Protein AF-A0A6G3SRE1-F1 (afdb_monomer)

Mean predicted aligned error: 17.55 Å

Sequence (755 aa):
TPPPEAVRATGRALFAADAHSGVDLDALLAAVHPDPGNPRPLVTVSVDLDRAALAGIDLPGLRAEAVAAGTESAPLELALMATQVQDGSLRLRLRYDADLFDAATAEGYLAEVDGQLDALSDAVADAVADAVAEGTAGAGGACGTATAEPATRTAPDTAALLREIWESVLGLRGFPDERNFFDLGGNSIAAIRLVNRVRDTLGVDYPLADFFADATLRAMTGQLAGGPETDGSETGGPETDGPETDGPETDGSETGGPETEAEAVVDRAPVSDQQARMIAGHHVVPDPAVWNVPTRIAFTGALDPAALRSAVSELVARHDGLRTRFAQEEAPDGPWWQEILAAEPVALPVEDLTGLPAGERRPRADALCRADAAAPFDLRRPLLPRTRLLRVEEDRWELMFVLHHICADGWSLSVVLAEIAALYTAAAAGVPHGLPDPAMQAPGYARWQREQRDPGVEAERAAFCARYLDGVPSAVPVPTDRPRPQKLSGHGDTVRGVATGAVRAAVEKLAADRHTTSFAVAAAALGVFLTRLSGEEDTLLSVPYANREGTASESLVAMTSTAVMIRVRLDSANLDETCAELAVRTGAGALGAMAHVLPTARIMRAMRESGAVSVPDRVPHVLAFQNSVDTDIEIPGLRVEVADLAPPLSRSELCFGLAPRRDPAKGYRTFLEFSTDLWDHTTAHDLLSSYTDVLAEFSARPDRPVRELLGERPSQGPPGHGSGGSAGDAIAGPDRPGGPSPSQSLPNTGKADAV

Foldseek 3Di:
DQLVVVVVVVVVVVVVVVVVVPDDPVNVVCVVPVDPPDPDPDFDEAEAEAAPAPALPDDVPDHDDDDDPDDPDDPGQKYWYWYQHPVRDIDIDIDHDCVNDDPVRRVVVVVVVVVVVVVSVVSVVVVVVVVVVVVVVPPDDDDDDDDDDDDDDDDDQLLVQLQVLLCVLLVHPDDDQQAASLNSVDFPVSLQSSQQSCCVVVVDRDASLQCLVRVGSVSVSVVVVPDDDDPDDDDDDDDDDDDDDDDDDDDDDDDDDDDPPPQDFPDKFFAAPLLVVLVVVCVPAPANLLQKFKKKKKKFFDADPVLLQQLLLVLCQQAQLQFWAWDAPPDDVGGIMITGGHRDRDDAAEAELQPDDLVVLVVVVLVVLQVQSRDHDDRRHTQHWDWYWYRSHPRMIMIITMGGLQQADPLLLLLSLQSSQQSSQCSVVVHDGPDDRQLDHSRRVRVVSVVPDDPVLLVVLLLLLLVLCFPADLDQPFAFPADDDPDFNQFWDKDKDFQFLLLQVLLSVLCSVLSFHSVLLLVLLVLLLSCLRRVDQKAKEWEWDQQAHHPSSSSYRGNRIATFIFMQGHDPVQLQPFLSRSSVVSRSSRSSRVSSDDHPVSNQVSNVVVVGPDGHPDRAEYEYEDPDADSQYDHPRIHMDMDRPDRSGDPHAWYWYWDAYPDSRRPTIIMIMHRPNTHDPVVRNVSNVSSSVSSSVSSVGRGGRSNVSSPDRDPPDDDDPPDPDDDDDDDDDDDDDDDDDDDDDDDDDDDDDDD

Secondary structure (DSSP, 8-state):
--HHHHHHHHHHHHHHHHTTTTS-HHHHHHHH---TTS------EEEEEE-S------BTTB---------S--SSSEEEEEEE-TTS-EEEEEEE-TTT--HHHHHHHHHHHHHHHHHHHHHHHHHHHHHHHHHHHT--S------------PPP-HHHHHHHHHHHHHT--S--TTSBTGGGT--HHHHHHHHHHHHHHH-----HHHHHHS-BHHHHHHHHHSS-------------------------------------EEEEEEPPHHHHHHHHHHHHSS-GGGGEEEEEEEEES---HHHHHHHHHHHHHH-GGGGEEEEE-SSTTPPEEEEEEPP-PPP--EEE-TTS-HHHHHHHHHHHHHHHHHSPP-TTS--PPEEEEEE-SSSEEEEEEEEETTT--HHHHHHHHHHHHHHHHHHHHTS---PPPPS--HHHHHHHHHHT--HHHHHHHHHHHHHHTTT--S------SSPPPSS---BEEEEEEEE-HHHHHHHHHHHHHTT--HHHHHHHHHHHHHHHHH--SEEEEEEEE----SGGGGG--S---EEEEEEEE--TTTTTSBHHHHHHHHHHHHHHHHHT---HHHHHHHHHHTT-S---S---EEEEE--SS-S---BTTBEEEEEE---SB-SSSEEEEEEE-SSGGG-EEEEEEEETTT--HHHHHHHHHHHHHHHHHHHH-TTSBGGGTS-SPP--PPP------------------------------------

Structure (mmCIF, N/CA/C/O backbone):
data_AF-A0A6G3SRE1-F1
#
_entry.id   AF-A0A6G3SRE1-F1
#
loop_
_atom_site.group_PDB
_atom_site.id
_atom_site.type_symbol
_atom_site.label_atom_id
_atom_site.label_alt_id
_atom_site.label_comp_id
_atom_site.label_asym_id
_atom_site.label_entity_id
_atom_site.label_seq_id
_atom_site.pdbx_PDB_ins_code
_atom_site.Cartn_x
_atom_site.Cartn_y
_atom_site.Cartn_z
_atom_site.occupancy
_atom_site.B_iso_or_equiv
_atom_site.auth_seq_id
_atom_site.auth_comp_id
_atom_site.auth_asym_id
_atom_site.auth_atom_id
_atom_site.pdbx_PDB_model_num
ATOM 1 N N . THR A 1 1 ? -41.658 4.445 -30.587 1.00 58.31 1 THR A N 1
ATOM 2 C CA . THR A 1 1 ? -41.192 5.701 -29.967 1.00 58.31 1 THR A CA 1
ATOM 3 C C . THR A 1 1 ? -40.138 6.302 -30.867 1.00 58.31 1 THR A C 1
ATOM 5 O O . THR A 1 1 ? -39.318 5.523 -31.341 1.00 58.31 1 THR A O 1
ATOM 8 N N . PRO A 1 2 ? -40.161 7.613 -31.163 1.00 69.69 2 PRO A N 1
ATOM 9 C CA . PRO A 1 2 ? -39.083 8.256 -31.909 1.00 69.69 2 PRO A CA 1
ATOM 10 C C . PRO A 1 2 ? -37.722 7.947 -31.260 1.00 69.69 2 PRO A C 1
ATOM 12 O O . PRO A 1 2 ? -37.652 7.962 -30.025 1.00 69.69 2 PRO A O 1
ATOM 15 N N . PRO A 1 3 ? -36.652 7.695 -32.035 1.00 66.19 3 PRO A N 1
ATOM 16 C CA . PRO A 1 3 ? -35.328 7.361 -31.503 1.00 66.19 3 PRO A CA 1
ATOM 17 C C . PRO A 1 3 ? -34.847 8.251 -30.342 1.00 66.19 3 PRO A C 1
ATOM 19 O O . PRO A 1 3 ? -34.480 7.708 -29.298 1.00 66.19 3 PRO A O 1
ATOM 22 N N . PRO A 1 4 ? -34.959 9.595 -30.402 1.00 60.44 4 PRO A N 1
ATOM 23 C CA . PRO A 1 4 ? -34.479 10.459 -29.318 1.00 60.44 4 PRO A CA 1
ATOM 24 C C . PRO A 1 4 ? -35.312 10.365 -28.030 1.00 60.44 4 PRO A C 1
ATOM 26 O O . PRO A 1 4 ? -34.839 10.686 -26.937 1.00 60.44 4 PRO A O 1
ATOM 29 N N . GLU A 1 5 ? -36.582 9.979 -28.140 1.00 67.62 5 GLU A N 1
ATOM 30 C CA . GLU A 1 5 ? -37.476 9.794 -26.997 1.00 67.62 5 GLU A CA 1
ATOM 31 C C . GLU A 1 5 ? -37.301 8.397 -26.386 1.00 67.62 5 GLU A C 1
ATOM 33 O O . GLU A 1 5 ? -37.329 8.260 -25.162 1.00 67.62 5 GLU A O 1
ATOM 38 N N . ALA A 1 6 ? -37.016 7.387 -27.217 1.00 67.50 6 ALA A N 1
ATOM 39 C CA . ALA A 1 6 ? -36.646 6.046 -26.775 1.00 67.50 6 ALA A CA 1
ATOM 40 C C . ALA A 1 6 ? -35.327 6.072 -25.987 1.00 67.50 6 ALA A C 1
ATOM 42 O O . ALA A 1 6 ? -35.296 5.593 -24.859 1.00 67.50 6 ALA A O 1
ATOM 43 N N . VAL A 1 7 ? -34.286 6.736 -26.507 1.00 64.19 7 VAL A N 1
ATOM 44 C CA . VAL A 1 7 ? -32.995 6.910 -25.811 1.00 64.19 7 VAL A CA 1
ATOM 45 C C . VAL A 1 7 ? -33.176 7.605 -24.459 1.00 64.19 7 VAL A C 1
ATOM 47 O O . VAL A 1 7 ? -32.635 7.158 -23.450 1.00 64.19 7 VAL A O 1
ATOM 50 N N . ARG A 1 8 ? -33.995 8.665 -24.392 1.00 65.38 8 ARG A N 1
ATOM 51 C CA . ARG A 1 8 ? -34.291 9.357 -23.125 1.00 65.38 8 ARG A CA 1
ATOM 52 C C . ARG A 1 8 ? -35.079 8.493 -22.140 1.00 65.38 8 ARG A C 1
ATOM 54 O O . ARG A 1 8 ? -34.847 8.589 -20.937 1.00 65.38 8 ARG A O 1
ATOM 61 N N . ALA A 1 9 ? -36.016 7.678 -22.621 1.00 69.00 9 ALA A N 1
ATOM 62 C CA . ALA A 1 9 ? -36.751 6.736 -21.782 1.00 69.00 9 ALA A CA 1
ATOM 63 C C . ALA A 1 9 ? -35.832 5.639 -21.227 1.00 69.00 9 ALA A C 1
ATOM 65 O O . ALA A 1 9 ? -35.877 5.382 -20.025 1.00 69.00 9 ALA A O 1
ATOM 66 N N . THR A 1 10 ? -34.950 5.078 -22.060 1.00 68.75 10 THR A N 1
ATOM 67 C CA . THR A 1 10 ? -33.932 4.103 -21.646 1.00 68.75 10 THR A CA 1
ATOM 68 C C . THR A 1 10 ? -32.958 4.711 -20.642 1.00 68.75 10 THR A C 1
ATOM 70 O O . THR A 1 10 ? -32.705 4.102 -19.612 1.00 68.75 10 THR A O 1
ATOM 73 N N . GLY A 1 11 ? -32.491 5.945 -20.857 1.00 62.97 11 GLY A N 1
ATOM 74 C CA . GLY A 1 11 ? -31.640 6.650 -19.892 1.00 62.97 11 GLY A CA 1
ATOM 75 C C . GLY A 1 11 ? -32.307 6.802 -18.521 1.00 62.97 11 GLY A C 1
ATOM 76 O O . GLY A 1 11 ? -31.708 6.472 -17.504 1.00 62.97 11 GLY A O 1
ATOM 77 N N . ARG A 1 12 ? -33.583 7.214 -18.475 1.00 70.19 12 ARG A N 1
ATOM 78 C CA . ARG A 1 12 ? -34.344 7.272 -17.212 1.00 70.19 12 ARG A CA 1
ATOM 79 C C . ARG A 1 12 ? -34.490 5.901 -16.548 1.00 70.19 12 ARG A C 1
ATOM 81 O O . ARG A 1 12 ? -34.407 5.822 -15.328 1.00 70.19 12 ARG A O 1
ATOM 88 N N . ALA A 1 13 ? -34.708 4.846 -17.332 1.00 67.88 13 ALA A N 1
ATOM 89 C CA . ALA A 1 13 ? -34.808 3.483 -16.818 1.00 67.88 13 ALA A CA 1
ATOM 90 C C . ALA A 1 13 ? -33.469 2.977 -16.256 1.00 67.88 13 ALA A C 1
ATOM 92 O O . ALA A 1 13 ? -33.466 2.365 -15.195 1.00 67.88 13 ALA A O 1
ATOM 93 N N . LEU A 1 14 ? -32.343 3.291 -16.907 1.00 61.88 14 LEU A N 1
ATOM 94 C CA . LEU A 1 14 ? -31.000 2.958 -16.423 1.00 61.88 14 LEU A CA 1
ATOM 95 C C . LEU A 1 14 ? -30.676 3.677 -15.108 1.00 61.88 14 LEU A C 1
ATOM 97 O O . LEU A 1 14 ? -30.223 3.033 -14.171 1.00 61.88 14 LEU A O 1
ATOM 101 N N . PHE A 1 15 ? -30.988 4.972 -14.987 1.00 63.19 15 PHE A N 1
ATOM 102 C CA . PHE A 1 15 ? -30.809 5.699 -13.720 1.00 63.19 15 PHE A CA 1
ATOM 103 C C . PHE A 1 15 ? -31.707 5.166 -12.596 1.00 63.19 15 PHE A C 1
ATOM 105 O O . PHE A 1 15 ? -31.301 5.138 -11.437 1.00 63.19 15 PHE A O 1
ATOM 112 N N . ALA A 1 16 ? -32.924 4.723 -12.922 1.00 65.69 16 ALA A N 1
ATOM 113 C CA . ALA A 1 16 ? -33.800 4.074 -11.951 1.00 65.69 16 ALA A CA 1
ATOM 114 C C . ALA A 1 16 ? -33.285 2.680 -11.547 1.00 65.69 16 ALA A C 1
ATOM 116 O O . ALA A 1 16 ? -33.406 2.307 -10.385 1.00 65.69 16 ALA A O 1
ATOM 117 N N . ALA A 1 17 ? -32.699 1.922 -12.478 1.00 61.56 17 ALA A N 1
ATOM 118 C CA . ALA A 1 17 ? -32.096 0.619 -12.202 1.00 61.56 17 ALA A CA 1
ATOM 119 C C . ALA A 1 17 ? -30.820 0.740 -11.352 1.00 61.56 17 ALA A C 1
ATOM 121 O O . ALA A 1 17 ? -30.636 -0.044 -10.426 1.00 61.56 17 ALA A O 1
ATOM 122 N N . ASP A 1 18 ? -29.989 1.754 -11.603 1.00 58.50 18 ASP A N 1
ATOM 123 C CA . ASP A 1 18 ? -28.784 2.053 -10.818 1.00 58.50 18 ASP A CA 1
ATOM 124 C C . ASP A 1 18 ? -29.103 2.318 -9.336 1.00 58.50 18 ASP A C 1
ATOM 126 O O . ASP A 1 18 ? -28.436 1.795 -8.443 1.00 58.50 18 ASP A O 1
ATOM 130 N N . ALA A 1 19 ? -30.214 3.011 -9.056 1.00 62.94 19 ALA A N 1
ATOM 131 C CA . ALA A 1 19 ? -30.720 3.217 -7.695 1.00 62.94 19 ALA A CA 1
ATOM 132 C C . ALA A 1 19 ? -31.105 1.909 -6.963 1.00 62.94 19 ALA A C 1
ATOM 134 O O . ALA A 1 19 ? -31.311 1.912 -5.747 1.00 62.94 19 ALA A O 1
ATOM 135 N N . HIS A 1 20 ? -31.195 0.791 -7.689 1.00 64.00 20 HIS A N 1
ATOM 136 C CA . HIS A 1 20 ? -31.495 -0.549 -7.185 1.00 64.00 20 HIS A CA 1
ATOM 137 C C . HIS A 1 20 ? -30.387 -1.571 -7.511 1.00 64.00 20 HIS A C 1
ATOM 139 O O . HIS A 1 20 ? -30.614 -2.774 -7.397 1.00 64.00 20 HIS A O 1
ATOM 145 N N . SER A 1 21 ? -29.178 -1.112 -7.856 1.00 58.66 21 SER A N 1
ATOM 146 C CA . SER A 1 21 ? -28.022 -1.944 -8.245 1.00 58.66 21 SER A CA 1
ATOM 147 C C . SER A 1 21 ? -27.533 -2.924 -7.167 1.00 58.66 21 SER A C 1
ATOM 149 O O . SER A 1 21 ? -26.812 -3.868 -7.474 1.00 58.66 21 SER A O 1
ATOM 151 N N . GLY A 1 22 ? -27.949 -2.740 -5.909 1.00 55.94 22 GLY A N 1
ATOM 152 C CA . GLY A 1 22 ? -27.661 -3.658 -4.801 1.00 55.94 22 GLY A CA 1
ATOM 153 C C . GLY A 1 22 ? -28.573 -4.891 -4.717 1.00 55.94 22 GLY A C 1
ATOM 154 O O . GLY A 1 22 ? -28.433 -5.670 -3.775 1.00 55.94 22 GLY A O 1
ATOM 155 N N . VAL A 1 23 ? -29.534 -5.061 -5.632 1.00 65.12 23 VAL A N 1
ATOM 156 C CA . VAL A 1 23 ? -30.407 -6.245 -5.675 1.00 65.12 23 VAL A CA 1
ATOM 157 C C . VAL A 1 23 ? -29.686 -7.389 -6.385 1.00 65.12 23 VAL A C 1
ATOM 159 O O . VAL A 1 23 ? -29.261 -7.252 -7.528 1.00 65.12 23 VAL A O 1
ATOM 162 N N . ASP A 1 24 ? -29.573 -8.526 -5.701 1.00 67.81 24 ASP A N 1
ATOM 163 C CA . ASP A 1 24 ? -28.962 -9.742 -6.235 1.00 67.81 24 ASP A CA 1
ATOM 164 C C . ASP A 1 24 ? -29.672 -10.237 -7.512 1.00 67.81 24 ASP A C 1
ATOM 166 O O . ASP A 1 24 ? -30.906 -10.258 -7.587 1.00 67.81 24 ASP A O 1
ATOM 170 N N . LEU A 1 25 ? -28.888 -10.637 -8.519 1.00 65.06 25 LEU A N 1
ATOM 171 C CA . LEU A 1 25 ? -29.408 -11.041 -9.827 1.00 65.06 25 LEU A CA 1
ATOM 172 C C . LEU A 1 25 ? -30.298 -12.285 -9.714 1.00 65.06 25 LEU A C 1
ATOM 174 O O . LEU A 1 25 ? -31.345 -12.327 -10.359 1.00 65.06 25 LEU A O 1
ATOM 178 N N . ASP A 1 26 ? -29.950 -13.255 -8.863 1.00 64.62 26 ASP A N 1
ATOM 179 C CA . ASP A 1 26 ? -30.766 -14.457 -8.666 1.00 64.62 26 ASP A CA 1
ATOM 180 C C . ASP A 1 26 ? -32.093 -14.116 -7.975 1.00 64.62 26 ASP A C 1
ATOM 182 O O . ASP A 1 26 ? -33.145 -14.640 -8.351 1.00 64.62 26 ASP A O 1
ATOM 186 N N . ALA A 1 27 ? -32.082 -13.180 -7.021 1.00 69.69 27 ALA A N 1
ATOM 187 C CA . ALA A 1 27 ? -33.303 -12.659 -6.407 1.00 69.69 27 ALA A CA 1
ATOM 188 C C . ALA A 1 27 ? -34.202 -11.920 -7.417 1.00 69.69 27 ALA A C 1
ATOM 190 O O . ALA A 1 27 ? -35.428 -12.064 -7.379 1.00 69.69 27 ALA A O 1
ATOM 191 N N . LEU A 1 28 ? -33.610 -11.163 -8.346 1.00 69.50 28 LEU A N 1
ATOM 192 C CA . LEU A 1 28 ? -34.335 -10.475 -9.414 1.00 69.50 28 LEU A CA 1
ATOM 193 C C . LEU A 1 28 ? -34.924 -11.474 -10.423 1.00 69.50 28 LEU A C 1
ATOM 195 O O . LEU A 1 28 ? -36.101 -11.375 -10.771 1.00 69.50 28 LEU A O 1
ATOM 199 N N . LEU A 1 29 ? -34.151 -12.485 -10.825 1.00 65.38 29 LEU A N 1
ATOM 200 C CA . LEU A 1 29 ? -34.609 -13.572 -11.692 1.00 65.38 29 LEU A CA 1
ATOM 201 C C . LEU A 1 29 ? -35.745 -14.375 -11.039 1.00 65.38 29 LEU A C 1
ATOM 203 O O . LEU A 1 29 ? -36.741 -14.670 -11.700 1.00 65.38 29 LEU A O 1
ATOM 207 N N . ALA A 1 30 ? -35.654 -14.657 -9.737 1.00 67.75 30 ALA A N 1
ATOM 208 C CA . ALA A 1 30 ? -36.706 -15.334 -8.980 1.00 67.75 30 ALA A CA 1
ATOM 209 C C . ALA A 1 30 ? -37.991 -14.493 -8.862 1.00 67.75 30 ALA A C 1
ATOM 211 O O . ALA A 1 30 ? -39.095 -15.036 -8.918 1.00 67.75 30 ALA A O 1
ATOM 212 N N . ALA A 1 31 ? -37.867 -13.168 -8.727 1.00 70.94 31 ALA A N 1
ATOM 213 C CA . ALA A 1 31 ? -39.008 -12.254 -8.667 1.00 70.94 31 ALA A CA 1
ATOM 214 C C . ALA A 1 31 ? -39.714 -12.095 -10.025 1.00 70.94 31 ALA A C 1
ATOM 216 O O . ALA A 1 31 ? -40.938 -11.965 -10.076 1.00 70.94 31 ALA A O 1
ATOM 217 N N . VAL A 1 32 ? -38.952 -12.118 -11.121 1.00 67.88 32 VAL A N 1
ATOM 218 C CA . VAL A 1 32 ? -39.481 -12.010 -12.489 1.00 67.88 32 VAL A CA 1
ATOM 219 C C . VAL A 1 32 ? -40.016 -13.359 -12.994 1.00 67.88 32 VAL A C 1
ATOM 221 O O . VAL A 1 32 ? -40.914 -13.380 -13.836 1.00 67.88 32 VAL A O 1
ATOM 224 N N . HIS A 1 33 ? -39.536 -14.484 -12.450 1.00 64.88 33 HIS A N 1
ATOM 225 C CA . HIS A 1 33 ? -39.929 -15.830 -12.868 1.00 64.88 33 HIS A CA 1
ATOM 226 C C . HIS A 1 33 ? -40.182 -16.789 -11.678 1.00 64.88 33 HIS A C 1
ATOM 228 O O . HIS A 1 33 ? -39.364 -17.663 -11.388 1.00 64.88 33 HIS A O 1
ATOM 234 N N . PRO A 1 34 ? -41.340 -16.698 -10.999 1.00 58.38 34 PRO A N 1
ATOM 235 C CA . PRO A 1 34 ? -41.602 -17.436 -9.758 1.00 58.38 34 PRO A CA 1
ATOM 236 C C . PRO A 1 34 ? -41.872 -18.948 -9.919 1.00 58.38 34 PRO A C 1
ATOM 238 O O . PRO A 1 34 ? -42.020 -19.633 -8.908 1.00 58.38 34 PRO A O 1
ATOM 241 N N . ASP A 1 35 ? -41.959 -19.484 -11.146 1.00 58.06 35 ASP A N 1
ATOM 242 C CA . ASP A 1 35 ? -42.275 -20.901 -11.401 1.00 58.06 35 ASP A CA 1
ATOM 243 C C . ASP A 1 35 ? -41.068 -21.668 -11.999 1.00 58.06 35 ASP A C 1
ATOM 245 O O . ASP A 1 35 ? -40.700 -21.429 -13.152 1.00 58.06 35 ASP A O 1
ATOM 249 N N . PRO A 1 36 ? -40.420 -22.585 -11.254 1.00 51.66 36 PRO A N 1
ATOM 250 C CA . PRO A 1 36 ? -39.178 -23.254 -11.663 1.00 51.66 36 PRO A CA 1
ATOM 251 C C . PRO A 1 36 ? -39.343 -24.344 -12.745 1.00 51.66 36 PRO A C 1
ATOM 253 O O . PRO A 1 36 ? -38.356 -24.969 -13.131 1.00 51.66 36 PRO A O 1
ATOM 256 N N . GLY A 1 37 ? -40.563 -24.608 -13.231 1.00 53.81 37 GLY A N 1
ATOM 257 C CA . GLY A 1 37 ? -40.856 -25.685 -14.190 1.00 53.81 37 GLY A CA 1
ATOM 258 C C . GLY A 1 37 ? -40.879 -25.303 -15.679 1.00 53.81 37 GLY A C 1
ATOM 259 O O . GLY A 1 37 ? -41.074 -26.185 -16.514 1.00 53.81 37 GLY A O 1
ATOM 260 N N . ASN A 1 38 ? -40.712 -24.025 -16.034 1.00 51.16 38 ASN A N 1
ATOM 261 C CA . ASN A 1 38 ? -40.791 -23.546 -17.421 1.00 51.16 38 ASN A CA 1
ATOM 262 C C . ASN A 1 38 ? -39.379 -23.244 -17.969 1.00 51.16 38 ASN A C 1
ATOM 264 O O . ASN A 1 38 ? -38.661 -22.466 -17.336 1.00 51.16 38 ASN A O 1
ATOM 268 N N . PRO A 1 39 ? -38.939 -23.832 -19.101 1.00 47.88 39 PRO A N 1
ATOM 269 C CA . PRO A 1 39 ? -37.638 -23.513 -19.684 1.00 47.88 39 PRO A CA 1
ATOM 270 C C . PRO A 1 39 ? -37.563 -22.021 -20.044 1.00 47.88 39 PRO A C 1
ATOM 272 O O . PRO A 1 39 ? -38.449 -21.471 -20.696 1.00 47.88 39 PRO A O 1
ATOM 275 N N . ARG A 1 40 ? -36.499 -21.388 -19.542 1.00 53.44 40 ARG A N 1
ATOM 276 C CA . ARG A 1 40 ? -36.211 -19.947 -19.511 1.00 53.44 40 ARG A CA 1
ATOM 277 C C . ARG A 1 40 ? -36.550 -19.230 -20.832 1.00 53.44 40 ARG A C 1
ATOM 279 O O . ARG A 1 40 ? -35.889 -19.491 -21.831 1.00 53.44 40 ARG A O 1
ATOM 286 N N . PRO A 1 41 ? -37.499 -18.275 -20.853 1.00 48.06 41 PRO A N 1
ATOM 287 C CA . PRO A 1 41 ? -37.673 -17.371 -21.992 1.00 48.06 41 PRO A CA 1
ATOM 288 C C . PRO A 1 41 ? -36.803 -16.103 -21.890 1.00 48.06 41 PRO A C 1
ATOM 290 O O . PRO A 1 41 ? -36.921 -15.218 -22.734 1.00 48.06 41 PRO A O 1
ATOM 293 N N . LEU A 1 42 ? -35.976 -15.972 -20.846 1.00 55.34 42 LEU A N 1
ATOM 294 C CA . LEU A 1 42 ? -35.148 -14.793 -20.595 1.00 55.34 42 LEU A CA 1
ATOM 295 C C . LEU A 1 42 ? -33.709 -15.075 -21.008 1.00 55.34 42 LEU A C 1
ATOM 297 O O . LEU A 1 42 ? -33.034 -15.854 -20.343 1.00 55.34 42 LEU A O 1
ATOM 301 N N . VAL A 1 43 ? -33.269 -14.407 -22.075 1.00 57.75 43 VAL A N 1
ATOM 302 C CA . VAL A 1 43 ? -31.851 -14.315 -22.418 1.00 57.75 43 VAL A CA 1
ATOM 303 C C . VAL A 1 43 ? -31.241 -13.198 -21.590 1.00 57.75 43 VAL A C 1
ATOM 305 O O . VAL A 1 43 ? -31.674 -12.045 -21.685 1.00 57.75 43 VAL A O 1
ATOM 308 N N . THR A 1 44 ? -30.253 -13.527 -20.765 1.00 60.91 44 THR A N 1
ATOM 309 C CA . THR A 1 44 ? -29.535 -12.511 -19.992 1.00 60.91 44 THR A CA 1
ATOM 310 C C . THR A 1 44 ? -28.469 -11.885 -20.879 1.00 60.91 44 THR A C 1
ATOM 312 O O . THR A 1 44 ? -27.533 -12.563 -21.302 1.00 60.91 44 THR A O 1
ATOM 315 N N . VAL A 1 45 ? -28.632 -10.591 -21.158 1.00 62.22 45 VAL A N 1
ATOM 316 C CA . VAL A 1 45 ? -27.730 -9.806 -22.005 1.00 62.22 45 VAL A CA 1
ATOM 317 C C . VAL A 1 45 ? -27.049 -8.740 -21.155 1.00 62.22 45 VAL A C 1
ATOM 319 O O . VAL A 1 45 ? -27.742 -7.926 -20.544 1.00 62.22 45 VAL A O 1
ATOM 322 N N . SER A 1 46 ? -25.715 -8.703 -21.133 1.00 67.88 46 SER A N 1
ATOM 323 C CA . SER A 1 46 ? -24.987 -7.506 -20.687 1.00 67.88 46 SER A CA 1
ATOM 324 C C . SER A 1 46 ? -24.642 -6.613 -21.876 1.00 67.88 46 SER A C 1
ATOM 326 O O . SER A 1 46 ? -24.358 -7.104 -22.971 1.00 67.88 46 SER A O 1
ATOM 328 N N . VAL A 1 47 ? -24.680 -5.297 -21.657 1.00 63.88 47 VAL A N 1
ATOM 329 C CA . VAL A 1 47 ? -24.220 -4.297 -22.624 1.00 63.88 47 VAL A CA 1
ATOM 330 C C . VAL A 1 47 ? -23.238 -3.373 -21.922 1.00 63.88 47 VAL A C 1
ATOM 332 O O . VAL A 1 47 ? -23.641 -2.576 -21.077 1.00 63.88 47 VAL A O 1
ATOM 335 N N . ASP A 1 48 ? -21.968 -3.472 -22.294 1.00 59.84 48 ASP A N 1
ATOM 336 C CA . ASP A 1 48 ? -20.891 -2.667 -21.721 1.00 59.84 48 ASP A CA 1
ATOM 337 C C . ASP A 1 48 ? -20.388 -1.664 -22.760 1.00 59.84 48 ASP A C 1
ATOM 339 O O . ASP A 1 48 ? -19.992 -2.051 -23.860 1.00 59.84 48 ASP A O 1
ATOM 343 N N . LEU A 1 49 ? -20.385 -0.373 -22.415 1.00 64.50 49 LEU A N 1
ATOM 344 C CA . LEU A 1 49 ? -19.756 0.671 -23.224 1.00 64.50 49 LEU A CA 1
ATOM 345 C C . LEU A 1 49 ? -18.464 1.122 -22.548 1.00 64.50 49 LEU A C 1
ATOM 347 O O . LEU A 1 49 ? -18.501 1.847 -21.554 1.00 64.50 49 LEU A O 1
ATOM 351 N N . ASP A 1 50 ? -17.332 0.742 -23.130 1.00 55.88 50 ASP A N 1
ATOM 352 C CA . ASP A 1 50 ? -16.024 1.193 -22.678 1.00 55.88 50 ASP A CA 1
ATOM 353 C C . ASP A 1 50 ? -15.571 2.423 -23.477 1.00 55.88 50 ASP A C 1
ATOM 355 O O . ASP A 1 50 ? -15.466 2.401 -24.710 1.00 55.88 50 ASP A O 1
ATOM 359 N N . ARG A 1 51 ? -15.323 3.522 -22.758 1.00 47.28 51 ARG A N 1
ATOM 360 C CA . ARG A 1 51 ? -14.781 4.772 -23.314 1.00 47.28 51 ARG A CA 1
ATOM 361 C C . ARG A 1 51 ? -13.264 4.865 -23.190 1.00 47.28 51 ARG A C 1
ATOM 363 O O . ARG A 1 51 ? -12.682 5.819 -23.705 1.00 47.28 51 ARG A O 1
ATOM 370 N N . ALA A 1 52 ? -12.617 3.905 -22.533 1.00 41.75 52 ALA A N 1
ATOM 371 C CA . ALA A 1 52 ? -11.180 3.757 -22.618 1.00 41.75 52 ALA A CA 1
ATOM 372 C C . ALA A 1 52 ? -10.859 3.239 -24.021 1.00 41.75 52 ALA A C 1
ATOM 374 O O . ALA A 1 52 ? -10.969 2.049 -24.318 1.00 41.75 52 ALA A O 1
ATOM 375 N N . ALA A 1 53 ? -10.490 4.149 -24.921 1.00 39.16 53 ALA A N 1
ATOM 376 C CA . ALA A 1 53 ? -9.916 3.743 -26.186 1.00 39.16 53 ALA A CA 1
ATOM 377 C C . ALA A 1 53 ? -8.671 2.901 -25.873 1.00 39.16 53 ALA A C 1
ATOM 379 O O . ALA A 1 53 ? -7.654 3.429 -25.423 1.00 39.16 53 ALA A O 1
ATOM 380 N N . LEU A 1 54 ? -8.736 1.591 -26.134 1.00 41.00 54 LEU A N 1
ATOM 381 C CA . LEU A 1 54 ? -7.548 0.836 -26.516 1.00 41.00 54 LEU A CA 1
ATOM 382 C C . LEU A 1 54 ? -6.914 1.652 -27.638 1.00 41.00 54 LEU A C 1
ATOM 384 O O . LEU A 1 54 ? -7.478 1.729 -28.732 1.00 41.00 54 LEU A O 1
ATOM 388 N N . ALA A 1 55 ? -5.810 2.331 -27.332 1.00 39.84 55 ALA A N 1
ATOM 389 C CA . ALA A 1 55 ? -5.077 3.109 -28.306 1.00 39.84 55 ALA A CA 1
ATOM 390 C C . ALA A 1 55 ? -4.781 2.192 -29.497 1.00 39.84 55 ALA A C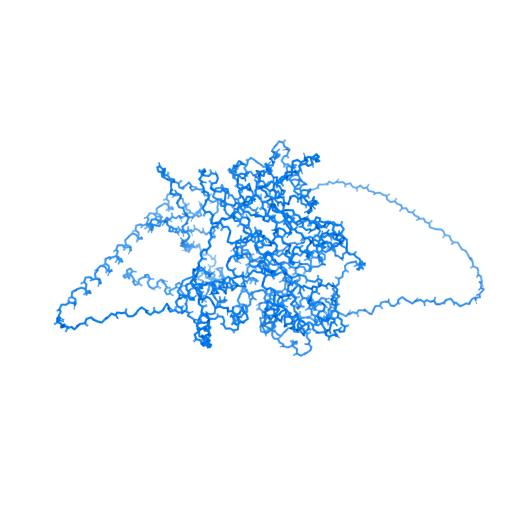 1
ATOM 392 O O . ALA A 1 55 ? -4.025 1.225 -29.387 1.00 39.84 55 ALA A O 1
ATOM 393 N N . GLY A 1 56 ? -5.435 2.463 -30.627 1.00 43.53 56 GLY A N 1
ATOM 394 C CA . GLY A 1 56 ? -4.949 1.982 -31.903 1.00 43.53 56 GLY A CA 1
ATOM 395 C C . GLY A 1 56 ? -3.562 2.581 -32.056 1.00 43.53 56 GLY A C 1
ATOM 396 O O . GLY A 1 56 ? -3.404 3.797 -32.024 1.00 43.53 56 GLY A O 1
ATOM 397 N N . ILE A 1 57 ? -2.550 1.730 -32.098 1.00 42.19 57 ILE A N 1
ATOM 398 C CA . ILE A 1 57 ? -1.181 2.151 -32.350 1.00 42.19 57 ILE A CA 1
ATOM 399 C C . ILE A 1 57 ? -1.154 2.721 -33.778 1.00 42.19 57 ILE A C 1
ATOM 401 O O . ILE A 1 57 ? -1.289 1.967 -34.741 1.00 42.19 57 ILE A O 1
ATOM 405 N N . ASP A 1 58 ? -1.040 4.044 -33.910 1.00 39.56 58 ASP A N 1
ATOM 406 C CA . ASP A 1 58 ? -0.880 4.710 -35.204 1.00 39.56 58 ASP A CA 1
ATOM 407 C C . ASP A 1 58 ? 0.616 4.731 -35.559 1.00 39.56 58 ASP A C 1
ATOM 409 O O . ASP A 1 58 ? 1.414 5.454 -34.957 1.00 39.56 58 ASP A O 1
ATOM 413 N N . LEU A 1 59 ? 1.019 3.855 -36.484 1.00 45.19 59 LEU A N 1
ATOM 414 C CA . LEU A 1 59 ? 2.396 3.742 -36.973 1.00 45.19 59 LEU A CA 1
ATOM 415 C C . LEU A 1 59 ? 2.467 4.328 -38.384 1.00 45.19 59 LEU A C 1
ATOM 417 O O . LEU A 1 59 ? 1.779 3.827 -39.279 1.00 45.19 59 LEU A O 1
ATOM 421 N N . PRO A 1 60 ? 3.329 5.327 -38.647 1.00 35.56 60 PRO A N 1
ATOM 422 C CA . PRO A 1 60 ? 3.464 5.897 -39.981 1.00 35.56 60 PRO A CA 1
ATOM 423 C C . PRO A 1 60 ? 3.803 4.819 -41.023 1.00 35.56 60 PRO A C 1
ATOM 425 O O . PRO A 1 60 ? 4.897 4.258 -41.027 1.00 35.56 60 PRO A O 1
ATOM 428 N N . GLY A 1 61 ? 2.861 4.534 -41.928 1.00 41.41 61 GLY A N 1
ATOM 429 C CA . GLY A 1 61 ? 3.043 3.587 -43.034 1.00 41.41 61 GLY A CA 1
ATOM 430 C C . GLY A 1 61 ? 2.700 2.121 -42.737 1.00 41.41 61 GLY A C 1
ATOM 431 O O . GLY A 1 61 ? 2.882 1.287 -43.625 1.00 41.41 61 GLY A O 1
ATOM 432 N N . LEU A 1 62 ? 2.180 1.790 -41.550 1.00 35.97 62 LEU A N 1
ATOM 433 C CA . LEU A 1 62 ? 1.739 0.436 -41.198 1.00 35.97 62 LEU A CA 1
ATOM 434 C C . LEU A 1 62 ? 0.312 0.459 -40.645 1.00 35.97 62 LEU A C 1
ATOM 436 O O . LEU A 1 62 ? -0.011 1.233 -39.752 1.00 35.97 62 LEU A O 1
ATOM 440 N N . ARG A 1 63 ? -0.547 -0.425 -41.160 1.00 40.78 63 ARG A N 1
ATOM 441 C CA . ARG A 1 63 ? -1.902 -0.632 -40.639 1.00 40.78 63 ARG A CA 1
ATOM 442 C C . ARG A 1 63 ? -1.856 -1.783 -39.634 1.00 40.78 63 ARG A C 1
ATOM 444 O O . ARG A 1 63 ? -1.613 -2.919 -40.031 1.00 40.78 63 ARG A O 1
ATOM 451 N N . ALA A 1 64 ? -2.051 -1.488 -38.351 1.00 43.81 64 ALA A N 1
ATOM 452 C CA . ALA A 1 64 ? -2.186 -2.505 -37.313 1.00 43.81 64 ALA A CA 1
ATOM 453 C C . ALA A 1 64 ? -3.649 -2.967 -37.224 1.00 43.81 64 ALA A C 1
ATOM 455 O O . ALA A 1 64 ? -4.554 -2.151 -37.055 1.00 43.81 64 ALA A O 1
ATOM 456 N N . GLU A 1 65 ? -3.887 -4.274 -37.323 1.00 37.84 65 GLU A N 1
ATOM 457 C CA . GLU A 1 65 ? -5.194 -4.882 -37.056 1.00 37.84 65 GLU A CA 1
ATOM 458 C C . GLU A 1 65 ? -5.142 -5.645 -35.732 1.00 37.84 65 GLU A C 1
ATOM 460 O O . GLU A 1 65 ? -4.224 -6.425 -35.477 1.00 37.84 65 GLU A O 1
ATOM 465 N N . ALA A 1 66 ? -6.127 -5.405 -34.865 1.00 41.12 66 ALA A N 1
ATOM 466 C CA . ALA A 1 66 ? -6.251 -6.126 -33.608 1.00 41.12 66 ALA A CA 1
ATOM 467 C C . ALA A 1 66 ? -6.663 -7.578 -33.889 1.00 41.12 66 ALA A C 1
ATOM 469 O O . ALA A 1 66 ? -7.774 -7.831 -34.353 1.00 41.12 66 ALA A O 1
ATOM 470 N N . VAL A 1 67 ? -5.790 -8.536 -33.576 1.00 39.53 67 VAL A N 1
ATOM 471 C CA . VAL A 1 67 ? -6.141 -9.960 -33.609 1.00 39.53 67 VAL A CA 1
ATOM 472 C C . VAL A 1 67 ? -6.904 -10.285 -32.327 1.00 39.53 67 VAL A C 1
ATOM 474 O O . VAL A 1 67 ? -6.376 -10.147 -31.223 1.00 39.53 67 VAL A O 1
ATOM 477 N N . ALA A 1 68 ? -8.172 -10.674 -32.455 1.00 41.91 68 ALA A N 1
ATOM 478 C CA . ALA A 1 68 ? -8.997 -11.050 -31.315 1.00 41.91 68 ALA A CA 1
ATOM 479 C C . ALA A 1 68 ? -8.509 -12.385 -30.727 1.00 41.91 68 ALA A C 1
ATOM 481 O O . ALA A 1 68 ? -8.789 -13.450 -31.271 1.00 41.91 68 ALA A O 1
ATOM 482 N N . ALA A 1 69 ? -7.797 -12.340 -29.601 1.00 39.62 69 ALA A N 1
ATOM 483 C CA . ALA A 1 69 ? -7.638 -13.513 -28.750 1.00 39.62 69 ALA A CA 1
ATOM 484 C C . ALA A 1 69 ? -8.975 -13.748 -28.028 1.00 39.62 69 ALA A C 1
ATOM 486 O O . ALA A 1 69 ? -9.366 -12.970 -27.155 1.00 39.62 69 ALA A O 1
ATOM 487 N N . GLY A 1 70 ? -9.721 -14.769 -28.454 1.00 42.41 70 GLY A N 1
ATOM 488 C CA . GLY A 1 70 ? -10.949 -15.186 -27.784 1.00 42.41 70 GLY A CA 1
ATOM 489 C C . GLY A 1 70 ? -10.665 -15.573 -26.331 1.00 42.41 70 GLY A C 1
ATOM 490 O O . GLY A 1 70 ? -9.643 -16.181 -26.027 1.00 42.41 70 GLY A O 1
ATOM 491 N N . THR A 1 71 ? -11.564 -15.205 -25.424 1.00 47.03 71 THR A N 1
ATOM 492 C CA . THR A 1 71 ? -11.591 -15.757 -24.063 1.00 47.03 71 THR A CA 1
ATOM 493 C C . THR A 1 71 ? -12.556 -16.940 -24.068 1.00 47.03 71 THR A C 1
ATOM 495 O O . THR A 1 71 ? -13.673 -16.799 -24.554 1.00 47.03 71 THR A O 1
ATOM 498 N N . GLU A 1 72 ? -12.145 -18.100 -23.548 1.00 46.34 72 GLU A N 1
ATOM 499 C CA . GLU A 1 72 ? -12.922 -19.358 -23.593 1.00 46.34 72 GLU A CA 1
ATOM 500 C C . GLU A 1 72 ? -14.111 -19.420 -22.609 1.00 46.34 72 GLU A C 1
ATOM 502 O O . GLU A 1 72 ? -14.624 -20.497 -22.321 1.00 46.34 72 GLU A O 1
ATOM 507 N N . SER A 1 73 ? -14.570 -18.295 -22.055 1.00 49.91 73 SER A N 1
ATOM 508 C CA . SER A 1 73 ? -15.731 -18.283 -21.155 1.00 49.91 73 SER A CA 1
ATOM 509 C C . SER A 1 73 ? -16.723 -17.185 -21.518 1.00 49.91 73 SER A C 1
ATOM 511 O O . SER A 1 73 ? -16.324 -16.073 -21.853 1.00 49.91 73 SER A O 1
ATOM 513 N N . ALA A 1 74 ? -18.021 -17.465 -21.445 1.00 54.19 74 ALA A N 1
ATOM 514 C CA . ALA A 1 74 ? -19.077 -16.461 -21.518 1.00 54.19 74 ALA A CA 1
ATOM 515 C C . ALA A 1 74 ? -19.722 -16.359 -20.123 1.00 54.19 74 ALA A C 1
ATOM 517 O O . ALA A 1 74 ? -20.204 -17.367 -19.614 1.00 54.19 74 ALA A O 1
ATOM 518 N N . PRO A 1 75 ? -19.672 -15.195 -19.445 1.00 54.44 75 PRO A N 1
ATOM 519 C CA . PRO A 1 75 ? -20.234 -15.057 -18.097 1.00 54.44 75 PRO A CA 1
ATOM 520 C C . PRO A 1 75 ? -21.773 -15.025 -18.087 1.00 54.44 75 PRO A C 1
ATOM 522 O O . PRO A 1 75 ? -22.373 -15.218 -17.035 1.00 54.44 75 PRO A O 1
ATOM 525 N N . LEU A 1 76 ? -22.395 -14.773 -19.244 1.00 68.88 76 LEU A N 1
ATOM 526 C CA . LEU A 1 76 ? -23.837 -14.734 -19.494 1.00 68.88 76 LEU A CA 1
ATOM 527 C C . LEU A 1 76 ? -24.133 -15.372 -20.860 1.00 68.88 76 LEU A C 1
ATOM 529 O O . LEU A 1 76 ? -23.214 -15.578 -21.653 1.00 68.88 76 LEU A O 1
ATOM 533 N N . GLU A 1 77 ? -25.413 -15.633 -21.146 1.00 78.75 77 GLU A N 1
ATOM 534 C CA . GLU A 1 77 ? -25.864 -16.241 -22.409 1.00 78.75 77 GLU A CA 1
ATOM 535 C C . GLU A 1 77 ? -25.468 -15.388 -23.631 1.00 78.75 77 GLU A C 1
ATOM 537 O O . GLU A 1 77 ? -24.994 -15.930 -24.630 1.00 78.75 77 GLU A O 1
ATOM 542 N N . LEU A 1 78 ? -25.578 -14.055 -23.523 1.00 77.44 78 LEU A N 1
ATOM 543 C CA . LEU A 1 78 ? -25.017 -13.080 -24.464 1.00 77.44 78 LEU A CA 1
ATOM 544 C C . LEU A 1 78 ? -24.391 -11.900 -23.700 1.00 77.44 78 LEU A C 1
ATOM 546 O O . LEU A 1 78 ? -24.929 -11.424 -22.704 1.00 77.44 78 LEU A O 1
ATOM 550 N N . ALA A 1 79 ? -23.274 -11.376 -24.189 1.00 74.81 79 ALA A N 1
ATOM 551 C CA . ALA A 1 79 ? -22.643 -10.169 -23.663 1.00 74.81 79 ALA A CA 1
ATOM 552 C C . ALA A 1 79 ? -22.108 -9.317 -24.817 1.00 74.81 79 ALA A C 1
ATOM 554 O O . ALA A 1 79 ? -21.154 -9.703 -25.499 1.00 74.81 79 ALA A O 1
ATOM 555 N N . LEU A 1 80 ? -22.738 -8.166 -25.048 1.00 79.00 80 LEU A N 1
ATOM 556 C CA . LEU A 1 80 ? -22.339 -7.199 -26.061 1.00 79.00 80 LEU A CA 1
ATOM 557 C C . LEU A 1 80 ? -21.426 -6.148 -25.428 1.00 79.00 80 LEU A C 1
ATOM 559 O O . LEU A 1 80 ? -21.805 -5.441 -24.502 1.00 79.00 80 LEU A O 1
ATOM 563 N N . MET A 1 81 ? -20.226 -6.008 -25.967 1.00 73.25 81 MET A N 1
ATOM 564 C CA . MET A 1 81 ? -19.277 -4.975 -25.580 1.00 73.25 81 MET A CA 1
ATOM 565 C C . MET A 1 81 ? -19.103 -4.010 -26.747 1.00 73.25 81 MET A C 1
ATOM 567 O O . MET A 1 81 ? -18.809 -4.432 -27.865 1.00 73.25 81 MET A O 1
ATOM 571 N N . ALA A 1 82 ? -19.254 -2.721 -26.484 1.00 75.12 82 ALA A N 1
ATOM 572 C CA . ALA A 1 82 ? -18.936 -1.651 -27.411 1.00 75.12 82 ALA A CA 1
ATOM 573 C C . ALA A 1 82 ? -17.738 -0.871 -26.866 1.00 75.12 82 ALA A C 1
ATOM 575 O O . ALA A 1 82 ? -17.749 -0.416 -25.725 1.00 75.12 82 ALA A O 1
ATOM 576 N N . THR A 1 83 ? -16.702 -0.695 -27.678 1.00 67.31 83 THR A N 1
ATOM 577 C CA . THR A 1 83 ? -15.536 0.120 -27.319 1.00 67.31 83 THR A CA 1
ATOM 578 C C . THR A 1 83 ? -15.403 1.259 -28.310 1.00 67.31 83 THR A C 1
ATOM 580 O O . THR A 1 83 ? -15.369 1.018 -29.517 1.00 67.31 83 THR A O 1
ATOM 583 N N . GLN A 1 84 ? -15.296 2.492 -27.821 1.00 66.75 84 GLN A N 1
ATOM 584 C CA . GLN A 1 84 ? -15.017 3.627 -28.697 1.00 66.75 84 GLN A CA 1
ATOM 585 C C . GLN A 1 84 ? -13.548 3.604 -29.138 1.00 66.75 84 GLN A C 1
ATOM 587 O O . GLN A 1 84 ? -12.639 3.573 -28.309 1.00 66.75 84 GLN A O 1
ATOM 592 N N . VAL A 1 85 ? -13.311 3.606 -30.449 1.00 64.62 85 VAL A N 1
ATOM 593 C CA . VAL A 1 85 ? -11.969 3.738 -31.038 1.00 64.62 85 VAL A CA 1
ATOM 594 C C . VAL A 1 85 ? -11.646 5.208 -31.326 1.00 64.62 85 VAL A C 1
ATOM 596 O O . VAL A 1 85 ? -12.519 6.073 -31.296 1.00 64.62 85 VAL A O 1
ATOM 599 N N . GLN A 1 86 ? -10.363 5.511 -31.547 1.00 52.56 86 GLN A N 1
ATOM 600 C CA . GLN A 1 86 ? -9.844 6.887 -31.613 1.00 52.56 86 GLN A CA 1
ATOM 601 C C . GLN A 1 86 ? -10.479 7.764 -32.706 1.00 52.56 86 GLN A C 1
ATOM 603 O O . GLN A 1 86 ? -10.553 8.977 -32.530 1.00 52.56 86 GLN A O 1
ATOM 608 N N . ASP A 1 87 ? -10.954 7.175 -33.805 1.00 62.66 87 ASP A N 1
ATOM 609 C CA . ASP A 1 87 ? -11.654 7.890 -34.884 1.00 62.66 87 ASP A CA 1
ATOM 610 C C . ASP A 1 87 ? -13.124 8.212 -34.552 1.00 62.66 87 ASP A C 1
ATOM 612 O O . ASP A 1 87 ? -13.838 8.799 -35.363 1.00 62.66 87 ASP A O 1
ATOM 616 N N . GLY A 1 88 ? -13.572 7.850 -33.347 1.00 61.94 88 GLY A N 1
ATOM 617 C CA . GLY A 1 88 ? -14.925 8.063 -32.859 1.00 61.94 88 GLY A CA 1
ATOM 618 C C . GLY A 1 88 ? -15.900 6.941 -33.209 1.00 61.94 88 GLY A C 1
ATOM 619 O O . GLY A 1 88 ? -17.010 6.961 -32.674 1.00 61.94 88 GLY A O 1
ATOM 620 N N . SER A 1 89 ? -15.508 5.962 -34.035 1.00 71.19 89 SER A N 1
ATOM 621 C CA . SER A 1 89 ? -16.341 4.795 -34.337 1.00 71.19 89 SER A CA 1
ATOM 622 C C . SER A 1 89 ? -16.432 3.834 -33.143 1.00 71.19 89 SER A C 1
ATOM 624 O O . SER A 1 89 ? -15.670 3.918 -32.172 1.00 71.19 89 SER A O 1
ATOM 626 N N . LEU A 1 90 ? -17.412 2.932 -33.178 1.00 70.44 90 LEU A N 1
ATOM 627 C CA . LEU A 1 90 ? -17.599 1.910 -32.153 1.00 70.44 90 LEU A CA 1
ATOM 628 C C . LEU A 1 90 ? -17.132 0.561 -32.689 1.00 70.44 90 LEU A C 1
ATOM 630 O O . LEU A 1 90 ? -17.570 0.105 -33.740 1.00 70.44 90 LEU A O 1
ATOM 634 N N . ARG A 1 91 ? -16.273 -0.117 -31.930 1.00 76.00 91 ARG A N 1
ATOM 635 C CA . ARG A 1 91 ? -15.983 -1.533 -32.139 1.00 76.00 91 ARG A CA 1
ATOM 636 C C . ARG A 1 91 ? -16.946 -2.355 -31.297 1.00 76.00 91 ARG A C 1
ATOM 638 O O . ARG A 1 91 ? -16.863 -2.318 -30.071 1.00 76.00 91 ARG A O 1
ATOM 645 N N . LEU A 1 92 ? -17.806 -3.127 -31.953 1.00 76.56 92 LEU A N 1
ATOM 646 C CA . LEU A 1 92 ? -18.708 -4.066 -31.294 1.00 76.56 92 LEU A CA 1
ATOM 647 C C . LEU A 1 92 ? -18.055 -5.446 -31.170 1.00 76.56 92 LEU A C 1
ATOM 649 O O . LEU A 1 92 ? -17.390 -5.931 -32.086 1.00 76.56 92 LEU A O 1
ATOM 653 N N . ARG A 1 93 ? -18.248 -6.093 -30.025 1.00 78.38 93 ARG A N 1
ATOM 654 C CA . ARG A 1 93 ? -17.835 -7.470 -29.754 1.00 78.38 93 ARG A CA 1
ATOM 655 C C . ARG A 1 93 ? -18.964 -8.177 -29.024 1.00 78.38 93 ARG A C 1
ATOM 657 O O . ARG A 1 93 ? -19.378 -7.722 -27.967 1.00 78.38 93 ARG A O 1
ATOM 664 N N . LEU A 1 94 ? -19.406 -9.317 -29.540 1.00 78.94 94 LEU A N 1
ATOM 665 C CA . LEU A 1 94 ? -20.385 -10.172 -28.872 1.00 78.94 94 LEU A CA 1
ATOM 666 C C . LEU A 1 94 ? -19.686 -11.420 -28.337 1.00 78.94 94 LEU A C 1
ATOM 668 O O . LEU A 1 94 ? -19.042 -12.152 -29.089 1.00 78.94 94 LEU A O 1
ATOM 672 N N . ARG A 1 95 ? -19.803 -11.654 -27.033 1.00 78.81 95 ARG A N 1
ATOM 673 C CA . ARG A 1 95 ? -19.511 -12.945 -26.403 1.00 78.81 95 ARG A CA 1
ATOM 674 C C . ARG A 1 95 ? -20.832 -13.680 -26.232 1.00 78.81 95 ARG A C 1
ATOM 676 O O . ARG A 1 95 ? -21.839 -13.057 -25.910 1.00 78.81 95 ARG A O 1
ATOM 683 N N . TYR A 1 96 ? -20.822 -14.982 -26.452 1.00 77.25 96 TYR A N 1
ATOM 684 C CA . TYR A 1 96 ? -22.017 -15.809 -26.387 1.00 77.25 96 TYR A CA 1
ATOM 685 C C . TYR A 1 96 ? -21.673 -17.174 -25.802 1.00 77.25 96 TYR A C 1
ATOM 687 O O . TYR A 1 96 ? -20.536 -17.636 -25.919 1.00 77.25 96 TYR A O 1
ATOM 695 N N . ASP A 1 97 ? -22.657 -17.797 -25.165 1.00 77.69 97 ASP A N 1
ATOM 696 C CA . ASP A 1 97 ? -22.563 -19.190 -24.745 1.00 77.69 97 ASP A CA 1
ATOM 697 C C . ASP A 1 97 ? -22.616 -20.101 -25.983 1.00 77.69 97 ASP A C 1
ATOM 699 O O . ASP A 1 97 ? -23.611 -20.123 -26.714 1.00 77.69 97 ASP A O 1
ATOM 703 N N . ALA A 1 98 ? -21.529 -20.832 -26.233 1.00 78.94 98 ALA A N 1
ATOM 704 C CA . ALA A 1 98 ? -21.389 -21.703 -27.396 1.00 78.94 98 ALA A CA 1
ATOM 705 C C . ALA A 1 98 ? -22.282 -22.957 -27.333 1.00 78.94 98 ALA A C 1
ATOM 707 O O . ALA A 1 98 ? -22.502 -23.589 -28.367 1.00 78.94 98 ALA A O 1
ATOM 708 N N . ASP A 1 99 ? -22.822 -23.305 -26.159 1.00 76.94 99 ASP A N 1
ATOM 709 C CA . ASP A 1 99 ? -23.821 -24.370 -26.024 1.00 76.94 99 ASP A CA 1
ATOM 710 C C . ASP A 1 99 ? -25.221 -23.898 -26.470 1.00 76.94 99 ASP A C 1
ATOM 712 O O . ASP A 1 99 ? -26.091 -24.726 -26.761 1.00 76.94 99 ASP A O 1
ATOM 716 N N . LEU A 1 100 ? -25.447 -22.577 -26.549 1.00 76.25 100 LEU A N 1
ATOM 717 C CA . LEU A 1 100 ? -26.736 -21.961 -26.895 1.00 76.25 100 LEU A CA 1
ATOM 718 C C . LEU A 1 100 ? -26.753 -21.292 -28.276 1.00 76.25 100 LEU A C 1
ATOM 720 O O . LEU A 1 100 ? -27.789 -21.308 -28.944 1.00 76.25 100 LEU A O 1
ATOM 724 N N . PHE A 1 101 ? -25.633 -20.711 -28.711 1.00 82.44 101 PHE A N 1
ATOM 725 C CA . PHE A 1 101 ? -25.531 -19.973 -29.970 1.00 82.44 101 PHE A CA 1
ATOM 726 C C . PHE A 1 101 ? -24.321 -20.432 -30.780 1.00 82.44 101 PHE A C 1
ATOM 728 O O . PHE A 1 101 ? -23.233 -20.627 -30.244 1.00 82.44 101 PHE A O 1
ATOM 735 N N . ASP A 1 102 ? -24.496 -20.561 -32.095 1.00 83.94 102 ASP A N 1
ATOM 736 C CA . ASP A 1 102 ? -23.375 -20.743 -33.013 1.00 83.94 102 ASP A CA 1
ATOM 737 C C . ASP A 1 102 ? -22.812 -19.394 -33.494 1.00 83.94 102 ASP A C 1
ATOM 739 O O . ASP A 1 102 ? -23.446 -18.339 -33.383 1.00 83.94 102 ASP A O 1
ATOM 743 N N . ALA A 1 103 ? -21.598 -19.434 -34.049 1.00 78.25 103 ALA A N 1
ATOM 744 C CA . ALA A 1 103 ? -20.904 -18.241 -34.525 1.00 78.25 103 ALA A CA 1
ATOM 745 C C . ALA A 1 103 ? -21.696 -17.475 -35.592 1.00 78.25 103 ALA A C 1
ATOM 747 O O . ALA A 1 103 ? -21.733 -16.250 -35.552 1.00 78.25 103 ALA A O 1
ATOM 748 N N . ALA A 1 104 ? -22.373 -18.180 -36.503 1.00 85.38 104 ALA A N 1
ATOM 749 C CA . ALA A 1 104 ? -23.152 -17.552 -37.567 1.00 85.38 104 ALA A CA 1
ATOM 750 C C . ALA A 1 104 ? -24.361 -16.779 -37.012 1.00 85.38 104 ALA A C 1
ATOM 752 O O . ALA A 1 104 ? -24.689 -15.693 -37.488 1.00 85.38 104 ALA A O 1
ATOM 753 N N . THR A 1 105 ? -25.005 -17.318 -35.978 1.00 85.06 105 THR A N 1
ATOM 754 C CA . THR A 1 105 ? -26.124 -16.678 -35.283 1.00 85.06 105 THR A CA 1
ATOM 755 C C . THR A 1 105 ? -25.651 -15.445 -34.514 1.00 85.06 105 THR A C 1
ATOM 757 O O . THR A 1 105 ? -26.260 -14.382 -34.620 1.00 85.06 105 THR A O 1
ATOM 760 N N . ALA A 1 106 ? -24.534 -15.556 -33.790 1.00 82.94 106 ALA A N 1
ATOM 761 C CA . ALA A 1 106 ? -23.936 -14.437 -33.065 1.00 82.94 106 ALA A CA 1
ATOM 762 C C . ALA A 1 106 ? -23.474 -13.304 -34.005 1.00 82.94 106 ALA A C 1
ATOM 764 O O . ALA A 1 106 ? -23.707 -12.128 -33.722 1.00 82.94 106 ALA A O 1
ATOM 765 N N . GLU A 1 107 ? -22.871 -13.645 -35.146 1.00 82.31 107 GLU A N 1
ATOM 766 C CA . GLU A 1 107 ? -22.518 -12.688 -36.203 1.00 82.31 107 GLU A CA 1
ATOM 767 C C . GLU A 1 107 ? -23.760 -11.999 -36.785 1.00 82.31 107 GLU A C 1
ATOM 769 O O . GLU A 1 107 ? -23.744 -10.787 -37.001 1.00 82.31 107 GLU A O 1
ATOM 774 N N . GLY A 1 108 ? -24.857 -12.740 -36.973 1.00 87.44 108 GLY A N 1
ATOM 775 C CA . GLY A 1 108 ? -26.143 -12.183 -37.389 1.00 87.44 108 GLY A CA 1
ATOM 776 C C . GLY A 1 108 ? -26.686 -11.139 -36.409 1.00 87.44 108 GLY A C 1
ATOM 777 O O . GLY A 1 108 ? -27.090 -10.058 -36.835 1.00 87.44 108 GLY A O 1
ATOM 778 N N . TYR A 1 109 ? -26.634 -11.414 -35.100 1.00 87.38 109 TYR A N 1
ATOM 779 C CA . TYR A 1 109 ? -27.043 -10.448 -34.073 1.00 87.38 109 TYR A CA 1
ATOM 780 C C . TYR A 1 109 ? -26.161 -9.200 -34.055 1.00 87.38 109 TYR A C 1
ATOM 782 O O . TYR A 1 109 ? -26.678 -8.091 -33.939 1.00 87.38 109 TYR A O 1
ATOM 790 N N . LEU A 1 110 ? -24.843 -9.360 -34.201 1.00 83.06 110 LEU A N 1
ATOM 791 C CA . LEU A 1 110 ? -23.920 -8.229 -34.311 1.00 83.06 110 LEU A CA 1
ATOM 792 C C . LEU A 1 110 ? -24.254 -7.338 -35.510 1.00 83.06 110 LEU A C 1
ATOM 794 O O . LEU A 1 110 ? -24.322 -6.124 -35.349 1.00 83.06 110 LEU A O 1
ATOM 798 N N . ALA A 1 111 ? -24.502 -7.930 -36.680 1.00 84.44 111 ALA A N 1
ATOM 799 C CA . ALA A 1 111 ? -24.852 -7.186 -37.888 1.00 84.44 111 ALA A CA 1
ATOM 800 C C . ALA A 1 111 ? -26.197 -6.449 -37.760 1.00 84.44 111 ALA A C 1
ATOM 802 O O . ALA A 1 111 ? -26.352 -5.339 -38.268 1.00 84.44 111 ALA A O 1
ATOM 803 N N . GLU A 1 112 ? -27.173 -7.044 -37.071 1.00 86.00 112 GLU A N 1
ATOM 804 C CA . GLU A 1 112 ? -28.458 -6.391 -36.816 1.00 86.00 112 GLU A CA 1
ATOM 805 C C . GLU A 1 112 ? -28.319 -5.212 -35.842 1.00 86.00 112 GLU A C 1
ATOM 807 O O . GLU A 1 112 ? -28.888 -4.148 -36.089 1.00 86.00 112 GLU A O 1
ATOM 812 N N . VAL A 1 113 ? -27.532 -5.366 -34.771 1.00 83.88 113 VAL A N 1
ATOM 813 C CA . VAL A 1 113 ? -27.239 -4.279 -33.823 1.00 83.88 113 VAL A CA 1
ATOM 814 C C . VAL A 1 113 ? -26.497 -3.133 -34.509 1.00 83.88 113 VAL A C 1
ATOM 816 O O . VAL A 1 113 ? -26.862 -1.979 -34.305 1.00 83.88 113 VAL A O 1
ATOM 819 N N . ASP A 1 114 ? -25.501 -3.440 -35.340 1.00 81.44 114 ASP A N 1
ATOM 820 C CA . ASP A 1 114 ? -24.747 -2.456 -36.124 1.00 81.44 114 ASP A CA 1
ATOM 821 C C . ASP A 1 114 ? -25.683 -1.631 -37.027 1.00 81.44 114 ASP A C 1
ATOM 823 O O . ASP A 1 114 ? -25.763 -0.409 -36.903 1.00 81.44 114 ASP A O 1
ATOM 827 N N . GLY A 1 115 ? -26.529 -2.302 -37.820 1.00 83.38 115 GLY A N 1
ATOM 828 C CA . GLY A 1 115 ? -27.503 -1.625 -38.682 1.00 83.38 115 GLY A CA 1
ATOM 829 C C . GLY A 1 115 ? -28.560 -0.812 -37.919 1.00 83.38 115 GLY A C 1
ATOM 830 O O . GLY A 1 115 ? -29.024 0.221 -38.406 1.00 83.38 115 GLY A O 1
ATOM 831 N N . GLN A 1 116 ? -28.947 -1.241 -36.713 1.00 81.25 116 GLN A N 1
ATOM 832 C CA . GLN A 1 116 ? -29.844 -0.464 -35.851 1.00 81.25 116 GLN A CA 1
ATOM 833 C C . GLN A 1 116 ? -29.155 0.776 -35.269 1.00 81.25 116 GLN A C 1
ATOM 835 O O . GLN A 1 116 ? -29.791 1.827 -35.182 1.00 81.25 116 GLN A O 1
ATOM 840 N N . LEU A 1 117 ? -27.882 0.678 -34.878 1.00 78.88 117 LEU A N 1
ATOM 841 C CA . LEU A 1 117 ? -27.102 1.812 -34.377 1.00 78.88 117 LEU A CA 1
ATOM 842 C C . LEU A 1 117 ? -26.885 2.867 -35.465 1.00 78.88 117 LEU A C 1
ATOM 844 O O . LEU A 1 117 ? -27.080 4.050 -35.184 1.00 78.88 117 LEU A O 1
ATOM 848 N N . ASP A 1 118 ? -26.594 2.448 -36.696 1.00 78.94 118 ASP A N 1
ATOM 849 C CA . ASP A 1 118 ? -26.498 3.349 -37.848 1.00 78.94 118 ASP A CA 1
ATOM 850 C C . ASP A 1 118 ? -27.826 4.073 -38.102 1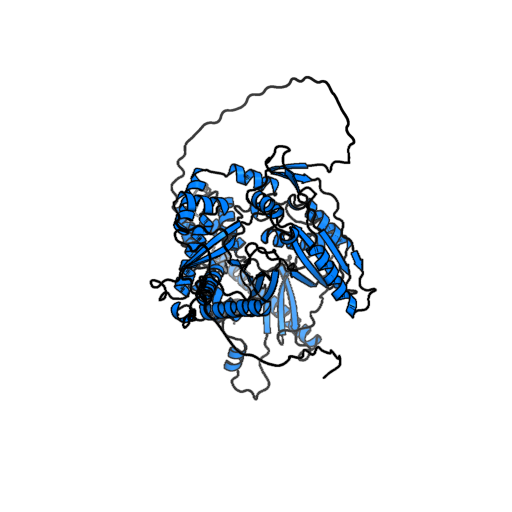.00 78.94 118 ASP A C 1
ATOM 852 O O . ASP A 1 118 ? -27.876 5.303 -38.131 1.00 78.94 118 ASP A O 1
ATOM 856 N N . ALA A 1 119 ? -28.939 3.334 -38.167 1.00 76.88 119 ALA A N 1
ATOM 857 C CA . ALA A 1 119 ? -30.259 3.927 -38.380 1.00 76.88 119 ALA A CA 1
ATOM 858 C C . ALA A 1 119 ? -30.678 4.894 -37.252 1.00 76.88 119 ALA A C 1
ATOM 860 O O . ALA A 1 119 ? -31.353 5.896 -37.501 1.00 76.88 119 ALA A O 1
ATOM 861 N N . LEU A 1 120 ? -30.299 4.605 -36.000 1.00 74.38 120 LEU A N 1
ATOM 862 C CA . LEU A 1 120 ? -30.527 5.492 -34.854 1.00 74.38 120 LEU A CA 1
ATOM 863 C C . LEU A 1 120 ? -29.652 6.749 -34.931 1.00 74.38 120 LEU A C 1
ATOM 865 O O . LEU A 1 120 ? -30.139 7.835 -34.612 1.00 74.38 120 LEU A O 1
ATOM 869 N N . SER A 1 121 ? -28.391 6.606 -35.343 1.00 73.06 121 SER A N 1
ATOM 870 C CA . SER A 1 121 ? -27.453 7.714 -35.535 1.00 73.06 121 SER A CA 1
ATOM 871 C C . SER A 1 121 ? -27.953 8.673 -36.615 1.00 73.06 121 SER A C 1
ATOM 873 O O . SER A 1 121 ? -28.075 9.870 -36.353 1.00 73.06 121 SER A O 1
ATOM 875 N N . ASP A 1 122 ? -28.361 8.142 -37.769 1.00 73.88 122 ASP A N 1
ATOM 876 C CA . ASP A 1 122 ? -28.921 8.921 -38.878 1.00 73.88 122 ASP A CA 1
ATOM 877 C C . ASP A 1 122 ? -30.203 9.649 -38.458 1.00 73.88 122 ASP A C 1
ATOM 879 O O . ASP A 1 122 ? -30.335 10.853 -38.659 1.00 73.88 122 ASP A O 1
ATOM 883 N N . ALA A 1 123 ? -31.120 8.967 -37.765 1.00 69.31 123 ALA A N 1
ATOM 884 C CA . ALA A 1 123 ? -32.361 9.585 -37.297 1.00 69.31 123 ALA A CA 1
ATOM 885 C C . ALA A 1 123 ? -32.139 10.688 -36.242 1.00 69.31 123 ALA A C 1
ATOM 887 O O . ALA A 1 123 ? -32.927 11.633 -36.151 1.00 69.31 123 ALA A O 1
ATOM 888 N N . VAL A 1 124 ? -31.096 10.574 -35.412 1.00 63.81 124 VAL A N 1
ATOM 889 C CA . VAL A 1 124 ? -30.707 11.623 -34.456 1.00 63.81 124 VAL A CA 1
ATOM 890 C C . VAL A 1 124 ? -30.016 12.779 -35.178 1.00 63.81 124 VAL A C 1
ATOM 892 O O . VAL A 1 124 ? -30.294 13.932 -34.848 1.00 63.81 124 VAL A O 1
ATOM 895 N N . ALA A 1 125 ? -29.170 12.501 -36.171 1.00 66.75 125 ALA A N 1
ATOM 896 C CA . ALA A 1 125 ? -28.533 13.518 -37.001 1.00 66.75 125 ALA A CA 1
ATOM 897 C C . ALA A 1 125 ? -29.569 14.326 -37.800 1.00 66.75 125 ALA A C 1
ATOM 899 O O . ALA A 1 125 ? -29.518 15.555 -37.772 1.00 66.75 125 ALA A O 1
ATOM 900 N N . ASP A 1 126 ? -30.554 13.660 -38.405 1.00 64.12 126 ASP A N 1
ATOM 901 C CA . ASP A 1 126 ? -31.671 14.289 -39.116 1.00 64.12 126 ASP A CA 1
ATOM 902 C C . ASP A 1 126 ? -32.525 15.144 -38.172 1.00 64.12 126 ASP A C 1
ATOM 904 O O . ASP A 1 126 ? -32.825 16.293 -38.481 1.00 64.12 126 ASP A O 1
ATOM 908 N N . ALA A 1 127 ? -32.841 14.655 -36.967 1.00 62.38 127 ALA A N 1
ATOM 909 C CA . ALA A 1 127 ? -33.590 15.434 -35.978 1.00 62.38 127 ALA A CA 1
ATOM 910 C C . ALA A 1 127 ? -32.819 16.670 -35.471 1.00 62.38 127 ALA A C 1
ATOM 912 O O . ALA A 1 127 ? -33.422 17.704 -35.177 1.00 62.38 127 ALA A O 1
ATOM 913 N N . VAL A 1 128 ? -31.489 16.581 -35.354 1.00 54.12 128 VAL A N 1
ATOM 914 C CA . VAL A 1 128 ? -30.625 17.721 -35.010 1.00 54.12 128 VAL A CA 1
ATOM 915 C C . VAL A 1 128 ? -30.528 18.697 -36.186 1.00 54.12 128 VAL A C 1
ATOM 917 O O . VAL A 1 128 ? -30.595 19.906 -35.968 1.00 54.12 128 VAL A O 1
ATOM 920 N N . ALA A 1 129 ? -30.429 18.204 -37.421 1.00 58.44 129 ALA A N 1
ATOM 921 C CA . ALA A 1 129 ? -30.417 19.027 -38.627 1.00 58.44 129 ALA A CA 1
ATOM 922 C C . ALA A 1 129 ? -31.752 19.763 -38.834 1.00 58.44 129 ALA A C 1
ATOM 924 O O . ALA A 1 129 ? -31.739 20.967 -39.095 1.00 58.44 129 ALA A O 1
ATOM 925 N N . ASP A 1 130 ? -32.885 19.090 -38.623 1.00 54.50 130 ASP A N 1
ATOM 926 C CA . ASP A 1 130 ? -34.226 19.682 -38.667 1.00 54.50 130 ASP A CA 1
ATOM 927 C C . ASP A 1 130 ? -34.409 20.736 -37.566 1.00 54.50 130 ASP A C 1
ATOM 929 O O . ASP A 1 130 ? -34.893 21.834 -37.839 1.00 54.50 130 ASP A O 1
ATOM 933 N N . ALA A 1 131 ? -33.932 20.482 -36.341 1.00 52.91 131 ALA A N 1
ATOM 934 C CA . ALA A 1 131 ? -33.971 21.468 -35.256 1.00 52.91 131 ALA A CA 1
ATOM 935 C C . ALA A 1 131 ? -33.097 22.708 -35.541 1.00 52.91 131 ALA A C 1
ATOM 937 O O . ALA A 1 131 ? -33.452 23.830 -35.169 1.00 52.91 131 ALA A O 1
ATOM 938 N N . VAL A 1 132 ? -31.961 22.534 -36.227 1.00 49.16 132 VAL A N 1
ATOM 939 C CA . VAL A 1 132 ? -31.088 23.637 -36.667 1.00 49.16 132 VAL A CA 1
ATOM 940 C C . VAL A 1 132 ? -31.699 24.393 -37.860 1.00 49.16 132 VAL A C 1
ATOM 942 O O . VAL A 1 132 ? -31.586 25.621 -37.934 1.00 49.16 132 VAL A O 1
ATOM 945 N N . ALA A 1 133 ? -32.401 23.706 -38.763 1.00 48.28 133 ALA A N 1
ATOM 946 C CA . ALA A 1 133 ? -33.135 24.315 -39.874 1.00 48.28 133 ALA A CA 1
ATOM 947 C C . ALA A 1 133 ? -34.361 25.118 -39.391 1.00 48.28 133 ALA A C 1
ATOM 949 O O . ALA A 1 133 ? -34.585 26.246 -39.837 1.00 48.28 133 ALA A O 1
ATOM 950 N N . GLU A 1 134 ? -35.109 24.604 -38.412 1.00 48.59 134 GLU A N 1
ATOM 951 C CA . GLU A 1 134 ? -36.213 25.324 -37.762 1.00 48.59 134 GLU A CA 1
ATOM 952 C C . GLU A 1 134 ? -35.709 26.519 -36.933 1.00 48.59 134 GLU A C 1
ATOM 954 O O . GLU A 1 134 ? -36.322 27.591 -36.946 1.00 48.59 134 GLU A O 1
ATOM 959 N N . GLY A 1 135 ? -34.544 26.391 -36.285 1.00 39.28 135 GLY A N 1
ATOM 960 C CA . GLY A 1 135 ? -33.889 27.479 -35.550 1.00 39.28 135 GLY A CA 1
ATOM 961 C C . GLY A 1 135 ? -33.352 28.611 -36.438 1.00 39.28 135 GLY A C 1
ATOM 962 O O . GLY A 1 135 ? -33.326 29.767 -36.014 1.00 39.28 135 GLY A O 1
ATOM 963 N N . THR A 1 136 ? -32.971 28.319 -37.685 1.00 40.53 136 THR A N 1
ATOM 964 C CA . THR A 1 136 ? -32.457 29.320 -38.643 1.00 40.53 136 THR A CA 1
ATOM 965 C C . THR A 1 136 ? -33.556 30.005 -39.462 1.00 40.53 136 THR A C 1
ATOM 967 O O . THR A 1 136 ? -33.365 31.139 -39.902 1.00 40.53 136 THR A O 1
ATOM 970 N N . ALA A 1 137 ? -34.745 29.404 -39.584 1.00 38.09 137 ALA A N 1
ATOM 971 C CA . ALA A 1 137 ? -35.915 30.036 -40.204 1.00 38.09 137 ALA A CA 1
ATOM 972 C C . ALA A 1 137 ? -36.610 31.088 -39.304 1.00 38.09 137 ALA A C 1
ATOM 974 O O . ALA A 1 137 ? -37.372 31.919 -39.801 1.00 38.09 137 ALA A O 1
ATOM 975 N N . GLY A 1 138 ? -36.333 31.093 -37.992 1.00 36.19 138 GLY A N 1
ATOM 976 C CA . GLY A 1 138 ? -36.907 32.036 -37.019 1.00 36.19 138 GLY A CA 1
ATOM 977 C C . GLY A 1 138 ? -36.165 33.373 -36.862 1.00 36.19 138 GLY A C 1
ATOM 978 O O . GLY A 1 138 ? -36.686 34.290 -36.230 1.00 36.19 138 GLY A O 1
ATOM 979 N N . ALA A 1 139 ? -34.970 33.523 -37.444 1.00 32.62 139 ALA A N 1
ATOM 980 C CA . ALA A 1 139 ? -34.109 34.698 -37.270 1.00 32.62 139 ALA A CA 1
ATOM 981 C C . ALA A 1 139 ? -34.141 35.634 -38.493 1.00 32.62 139 ALA A C 1
ATOM 983 O O . ALA A 1 139 ? -33.121 35.938 -39.107 1.00 32.62 139 ALA A O 1
ATOM 984 N N . GLY A 1 140 ? -35.334 36.099 -38.866 1.00 34.50 140 GLY A N 1
ATOM 985 C CA . GLY A 1 140 ? -35.539 37.067 -39.944 1.00 34.50 140 GLY A CA 1
ATOM 986 C C . GLY A 1 140 ? -36.391 38.247 -39.490 1.00 34.50 140 GLY A C 1
ATOM 987 O O . GLY A 1 140 ? -37.558 38.335 -39.856 1.00 34.50 140 GLY A O 1
ATOM 988 N N . GLY A 1 141 ? -35.834 39.168 -38.697 1.00 27.61 141 GLY A N 1
ATOM 989 C CA . GLY A 1 141 ? -36.560 40.381 -38.318 1.00 27.61 141 GLY A CA 1
ATOM 990 C C . GLY A 1 141 ? -35.794 41.356 -37.424 1.00 27.61 141 GLY A C 1
ATOM 991 O O . GLY A 1 141 ? -35.603 41.093 -36.247 1.00 27.61 141 GLY A O 1
ATOM 992 N N . ALA A 1 142 ? -35.483 42.521 -38.002 1.00 28.17 142 ALA A N 1
ATOM 993 C CA . ALA A 1 142 ? -35.065 43.787 -37.383 1.00 28.17 142 ALA A CA 1
ATOM 994 C C . ALA A 1 142 ? -33.597 43.931 -36.922 1.00 28.17 142 ALA A C 1
ATOM 996 O O . ALA A 1 142 ? -33.217 43.681 -35.783 1.00 28.17 142 ALA A O 1
ATOM 997 N N . CYS A 1 143 ? -32.798 44.484 -37.839 1.00 25.02 143 CYS A N 1
ATOM 998 C CA . CYS A 1 143 ? -31.539 45.171 -37.572 1.00 25.02 143 CYS A CA 1
ATOM 999 C C . CYS A 1 143 ? -31.798 46.486 -36.809 1.00 25.02 143 CYS A C 1
ATOM 1001 O O . CYS A 1 143 ? -32.575 47.326 -37.265 1.00 25.02 143 CYS A O 1
ATOM 1003 N N . GLY A 1 144 ? -31.116 46.670 -35.677 1.00 25.81 144 GLY A N 1
ATOM 1004 C CA . GLY A 1 144 ? -31.022 47.927 -34.941 1.00 25.81 144 GLY A CA 1
ATOM 1005 C C . GLY A 1 144 ? -29.623 48.052 -34.343 1.00 25.81 144 GLY A C 1
ATOM 1006 O O . GLY A 1 144 ? 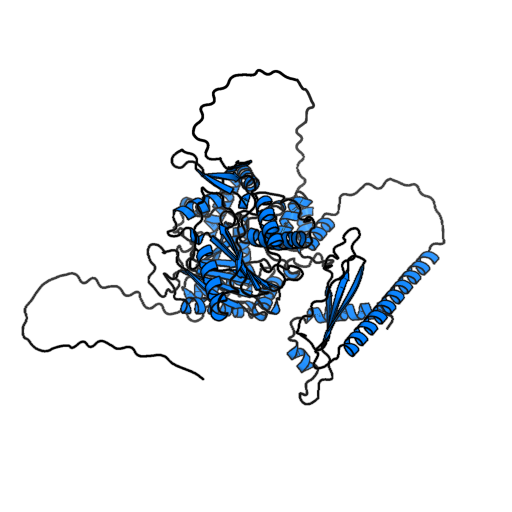-29.245 47.297 -33.458 1.00 25.81 144 GLY A O 1
ATOM 1007 N N . THR A 1 145 ? -28.838 48.969 -34.894 1.00 34.41 145 THR A N 1
ATOM 1008 C CA . THR A 1 145 ? -27.434 49.247 -34.573 1.00 34.41 145 THR A CA 1
ATOM 1009 C C . THR A 1 145 ? -27.239 49.774 -33.149 1.00 34.41 145 THR A C 1
ATOM 1011 O O . THR A 1 145 ? -27.822 50.805 -32.814 1.00 34.41 145 THR A O 1
ATOM 1014 N N . ALA A 1 146 ? -26.336 49.172 -32.368 1.00 25.06 146 ALA A N 1
ATOM 1015 C CA . ALA A 1 146 ? -25.656 49.856 -31.267 1.00 25.06 146 ALA A CA 1
ATOM 1016 C C . ALA A 1 146 ? -24.254 49.261 -31.026 1.00 25.06 146 ALA A C 1
ATOM 1018 O O . ALA A 1 146 ? -24.074 48.061 -30.860 1.00 25.06 146 ALA A O 1
ATOM 1019 N N . THR A 1 147 ? -23.290 50.172 -31.096 1.00 25.88 147 THR A N 1
ATOM 1020 C CA . THR A 1 147 ? -21.851 50.152 -30.796 1.00 25.88 147 THR A CA 1
ATOM 1021 C C . THR A 1 147 ? -21.318 49.095 -29.822 1.00 25.88 147 THR A C 1
ATOM 1023 O O . THR A 1 147 ? -21.830 48.931 -28.720 1.00 25.88 147 THR A O 1
ATOM 1026 N N . ALA A 1 148 ? -20.207 48.473 -30.228 1.00 29.59 148 ALA A N 1
ATOM 1027 C CA . ALA A 1 148 ? -19.376 47.578 -29.434 1.00 29.59 148 ALA A CA 1
ATOM 1028 C C . ALA A 1 148 ? -18.620 48.318 -28.315 1.00 29.59 148 ALA A C 1
ATOM 1030 O O . ALA A 1 148 ? -17.905 49.285 -28.584 1.00 29.59 148 ALA A O 1
ATOM 1031 N N . GLU A 1 149 ? -18.721 47.796 -27.093 1.00 24.52 149 GLU A N 1
ATOM 1032 C CA . GLU A 1 149 ? -17.744 47.987 -26.017 1.00 24.52 149 GLU A CA 1
ATOM 1033 C C . GLU A 1 149 ? -16.932 46.688 -25.839 1.00 24.52 149 GLU A C 1
ATOM 1035 O O . GLU A 1 149 ? -17.467 45.595 -26.054 1.00 24.52 149 GLU A O 1
ATOM 1040 N N . PRO A 1 150 ? -15.633 46.773 -25.505 1.00 27.75 150 PRO A N 1
ATOM 1041 C CA . PRO A 1 150 ? -14.755 45.613 -25.436 1.00 27.75 150 PRO A CA 1
ATOM 1042 C C . PRO A 1 150 ? -15.062 44.766 -24.195 1.00 27.75 150 PRO A C 1
ATOM 1044 O O . PRO A 1 150 ? -15.088 45.271 -23.075 1.00 27.75 150 PRO A O 1
ATOM 1047 N N . ALA A 1 151 ? -15.251 43.462 -24.402 1.00 27.73 151 ALA A N 1
ATOM 1048 C CA . ALA A 1 151 ? -15.393 42.488 -23.330 1.00 27.73 151 ALA A CA 1
ATOM 1049 C C . ALA A 1 151 ? -14.117 42.447 -22.475 1.00 27.73 151 ALA A C 1
ATOM 1051 O O . ALA A 1 151 ? -13.036 42.075 -22.937 1.00 27.73 151 ALA A O 1
ATOM 1052 N N . THR A 1 152 ? -14.259 42.827 -21.212 1.00 26.56 152 THR A N 1
ATOM 1053 C CA . THR A 1 152 ? -13.306 42.544 -20.145 1.00 26.56 152 THR A CA 1
ATOM 1054 C C . THR A 1 152 ? -13.225 41.032 -19.939 1.00 26.56 152 THR A C 1
ATOM 1056 O O . THR A 1 152 ? -14.226 40.350 -19.737 1.00 26.56 152 THR A O 1
ATOM 1059 N N . ARG A 1 153 ? -12.009 40.492 -20.012 1.00 28.48 153 ARG A N 1
ATOM 1060 C CA . ARG A 1 153 ? -11.710 39.082 -19.758 1.00 28.48 153 ARG A CA 1
ATOM 1061 C C . ARG A 1 153 ? -11.820 38.824 -18.248 1.00 28.48 153 ARG A C 1
ATOM 1063 O O . ARG A 1 153 ? -10.895 39.151 -17.510 1.00 28.48 153 ARG A O 1
ATOM 1070 N N . THR A 1 154 ? -12.957 38.307 -17.786 1.00 32.03 154 THR A N 1
ATOM 1071 C CA . THR A 1 154 ? -13.146 37.827 -16.405 1.00 32.03 154 THR A CA 1
ATOM 1072 C C . THR A 1 154 ? -12.221 36.641 -16.115 1.00 32.03 154 THR A C 1
ATOM 1074 O O . THR A 1 154 ? -11.968 35.818 -16.995 1.00 32.03 154 THR A O 1
ATOM 1077 N N . ALA A 1 155 ? -11.688 36.583 -14.891 1.00 38.75 155 ALA A N 1
ATOM 1078 C CA . ALA A 1 155 ? -10.900 35.464 -14.371 1.00 38.75 155 ALA A CA 1
ATOM 1079 C C . ALA A 1 155 ? -11.673 34.129 -14.494 1.00 38.75 155 ALA A C 1
ATOM 1081 O O . ALA A 1 155 ? -12.907 34.161 -14.493 1.00 38.75 155 ALA A O 1
ATOM 1082 N N . PRO A 1 156 ? -10.991 32.974 -14.634 1.00 50.78 156 PRO A N 1
ATOM 1083 C CA . PRO A 1 156 ? -11.667 31.680 -14.685 1.00 50.78 156 PRO A CA 1
ATOM 1084 C C . PRO A 1 156 ? -12.506 31.456 -13.419 1.00 50.78 156 PRO A C 1
ATOM 1086 O O . PRO A 1 156 ? -12.074 31.791 -12.318 1.00 50.78 156 PRO A O 1
ATOM 1089 N N . ASP A 1 157 ? -13.711 30.912 -13.591 1.00 76.69 157 ASP A N 1
ATOM 1090 C CA . ASP A 1 157 ? -14.610 30.556 -12.493 1.00 76.69 157 ASP A CA 1
ATOM 1091 C C . ASP A 1 157 ? -13.961 29.446 -11.652 1.00 76.69 157 ASP A C 1
ATOM 1093 O O . ASP A 1 157 ? -13.771 28.325 -12.134 1.00 76.69 157 ASP A O 1
ATOM 1097 N N . THR A 1 158 ? -13.593 29.759 -10.406 1.00 74.88 158 THR A N 1
ATOM 1098 C CA . THR A 1 158 ? -13.000 28.816 -9.445 1.00 74.88 158 THR A CA 1
ATOM 1099 C C . THR A 1 158 ? -13.812 27.522 -9.352 1.00 74.88 158 THR A C 1
ATOM 1101 O O . THR A 1 158 ? -13.226 26.446 -9.260 1.00 74.88 158 THR A O 1
ATOM 1104 N N . ALA A 1 159 ? -15.144 27.594 -9.460 1.00 78.94 159 ALA A N 1
ATOM 1105 C CA . ALA A 1 159 ? -16.010 26.417 -9.447 1.00 78.94 159 ALA A CA 1
ATOM 1106 C C . ALA A 1 159 ? -15.765 25.498 -10.657 1.00 78.94 159 ALA A C 1
ATOM 1108 O O . ALA A 1 159 ? -15.733 24.275 -10.520 1.00 78.94 159 ALA A O 1
ATOM 1109 N N . ALA A 1 160 ? -15.554 26.076 -11.843 1.00 80.56 160 ALA A N 1
ATOM 1110 C CA . ALA A 1 160 ? -15.295 25.327 -13.070 1.00 80.56 160 ALA A CA 1
ATOM 1111 C C . ALA A 1 160 ? -13.924 24.635 -13.037 1.00 80.56 160 ALA A C 1
ATOM 1113 O O . ALA A 1 160 ? -13.821 23.471 -13.421 1.00 80.56 160 ALA A O 1
ATOM 1114 N N . LEU A 1 161 ? -12.895 25.315 -12.519 1.00 80.31 161 LEU A N 1
ATOM 1115 C CA . LEU A 1 161 ? -11.562 24.727 -12.339 1.00 80.31 161 LEU A CA 1
ATOM 1116 C C . LEU A 1 161 ? -11.576 23.596 -11.305 1.00 80.31 161 LEU A C 1
ATOM 1118 O O . LEU A 1 161 ? -11.043 22.519 -11.559 1.00 80.31 161 LEU A O 1
ATOM 1122 N N . LEU A 1 162 ? -12.223 23.805 -10.154 1.00 83.62 162 LEU A N 1
ATOM 1123 C CA . LEU A 1 162 ? -12.370 22.758 -9.141 1.00 83.62 162 LEU A CA 1
ATOM 1124 C C . LEU A 1 162 ? -13.134 21.552 -9.691 1.00 83.62 162 LEU A C 1
ATOM 1126 O O . LEU A 1 162 ? -12.728 20.417 -9.449 1.00 83.62 162 LEU A O 1
ATOM 1130 N N . ARG A 1 163 ? -14.189 21.778 -10.481 1.00 87.88 163 ARG A N 1
ATOM 1131 C CA . ARG A 1 163 ? -14.917 20.698 -11.149 1.00 87.88 163 ARG A CA 1
ATOM 1132 C C . ARG A 1 163 ? -14.009 19.881 -12.058 1.00 87.88 163 ARG A C 1
ATOM 1134 O O . ARG A 1 163 ? -14.013 18.662 -11.944 1.00 87.88 163 ARG A O 1
ATOM 1141 N N . GLU A 1 164 ? -13.231 20.524 -12.922 1.00 83.38 164 GLU A N 1
ATOM 1142 C CA . GLU A 1 164 ? -12.312 19.831 -13.835 1.00 83.38 164 GLU A CA 1
ATOM 1143 C C . GLU A 1 164 ? -11.303 18.963 -13.068 1.00 83.38 164 GLU A C 1
ATOM 1145 O O . GLU A 1 164 ? -11.043 17.815 -13.435 1.00 83.38 164 GLU A O 1
ATOM 1150 N N . ILE A 1 165 ? -10.790 19.476 -11.948 1.00 80.56 165 ILE A N 1
ATOM 1151 C CA . ILE A 1 165 ? -9.878 18.737 -11.074 1.00 80.56 165 ILE A CA 1
ATOM 1152 C C . ILE A 1 165 ? -10.573 17.515 -10.455 1.00 80.56 165 ILE A C 1
ATOM 1154 O O . ILE A 1 165 ? -10.018 16.415 -10.488 1.00 80.56 165 ILE A O 1
ATOM 1158 N N . TRP A 1 166 ? -11.792 17.673 -9.932 1.00 84.94 166 TRP A N 1
ATOM 1159 C CA . TRP A 1 166 ? -12.582 16.562 -9.393 1.00 84.94 166 TRP A CA 1
ATOM 1160 C C . TRP A 1 166 ? -12.892 15.503 -10.454 1.00 84.94 166 TRP A C 1
ATOM 1162 O O . TRP A 1 166 ? -12.709 14.313 -10.203 1.00 84.94 166 TRP A O 1
ATOM 1172 N N . GLU A 1 167 ? -13.322 15.923 -11.643 1.00 82.19 167 GLU A N 1
ATOM 1173 C CA . GLU A 1 167 ? -13.612 15.034 -12.771 1.00 82.19 167 GLU A CA 1
ATOM 1174 C C . GLU A 1 167 ? -12.365 14.245 -13.194 1.00 82.19 167 GLU A C 1
ATOM 1176 O O . GLU A 1 167 ? -12.433 13.029 -13.384 1.00 82.19 167 GLU A O 1
ATOM 1181 N N . SER A 1 168 ? -11.205 14.906 -13.257 1.00 72.56 168 SER A N 1
ATOM 1182 C CA . SER A 1 168 ? -9.926 14.266 -13.574 1.00 72.56 168 SER A CA 1
ATOM 1183 C C . SER A 1 168 ? -9.485 13.255 -12.517 1.00 72.56 168 SER A C 1
ATOM 1185 O O . SER A 1 168 ? -8.898 12.233 -12.867 1.00 72.56 168 SER A O 1
ATOM 1187 N N . VAL A 1 169 ? -9.709 13.541 -11.234 1.00 73.88 169 VAL A N 1
ATOM 1188 C CA . VAL A 1 169 ? -9.264 12.679 -10.129 1.00 73.88 169 VAL A CA 1
ATOM 1189 C C . VAL A 1 169 ? -10.179 11.472 -9.945 1.00 73.88 169 VAL A C 1
ATOM 1191 O O . VAL A 1 169 ? -9.694 10.378 -9.657 1.00 73.88 169 VAL A O 1
ATOM 1194 N N . LEU A 1 170 ? -11.489 11.663 -10.108 1.00 68.69 170 LEU A N 1
ATOM 1195 C CA . LEU A 1 170 ? -12.495 10.614 -9.939 1.00 68.69 170 LEU A CA 1
ATOM 1196 C C . LEU A 1 170 ? -12.735 9.804 -11.220 1.00 68.69 170 LEU A C 1
ATOM 1198 O O . LEU A 1 170 ? -13.318 8.727 -11.156 1.00 68.69 170 LEU A O 1
ATOM 1202 N N . GLY A 1 171 ? -12.315 10.310 -12.384 1.00 62.12 171 GLY A N 1
ATOM 1203 C CA . GLY A 1 171 ? -12.620 9.692 -13.677 1.00 62.12 171 GLY A CA 1
ATOM 1204 C C . GLY A 1 171 ? -14.109 9.763 -14.044 1.00 62.12 171 GLY A C 1
ATOM 1205 O O . GLY A 1 171 ? -14.595 8.935 -14.812 1.00 62.12 171 GLY A O 1
ATOM 1206 N N . LEU A 1 172 ? -14.845 10.736 -13.497 1.00 73.50 172 LEU A N 1
ATOM 1207 C CA . LEU A 1 172 ? -16.287 10.936 -13.694 1.00 73.50 172 LEU A CA 1
ATOM 1208 C C . LEU A 1 172 ? -16.556 12.291 -14.359 1.00 73.50 172 LEU A C 1
ATOM 1210 O O . LEU A 1 172 ? -15.727 13.187 -14.279 1.00 73.50 172 LEU A O 1
ATOM 1214 N N . ARG A 1 173 ? -17.720 12.466 -15.001 1.00 74.31 173 ARG A N 1
ATOM 1215 C CA . ARG A 1 173 ? -18.157 13.759 -15.566 1.00 74.31 173 ARG A CA 1
ATOM 1216 C C . ARG A 1 173 ? -19.577 14.108 -15.140 1.00 74.31 173 ARG A C 1
ATOM 1218 O O . ARG A 1 173 ? -20.431 13.226 -15.093 1.00 74.31 173 ARG A O 1
ATOM 1225 N N . GLY A 1 174 ? -19.843 15.393 -14.908 1.00 71.69 174 GLY A N 1
ATOM 1226 C CA . GLY A 1 174 ? -21.203 15.925 -14.766 1.00 71.69 174 GLY A CA 1
ATOM 1227 C C . GLY A 1 174 ? -21.945 15.501 -13.493 1.00 71.69 174 GLY A C 1
ATOM 1228 O O . GLY A 1 174 ? -23.136 15.195 -13.556 1.00 71.69 174 GLY A O 1
ATOM 1229 N N . PHE A 1 175 ? -21.267 15.474 -12.342 1.00 80.12 175 PHE A N 1
ATOM 1230 C CA . PHE A 1 175 ? -21.899 15.219 -11.040 1.00 80.12 175 PHE A CA 1
ATOM 1231 C C . PHE A 1 175 ? -22.439 16.515 -10.384 1.00 80.12 175 PHE A C 1
ATOM 1233 O O . PHE A 1 175 ? -21.900 17.595 -10.641 1.00 80.12 175 PHE A O 1
ATOM 1240 N N . PRO A 1 176 ? -23.487 16.449 -9.537 1.00 79.56 176 PRO A N 1
ATOM 1241 C CA . PRO A 1 176 ? -24.004 17.620 -8.813 1.00 79.56 176 PRO A CA 1
ATOM 1242 C C . PRO A 1 176 ? -22.976 18.216 -7.839 1.00 79.56 176 PRO A C 1
ATOM 1244 O O . PRO A 1 176 ? -22.269 17.458 -7.178 1.00 79.56 176 PRO A O 1
ATOM 1247 N N . ASP A 1 177 ? -22.937 19.544 -7.686 1.00 83.38 177 ASP A N 1
ATOM 1248 C CA . ASP A 1 177 ? -21.971 20.242 -6.806 1.00 83.38 177 ASP A CA 1
ATOM 1249 C C . ASP A 1 177 ? -22.135 19.906 -5.325 1.00 83.38 177 ASP A C 1
ATOM 1251 O O . ASP A 1 177 ? -21.200 20.016 -4.531 1.00 83.38 177 ASP A O 1
ATOM 1255 N N . GLU A 1 178 ? -23.342 19.496 -4.960 1.00 81.56 178 GLU A N 1
ATOM 1256 C CA . GLU A 1 178 ? -23.727 19.057 -3.628 1.00 81.56 178 GLU A CA 1
ATOM 1257 C C . GLU A 1 178 ? -23.357 17.620 -3.319 1.00 81.56 178 GLU A C 1
ATOM 1259 O O . GLU A 1 178 ? -23.486 17.197 -2.170 1.00 81.56 178 GLU A O 1
ATOM 1264 N N . ARG A 1 179 ? -22.981 16.844 -4.337 1.00 77.75 179 ARG A N 1
ATOM 1265 C CA . ARG A 1 179 ? -22.720 15.430 -4.140 1.00 77.75 179 ARG A CA 1
ATOM 1266 C C . ARG A 1 179 ? -21.381 15.263 -3.440 1.00 77.75 179 ARG A C 1
ATOM 1268 O O . ARG A 1 179 ? -20.383 15.863 -3.838 1.00 77.75 179 ARG A O 1
ATOM 1275 N N . ASN A 1 180 ? -21.384 14.463 -2.380 1.00 81.31 180 ASN A N 1
ATOM 1276 C CA . ASN A 1 180 ? -20.187 14.242 -1.594 1.00 81.31 180 ASN A CA 1
ATOM 1277 C C . ASN A 1 180 ? -19.156 13.448 -2.412 1.00 81.31 180 ASN A C 1
ATOM 1279 O O . ASN A 1 180 ? -19.505 12.524 -3.145 1.00 81.31 180 ASN A O 1
ATOM 1283 N N . PHE A 1 181 ? -17.881 13.797 -2.273 1.00 76.06 181 PHE A N 1
ATOM 1284 C CA . PHE A 1 181 ? -16.754 13.163 -2.950 1.00 76.06 181 PHE A CA 1
ATOM 1285 C C . PHE A 1 181 ? -16.712 11.642 -2.749 1.00 76.06 181 PHE A C 1
ATOM 1287 O O . PHE A 1 181 ? -16.407 10.901 -3.685 1.00 76.06 181 PHE A O 1
ATOM 1294 N N . PHE A 1 182 ? -17.045 11.160 -1.549 1.00 67.12 182 PHE A N 1
ATOM 1295 C CA . PHE A 1 182 ? -17.040 9.728 -1.237 1.00 67.12 182 PHE A CA 1
ATOM 1296 C C . PHE A 1 182 ? -18.217 8.995 -1.896 1.00 67.12 182 PHE A C 1
ATOM 1298 O O . PHE A 1 182 ? -18.058 7.857 -2.330 1.00 67.12 182 PHE A O 1
ATOM 1305 N N . ASP A 1 183 ? -19.351 9.675 -2.102 1.00 64.38 183 ASP A N 1
ATOM 1306 C CA . ASP A 1 183 ? -20.499 9.132 -2.850 1.00 64.38 183 ASP A CA 1
ATOM 1307 C C . ASP A 1 183 ? -20.207 8.993 -4.352 1.00 64.38 183 ASP A C 1
ATOM 1309 O O . ASP A 1 183 ? -20.940 8.315 -5.073 1.00 64.38 183 ASP A O 1
ATOM 1313 N N . LEU A 1 184 ? -19.163 9.672 -4.835 1.00 67.69 184 LEU A N 1
ATOM 1314 C CA . LEU A 1 184 ? -18.665 9.599 -6.208 1.00 67.69 184 LEU A CA 1
ATOM 1315 C C . LEU A 1 184 ? -17.538 8.561 -6.365 1.00 67.69 184 LEU A C 1
ATOM 1317 O O . LEU A 1 184 ? -16.880 8.527 -7.399 1.00 67.69 184 LEU A O 1
ATOM 1321 N N . GLY A 1 185 ? -17.291 7.723 -5.352 1.00 57.34 185 GLY A N 1
ATOM 1322 C CA . GLY A 1 185 ? -16.233 6.707 -5.380 1.00 57.34 185 GLY A CA 1
ATOM 1323 C C . GLY A 1 185 ? -14.844 7.230 -5.000 1.00 57.34 185 GLY A C 1
ATOM 1324 O O . GLY A 1 185 ? -13.846 6.526 -5.169 1.00 57.34 185 GLY A O 1
ATOM 1325 N N . GLY A 1 186 ? -14.757 8.454 -4.474 1.00 62.28 186 GLY A N 1
ATOM 1326 C CA . GLY A 1 186 ? -13.521 9.007 -3.936 1.00 62.28 186 GLY A CA 1
ATOM 1327 C C . GLY A 1 186 ? -12.994 8.223 -2.727 1.00 62.28 186 GLY A C 1
ATOM 1328 O O . GLY A 1 186 ? -13.748 7.678 -1.927 1.00 62.28 186 GLY A O 1
ATOM 1329 N N . ASN A 1 187 ? -11.671 8.183 -2.564 1.00 61.09 187 ASN A N 1
ATOM 1330 C CA . ASN A 1 187 ? -10.986 7.588 -1.410 1.00 61.09 187 ASN A CA 1
ATOM 1331 C C . ASN A 1 187 ? -9.856 8.508 -0.915 1.00 61.09 187 ASN A C 1
ATOM 1333 O O . ASN A 1 187 ? -9.627 9.570 -1.489 1.00 61.09 187 ASN A O 1
ATOM 1337 N N . SER A 1 188 ? -9.120 8.121 0.133 1.00 55.62 188 SER A N 1
ATOM 1338 C CA . SER A 1 188 ? -8.064 8.973 0.706 1.00 55.62 188 SER A CA 1
ATOM 1339 C C . SER A 1 188 ? -6.930 9.298 -0.274 1.00 55.62 188 SER A C 1
ATOM 1341 O O . SER A 1 188 ? -6.376 10.388 -0.203 1.00 55.62 188 SER A O 1
ATOM 1343 N N . ILE A 1 189 ? -6.593 8.397 -1.206 1.00 61.78 189 ILE A N 1
ATOM 1344 C CA . ILE A 1 189 ? -5.603 8.682 -2.258 1.00 61.78 189 ILE A CA 1
ATOM 1345 C C . ILE A 1 189 ? -6.163 9.707 -3.241 1.00 61.78 189 ILE A C 1
ATOM 1347 O O . ILE A 1 189 ? -5.484 10.679 -3.561 1.00 61.78 189 ILE A O 1
ATOM 1351 N N . ALA A 1 190 ? -7.399 9.506 -3.698 1.00 65.50 190 ALA A N 1
ATOM 1352 C CA . ALA A 1 190 ? -8.061 10.440 -4.598 1.00 65.50 190 ALA A CA 1
ATOM 1353 C C . ALA A 1 190 ? -8.194 11.826 -3.944 1.00 65.50 190 ALA A C 1
ATOM 1355 O O . ALA A 1 190 ? -7.891 12.824 -4.580 1.00 65.50 190 ALA A O 1
ATOM 1356 N N . ALA A 1 191 ? -8.536 11.898 -2.655 1.00 67.25 191 ALA A N 1
ATOM 1357 C CA . ALA A 1 191 ? -8.594 13.150 -1.903 1.00 67.25 191 ALA A CA 1
ATOM 1358 C C . ALA A 1 191 ? -7.226 13.855 -1.836 1.00 67.25 191 ALA A C 1
ATOM 1360 O O . ALA A 1 191 ? -7.148 15.061 -2.047 1.00 67.25 191 ALA A O 1
ATOM 1361 N N . ILE A 1 192 ? -6.134 13.113 -1.609 1.00 64.94 192 ILE A N 1
ATOM 1362 C CA . ILE A 1 192 ? -4.772 13.674 -1.641 1.00 64.94 192 ILE A CA 1
ATOM 1363 C C . ILE A 1 192 ? -4.437 14.209 -3.040 1.00 64.94 192 ILE A C 1
ATOM 1365 O O . ILE A 1 192 ? -3.989 15.347 -3.157 1.00 64.94 192 ILE A O 1
ATOM 1369 N N . ARG A 1 193 ? -4.695 13.431 -4.103 1.00 70.62 193 ARG A N 1
ATOM 1370 C CA . ARG A 1 193 ? -4.486 13.868 -5.499 1.00 70.62 193 ARG A CA 1
ATOM 1371 C C . ARG A 1 193 ? -5.281 15.129 -5.817 1.00 70.62 193 ARG A C 1
ATOM 1373 O O . ARG A 1 193 ? -4.757 16.056 -6.424 1.00 70.62 193 ARG A O 1
ATOM 1380 N N . LEU A 1 194 ? -6.531 15.175 -5.367 1.00 79.69 194 LEU A N 1
ATOM 1381 C CA . LEU A 1 194 ? -7.419 16.313 -5.537 1.00 79.69 194 LEU A CA 1
ATOM 1382 C C . LEU A 1 194 ? -6.840 17.570 -4.894 1.00 79.69 194 LEU A C 1
ATOM 1384 O O . LEU A 1 194 ? -6.648 18.568 -5.580 1.00 79.69 194 LEU A O 1
ATOM 1388 N N . VAL A 1 195 ? -6.522 17.511 -3.602 1.00 76.94 195 VAL A N 1
ATOM 1389 C CA . VAL A 1 195 ? -5.968 18.647 -2.858 1.00 76.94 195 VAL A CA 1
ATOM 1390 C C . VAL A 1 195 ? -4.633 19.102 -3.451 1.00 76.94 195 VAL A C 1
ATOM 1392 O O . VAL A 1 195 ? -4.415 20.299 -3.624 1.00 76.94 195 VAL A O 1
ATOM 1395 N N . ASN A 1 196 ? -3.771 18.162 -3.844 1.00 69.94 196 ASN A N 1
ATOM 1396 C CA . ASN A 1 196 ? -2.513 18.468 -4.522 1.00 69.94 196 ASN A CA 1
ATOM 1397 C C . ASN A 1 196 ? -2.749 19.196 -5.851 1.00 69.94 196 ASN A C 1
ATOM 1399 O O . ASN A 1 196 ? -2.107 20.204 -6.134 1.00 69.94 196 ASN A O 1
ATOM 1403 N N . ARG A 1 197 ? -3.702 18.725 -6.658 1.00 76.94 197 ARG A N 1
ATOM 1404 C CA . ARG A 1 197 ? -4.029 19.340 -7.946 1.00 76.94 197 ARG A CA 1
ATOM 1405 C C . ARG A 1 197 ? -4.669 20.718 -7.777 1.00 76.94 197 ARG A C 1
ATOM 1407 O O . ARG A 1 197 ? -4.415 21.599 -8.593 1.00 76.94 197 ARG A O 1
ATOM 1414 N N . VAL A 1 198 ? -5.449 20.919 -6.718 1.00 77.25 198 VAL A N 1
ATOM 1415 C CA . VAL A 1 198 ? -6.017 22.219 -6.329 1.00 77.25 198 VAL A CA 1
ATOM 1416 C C . VAL A 1 198 ? -4.917 23.199 -5.945 1.00 77.25 198 VAL A C 1
ATOM 1418 O O . VAL A 1 198 ? -4.893 24.299 -6.494 1.00 77.25 198 VAL A O 1
ATOM 1421 N N . ARG A 1 199 ? -3.973 22.785 -5.092 1.00 73.50 199 ARG A N 1
ATOM 1422 C CA . ARG A 1 199 ? -2.785 23.576 -4.746 1.00 73.50 199 ARG A CA 1
ATOM 1423 C C . ARG A 1 199 ? -2.024 24.004 -5.994 1.00 73.50 199 ARG A C 1
ATOM 1425 O O . ARG A 1 199 ? -1.748 25.186 -6.159 1.00 73.50 199 ARG A O 1
ATOM 1432 N N . ASP A 1 200 ? -1.745 23.069 -6.896 1.00 71.44 200 ASP A N 1
ATOM 1433 C CA . ASP A 1 200 ? -0.926 23.352 -8.078 1.00 71.44 200 ASP A CA 1
ATOM 1434 C C . ASP A 1 200 ? -1.662 24.201 -9.130 1.00 71.44 200 ASP A C 1
ATOM 1436 O O . ASP A 1 200 ? -1.041 25.004 -9.822 1.00 71.44 200 ASP A O 1
ATOM 1440 N N . THR A 1 201 ? -2.985 24.048 -9.253 1.00 71.50 201 THR A N 1
ATOM 1441 C CA . THR A 1 201 ? -3.786 24.763 -10.265 1.00 71.50 201 THR A CA 1
ATOM 1442 C C . THR A 1 201 ? -4.222 26.149 -9.791 1.00 71.50 201 THR A C 1
ATOM 1444 O O . THR A 1 201 ? -4.277 27.080 -10.592 1.00 71.50 201 THR A O 1
ATOM 1447 N N . LEU A 1 202 ? -4.550 26.296 -8.503 1.00 75.75 202 LEU A N 1
ATOM 1448 C CA . LEU A 1 202 ? -5.085 27.537 -7.932 1.00 75.75 202 LEU A CA 1
ATOM 1449 C C . LEU A 1 202 ? -4.060 28.310 -7.091 1.00 75.75 202 LEU A C 1
ATOM 1451 O O . LEU A 1 202 ? -4.319 29.459 -6.748 1.00 75.75 202 LEU A O 1
ATOM 1455 N N . GLY A 1 203 ? -2.915 27.711 -6.750 1.00 62.53 203 GLY A N 1
ATOM 1456 C CA . GLY A 1 203 ? -1.905 28.327 -5.883 1.00 62.53 203 GLY A CA 1
ATOM 1457 C C . GLY A 1 203 ? -2.347 28.476 -4.424 1.00 62.53 203 GLY A C 1
ATOM 1458 O O . GLY A 1 203 ? -1.741 29.247 -3.686 1.00 62.53 203 GLY A O 1
ATOM 1459 N N . VAL A 1 204 ? -3.411 27.778 -4.011 1.00 72.25 204 VAL A N 1
ATOM 1460 C CA . VAL A 1 204 ? -3.979 27.863 -2.660 1.00 72.25 204 VAL A CA 1
ATOM 1461 C C . VAL A 1 204 ? -3.752 26.555 -1.915 1.00 72.25 204 VAL A C 1
ATOM 1463 O O . VAL A 1 204 ? -4.137 25.485 -2.387 1.00 72.25 204 VAL A O 1
ATOM 1466 N N . ASP A 1 205 ? -3.173 26.647 -0.721 1.00 63.81 205 ASP A N 1
ATOM 1467 C CA . ASP A 1 205 ? -3.134 25.532 0.216 1.00 63.81 205 ASP A CA 1
ATOM 1468 C C . ASP A 1 205 ? -4.534 25.252 0.752 1.00 63.81 205 ASP A C 1
ATOM 1470 O O . ASP A 1 205 ? -5.114 26.067 1.467 1.00 63.81 205 ASP A O 1
ATOM 1474 N N . TYR A 1 206 ? -5.074 24.084 0.416 1.00 68.06 206 TYR A N 1
ATOM 1475 C CA . TYR A 1 206 ? -6.353 23.628 0.937 1.00 68.06 206 TYR A CA 1
ATOM 1476 C C . TYR A 1 206 ? -6.114 22.456 1.898 1.00 68.06 206 TYR A C 1
ATOM 1478 O O . TYR A 1 206 ? -5.725 21.375 1.450 1.00 68.06 206 TYR A O 1
ATOM 1486 N N . PRO A 1 207 ? -6.266 22.638 3.221 1.00 66.56 207 PRO A N 1
ATOM 1487 C CA . PRO A 1 207 ? -5.981 21.579 4.178 1.00 66.56 207 PRO A CA 1
ATOM 1488 C C . PRO A 1 207 ? -6.834 20.337 3.912 1.00 66.56 207 PRO A C 1
ATOM 1490 O O . PRO A 1 207 ? -8.052 20.419 3.768 1.00 66.56 207 PRO A O 1
ATOM 1493 N N . LEU A 1 208 ? -6.210 19.154 3.926 1.00 68.62 208 LEU A N 1
ATOM 1494 C CA . LEU A 1 208 ? -6.945 17.892 3.785 1.00 68.62 208 LEU A CA 1
ATOM 1495 C C . LEU A 1 208 ? -8.027 17.764 4.873 1.00 68.62 208 LEU A C 1
ATOM 1497 O O . LEU A 1 208 ? -9.093 17.220 4.622 1.00 68.62 208 LEU A O 1
ATOM 1501 N N . ALA A 1 209 ? -7.783 18.317 6.065 1.00 57.81 209 ALA A N 1
ATOM 1502 C CA . ALA A 1 209 ? -8.771 18.366 7.137 1.00 57.81 209 ALA A CA 1
ATOM 1503 C C . ALA A 1 209 ? -10.068 19.091 6.731 1.00 57.81 209 ALA A C 1
ATOM 1505 O O . ALA A 1 209 ? -11.158 18.581 6.990 1.00 57.81 209 ALA A O 1
ATOM 1506 N N . ASP A 1 210 ? -9.944 20.226 6.043 1.00 62.69 210 ASP A N 1
ATOM 1507 C CA . ASP A 1 210 ? -11.079 21.035 5.595 1.00 62.69 210 ASP A CA 1
ATOM 1508 C C . ASP A 1 210 ? -11.834 20.344 4.456 1.00 62.69 210 ASP A C 1
ATOM 1510 O O . ASP A 1 210 ? -13.065 20.381 4.431 1.00 62.69 210 ASP A O 1
ATOM 1514 N N . PHE A 1 211 ? -11.112 19.621 3.588 1.00 74.25 211 PHE A N 1
ATOM 1515 C CA . PHE A 1 211 ? -11.715 18.784 2.548 1.00 74.25 211 PHE A CA 1
ATOM 1516 C C . PHE A 1 211 ? -12.661 17.739 3.124 1.00 74.25 211 PHE A C 1
ATOM 1518 O O . PHE A 1 211 ? -13.785 17.582 2.667 1.00 74.25 211 PHE A O 1
ATOM 1525 N N . PHE A 1 212 ? -12.202 17.000 4.131 1.00 67.38 212 PHE A N 1
ATOM 1526 C CA . PHE A 1 212 ? -12.995 15.934 4.732 1.00 67.38 212 PHE A CA 1
ATOM 1527 C C . PHE A 1 212 ? -14.131 16.466 5.618 1.00 67.38 212 PHE A C 1
ATOM 1529 O O . PHE A 1 212 ? -15.085 15.730 5.859 1.00 67.38 212 PHE A O 1
ATOM 1536 N N . ALA A 1 213 ? -14.052 17.714 6.095 1.00 62.94 213 ALA A N 1
ATOM 1537 C CA . ALA A 1 213 ? -15.105 18.326 6.904 1.00 62.94 213 ALA A CA 1
ATOM 1538 C C . ALA A 1 213 ? -16.390 18.593 6.098 1.00 62.94 213 ALA A C 1
ATOM 1540 O O . ALA A 1 213 ? -17.487 18.394 6.619 1.00 62.94 213 ALA A O 1
ATOM 1541 N N . ASP A 1 214 ? -16.260 19.004 4.834 1.00 70.25 214 ASP A N 1
ATOM 1542 C CA . ASP A 1 214 ? -17.369 19.127 3.883 1.00 70.25 214 ASP A CA 1
ATOM 1543 C C . ASP A 1 214 ? -16.859 18.823 2.468 1.00 70.25 214 ASP A C 1
ATOM 1545 O O . ASP A 1 214 ? -16.491 19.710 1.696 1.00 70.25 214 ASP A O 1
ATOM 1549 N N . ALA A 1 215 ? -16.810 17.528 2.147 1.00 82.12 215 ALA A N 1
ATOM 1550 C CA . ALA A 1 215 ? -16.259 17.017 0.897 1.00 82.12 215 ALA A CA 1
ATOM 1551 C C . ALA A 1 215 ? -17.245 17.187 -0.267 1.00 82.12 215 ALA A C 1
ATOM 1553 O O . ALA A 1 215 ? -17.595 16.215 -0.932 1.00 82.12 215 ALA A O 1
ATOM 1554 N N . THR A 1 216 ? -17.729 18.406 -0.504 1.00 84.31 216 THR A N 1
ATOM 1555 C CA . THR A 1 216 ? -18.577 18.762 -1.649 1.00 84.31 216 THR A CA 1
ATOM 1556 C C . THR A 1 216 ? -17.900 19.833 -2.495 1.00 84.31 216 THR A C 1
ATOM 1558 O O . THR A 1 216 ? -17.234 20.735 -1.979 1.00 84.31 216 THR A O 1
ATOM 1561 N N . LEU A 1 217 ? -18.084 19.767 -3.815 1.00 84.44 217 LEU A N 1
ATOM 1562 C CA . LEU A 1 217 ? -17.530 20.760 -4.737 1.00 84.44 217 LEU A CA 1
ATOM 1563 C C . LEU A 1 217 ? -18.060 22.164 -4.405 1.00 84.44 217 LEU A C 1
ATOM 1565 O O . LEU A 1 217 ? -17.306 23.138 -4.437 1.00 84.44 217 LEU A O 1
ATOM 1569 N N . ARG A 1 218 ? -19.328 22.269 -3.988 1.00 83.00 218 ARG A N 1
ATOM 1570 C CA . ARG A 1 218 ? -19.926 23.524 -3.515 1.00 83.00 218 ARG A CA 1
ATOM 1571 C C . ARG A 1 218 ? -19.238 24.079 -2.268 1.00 83.00 218 ARG A C 1
ATOM 1573 O O . ARG A 1 218 ? -18.943 25.272 -2.240 1.00 83.00 218 ARG A O 1
ATOM 1580 N N . ALA A 1 219 ? -19.010 23.261 -1.241 1.00 80.62 219 ALA A N 1
ATOM 1581 C CA . ALA A 1 219 ? -18.377 23.726 -0.008 1.00 80.62 219 ALA A CA 1
ATOM 1582 C C . ALA A 1 219 ? -16.927 24.138 -0.244 1.00 80.62 219 ALA A C 1
ATOM 1584 O O . ALA A 1 219 ? -16.528 25.223 0.173 1.00 80.62 219 ALA A O 1
ATOM 1585 N N . MET A 1 220 ? -16.191 23.338 -1.015 1.00 83.75 220 MET A N 1
ATOM 1586 C CA . MET A 1 220 ? -14.824 23.643 -1.421 1.00 83.75 220 MET A CA 1
ATOM 1587 C C . MET A 1 220 ? -14.747 24.955 -2.214 1.00 83.75 220 MET A C 1
ATOM 1589 O O . MET A 1 220 ? -13.906 25.807 -1.931 1.00 83.75 220 MET A O 1
ATOM 1593 N N . THR A 1 221 ? -15.678 25.170 -3.149 1.00 82.56 221 THR A N 1
ATOM 1594 C CA . THR A 1 221 ? -15.806 26.439 -3.883 1.00 82.56 221 THR A CA 1
ATOM 1595 C C . THR A 1 221 ? -16.114 27.598 -2.935 1.00 82.56 221 THR A C 1
ATOM 1597 O O . THR A 1 221 ? -15.499 28.652 -3.045 1.00 82.56 221 THR A O 1
ATOM 1600 N N . GLY A 1 222 ? -17.033 27.416 -1.982 1.00 77.88 222 GLY A N 1
ATOM 1601 C CA . GLY A 1 222 ? -17.409 28.447 -1.011 1.00 77.88 222 GLY A CA 1
ATOM 1602 C C . GLY A 1 222 ? -16.279 28.824 -0.050 1.00 77.88 222 GLY A C 1
ATOM 1603 O O . GLY A 1 222 ? -16.087 30.004 0.231 1.00 77.88 222 GLY A O 1
ATOM 1604 N N . GLN A 1 223 ? -15.501 27.846 0.417 1.00 78.75 223 GLN A N 1
ATOM 1605 C CA . GLN A 1 223 ? -14.339 28.063 1.283 1.00 78.75 223 GLN A CA 1
ATOM 1606 C C . GLN A 1 223 ? -13.210 28.783 0.539 1.00 78.75 223 GLN A C 1
ATOM 1608 O O . GLN A 1 223 ? -12.603 29.699 1.088 1.00 78.75 223 GLN A O 1
ATOM 1613 N N . LEU A 1 224 ? -12.974 28.426 -0.727 1.00 78.75 224 LEU A N 1
ATOM 1614 C CA . LEU A 1 224 ? -11.960 29.068 -1.566 1.00 78.75 224 LEU A CA 1
ATOM 1615 C C . LEU A 1 224 ? -12.401 30.445 -2.091 1.00 78.75 224 LEU A C 1
ATOM 1617 O O . LEU A 1 224 ? -11.560 31.308 -2.315 1.00 78.75 224 LEU A O 1
ATOM 1621 N N . ALA A 1 225 ? -13.707 30.688 -2.232 1.00 69.38 225 ALA A N 1
ATOM 1622 C CA . ALA A 1 225 ? -14.264 32.003 -2.555 1.00 69.38 225 ALA A CA 1
ATOM 1623 C C . ALA A 1 225 ? -14.356 32.946 -1.336 1.00 69.38 225 ALA A C 1
ATOM 1625 O O . ALA A 1 225 ? -14.576 34.143 -1.512 1.00 69.38 225 ALA A O 1
ATOM 1626 N N . GLY A 1 226 ? -14.216 32.416 -0.112 1.00 46.69 226 GLY A N 1
ATOM 1627 C CA . GLY A 1 226 ? -14.374 33.138 1.156 1.00 46.69 226 GLY A CA 1
ATOM 1628 C C . GLY A 1 226 ? -13.080 33.441 1.926 1.00 46.69 226 GLY A C 1
ATOM 1629 O O . GLY A 1 226 ? -13.164 33.908 3.062 1.00 46.69 226 GLY A O 1
ATOM 1630 N N . GLY A 1 227 ? -11.901 33.168 1.357 1.00 38.03 227 GLY A N 1
ATOM 1631 C CA . GLY A 1 227 ? -10.610 33.470 1.989 1.00 38.03 227 GLY A CA 1
ATOM 1632 C C . GLY A 1 227 ? -10.320 34.981 2.069 1.00 38.03 227 GLY A C 1
ATOM 1633 O O . GLY A 1 227 ? -10.781 35.728 1.204 1.00 38.03 227 GLY A O 1
ATOM 1634 N N . PRO A 1 228 ? -9.575 35.464 3.086 1.00 33.34 228 PRO A N 1
ATOM 1635 C CA . PRO A 1 228 ? -9.218 36.874 3.181 1.00 33.34 228 PRO A CA 1
ATOM 1636 C C . PRO A 1 228 ? -8.372 37.297 1.978 1.00 33.34 228 PRO A C 1
ATOM 1638 O O . PRO A 1 228 ? -7.492 36.555 1.539 1.00 33.34 228 PRO A O 1
ATOM 1641 N N . GLU A 1 229 ? -8.641 38.504 1.477 1.00 32.50 229 GLU A N 1
ATOM 1642 C CA . GLU A 1 229 ? -7.806 39.202 0.503 1.00 32.50 229 GLU A CA 1
ATOM 1643 C C . GLU A 1 229 ? -6.335 39.099 0.929 1.00 32.50 229 GLU A C 1
ATOM 1645 O O . GLU A 1 229 ? -5.967 39.466 2.046 1.00 32.50 229 GLU A O 1
ATOM 1650 N N . THR A 1 230 ? -5.496 38.563 0.044 1.00 31.72 230 THR A N 1
ATOM 1651 C CA . THR A 1 230 ? -4.043 38.599 0.195 1.00 31.72 230 THR A CA 1
ATOM 1652 C C . THR A 1 230 ? -3.613 40.053 0.324 1.00 31.72 230 THR A C 1
ATOM 1654 O O . THR A 1 230 ? -3.711 40.816 -0.640 1.00 31.72 230 THR A O 1
ATOM 1657 N N . ASP A 1 231 ? -3.161 40.422 1.520 1.00 28.30 231 ASP A N 1
ATOM 1658 C CA . ASP A 1 231 ? -2.600 41.729 1.825 1.00 28.30 231 ASP A CA 1
ATOM 1659 C C . ASP A 1 231 ? -1.385 41.946 0.913 1.00 28.30 231 ASP A C 1
ATOM 1661 O O . ASP A 1 231 ? -0.359 41.265 1.007 1.00 28.30 231 ASP A O 1
ATOM 1665 N N . GLY A 1 232 ? -1.539 42.856 -0.046 1.00 33.69 232 GLY A N 1
ATOM 1666 C CA . GLY A 1 232 ? -0.460 43.285 -0.913 1.00 33.69 232 GLY A CA 1
ATOM 1667 C C . GLY A 1 232 ? 0.538 44.097 -0.101 1.00 33.69 232 GLY A C 1
ATOM 1668 O O . GLY A 1 232 ? 0.291 45.263 0.191 1.00 33.69 232 GLY A O 1
ATOM 1669 N N . SER A 1 233 ? 1.689 43.510 0.221 1.00 27.12 233 SER A N 1
ATOM 1670 C CA . SER A 1 233 ? 2.865 44.284 0.611 1.00 27.12 233 SER A CA 1
ATOM 1671 C C . SER A 1 233 ? 3.916 44.218 -0.490 1.00 27.12 233 SER A C 1
ATOM 1673 O O . SER A 1 233 ? 4.587 43.205 -0.690 1.00 27.12 233 SER A O 1
ATOM 1675 N N . GLU A 1 234 ? 4.028 45.338 -1.196 1.00 35.09 234 GLU A N 1
ATOM 1676 C CA . GLU A 1 234 ? 5.120 45.710 -2.085 1.00 35.09 234 GLU A CA 1
ATOM 1677 C C . GLU A 1 234 ? 6.491 45.413 -1.460 1.00 35.09 234 GLU A C 1
ATOM 1679 O O . GLU A 1 234 ? 6.747 45.781 -0.317 1.00 35.09 234 GLU A O 1
ATOM 1684 N N . THR A 1 235 ? 7.424 44.870 -2.242 1.00 28.17 235 THR A N 1
ATOM 1685 C CA . THR A 1 235 ? 8.829 45.299 -2.173 1.00 28.17 235 THR A CA 1
ATOM 1686 C C . THR A 1 235 ? 9.461 45.219 -3.561 1.00 28.17 235 THR A C 1
ATOM 1688 O O . THR A 1 235 ? 9.305 44.244 -4.290 1.00 28.17 235 THR A O 1
ATOM 1691 N N . GLY A 1 236 ? 10.083 46.340 -3.935 1.00 25.77 236 GLY A N 1
ATOM 1692 C CA . GLY A 1 236 ? 10.504 46.711 -5.281 1.00 25.77 236 GLY A CA 1
ATOM 1693 C C . GLY A 1 236 ? 11.559 45.820 -5.932 1.00 25.77 236 GLY A C 1
ATOM 1694 O O . GLY A 1 236 ? 12.419 45.237 -5.276 1.00 25.77 236 GLY A O 1
ATOM 1695 N N . GLY A 1 237 ? 11.529 45.821 -7.265 1.00 32.59 237 GLY A N 1
ATOM 1696 C CA . GLY A 1 237 ? 12.706 45.505 -8.069 1.00 32.59 237 GLY A CA 1
ATOM 1697 C C . GLY A 1 237 ? 13.810 46.552 -7.885 1.00 32.59 237 GLY A C 1
ATOM 1698 O O . GLY A 1 237 ? 13.561 47.666 -7.409 1.00 32.59 237 GLY A O 1
ATOM 1699 N N . PRO A 1 238 ? 15.035 46.211 -8.299 1.00 32.41 238 PRO A N 1
ATOM 1700 C CA . PRO A 1 238 ? 15.624 47.012 -9.366 1.00 32.41 238 PRO A CA 1
ATOM 1701 C C . PRO A 1 238 ? 16.364 46.201 -10.438 1.00 32.41 238 PRO A C 1
ATOM 1703 O O . PRO A 1 238 ? 16.700 45.029 -10.281 1.00 32.41 238 PRO A O 1
ATOM 1706 N N . GLU A 1 239 ? 16.568 46.906 -11.546 1.00 28.11 239 GLU A N 1
ATOM 1707 C CA . GLU A 1 239 ? 17.214 46.531 -12.798 1.00 28.11 239 GLU A CA 1
ATOM 1708 C C . GLU A 1 239 ? 18.748 46.361 -12.688 1.00 28.11 239 GLU A C 1
ATOM 1710 O O . GLU A 1 239 ? 19.399 46.934 -11.818 1.00 28.11 239 GLU A O 1
ATOM 1715 N N . THR A 1 240 ? 19.267 45.558 -13.626 1.00 36.59 240 THR A N 1
ATOM 1716 C CA . THR A 1 240 ? 20.582 45.532 -14.311 1.00 36.59 240 THR A CA 1
ATOM 1717 C C . THR A 1 240 ? 21.799 46.286 -13.748 1.00 36.59 240 THR A C 1
ATOM 1719 O O . THR A 1 240 ? 21.771 47.505 -13.641 1.00 36.59 240 THR A O 1
ATOM 1722 N N . ASP A 1 241 ? 22.935 45.578 -13.641 1.00 27.91 241 ASP A N 1
ATOM 1723 C CA . ASP A 1 241 ? 24.199 45.941 -14.320 1.00 27.91 241 ASP A CA 1
ATOM 1724 C C . ASP A 1 241 ? 25.222 44.778 -14.276 1.00 27.91 241 ASP A C 1
ATOM 1726 O O . ASP A 1 241 ? 25.325 44.062 -13.279 1.00 27.91 241 ASP A O 1
ATOM 1730 N N . GLY A 1 242 ? 25.959 44.566 -15.377 1.00 31.55 242 GLY A N 1
ATOM 1731 C CA . GLY A 1 242 ? 27.112 43.645 -15.457 1.00 31.55 242 GLY A CA 1
ATOM 1732 C C . GLY A 1 242 ? 28.342 44.169 -14.690 1.00 31.55 242 GLY A C 1
ATOM 1733 O O . GLY A 1 242 ? 28.316 45.307 -14.217 1.00 31.55 242 GLY A O 1
ATOM 1734 N N . PRO A 1 243 ? 29.445 43.393 -14.570 1.00 35.03 243 PRO A N 1
ATOM 1735 C CA . PRO A 1 243 ? 30.369 43.269 -15.707 1.00 35.03 243 PRO A CA 1
ATOM 1736 C C . PRO A 1 243 ? 31.128 41.922 -15.839 1.00 35.03 243 PRO A C 1
ATOM 1738 O O . PRO A 1 243 ? 30.972 40.986 -15.059 1.00 35.03 243 PRO A O 1
ATOM 1741 N N . GLU A 1 244 ? 31.936 41.879 -16.901 1.00 28.12 244 GLU A N 1
ATOM 1742 C CA . GLU A 1 244 ? 32.801 40.818 -17.427 1.00 28.12 244 GLU A CA 1
ATOM 1743 C C . GLU A 1 244 ? 34.038 40.457 -16.562 1.00 28.12 244 GLU A C 1
ATOM 1745 O O . GLU A 1 244 ? 34.544 41.276 -15.801 1.00 28.12 244 GLU A O 1
ATOM 1750 N N . THR A 1 245 ? 34.507 39.213 -16.772 1.00 33.44 245 THR A N 1
ATOM 1751 C CA . THR A 1 245 ? 35.888 38.653 -16.789 1.00 33.44 245 THR A CA 1
ATOM 1752 C C . THR A 1 245 ? 36.978 39.138 -15.819 1.00 33.44 245 THR A C 1
ATOM 1754 O O . THR A 1 245 ? 37.391 40.289 -15.871 1.00 33.44 245 THR A O 1
ATOM 1757 N N . ASP A 1 246 ? 37.612 38.188 -15.113 1.00 28.78 246 ASP A N 1
ATOM 1758 C CA . ASP A 1 246 ? 39.028 37.823 -15.344 1.00 28.78 246 ASP A CA 1
ATOM 1759 C C . ASP A 1 246 ? 39.418 36.527 -14.596 1.00 28.78 246 ASP A C 1
ATOM 1761 O O . ASP A 1 246 ? 39.001 36.291 -13.461 1.00 28.78 246 ASP A O 1
ATOM 1765 N N . GLY A 1 247 ? 40.207 35.670 -15.258 1.00 32.19 247 GLY A N 1
ATOM 1766 C CA . GLY A 1 247 ? 40.864 34.494 -14.662 1.00 32.19 247 GLY A CA 1
ATOM 1767 C C . GLY A 1 247 ? 42.040 34.873 -13.743 1.00 32.19 247 GLY A C 1
ATOM 1768 O O . GLY A 1 247 ? 42.377 36.053 -13.626 1.00 32.19 247 GLY A O 1
ATOM 1769 N N . PRO A 1 248 ? 42.710 33.889 -13.108 1.00 34.91 248 PRO A N 1
ATOM 1770 C CA . PRO A 1 248 ? 43.713 33.136 -13.868 1.00 34.91 248 PRO A CA 1
ATOM 1771 C C . PRO A 1 248 ? 43.837 31.631 -13.541 1.00 34.91 248 PRO A C 1
ATOM 1773 O O . PRO A 1 248 ? 43.439 31.141 -12.487 1.00 34.91 248 PRO A O 1
ATOM 1776 N N . GLU A 1 249 ? 44.457 30.931 -14.493 1.00 29.38 249 GLU A N 1
ATOM 1777 C CA . GLU A 1 249 ? 45.003 29.568 -14.442 1.00 29.38 249 GLU A CA 1
ATOM 1778 C C . GLU A 1 249 ? 46.163 29.447 -13.428 1.00 29.38 249 GLU A C 1
ATOM 1780 O O . GLU A 1 249 ? 46.979 30.359 -13.295 1.00 29.38 249 GLU A O 1
ATOM 1785 N N . THR A 1 250 ? 46.247 28.364 -12.650 1.00 30.52 250 THR A N 1
ATOM 1786 C CA . THR A 1 250 ? 47.237 27.242 -12.652 1.00 30.52 250 THR A CA 1
ATOM 1787 C C . THR A 1 250 ? 47.483 26.903 -11.162 1.00 30.52 250 THR A C 1
ATOM 1789 O O . THR A 1 250 ? 47.283 27.767 -10.315 1.00 30.52 250 THR A O 1
ATOM 1792 N N . ASP A 1 251 ? 47.815 25.705 -10.685 1.00 27.36 251 ASP A N 1
ATOM 1793 C CA . ASP A 1 251 ? 48.713 24.657 -11.166 1.00 27.36 251 ASP A CA 1
ATOM 1794 C C . ASP A 1 251 ? 48.360 23.334 -10.447 1.00 27.36 251 ASP A C 1
ATOM 1796 O O . ASP A 1 251 ? 47.765 23.334 -9.365 1.00 27.36 251 ASP A O 1
ATOM 1800 N N . GLY A 1 252 ? 48.703 22.211 -11.068 1.00 31.38 252 GLY A N 1
ATOM 1801 C CA . GLY A 1 252 ? 48.321 20.874 -10.643 1.00 31.38 252 GLY A CA 1
ATOM 1802 C C . GLY A 1 252 ? 49.116 20.312 -9.464 1.00 31.38 252 GLY A C 1
ATOM 1803 O O . GLY A 1 252 ? 50.257 20.675 -9.194 1.00 31.38 252 GLY A O 1
ATOM 1804 N N . SER A 1 253 ? 48.534 19.296 -8.832 1.00 29.75 253 SER A N 1
ATOM 1805 C CA . SER A 1 253 ? 49.303 18.130 -8.402 1.00 29.75 253 SER A CA 1
ATOM 1806 C C . SER A 1 253 ? 48.371 16.929 -8.316 1.00 29.75 253 SER A C 1
ATOM 1808 O O . SER A 1 253 ? 47.614 16.767 -7.357 1.00 29.75 253 SER A O 1
ATOM 1810 N N . GLU A 1 254 ? 48.437 16.096 -9.347 1.00 37.41 254 GLU A N 1
ATOM 1811 C CA . GLU A 1 254 ? 47.960 14.723 -9.318 1.00 37.41 254 GLU A CA 1
ATOM 1812 C C . GLU A 1 254 ? 48.826 13.933 -8.330 1.00 37.41 254 GLU A C 1
ATOM 1814 O O . GLU A 1 254 ? 50.056 13.938 -8.413 1.00 37.41 254 GLU A O 1
ATOM 1819 N N . THR A 1 255 ? 48.190 13.217 -7.406 1.00 32.91 255 THR A N 1
ATOM 1820 C CA . THR A 1 255 ? 48.813 12.060 -6.758 1.00 32.91 255 THR A CA 1
ATOM 1821 C C . THR A 1 255 ? 47.851 10.890 -6.874 1.00 32.91 255 THR A C 1
ATOM 1823 O O . THR A 1 255 ? 46.898 10.757 -6.113 1.00 32.91 255 THR A O 1
ATOM 1826 N N . GLY A 1 256 ? 48.093 10.070 -7.898 1.00 33.69 256 GLY A N 1
ATOM 1827 C CA . GLY A 1 256 ? 47.367 8.836 -8.158 1.00 33.69 256 GLY A CA 1
ATOM 1828 C C . GLY A 1 256 ? 47.574 7.810 -7.044 1.00 33.69 256 GLY A C 1
ATOM 1829 O O . GLY A 1 256 ? 48.693 7.364 -6.782 1.00 33.69 256 GLY A O 1
ATOM 1830 N N . GLY A 1 257 ? 46.468 7.421 -6.414 1.00 33.38 257 G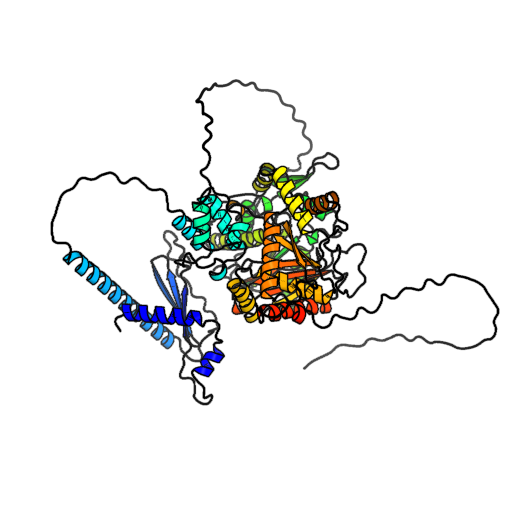LY A N 1
ATOM 1831 C CA . GLY A 1 257 ? 46.279 6.095 -5.825 1.00 33.38 257 GLY A CA 1
ATOM 1832 C C . GLY A 1 257 ? 45.545 5.202 -6.832 1.00 33.38 257 GLY A C 1
ATOM 1833 O O . GLY A 1 257 ? 44.993 5.727 -7.794 1.00 33.38 257 GLY A O 1
ATOM 1834 N N . PRO A 1 258 ? 45.552 3.868 -6.676 1.00 35.84 258 PRO A N 1
ATOM 1835 C CA . PRO A 1 258 ? 45.035 2.968 -7.699 1.00 35.84 258 PRO A CA 1
ATOM 1836 C C . PRO A 1 258 ? 43.527 3.179 -7.863 1.00 35.84 258 PRO A C 1
ATOM 1838 O O . PRO A 1 258 ? 42.740 2.807 -6.993 1.00 35.84 258 PRO A O 1
ATOM 1841 N N . GLU A 1 259 ? 43.146 3.786 -8.985 1.00 36.28 259 GLU A N 1
ATOM 1842 C CA . GLU A 1 259 ? 41.770 3.906 -9.447 1.00 36.28 259 GLU A CA 1
ATOM 1843 C C . GLU A 1 259 ? 41.228 2.497 -9.690 1.00 36.28 259 GLU A C 1
ATOM 1845 O O . GLU A 1 259 ? 41.519 1.826 -10.678 1.00 36.28 259 GLU A O 1
ATOM 1850 N N . THR A 1 260 ? 40.465 2.020 -8.716 1.00 39.16 260 THR A N 1
ATOM 1851 C CA . THR A 1 260 ? 39.388 1.076 -8.997 1.00 39.16 260 THR A CA 1
ATOM 1852 C C . THR A 1 260 ? 38.336 1.923 -9.694 1.00 39.16 260 THR A C 1
ATOM 1854 O O . THR A 1 260 ? 37.962 2.938 -9.116 1.00 39.16 260 THR A O 1
ATOM 1857 N N . GLU A 1 261 ? 37.951 1.582 -10.929 1.00 42.88 261 GLU A N 1
ATOM 1858 C CA . GLU A 1 261 ? 36.962 2.309 -11.743 1.00 42.88 261 GLU A CA 1
ATOM 1859 C C . GLU A 1 261 ? 35.781 2.755 -10.866 1.00 42.88 261 GLU A C 1
ATOM 1861 O O . GLU A 1 261 ? 34.923 1.956 -10.491 1.00 42.88 261 GLU A O 1
ATOM 1866 N N . ALA A 1 262 ? 35.804 4.015 -10.428 1.00 51.69 262 ALA A N 1
ATOM 1867 C CA . ALA A 1 262 ? 34.811 4.533 -9.510 1.00 51.69 262 ALA A CA 1
ATOM 1868 C C . ALA A 1 262 ? 33.551 4.791 -10.331 1.00 51.69 262 ALA A C 1
ATOM 1870 O O . ALA A 1 262 ? 33.554 5.664 -11.198 1.00 51.69 262 ALA A O 1
ATOM 1871 N N . GLU A 1 263 ? 32.500 4.010 -10.077 1.00 64.19 263 GLU A N 1
ATOM 1872 C CA . GLU A 1 263 ? 31.157 4.239 -10.619 1.00 64.19 263 GLU A CA 1
ATOM 1873 C C . GLU A 1 263 ? 30.834 5.742 -10.551 1.00 64.19 263 GLU A C 1
ATOM 1875 O O . GLU A 1 263 ? 30.878 6.345 -9.471 1.00 64.19 263 GLU A O 1
ATOM 1880 N N . ALA A 1 264 ? 30.577 6.366 -11.705 1.00 83.81 264 ALA A N 1
ATOM 1881 C CA . ALA A 1 264 ? 30.464 7.816 -11.809 1.00 83.81 264 ALA A CA 1
ATOM 1882 C C . ALA A 1 264 ? 29.227 8.320 -11.047 1.00 83.81 264 ALA A C 1
ATOM 1884 O O . ALA A 1 264 ? 28.089 8.117 -11.476 1.00 83.81 264 ALA A O 1
ATOM 1885 N N . VAL A 1 265 ? 29.450 8.982 -9.909 1.00 91.88 265 VAL A N 1
ATOM 1886 C CA . VAL A 1 265 ? 28.397 9.654 -9.135 1.00 91.88 265 VAL A CA 1
ATOM 1887 C C . VAL A 1 265 ? 27.942 10.898 -9.905 1.00 91.88 265 VAL A C 1
ATOM 1889 O O . VAL A 1 265 ? 28.746 11.794 -10.156 1.00 91.88 265 VAL A O 1
ATOM 1892 N N . VAL A 1 266 ? 26.662 10.957 -10.277 1.00 95.00 266 VAL A N 1
ATOM 1893 C CA . VAL A 1 266 ? 26.062 12.054 -11.062 1.00 95.00 266 VAL A CA 1
ATOM 1894 C C . VAL A 1 266 ? 25.333 13.085 -10.201 1.00 95.00 266 VAL A C 1
ATOM 1896 O O . VAL A 1 266 ? 25.227 14.241 -10.598 1.00 95.00 266 VAL A O 1
ATOM 1899 N N . ASP A 1 267 ? 24.855 12.689 -9.019 1.00 95.06 267 ASP A N 1
ATOM 1900 C CA . ASP A 1 267 ? 24.288 13.603 -8.026 1.00 95.06 267 ASP A CA 1
ATOM 1901 C C . ASP A 1 267 ? 24.574 13.099 -6.605 1.00 95.06 267 ASP A C 1
ATOM 1903 O O . ASP A 1 267 ? 24.691 11.897 -6.353 1.00 95.06 267 ASP A O 1
ATOM 1907 N N . ARG A 1 268 ? 24.665 14.030 -5.657 1.00 94.88 268 ARG A N 1
ATOM 1908 C CA . ARG A 1 268 ? 24.785 13.751 -4.228 1.00 94.88 268 ARG A CA 1
ATOM 1909 C C . ARG A 1 268 ? 23.804 14.628 -3.468 1.00 94.88 268 ARG A C 1
ATOM 1911 O O . ARG A 1 268 ? 23.811 15.858 -3.560 1.00 94.88 268 ARG A O 1
ATOM 1918 N N . ALA A 1 269 ? 22.964 13.987 -2.672 1.00 95.25 269 ALA A N 1
ATOM 1919 C CA . ALA A 1 269 ? 21.961 14.662 -1.868 1.00 95.25 269 ALA A CA 1
ATOM 1920 C C . ALA A 1 269 ? 21.940 14.096 -0.451 1.00 95.25 269 ALA A C 1
ATOM 1922 O O . ALA A 1 269 ? 22.364 12.963 -0.207 1.00 95.25 269 ALA A O 1
ATOM 1923 N N . PRO A 1 270 ? 21.468 14.881 0.520 1.00 94.88 270 PRO A N 1
ATOM 1924 C CA . PRO A 1 270 ? 21.213 14.326 1.830 1.00 94.88 270 PRO A CA 1
ATOM 1925 C C . PRO A 1 270 ? 20.167 13.213 1.785 1.00 94.88 270 PRO A C 1
ATOM 1927 O O . PRO A 1 270 ? 19.297 13.216 0.917 1.00 94.88 270 PRO A O 1
ATOM 1930 N N . VAL A 1 271 ? 20.191 12.317 2.770 1.00 95.25 271 VAL A N 1
ATOM 1931 C CA . VAL A 1 271 ? 19.062 11.405 2.990 1.00 95.25 271 VAL A CA 1
ATOM 1932 C C . VAL A 1 271 ? 17.836 12.161 3.516 1.00 95.25 271 VAL A C 1
ATOM 1934 O O . VAL A 1 271 ? 17.969 13.119 4.290 1.00 95.25 271 VAL A O 1
ATOM 1937 N N . SER A 1 272 ? 16.651 11.706 3.110 1.00 93.00 272 SER A N 1
ATOM 1938 C CA . SER A 1 272 ? 15.368 12.098 3.714 1.00 93.00 272 SER A CA 1
ATOM 1939 C C . SER A 1 272 ? 15.215 11.537 5.136 1.00 93.00 272 SER A C 1
ATOM 1941 O O . SER A 1 272 ? 15.898 10.581 5.516 1.00 93.00 272 SER A O 1
ATOM 1943 N N . ASP A 1 273 ? 14.281 12.085 5.918 1.00 89.38 273 ASP A N 1
ATOM 1944 C CA . ASP A 1 273 ? 13.933 11.594 7.260 1.00 89.38 273 ASP A CA 1
ATOM 1945 C C . ASP A 1 273 ? 13.540 10.099 7.229 1.00 89.38 273 ASP A C 1
ATOM 1947 O O . ASP A 1 273 ? 13.912 9.321 8.116 1.00 89.38 273 ASP A O 1
ATOM 1951 N N . GLN A 1 274 ? 12.828 9.673 6.181 1.00 90.00 274 GLN A N 1
ATOM 1952 C CA . GLN A 1 274 ? 12.424 8.286 5.953 1.00 90.00 274 GLN A CA 1
ATOM 1953 C C . GLN A 1 274 ? 13.631 7.380 5.688 1.00 90.00 274 GLN A C 1
ATOM 1955 O O . GLN A 1 274 ? 13.783 6.350 6.349 1.00 90.00 274 GLN A O 1
ATOM 1960 N N . GLN A 1 275 ? 14.519 7.772 4.769 1.00 93.62 275 GLN A N 1
ATOM 1961 C CA . GLN A 1 275 ? 15.741 7.019 4.477 1.00 93.62 275 GLN A CA 1
ATOM 1962 C C . GLN A 1 275 ? 16.651 6.941 5.711 1.00 93.62 275 GLN A C 1
ATOM 1964 O O . GLN A 1 275 ? 17.142 5.861 6.029 1.00 93.62 275 GLN A O 1
ATOM 1969 N N . ALA A 1 276 ? 16.812 8.032 6.469 1.00 91.06 276 ALA A N 1
ATOM 1970 C CA . ALA A 1 276 ? 17.591 8.044 7.709 1.00 91.06 276 ALA A CA 1
ATOM 1971 C C . ALA A 1 276 ? 17.059 7.029 8.737 1.00 91.06 276 ALA A C 1
ATOM 1973 O O . ALA A 1 276 ? 17.826 6.247 9.306 1.00 91.06 276 ALA A O 1
ATOM 1974 N N . ARG A 1 277 ? 15.732 6.983 8.937 1.00 87.56 277 ARG A N 1
ATOM 1975 C CA . ARG A 1 277 ? 15.080 5.975 9.790 1.00 87.56 277 ARG A CA 1
ATOM 1976 C C . ARG A 1 277 ? 15.359 4.555 9.295 1.00 87.56 277 ARG A C 1
ATOM 1978 O O . ARG A 1 277 ? 15.618 3.671 10.111 1.00 87.56 277 ARG A O 1
ATOM 1985 N N . MET A 1 278 ? 15.279 4.323 7.988 1.00 88.88 278 MET A N 1
ATOM 1986 C CA . MET A 1 278 ? 15.510 2.999 7.411 1.00 88.88 278 MET A CA 1
ATOM 1987 C C . MET A 1 278 ? 16.964 2.555 7.527 1.00 88.88 278 MET A C 1
ATOM 1989 O O . MET A 1 278 ? 17.196 1.407 7.882 1.00 88.88 278 MET A O 1
ATOM 1993 N N . ILE A 1 279 ? 17.930 3.450 7.315 1.00 92.06 279 ILE A N 1
ATOM 1994 C CA . ILE A 1 279 ? 19.358 3.171 7.524 1.00 92.06 279 ILE A CA 1
ATOM 1995 C C . ILE A 1 279 ? 19.603 2.756 8.975 1.00 92.06 279 ILE A C 1
ATOM 1997 O O . ILE A 1 279 ? 20.249 1.738 9.224 1.00 92.06 279 ILE A O 1
ATOM 2001 N N . ALA A 1 280 ? 19.050 3.496 9.941 1.00 87.12 280 ALA A N 1
ATOM 2002 C CA . ALA A 1 280 ? 19.157 3.134 11.352 1.00 87.12 280 ALA A CA 1
ATOM 2003 C C . ALA A 1 280 ? 18.522 1.759 11.638 1.00 87.12 280 ALA A C 1
ATOM 2005 O O . ALA A 1 280 ? 19.109 0.938 12.340 1.00 87.12 280 ALA A O 1
ATOM 2006 N N . GLY A 1 281 ? 17.350 1.478 11.059 1.00 84.31 281 GLY A N 1
ATOM 2007 C CA . GLY A 1 281 ? 16.671 0.187 11.192 1.00 84.31 281 GLY A CA 1
ATOM 2008 C C . GLY A 1 281 ? 17.445 -0.979 10.570 1.00 84.31 281 GLY A C 1
ATOM 2009 O O . GLY A 1 281 ? 17.560 -2.031 11.194 1.00 84.31 281 GLY A O 1
ATOM 2010 N N . HIS A 1 282 ? 18.009 -0.786 9.377 1.00 86.25 282 HIS A N 1
ATOM 2011 C CA . HIS A 1 282 ? 18.752 -1.791 8.613 1.00 86.25 282 HIS A CA 1
ATOM 2012 C C . HIS A 1 282 ? 19.969 -2.324 9.383 1.00 86.25 282 HIS A C 1
ATOM 2014 O O . HIS A 1 282 ? 20.240 -3.518 9.341 1.00 86.25 282 HIS A O 1
ATOM 2020 N N . HIS A 1 283 ? 20.657 -1.475 10.153 1.00 83.94 283 HIS A N 1
ATOM 2021 C CA . HIS A 1 283 ? 21.832 -1.881 10.934 1.00 83.94 283 HIS A CA 1
ATOM 2022 C C . HIS A 1 283 ? 21.503 -2.551 12.285 1.00 83.94 283 HIS A C 1
ATOM 2024 O O . HIS A 1 283 ? 22.395 -3.115 12.917 1.00 83.94 283 HIS A O 1
ATOM 2030 N N . VAL A 1 284 ? 20.251 -2.483 12.760 1.00 81.69 284 VAL A N 1
ATOM 2031 C CA . VAL A 1 284 ? 19.848 -2.967 14.102 1.00 81.69 284 VAL A CA 1
ATOM 2032 C C . VAL A 1 284 ? 19.058 -4.283 14.052 1.00 81.69 284 VAL A C 1
ATOM 2034 O O . VAL A 1 284 ? 19.017 -5.034 15.043 1.00 81.69 284 VAL A O 1
ATOM 2037 N N . VAL A 1 285 ? 18.404 -4.568 12.922 1.00 77.44 285 VAL A N 1
ATOM 2038 C CA . VAL A 1 285 ? 17.669 -5.823 12.714 1.00 77.44 285 VAL A CA 1
ATOM 2039 C C . VAL A 1 285 ? 18.634 -7.011 12.580 1.00 77.44 285 VAL A C 1
ATOM 2041 O O . VAL A 1 285 ? 19.712 -6.846 12.014 1.00 77.44 285 VAL A O 1
ATOM 2044 N N . PRO A 1 286 ? 18.286 -8.207 13.101 1.00 76.50 286 PRO A N 1
ATOM 2045 C CA . PRO A 1 286 ? 19.132 -9.395 12.953 1.00 76.50 286 PRO A CA 1
ATOM 2046 C C . PRO A 1 286 ? 19.333 -9.818 11.493 1.00 76.50 286 PRO A C 1
ATOM 2048 O O . PRO A 1 286 ? 20.439 -10.201 11.124 1.00 76.50 286 PRO A O 1
ATOM 2051 N N . ASP A 1 287 ? 18.274 -9.721 10.683 1.00 83.00 287 ASP A N 1
ATOM 2052 C CA . ASP A 1 287 ? 18.297 -10.000 9.248 1.00 83.00 287 ASP A CA 1
ATOM 2053 C C . ASP A 1 287 ? 17.839 -8.757 8.459 1.00 83.00 287 ASP A C 1
ATOM 2055 O O . ASP A 1 287 ? 16.656 -8.396 8.506 1.00 83.00 287 ASP A O 1
ATOM 2059 N N . PRO A 1 288 ? 18.750 -8.077 7.739 1.00 83.25 288 PRO A N 1
ATOM 2060 C CA . PRO A 1 288 ? 18.412 -6.914 6.926 1.00 83.25 288 PRO A CA 1
ATOM 2061 C C . PRO A 1 288 ? 17.493 -7.215 5.736 1.00 83.25 288 PRO A C 1
ATOM 2063 O O . PRO A 1 288 ? 16.864 -6.286 5.227 1.00 83.25 288 PRO A O 1
ATOM 2066 N N . ALA A 1 289 ? 17.356 -8.479 5.312 1.00 86.25 289 ALA A N 1
ATOM 2067 C CA . ALA A 1 289 ? 16.457 -8.870 4.224 1.00 86.25 289 ALA A CA 1
ATOM 2068 C C . ALA A 1 289 ? 14.975 -8.604 4.544 1.00 86.25 289 ALA A C 1
ATOM 2070 O O . ALA A 1 289 ? 14.144 -8.578 3.640 1.00 86.25 289 ALA A O 1
ATOM 2071 N N . VAL A 1 290 ? 14.637 -8.311 5.806 1.00 81.81 290 VAL A N 1
ATOM 2072 C CA . VAL A 1 290 ? 13.299 -7.855 6.218 1.00 81.81 290 VAL A CA 1
ATOM 2073 C C . VAL A 1 290 ? 12.882 -6.539 5.538 1.00 81.81 290 VAL A C 1
ATOM 2075 O O . VAL A 1 290 ? 11.702 -6.193 5.500 1.00 81.81 290 VAL A O 1
ATOM 2078 N N . TRP A 1 291 ? 13.847 -5.792 4.994 1.00 86.31 291 TRP A N 1
ATOM 2079 C CA . TRP A 1 291 ? 13.624 -4.569 4.223 1.00 86.31 291 TRP A CA 1
ATOM 2080 C C . TRP A 1 291 ? 13.558 -4.803 2.710 1.00 86.31 291 TRP A C 1
ATOM 2082 O O . TRP A 1 291 ? 13.450 -3.837 1.954 1.00 86.31 291 TRP A O 1
ATOM 2092 N N . ASN A 1 292 ? 13.610 -6.052 2.250 1.00 88.75 292 ASN A N 1
ATOM 2093 C CA . ASN A 1 292 ? 13.424 -6.378 0.843 1.00 88.75 292 ASN A CA 1
ATOM 2094 C C . ASN A 1 292 ? 11.938 -6.300 0.467 1.00 88.75 292 ASN A C 1
ATOM 2096 O O . ASN A 1 292 ? 11.062 -6.666 1.248 1.00 88.75 292 ASN A O 1
ATOM 2100 N N . VAL A 1 293 ? 11.666 -5.877 -0.766 1.00 85.88 293 VAL A N 1
ATOM 2101 C CA . VAL A 1 293 ? 10.334 -5.850 -1.384 1.00 85.88 293 VAL A CA 1
ATOM 2102 C C . VAL A 1 293 ? 10.352 -6.795 -2.593 1.00 85.88 293 VAL A C 1
ATOM 2104 O O . VAL A 1 293 ? 10.586 -6.359 -3.724 1.00 85.88 293 VAL A O 1
ATOM 2107 N N . PRO A 1 294 ? 10.222 -8.114 -2.366 1.00 86.50 294 PRO A N 1
ATOM 2108 C CA . PRO A 1 294 ? 10.199 -9.113 -3.429 1.00 86.50 294 PRO A CA 1
ATOM 2109 C C . PRO A 1 294 ? 8.850 -9.149 -4.157 1.00 86.50 294 PRO A C 1
ATOM 2111 O O . PRO A 1 294 ? 7.806 -9.398 -3.558 1.00 86.50 294 PRO A O 1
ATOM 2114 N N . THR A 1 295 ? 8.893 -8.992 -5.475 1.00 85.62 295 THR A N 1
ATOM 2115 C CA . THR A 1 295 ? 7.724 -9.083 -6.354 1.00 85.62 295 THR A CA 1
ATOM 2116 C C . THR A 1 295 ? 7.943 -10.199 -7.370 1.00 85.62 295 THR A C 1
ATOM 2118 O O . THR A 1 295 ? 8.974 -10.230 -8.047 1.00 85.62 295 THR A O 1
ATOM 2121 N N . ARG A 1 296 ? 6.987 -11.127 -7.483 1.00 85.88 296 ARG A N 1
ATOM 2122 C CA . ARG A 1 296 ? 6.984 -12.161 -8.527 1.00 85.88 296 ARG A CA 1
ATOM 2123 C C . ARG A 1 296 ? 5.867 -11.862 -9.511 1.00 85.88 296 ARG A C 1
ATOM 2125 O O . ARG A 1 296 ? 4.709 -11.776 -9.118 1.00 85.88 296 ARG A O 1
ATOM 2132 N N . ILE A 1 297 ? 6.212 -11.736 -10.784 1.00 86.56 297 ILE A N 1
ATOM 2133 C CA . ILE A 1 297 ? 5.259 -11.447 -11.856 1.00 86.56 297 ILE A CA 1
ATOM 2134 C C . ILE A 1 297 ? 5.223 -12.647 -12.790 1.00 86.56 297 ILE A C 1
ATOM 2136 O O . ILE A 1 297 ? 6.239 -12.980 -13.397 1.00 86.56 297 ILE A O 1
ATOM 2140 N N . ALA A 1 298 ? 4.078 -13.314 -12.885 1.00 87.81 298 ALA A N 1
ATOM 2141 C CA . ALA A 1 298 ? 3.859 -14.393 -13.834 1.00 87.81 298 ALA A CA 1
ATOM 2142 C C . ALA A 1 298 ? 3.260 -13.837 -15.128 1.00 87.81 298 ALA A C 1
ATOM 2144 O O . ALA A 1 298 ? 2.297 -13.076 -15.095 1.00 87.81 298 ALA A O 1
ATOM 2145 N N . PHE A 1 299 ? 3.810 -14.256 -16.262 1.00 88.69 299 PHE A N 1
ATOM 2146 C CA . PHE A 1 299 ? 3.333 -13.927 -17.598 1.00 88.69 299 PHE A CA 1
ATOM 2147 C C . PHE A 1 299 ? 2.936 -15.217 -18.309 1.00 88.69 299 PHE A C 1
ATOM 2149 O O . PHE A 1 299 ? 3.698 -16.185 -18.313 1.00 88.69 299 PHE A O 1
ATOM 2156 N N . THR A 1 300 ? 1.757 -15.228 -18.923 1.00 87.25 300 THR A N 1
ATOM 2157 C CA . THR A 1 300 ? 1.319 -16.300 -19.825 1.00 87.25 300 THR A CA 1
ATOM 2158 C C . THR A 1 300 ? 1.115 -15.718 -21.220 1.00 87.25 300 THR A C 1
ATOM 2160 O O . THR A 1 300 ? 0.343 -14.770 -21.381 1.00 87.25 300 THR A O 1
ATOM 2163 N N . GLY A 1 301 ? 1.824 -16.262 -22.207 1.00 88.69 301 GLY A N 1
ATOM 2164 C CA . GLY A 1 301 ? 1.829 -15.819 -23.599 1.00 88.69 301 GLY A CA 1
ATOM 2165 C C . GLY A 1 301 ? 3.237 -15.706 -24.196 1.00 88.69 301 GLY A C 1
ATOM 2166 O O . GLY A 1 301 ? 4.234 -16.158 -23.625 1.00 88.69 301 GLY A O 1
ATOM 2167 N N . ALA A 1 302 ? 3.320 -15.092 -25.378 1.00 88.44 302 ALA A N 1
ATOM 2168 C CA . ALA A 1 302 ? 4.558 -14.935 -26.141 1.00 88.44 302 ALA A CA 1
ATOM 2169 C C . ALA A 1 302 ? 5.411 -13.763 -25.619 1.00 88.44 302 ALA A C 1
ATOM 2171 O O . ALA A 1 302 ? 5.517 -12.718 -26.255 1.00 88.44 302 ALA A O 1
ATOM 2172 N N . LEU A 1 303 ? 6.008 -13.932 -24.438 1.00 92.50 303 LEU A N 1
ATOM 2173 C CA . LEU A 1 303 ? 6.877 -12.921 -23.840 1.00 92.50 303 LEU A CA 1
ATOM 2174 C C . LEU A 1 303 ? 8.217 -12.818 -24.588 1.00 92.50 303 LEU A C 1
ATOM 2176 O O . LEU A 1 303 ? 8.930 -13.810 -24.713 1.00 92.50 303 LEU A O 1
ATOM 2180 N N . ASP A 1 304 ? 8.585 -11.608 -25.020 1.00 93.81 304 ASP A N 1
ATOM 2181 C CA . ASP A 1 304 ? 9.938 -11.262 -25.484 1.00 93.81 304 ASP A CA 1
ATOM 2182 C C . ASP A 1 304 ? 10.892 -10.899 -24.312 1.00 93.81 304 ASP A C 1
ATOM 2184 O O . ASP A 1 304 ? 10.755 -9.831 -23.703 1.00 93.81 304 ASP A O 1
ATOM 2188 N N . PRO A 1 305 ? 11.911 -11.729 -23.995 1.00 94.31 305 PRO A N 1
ATOM 2189 C CA . PRO A 1 305 ? 12.877 -11.435 -22.935 1.00 94.31 305 PRO A CA 1
ATOM 2190 C C . PRO A 1 305 ? 13.782 -10.224 -23.214 1.00 94.31 305 PRO A C 1
ATOM 2192 O O . PRO A 1 305 ? 14.324 -9.635 -22.276 1.00 94.31 305 PRO A O 1
ATOM 2195 N N . ALA A 1 306 ? 14.013 -9.871 -24.483 1.00 94.94 306 ALA A N 1
ATOM 2196 C CA . ALA A 1 306 ? 14.835 -8.723 -24.856 1.00 94.94 306 ALA A CA 1
ATOM 2197 C C . ALA A 1 306 ? 14.090 -7.409 -24.614 1.00 94.94 306 ALA A C 1
ATOM 2199 O O . ALA A 1 306 ? 14.662 -6.508 -23.995 1.00 94.94 306 ALA A O 1
ATOM 2200 N N . ALA A 1 307 ? 12.812 -7.343 -24.993 1.00 95.12 307 ALA A N 1
ATOM 2201 C CA . ALA A 1 307 ? 11.941 -6.218 -24.666 1.00 95.12 307 ALA A CA 1
ATOM 2202 C C . ALA A 1 307 ? 11.838 -6.004 -23.147 1.00 95.12 307 ALA A C 1
ATOM 2204 O O . ALA A 1 307 ? 11.983 -4.879 -22.674 1.00 95.12 307 ALA A O 1
ATOM 2205 N N . LEU A 1 308 ? 11.696 -7.079 -22.359 1.00 95.25 308 LEU A N 1
ATOM 2206 C CA . LEU A 1 308 ? 11.634 -6.979 -20.894 1.00 95.25 308 LEU A CA 1
ATOM 2207 C C . LEU A 1 308 ? 12.938 -6.463 -20.276 1.00 95.25 308 LEU A C 1
ATOM 2209 O O . LEU A 1 308 ? 12.909 -5.614 -19.389 1.00 95.25 308 LEU A O 1
ATOM 2213 N N . ARG A 1 309 ? 14.093 -6.925 -20.762 1.00 95.81 309 ARG A N 1
ATOM 2214 C CA . ARG A 1 309 ? 15.397 -6.397 -20.330 1.00 95.81 309 ARG A CA 1
ATOM 2215 C C . ARG A 1 309 ? 15.561 -4.916 -20.672 1.00 95.81 309 ARG A C 1
ATOM 2217 O O . ARG A 1 309 ? 16.091 -4.170 -19.848 1.00 95.81 309 ARG A O 1
ATOM 2224 N N . SER A 1 310 ? 15.107 -4.498 -21.855 1.00 95.19 310 SER A N 1
ATOM 2225 C CA . SER A 1 310 ? 15.096 -3.086 -22.249 1.00 95.19 310 SER A CA 1
ATOM 2226 C C . SER A 1 310 ? 14.209 -2.269 -21.311 1.00 95.19 310 SER A C 1
ATOM 2228 O O . SER A 1 310 ? 14.646 -1.239 -20.812 1.00 95.19 310 SER A O 1
ATOM 2230 N N . ALA A 1 311 ? 13.006 -2.764 -21.007 1.00 94.75 311 ALA A N 1
ATOM 2231 C CA . ALA A 1 311 ? 12.060 -2.098 -20.119 1.00 94.75 311 ALA A CA 1
ATOM 2232 C C . ALA A 1 311 ? 12.613 -1.907 -18.700 1.00 94.75 311 ALA A C 1
ATOM 2234 O O . ALA A 1 311 ? 12.541 -0.815 -18.149 1.00 94.75 311 ALA A O 1
ATOM 2235 N N . VAL A 1 312 ? 13.222 -2.947 -18.121 1.00 95.06 312 VAL A N 1
ATOM 2236 C CA . VAL A 1 312 ? 13.843 -2.863 -16.789 1.00 95.06 312 VAL A CA 1
ATOM 2237 C C . VAL A 1 312 ? 15.040 -1.907 -16.781 1.00 95.06 312 VAL A C 1
ATOM 2239 O O . VAL A 1 312 ? 15.218 -1.164 -15.819 1.00 95.06 312 VAL A O 1
ATOM 2242 N N . SER A 1 313 ? 15.855 -1.904 -17.840 1.00 95.31 313 SER A N 1
ATOM 2243 C CA . SER A 1 313 ? 17.008 -0.995 -17.935 1.00 95.31 313 SER A CA 1
ATOM 2244 C C . SER A 1 313 ? 16.565 0.466 -18.035 1.00 95.31 313 SER A C 1
ATOM 2246 O O . SER A 1 313 ? 17.100 1.317 -17.331 1.00 95.31 313 SER A O 1
ATOM 2248 N N . GLU A 1 314 ? 15.545 0.742 -18.849 1.00 95.88 314 GLU A N 1
ATOM 2249 C CA . GLU A 1 314 ? 14.966 2.080 -19.001 1.00 95.88 314 GLU A CA 1
ATOM 2250 C C . GLU A 1 314 ? 14.304 2.570 -17.705 1.00 95.88 314 GLU A C 1
ATOM 2252 O O . GLU A 1 314 ? 14.491 3.718 -17.309 1.00 95.88 314 GLU A O 1
ATOM 2257 N N . LEU A 1 315 ? 13.603 1.686 -16.984 1.00 95.19 315 LEU A N 1
ATOM 2258 C CA . LEU A 1 315 ? 13.030 1.996 -15.671 1.00 95.19 315 LEU A CA 1
ATOM 2259 C C . LEU A 1 315 ? 14.114 2.452 -14.678 1.00 95.19 315 LEU A C 1
ATOM 2261 O O . LEU A 1 315 ? 13.953 3.462 -13.995 1.00 95.19 315 LEU A O 1
ATOM 2265 N N . VAL A 1 316 ? 15.225 1.714 -14.586 1.00 95.06 316 VAL A N 1
ATOM 2266 C CA . VAL A 1 316 ? 16.336 2.064 -13.683 1.00 95.06 316 VAL A CA 1
ATOM 2267 C C . VAL A 1 316 ? 17.034 3.354 -14.119 1.00 95.06 316 VAL A C 1
ATOM 2269 O O . VAL A 1 316 ? 17.458 4.137 -13.270 1.00 95.06 316 VAL A O 1
ATOM 2272 N N . ALA A 1 317 ? 17.120 3.618 -15.424 1.00 94.62 317 ALA A N 1
ATOM 2273 C CA . ALA A 1 317 ? 17.642 4.883 -15.928 1.00 94.62 317 ALA A CA 1
ATOM 2274 C C . ALA A 1 317 ? 16.751 6.074 -15.525 1.00 94.62 317 ALA A C 1
ATOM 2276 O O . ALA A 1 317 ? 17.277 7.079 -15.030 1.00 94.62 317 ALA A O 1
ATOM 2277 N N . ARG A 1 318 ? 15.421 5.929 -15.659 1.00 94.50 318 ARG A N 1
ATOM 2278 C CA . ARG A 1 318 ? 14.407 6.955 -15.339 1.00 94.50 318 ARG A CA 1
ATOM 2279 C C . ARG A 1 318 ? 14.332 7.345 -13.867 1.00 94.50 318 ARG A C 1
ATOM 2281 O O . ARG A 1 318 ? 13.985 8.489 -13.579 1.00 94.50 318 ARG A O 1
ATOM 2288 N N . HIS A 1 319 ? 14.615 6.427 -12.944 1.00 95.44 319 HIS A N 1
ATOM 2289 C CA . HIS A 1 319 ? 14.398 6.651 -11.510 1.00 95.44 319 HIS A CA 1
ATOM 2290 C C . HIS A 1 319 ? 15.704 6.623 -10.723 1.00 95.44 319 HIS A C 1
ATOM 2292 O O . HIS A 1 319 ? 16.247 5.553 -10.444 1.00 95.44 319 HIS A O 1
ATOM 2298 N N . ASP A 1 320 ? 16.167 7.797 -10.280 1.00 95.12 320 ASP A N 1
ATOM 2299 C CA . ASP A 1 320 ? 17.409 7.964 -9.505 1.00 95.12 320 ASP A CA 1
ATOM 2300 C C . ASP A 1 320 ? 17.448 7.045 -8.271 1.00 95.12 320 ASP A C 1
ATOM 2302 O O . ASP A 1 320 ? 18.481 6.450 -7.945 1.00 95.12 320 ASP A O 1
ATOM 2306 N N . GLY A 1 321 ? 16.294 6.874 -7.613 1.00 92.81 321 GLY A N 1
ATOM 2307 C CA . GLY A 1 321 ? 16.140 6.029 -6.428 1.00 92.81 321 GLY A CA 1
ATOM 2308 C C . GLY A 1 321 ? 16.534 4.565 -6.651 1.00 92.81 321 GLY A C 1
ATOM 2309 O O . GLY A 1 321 ? 16.984 3.912 -5.711 1.00 92.81 321 GLY A O 1
ATOM 2310 N N . LEU A 1 322 ? 16.430 4.051 -7.883 1.00 93.94 322 LEU A N 1
ATOM 2311 C CA . LEU A 1 322 ? 16.763 2.664 -8.237 1.00 93.94 322 LEU A CA 1
ATOM 2312 C C . LEU A 1 322 ? 18.249 2.450 -8.568 1.00 93.94 322 LEU A C 1
ATOM 2314 O O . LEU A 1 322 ? 18.667 1.316 -8.780 1.00 93.94 322 LEU A O 1
ATOM 2318 N N . ARG A 1 323 ? 19.053 3.518 -8.600 1.00 93.81 323 ARG A N 1
ATOM 2319 C CA . ARG A 1 323 ? 20.509 3.493 -8.843 1.00 93.81 323 ARG A CA 1
ATOM 2320 C C . ARG A 1 323 ? 21.280 4.325 -7.817 1.00 93.81 323 ARG A C 1
ATOM 2322 O O . ARG A 1 323 ? 22.309 4.932 -8.104 1.00 93.81 323 ARG A O 1
ATOM 2329 N N . THR A 1 324 ? 20.745 4.353 -6.601 1.00 95.25 324 THR A N 1
ATOM 2330 C CA . THR A 1 324 ? 21.306 5.064 -5.451 1.00 95.25 324 THR A CA 1
ATOM 2331 C C . THR A 1 324 ? 22.143 4.122 -4.586 1.00 95.25 324 THR A C 1
ATOM 2333 O O . THR A 1 324 ? 21.743 2.981 -4.346 1.00 95.25 324 THR A O 1
ATOM 2336 N N . ARG A 1 325 ? 23.260 4.615 -4.047 1.00 95.31 325 ARG A N 1
ATOM 2337 C CA . ARG A 1 325 ? 23.944 4.033 -2.880 1.00 95.31 325 ARG A CA 1
ATOM 2338 C C . ARG A 1 325 ? 23.945 5.020 -1.713 1.00 95.31 325 ARG A C 1
ATOM 2340 O O . ARG A 1 325 ? 23.784 6.222 -1.911 1.00 95.31 325 ARG A O 1
ATOM 2347 N N . PHE A 1 326 ? 24.156 4.526 -0.498 1.00 95.19 326 PHE A N 1
ATOM 2348 C CA . PHE A 1 326 ? 24.207 5.336 0.716 1.00 95.19 326 PHE A CA 1
ATOM 2349 C C . PHE A 1 326 ? 25.610 5.350 1.313 1.00 95.19 326 PHE A C 1
ATOM 2351 O O . PHE A 1 326 ? 26.159 4.310 1.682 1.00 95.19 326 PHE A O 1
ATOM 2358 N N . ALA A 1 327 ? 26.167 6.548 1.452 1.00 93.50 327 ALA A N 1
ATOM 2359 C CA . ALA A 1 327 ? 27.492 6.775 2.010 1.00 93.50 327 ALA A CA 1
ATOM 2360 C C . ALA A 1 327 ? 27.384 7.559 3.320 1.00 93.50 327 ALA A C 1
ATOM 2362 O O . ALA A 1 327 ? 26.635 8.531 3.417 1.00 93.50 327 ALA A O 1
ATOM 2363 N N . GLN A 1 328 ? 28.136 7.136 4.331 1.00 91.12 328 GLN A N 1
ATOM 2364 C CA . GLN A 1 328 ? 28.295 7.889 5.570 1.00 91.12 328 GLN A CA 1
ATOM 2365 C C . GLN A 1 328 ? 29.575 8.720 5.476 1.00 91.12 328 GLN A C 1
ATOM 2367 O O . GLN A 1 328 ? 30.588 8.220 4.990 1.00 91.12 328 GLN A O 1
ATOM 2372 N N . GLU A 1 329 ? 29.540 9.973 5.929 1.00 87.88 329 GLU A N 1
ATOM 2373 C CA . GLU A 1 329 ? 30.773 10.756 6.074 1.00 87.88 329 GLU A CA 1
ATOM 2374 C C . GLU A 1 329 ? 31.764 10.077 7.032 1.00 87.88 329 GLU A C 1
ATOM 2376 O O . GLU A 1 329 ? 31.361 9.404 7.978 1.00 87.88 329 GLU A O 1
ATOM 2381 N N . GLU A 1 330 ? 33.066 10.277 6.801 1.00 80.44 330 GLU A N 1
ATOM 2382 C CA . GLU A 1 330 ? 34.151 9.580 7.517 1.00 80.44 330 GLU A CA 1
ATOM 2383 C C . GLU A 1 330 ? 34.226 9.891 9.025 1.00 80.44 330 GLU A C 1
ATOM 2385 O O . GLU 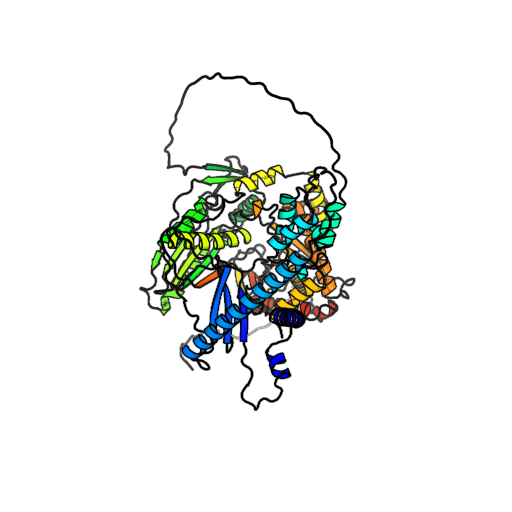A 1 330 ? 34.895 9.179 9.777 1.00 80.44 330 GLU A O 1
ATOM 2390 N N . ALA A 1 331 ? 33.543 10.938 9.496 1.00 79.94 331 ALA A N 1
ATOM 2391 C CA . ALA A 1 331 ? 33.459 11.243 10.919 1.00 79.94 331 ALA A CA 1
ATOM 2392 C C . ALA A 1 331 ? 32.660 10.156 11.675 1.00 79.94 331 ALA A C 1
ATOM 2394 O O . ALA A 1 331 ? 31.640 9.684 11.167 1.00 79.94 331 ALA A O 1
ATOM 2395 N N . PRO A 1 332 ? 33.052 9.785 12.912 1.00 69.38 332 PRO A N 1
ATOM 2396 C CA . PRO A 1 332 ? 32.211 8.960 13.776 1.00 69.38 332 PRO A CA 1
ATOM 2397 C C . PRO A 1 332 ? 30.823 9.601 13.914 1.00 69.38 332 PRO A C 1
ATOM 2399 O O . PRO A 1 332 ? 30.725 10.772 14.277 1.00 69.38 332 PRO A O 1
ATOM 2402 N N . ASP A 1 333 ? 29.773 8.850 13.575 1.00 73.38 333 ASP A N 1
ATOM 2403 C CA . ASP A 1 333 ? 28.377 9.316 13.517 1.00 73.38 333 ASP A CA 1
ATOM 2404 C C . ASP A 1 333 ? 28.099 10.440 12.496 1.00 73.38 333 ASP A C 1
ATOM 2406 O O . ASP A 1 333 ? 27.124 11.185 12.623 1.00 73.38 333 ASP A O 1
ATOM 2410 N N . GLY A 1 334 ? 28.923 10.543 11.448 1.00 81.88 334 GLY A N 1
ATOM 2411 C CA . GLY A 1 334 ? 28.712 11.462 10.333 1.00 81.88 334 GLY A CA 1
ATOM 2412 C C . GLY A 1 334 ? 27.353 11.254 9.643 1.00 81.88 334 GLY A C 1
ATOM 2413 O O . GLY A 1 334 ? 26.792 10.148 9.683 1.00 81.88 334 GLY A O 1
ATOM 2414 N N . PRO A 1 335 ? 26.790 12.303 9.014 1.00 88.62 335 PRO A N 1
ATOM 2415 C CA . PRO A 1 335 ? 25.522 12.203 8.310 1.00 88.62 335 PRO A CA 1
ATOM 2416 C C . PRO A 1 335 ? 25.613 11.226 7.136 1.00 88.62 335 PRO A C 1
ATOM 2418 O O . PRO A 1 335 ? 26.647 11.079 6.481 1.00 88.62 335 PRO A O 1
ATOM 2421 N N . TRP A 1 336 ? 24.484 10.582 6.857 1.00 93.88 336 TRP A N 1
ATOM 2422 C CA . TRP A 1 336 ? 24.317 9.760 5.669 1.00 93.88 336 TRP A CA 1
ATOM 2423 C C . TRP A 1 336 ? 23.909 10.614 4.470 1.00 93.88 336 TRP A C 1
ATOM 2425 O O . TRP A 1 336 ? 23.117 11.556 4.581 1.00 93.88 336 TRP A O 1
ATOM 2435 N N . TRP A 1 337 ? 24.419 10.224 3.313 1.00 95.06 337 TRP A N 1
ATOM 2436 C CA . TRP A 1 337 ? 24.156 10.817 2.013 1.00 95.06 337 TRP A CA 1
ATOM 2437 C C . TRP A 1 337 ? 23.669 9.744 1.051 1.00 95.06 337 TRP A C 1
ATOM 2439 O O . TRP A 1 337 ? 24.069 8.585 1.153 1.00 95.06 337 TRP A O 1
ATOM 2449 N N . GLN A 1 338 ? 22.812 10.145 0.120 1.00 96.06 338 GLN A N 1
ATOM 2450 C CA . GLN A 1 338 ? 22.495 9.362 -1.065 1.00 96.06 338 GLN A CA 1
ATOM 2451 C C . GLN A 1 338 ? 23.382 9.839 -2.216 1.00 96.06 338 GLN A C 1
ATOM 2453 O O . GLN A 1 338 ? 23.465 11.037 -2.501 1.00 96.06 338 GLN A O 1
ATOM 2458 N N . GLU A 1 339 ? 24.062 8.892 -2.847 1.00 96.62 339 GLU A N 1
ATOM 2459 C CA . GLU A 1 339 ? 24.895 9.094 -4.026 1.00 96.62 339 GLU A CA 1
ATOM 2460 C C . GLU A 1 339 ? 24.230 8.391 -5.200 1.00 96.62 339 GLU A C 1
ATOM 2462 O O . GLU A 1 339 ? 23.993 7.180 -5.168 1.00 96.62 339 GLU A O 1
ATOM 2467 N N . ILE A 1 340 ? 23.897 9.174 -6.217 1.00 96.00 340 ILE A N 1
ATOM 2468 C CA . ILE A 1 340 ? 23.202 8.715 -7.407 1.00 96.00 340 ILE A CA 1
ATOM 2469 C C . ILE A 1 340 ? 24.244 8.379 -8.454 1.00 96.00 340 ILE A C 1
ATOM 2471 O O . ILE A 1 340 ? 25.090 9.210 -8.778 1.00 96.00 340 ILE A O 1
ATOM 2475 N N . LEU A 1 341 ? 24.180 7.169 -8.986 1.00 95.06 341 LEU A N 1
ATOM 2476 C CA . LEU A 1 341 ? 25.153 6.681 -9.954 1.00 95.06 341 LEU A CA 1
ATOM 2477 C C . LEU A 1 341 ? 24.635 6.870 -11.372 1.00 95.06 341 LEU A C 1
ATOM 2479 O O . LEU A 1 341 ? 23.422 6.920 -11.590 1.00 95.06 341 LEU A O 1
ATOM 2483 N N . ALA A 1 342 ? 25.545 6.979 -12.337 1.00 92.81 342 ALA A N 1
ATOM 2484 C CA . ALA A 1 342 ? 25.191 6.944 -13.748 1.00 92.81 342 ALA A CA 1
ATOM 2485 C C . ALA A 1 342 ? 24.389 5.671 -14.073 1.00 92.81 342 ALA A C 1
ATOM 2487 O O . ALA A 1 342 ? 24.612 4.608 -13.495 1.00 92.81 342 ALA A O 1
ATOM 2488 N N . ALA A 1 343 ? 23.422 5.791 -14.982 1.00 90.25 343 ALA A N 1
ATOM 2489 C CA . ALA A 1 343 ? 22.620 4.650 -15.394 1.00 90.25 343 ALA A CA 1
ATOM 2490 C C . ALA A 1 343 ? 23.456 3.686 -16.246 1.00 90.25 343 ALA A C 1
ATOM 2492 O O . ALA A 1 343 ? 24.068 4.090 -17.236 1.00 90.25 343 ALA A O 1
ATOM 2493 N N . GLU A 1 344 ? 23.420 2.405 -15.890 1.00 86.50 344 GLU A N 1
ATOM 2494 C CA . GLU A 1 344 ? 24.032 1.319 -16.649 1.00 86.50 344 GLU A CA 1
ATOM 2495 C C . GLU A 1 344 ? 22.970 0.276 -17.034 1.00 86.50 344 GLU A C 1
ATOM 2497 O O . GLU A 1 344 ? 21.959 0.139 -16.335 1.00 86.50 344 GLU A O 1
ATOM 2502 N N . PRO A 1 345 ? 23.163 -0.477 -18.135 1.00 84.00 345 PRO A N 1
ATOM 2503 C CA . PRO A 1 345 ? 22.253 -1.552 -18.509 1.00 84.00 345 PRO A CA 1
ATOM 2504 C C . PRO A 1 345 ? 22.083 -2.581 -17.386 1.00 84.00 345 PRO A C 1
ATOM 2506 O O . PRO A 1 345 ? 23.056 -3.117 -16.855 1.00 84.00 345 PRO A O 1
ATOM 2509 N N . VAL A 1 346 ? 20.834 -2.914 -17.062 1.00 86.25 346 VAL A N 1
ATOM 2510 C CA . VAL A 1 346 ? 20.525 -3.856 -15.982 1.00 86.25 346 VAL A CA 1
ATOM 2511 C C . VAL A 1 346 ? 20.611 -5.287 -16.504 1.00 86.25 346 VAL A C 1
ATOM 2513 O O . VAL A 1 346 ? 20.027 -5.644 -17.533 1.00 86.25 346 VAL A O 1
ATOM 2516 N N . ALA A 1 347 ? 21.312 -6.149 -15.769 1.00 88.00 347 ALA A N 1
ATOM 2517 C CA . ALA A 1 347 ? 21.335 -7.574 -16.066 1.00 88.00 347 ALA A CA 1
ATOM 2518 C C . ALA A 1 347 ? 19.964 -8.208 -15.775 1.00 88.00 347 ALA A C 1
ATOM 2520 O O . ALA A 1 347 ? 19.475 -8.136 -14.650 1.00 88.00 347 ALA A O 1
ATOM 2521 N N . LEU A 1 348 ? 19.389 -8.886 -16.776 1.00 94.25 348 LEU A N 1
ATOM 2522 C CA . LEU A 1 348 ? 18.202 -9.737 -16.636 1.00 94.25 348 LEU A CA 1
ATOM 2523 C C . LEU A 1 348 ? 18.575 -11.182 -17.009 1.00 94.25 348 LEU A C 1
ATOM 2525 O O . LEU A 1 348 ? 18.435 -11.563 -18.180 1.00 94.25 348 LEU A O 1
ATOM 2529 N N . PRO A 1 349 ? 19.123 -11.969 -16.064 1.00 95.12 349 PRO A N 1
ATOM 2530 C CA . PRO A 1 349 ? 19.478 -13.358 -16.311 1.00 95.12 349 PRO A CA 1
ATOM 2531 C C . PRO A 1 349 ? 18.217 -14.188 -16.567 1.00 95.12 349 PRO A C 1
ATOM 2533 O O . PRO A 1 349 ? 17.229 -14.069 -15.841 1.00 95.12 349 PRO A O 1
ATOM 2536 N N . VAL A 1 350 ? 18.271 -15.028 -17.603 1.00 96.38 350 VAL A N 1
ATOM 2537 C CA . VAL A 1 350 ? 17.178 -15.922 -18.003 1.00 96.38 350 VAL A CA 1
ATOM 2538 C C . VAL A 1 350 ? 17.554 -17.360 -17.646 1.00 96.38 350 VAL A C 1
ATOM 2540 O O . VAL A 1 350 ? 18.574 -17.859 -18.118 1.00 96.38 350 VAL A O 1
ATOM 2543 N N . GLU A 1 351 ? 16.742 -18.028 -16.828 1.00 96.31 351 GLU A N 1
ATOM 2544 C CA . GLU A 1 351 ? 16.898 -19.445 -16.474 1.00 96.31 351 GLU A CA 1
ATOM 2545 C C . GLU A 1 351 ? 15.737 -20.243 -17.080 1.00 96.31 351 GLU A C 1
ATOM 2547 O O . GLU A 1 351 ? 14.570 -20.018 -16.755 1.00 96.31 351 GLU A O 1
ATOM 2552 N N . ASP A 1 352 ? 16.056 -21.161 -17.994 1.00 96.25 352 ASP A N 1
ATOM 2553 C CA . ASP A 1 352 ? 15.066 -22.025 -18.637 1.00 96.25 352 ASP A CA 1
ATOM 2554 C C . ASP A 1 352 ? 14.858 -23.302 -17.813 1.00 96.25 352 ASP A C 1
ATOM 2556 O O . ASP A 1 352 ? 15.760 -24.135 -17.691 1.00 96.25 352 ASP A O 1
ATOM 2560 N N . LEU A 1 353 ? 13.667 -23.448 -17.229 1.00 96.69 353 LEU A N 1
ATOM 2561 C CA . LEU A 1 353 ? 13.287 -24.593 -16.403 1.00 96.69 353 LEU A CA 1
ATOM 2562 C C . LEU A 1 353 ? 12.531 -25.662 -17.199 1.00 96.69 353 LEU A C 1
ATOM 2564 O O . LEU A 1 353 ? 12.261 -26.735 -16.660 1.00 96.69 353 LEU A O 1
ATOM 2568 N N . THR A 1 354 ? 12.217 -25.422 -18.475 1.00 95.00 354 THR A N 1
ATOM 2569 C CA . THR A 1 354 ? 11.432 -26.355 -19.303 1.00 95.00 354 THR A CA 1
ATOM 2570 C C . THR A 1 354 ? 12.146 -27.694 -19.521 1.00 95.00 354 THR A C 1
ATOM 2572 O O . THR A 1 354 ? 11.494 -28.724 -19.705 1.00 95.00 354 THR A O 1
ATOM 2575 N N . GLY A 1 355 ? 13.479 -27.716 -19.396 1.00 93.56 355 GLY A N 1
ATOM 2576 C CA . GLY A 1 355 ? 14.292 -28.935 -19.427 1.00 93.56 355 GLY A CA 1
ATOM 2577 C C . GLY A 1 355 ? 14.146 -29.849 -18.201 1.00 93.56 355 GLY A C 1
ATOM 2578 O O . GLY A 1 355 ? 14.573 -31.002 -18.256 1.00 93.56 355 GLY A O 1
ATOM 2579 N N . LEU A 1 356 ? 13.548 -29.373 -17.102 1.00 95.56 356 LEU A N 1
ATOM 2580 C CA . LEU A 1 356 ? 13.258 -30.191 -15.920 1.00 95.56 356 LEU A CA 1
ATOM 2581 C C . LEU A 1 356 ? 11.951 -30.986 -16.100 1.00 95.56 356 LEU A C 1
ATOM 2583 O O . LEU A 1 356 ? 11.071 -30.563 -16.860 1.00 95.56 356 LEU A O 1
ATOM 2587 N N . PRO A 1 357 ? 11.762 -32.105 -15.372 1.00 95.31 357 PRO A N 1
ATOM 2588 C CA . PRO A 1 357 ? 10.467 -32.780 -15.293 1.00 95.31 357 PRO A CA 1
ATOM 2589 C C . PRO A 1 357 ? 9.366 -31.816 -14.830 1.00 95.31 357 PRO A C 1
ATOM 2591 O O . PRO A 1 357 ? 9.590 -31.037 -13.908 1.00 95.31 357 PRO A O 1
ATOM 2594 N N . ALA A 1 358 ? 8.164 -31.889 -15.416 1.00 88.94 358 ALA A N 1
ATOM 2595 C CA . ALA A 1 358 ? 7.069 -30.939 -15.151 1.00 88.94 358 ALA A CA 1
ATOM 2596 C C . ALA A 1 358 ? 6.761 -30.744 -13.649 1.00 88.94 358 ALA A C 1
ATOM 2598 O O . ALA A 1 358 ? 6.568 -29.620 -13.191 1.00 88.94 358 ALA A O 1
ATOM 2599 N N . GLY A 1 359 ? 6.804 -31.823 -12.856 1.00 90.94 359 GLY A N 1
ATOM 2600 C CA . GLY A 1 359 ? 6.591 -31.770 -11.403 1.00 90.94 359 GLY A CA 1
ATOM 2601 C C . GLY A 1 359 ? 7.692 -31.054 -10.605 1.00 90.94 359 GLY A C 1
ATOM 2602 O O . GLY A 1 359 ? 7.463 -30.692 -9.455 1.00 90.94 359 GLY A O 1
ATOM 2603 N N . GLU A 1 360 ? 8.868 -30.824 -11.194 1.00 93.38 360 GLU A N 1
ATOM 2604 C CA . GLU A 1 360 ? 10.024 -30.186 -10.548 1.00 93.38 360 GLU A CA 1
ATOM 2605 C C . GLU A 1 360 ? 10.197 -28.708 -10.935 1.00 93.38 360 GLU A C 1
ATOM 2607 O O . GLU A 1 360 ? 10.822 -27.953 -10.187 1.00 93.38 360 GLU A O 1
ATOM 2612 N N . ARG A 1 361 ? 9.604 -28.262 -12.053 1.00 92.12 361 ARG A N 1
ATOM 2613 C CA . ARG A 1 361 ? 9.754 -26.893 -12.591 1.00 92.12 361 ARG A CA 1
ATOM 2614 C C . ARG A 1 361 ? 9.300 -25.827 -11.599 1.00 92.12 361 ARG A C 1
ATOM 2616 O O . ARG A 1 361 ? 10.073 -24.946 -11.225 1.00 92.12 361 ARG A O 1
ATOM 2623 N N . ARG A 1 362 ? 8.056 -25.930 -11.123 1.00 88.12 362 ARG A N 1
ATOM 2624 C CA . ARG A 1 362 ? 7.464 -24.956 -10.195 1.00 88.12 362 ARG A CA 1
ATOM 2625 C C . ARG A 1 362 ? 8.133 -24.960 -8.811 1.00 88.12 362 ARG A C 1
ATOM 2627 O O . ARG A 1 362 ? 8.499 -23.879 -8.359 1.00 88.12 362 ARG A O 1
ATOM 2634 N N . PRO A 1 363 ? 8.398 -26.115 -8.163 1.00 89.19 363 PRO A N 1
ATOM 2635 C CA . PRO A 1 363 ? 9.190 -26.144 -6.932 1.00 89.19 363 PRO A CA 1
ATOM 2636 C C . PRO A 1 363 ? 10.575 -25.504 -7.081 1.00 89.19 363 PRO A C 1
ATOM 2638 O O . PRO A 1 363 ? 11.034 -24.809 -6.171 1.00 89.19 363 PRO A O 1
ATOM 2641 N N . ARG A 1 364 ? 11.236 -25.705 -8.230 1.00 93.19 364 ARG A N 1
ATOM 2642 C CA . ARG A 1 364 ? 12.520 -25.068 -8.533 1.00 93.19 364 ARG A CA 1
ATOM 2643 C C . ARG A 1 364 ? 12.379 -23.552 -8.675 1.00 93.19 364 ARG A C 1
ATOM 2645 O O . ARG A 1 364 ? 13.164 -22.839 -8.053 1.00 93.19 364 ARG A O 1
ATOM 2652 N N . ALA A 1 365 ? 11.384 -23.071 -9.422 1.00 90.38 365 ALA A N 1
ATOM 2653 C CA . ALA A 1 365 ? 11.085 -21.644 -9.540 1.00 90.38 365 ALA A CA 1
ATOM 2654 C C . ALA A 1 365 ? 10.831 -21.008 -8.163 1.00 90.38 365 ALA A C 1
ATOM 2656 O O . ALA A 1 365 ? 11.463 -20.016 -7.810 1.00 90.38 365 ALA A O 1
ATOM 2657 N N . ASP A 1 366 ? 10.003 -21.643 -7.328 1.00 87.44 366 ASP A N 1
ATOM 2658 C CA . ASP A 1 366 ? 9.706 -21.165 -5.975 1.00 87.44 366 ASP A CA 1
ATOM 2659 C C . ASP A 1 366 ? 10.961 -21.104 -5.090 1.00 87.44 366 ASP A C 1
ATOM 2661 O O . ASP A 1 366 ? 11.131 -20.170 -4.306 1.00 87.44 366 ASP A O 1
ATOM 2665 N N . ALA A 1 367 ? 11.851 -22.098 -5.186 1.00 88.56 367 ALA A N 1
ATOM 2666 C CA . ALA A 1 367 ? 13.110 -22.110 -4.445 1.00 88.56 367 ALA A CA 1
ATOM 2667 C C . ALA A 1 367 ? 14.048 -20.970 -4.874 1.00 88.56 367 ALA A C 1
ATOM 2669 O O . ALA A 1 367 ? 14.655 -20.332 -4.015 1.00 88.56 367 ALA A O 1
ATOM 2670 N N . LEU A 1 368 ? 14.138 -20.694 -6.179 1.00 92.88 368 LEU A N 1
ATOM 2671 C CA . LEU A 1 368 ? 14.931 -19.590 -6.725 1.00 92.88 368 LEU A CA 1
ATOM 2672 C C . LEU A 1 368 ? 14.382 -18.230 -6.284 1.00 92.88 368 LEU A C 1
ATOM 2674 O O . LEU A 1 368 ? 15.130 -17.429 -5.729 1.00 92.88 368 LEU A O 1
ATOM 2678 N N . CYS A 1 369 ? 13.075 -18.006 -6.441 1.00 89.38 369 CYS A N 1
ATOM 2679 C CA . CYS A 1 369 ? 12.419 -16.773 -6.007 1.00 89.38 369 CYS A CA 1
ATOM 2680 C C . CYS A 1 369 ? 12.595 -16.530 -4.501 1.00 89.38 369 CYS A C 1
ATOM 2682 O O . CYS A 1 369 ? 12.897 -15.412 -4.092 1.00 89.38 369 CYS A O 1
ATOM 2684 N N . ARG A 1 370 ? 12.461 -17.572 -3.664 1.00 85.94 370 ARG A N 1
ATOM 2685 C CA . ARG A 1 370 ? 12.700 -17.461 -2.213 1.00 85.94 370 ARG A CA 1
ATOM 2686 C C . ARG A 1 370 ? 14.150 -17.118 -1.880 1.00 85.94 370 ARG A C 1
ATOM 2688 O O . ARG A 1 370 ? 14.381 -16.307 -0.988 1.00 85.94 370 ARG A O 1
ATOM 2695 N N . ALA A 1 371 ? 15.114 -17.705 -2.586 1.00 89.56 371 ALA A N 1
ATOM 2696 C CA . ALA A 1 371 ? 16.526 -17.383 -2.395 1.00 89.56 371 ALA A CA 1
ATOM 2697 C C . ALA A 1 371 ? 16.827 -15.922 -2.774 1.00 89.56 371 ALA A C 1
ATOM 2699 O O . ALA A 1 371 ? 17.485 -15.215 -2.012 1.00 89.56 371 ALA A O 1
ATOM 2700 N N . ASP A 1 372 ? 16.291 -15.450 -3.902 1.00 90.81 372 ASP A N 1
ATOM 2701 C CA . ASP A 1 372 ? 16.453 -14.061 -4.341 1.00 90.81 372 ASP A CA 1
ATOM 2702 C C . ASP A 1 372 ? 15.761 -13.073 -3.384 1.00 90.81 372 ASP A C 1
ATOM 2704 O O . ASP A 1 372 ? 16.307 -12.000 -3.124 1.00 90.81 372 ASP A O 1
ATOM 2708 N N . ALA A 1 373 ? 14.598 -13.433 -2.827 1.00 86.06 373 ALA A N 1
ATOM 2709 C CA . ALA A 1 373 ? 13.870 -12.626 -1.844 1.00 86.06 373 ALA A CA 1
ATOM 2710 C C . ALA A 1 373 ? 14.617 -12.489 -0.507 1.00 86.06 373 ALA A C 1
ATOM 2712 O O . ALA A 1 373 ? 14.599 -11.417 0.095 1.00 86.06 373 ALA A O 1
ATOM 2713 N N . ALA A 1 374 ? 15.284 -13.555 -0.055 1.00 86.25 374 ALA A N 1
ATOM 2714 C CA . ALA A 1 374 ? 15.993 -13.596 1.225 1.00 86.25 374 ALA A CA 1
ATOM 2715 C C . ALA A 1 374 ? 17.424 -13.031 1.165 1.00 86.25 374 ALA A C 1
ATOM 2717 O O . ALA A 1 374 ? 18.046 -12.815 2.201 1.00 86.25 374 ALA A O 1
ATOM 2718 N N . ALA A 1 375 ? 17.982 -12.794 -0.026 1.00 89.56 375 ALA A N 1
ATOM 2719 C CA . ALA A 1 375 ? 19.336 -12.264 -0.142 1.00 89.56 375 ALA A CA 1
ATOM 2720 C C . ALA A 1 375 ? 19.388 -10.771 0.271 1.00 89.56 375 ALA A C 1
ATOM 2722 O O . ALA A 1 375 ? 18.672 -9.949 -0.317 1.00 89.56 375 ALA A O 1
ATOM 2723 N N . PRO A 1 376 ? 20.232 -10.376 1.243 1.00 89.88 376 PRO A N 1
ATOM 2724 C CA . PRO A 1 376 ? 20.276 -9.000 1.737 1.00 89.88 376 PRO A CA 1
ATOM 2725 C C . PRO A 1 376 ? 20.846 -8.031 0.691 1.00 89.88 376 PRO A C 1
ATOM 2727 O O . PRO A 1 376 ? 21.557 -8.433 -0.234 1.00 89.88 376 PRO A O 1
ATOM 2730 N N . PHE A 1 377 ? 20.539 -6.744 0.846 1.00 92.12 377 PHE A N 1
ATOM 2731 C CA . PHE A 1 377 ? 21.221 -5.656 0.139 1.00 92.12 377 PHE A CA 1
ATOM 2732 C C . PHE A 1 377 ? 22.278 -5.019 1.042 1.00 92.12 377 PHE A C 1
ATOM 2734 O O . PHE A 1 377 ? 22.084 -4.919 2.250 1.00 92.12 377 PHE A O 1
ATOM 2741 N N . ASP A 1 378 ? 23.373 -4.556 0.442 1.00 91.50 378 ASP A N 1
ATOM 2742 C CA . ASP A 1 378 ? 24.360 -3.697 1.098 1.00 91.50 378 ASP A CA 1
ATOM 2743 C C . ASP A 1 378 ? 24.074 -2.249 0.697 1.00 91.50 378 ASP A C 1
ATOM 2745 O O . ASP A 1 378 ? 24.228 -1.893 -0.470 1.00 91.50 378 ASP A O 1
ATOM 2749 N N . LEU A 1 379 ? 23.658 -1.414 1.655 1.00 94.00 379 LEU A N 1
ATOM 2750 C CA . LEU A 1 379 ? 23.303 -0.015 1.392 1.00 94.00 379 LEU A CA 1
ATOM 2751 C C . LEU A 1 379 ? 24.475 0.817 0.857 1.00 94.00 379 LEU A C 1
ATOM 2753 O O . LEU A 1 379 ? 24.233 1.859 0.259 1.00 94.00 379 LEU A O 1
ATOM 2757 N N . ARG A 1 380 ? 25.728 0.379 1.049 1.00 92.12 380 ARG A N 1
ATOM 2758 C CA . ARG A 1 380 ? 26.918 1.084 0.541 1.00 92.12 380 ARG A CA 1
ATOM 2759 C C . ARG A 1 380 ? 27.218 0.785 -0.928 1.00 92.12 380 ARG A C 1
ATOM 2761 O O . ARG A 1 380 ? 28.104 1.409 -1.505 1.00 92.12 380 ARG A O 1
ATOM 2768 N N . ARG A 1 381 ? 26.506 -0.170 -1.528 1.00 90.25 381 ARG A N 1
ATOM 2769 C CA . ARG A 1 381 ? 26.598 -0.530 -2.947 1.00 90.25 381 ARG A CA 1
ATOM 2770 C C . ARG A 1 381 ? 25.408 0.043 -3.724 1.00 90.25 381 ARG A C 1
ATOM 2772 O O . ARG A 1 381 ? 24.395 0.364 -3.101 1.00 90.25 381 ARG A O 1
ATOM 2779 N N . PRO A 1 382 ? 25.504 0.147 -5.063 1.00 86.00 382 PRO A N 1
ATOM 2780 C CA . PRO A 1 382 ? 24.353 0.473 -5.900 1.00 86.00 382 PRO A CA 1
ATOM 2781 C C . PRO A 1 382 ? 23.149 -0.416 -5.564 1.00 86.00 382 PRO A C 1
ATOM 2783 O O . PRO A 1 382 ? 23.236 -1.644 -5.651 1.00 86.00 382 PRO A O 1
ATOM 2786 N N . LEU A 1 383 ? 22.011 0.182 -5.209 1.00 89.81 383 LEU A N 1
ATOM 2787 C CA . LEU A 1 383 ? 20.771 -0.547 -4.919 1.00 89.81 383 LEU A CA 1
ATOM 2788 C C . LEU A 1 383 ? 19.955 -0.836 -6.183 1.00 89.81 383 LEU A C 1
ATOM 2790 O O . LEU A 1 383 ? 18.755 -0.568 -6.239 1.00 89.81 383 LEU A O 1
ATOM 2794 N N . LEU A 1 384 ? 20.616 -1.414 -7.188 1.00 91.50 384 LEU A N 1
ATOM 2795 C CA . LEU A 1 384 ? 19.954 -1.869 -8.406 1.00 91.50 384 LEU A CA 1
ATOM 2796 C C . LEU A 1 384 ? 18.924 -2.963 -8.079 1.00 91.50 384 LEU A C 1
ATOM 2798 O O . LEU A 1 384 ? 19.204 -3.828 -7.238 1.00 91.50 384 LEU A O 1
ATOM 2802 N N . PRO A 1 385 ? 17.761 -2.992 -8.758 1.00 91.81 385 PRO A N 1
ATOM 2803 C CA . PRO A 1 385 ? 16.810 -4.081 -8.603 1.00 91.81 385 PRO A CA 1
ATOM 2804 C C . PRO A 1 385 ? 17.472 -5.425 -8.906 1.00 91.81 385 PRO A C 1
ATOM 2806 O O . PRO A 1 385 ? 18.086 -5.616 -9.959 1.00 91.81 385 PRO A O 1
ATOM 2809 N N . ARG A 1 386 ? 17.319 -6.394 -8.002 1.00 92.94 386 ARG A N 1
ATOM 2810 C CA . ARG A 1 386 ? 17.740 -7.770 -8.279 1.00 92.94 386 ARG A CA 1
ATOM 2811 C C . ARG A 1 386 ? 16.678 -8.418 -9.152 1.00 92.94 386 ARG A C 1
ATOM 2813 O O . ARG A 1 386 ? 15.533 -8.544 -8.718 1.00 92.94 386 ARG A O 1
ATOM 2820 N N . THR A 1 387 ? 17.055 -8.834 -10.359 1.00 94.62 387 THR A N 1
ATOM 2821 C CA . THR A 1 387 ? 16.115 -9.416 -11.322 1.00 94.62 387 THR A CA 1
ATOM 2822 C C . THR A 1 387 ? 16.517 -10.818 -11.770 1.00 94.62 387 THR A C 1
ATOM 2824 O O . THR A 1 387 ? 17.702 -11.150 -11.839 1.00 94.62 387 THR A O 1
ATOM 2827 N N . ARG A 1 388 ? 15.519 -11.653 -12.071 1.00 95.25 388 ARG A N 1
ATOM 2828 C CA . ARG A 1 388 ? 15.682 -12.969 -12.704 1.00 95.25 388 ARG A CA 1
ATOM 2829 C C . ARG A 1 388 ? 14.432 -13.305 -13.499 1.00 95.25 388 ARG A C 1
ATOM 2831 O O . ARG A 1 388 ? 13.335 -13.239 -12.956 1.00 95.25 388 ARG A O 1
ATOM 2838 N N . LEU A 1 389 ? 14.595 -13.717 -14.750 1.00 97.50 389 LEU A N 1
ATOM 2839 C CA . LEU A 1 389 ? 13.502 -14.227 -15.569 1.00 97.50 389 LEU A CA 1
ATOM 2840 C C . LEU A 1 389 ? 13.573 -15.755 -15.637 1.00 97.50 389 LEU A C 1
ATOM 2842 O O . LEU A 1 389 ? 14.600 -16.322 -16.002 1.00 97.50 389 LEU A O 1
ATOM 2846 N N . LEU A 1 390 ? 12.480 -16.424 -15.300 1.00 97.00 390 LEU A N 1
ATOM 2847 C CA . LEU A 1 390 ? 12.346 -17.874 -15.333 1.00 97.00 390 LEU A CA 1
ATOM 2848 C C . LEU A 1 390 ? 11.407 -18.265 -16.468 1.00 97.00 390 LEU A C 1
ATOM 2850 O O . LEU A 1 390 ? 10.278 -17.780 -16.517 1.00 97.00 390 LEU A O 1
ATOM 2854 N N . ARG A 1 391 ? 11.832 -19.172 -17.347 1.00 96.31 391 ARG A N 1
ATOM 2855 C CA . ARG A 1 391 ? 10.916 -19.842 -18.276 1.00 96.31 391 ARG A CA 1
ATOM 2856 C C . ARG A 1 391 ? 10.412 -21.118 -17.616 1.00 96.31 391 ARG A C 1
ATOM 2858 O O . ARG A 1 391 ? 11.170 -22.076 -17.487 1.00 96.31 391 ARG A O 1
ATOM 2865 N N . VAL A 1 392 ? 9.171 -21.108 -17.138 1.00 93.12 392 VAL A N 1
ATOM 2866 C CA . VAL A 1 392 ? 8.593 -22.221 -16.365 1.00 93.12 392 VAL A CA 1
ATOM 2867 C C . VAL A 1 392 ? 7.921 -23.235 -17.285 1.00 93.12 392 VAL A C 1
ATOM 2869 O O . VAL A 1 392 ? 8.104 -24.430 -17.092 1.00 93.12 392 VAL A O 1
ATOM 2872 N N . GLU A 1 393 ? 7.202 -22.766 -18.303 1.00 90.44 393 GLU A N 1
ATOM 2873 C CA . GLU A 1 393 ? 6.615 -23.583 -19.375 1.00 90.44 393 GLU A CA 1
ATOM 2874 C C . GLU A 1 393 ? 6.913 -22.936 -20.740 1.00 90.44 393 GLU A C 1
ATOM 2876 O O . GLU A 1 393 ? 7.552 -21.883 -20.804 1.00 90.44 393 GLU A O 1
ATOM 2881 N N . GLU A 1 394 ? 6.470 -23.541 -21.847 1.00 86.25 394 GLU A N 1
ATOM 2882 C CA . GLU A 1 394 ? 6.711 -22.986 -23.189 1.00 86.25 394 GLU A CA 1
ATOM 2883 C C . GLU A 1 394 ? 6.183 -21.552 -23.343 1.00 86.25 394 GLU A C 1
ATOM 2885 O O . GLU A 1 394 ? 6.892 -20.713 -23.911 1.00 86.25 394 GLU A O 1
ATOM 2890 N N . ASP A 1 395 ? 5.000 -21.283 -22.787 1.00 87.12 395 ASP A N 1
ATOM 2891 C CA . ASP A 1 395 ? 4.262 -20.018 -22.806 1.00 87.12 395 ASP A CA 1
ATOM 2892 C C . ASP A 1 395 ? 4.151 -19.356 -21.421 1.00 87.12 395 ASP A C 1
ATOM 2894 O O . ASP A 1 395 ? 3.486 -18.330 -21.285 1.00 87.12 395 ASP A O 1
ATOM 2898 N N . ARG A 1 396 ? 4.802 -19.905 -20.386 1.00 90.62 396 ARG A N 1
ATOM 2899 C CA . ARG A 1 396 ? 4.743 -19.375 -19.018 1.00 90.62 396 ARG A CA 1
ATOM 2900 C C . ARG A 1 396 ? 6.103 -18.906 -18.534 1.00 90.62 396 ARG A C 1
ATOM 2902 O O . ARG A 1 396 ? 7.043 -19.692 -18.401 1.00 90.62 396 ARG A O 1
ATOM 2909 N N . TRP A 1 397 ? 6.157 -17.636 -18.163 1.00 93.56 397 TRP A N 1
ATOM 2910 C CA . TRP A 1 397 ? 7.346 -16.956 -17.672 1.00 93.56 397 TRP A CA 1
ATOM 2911 C C . TRP A 1 397 ? 7.096 -16.358 -16.300 1.00 93.56 397 TRP A C 1
ATOM 2913 O O . TRP A 1 397 ? 5.972 -15.993 -15.970 1.00 93.56 397 TRP A O 1
ATOM 2923 N N . GLU A 1 398 ? 8.144 -16.229 -15.498 1.00 93.56 398 GLU A N 1
ATOM 2924 C CA . GLU A 1 398 ? 8.056 -15.592 -14.190 1.00 93.56 398 GLU A CA 1
ATOM 2925 C C . GLU A 1 398 ? 9.259 -14.676 -13.961 1.00 93.56 398 GLU A C 1
ATOM 2927 O O . GLU A 1 398 ? 10.405 -15.121 -13.980 1.00 93.56 398 GLU A O 1
ATOM 2932 N N . LEU A 1 399 ? 9.003 -13.386 -13.750 1.00 93.69 399 LEU A N 1
ATOM 2933 C CA . LEU A 1 399 ? 10.010 -12.406 -13.354 1.00 93.69 399 LEU A CA 1
ATOM 2934 C C . LEU A 1 399 ? 10.048 -12.320 -11.830 1.00 93.69 399 LEU A C 1
ATOM 2936 O O . LEU A 1 399 ? 9.058 -11.952 -11.199 1.00 93.69 399 LEU A O 1
ATOM 2940 N N . MET A 1 400 ? 11.206 -12.613 -11.249 1.00 93.31 400 MET A N 1
ATOM 2941 C CA . MET A 1 400 ? 11.546 -12.197 -9.896 1.00 93.31 400 MET A CA 1
ATOM 2942 C C . MET A 1 400 ? 12.165 -10.802 -9.956 1.00 93.31 400 MET A C 1
ATOM 2944 O O . MET A 1 400 ? 13.144 -10.596 -10.673 1.00 93.31 400 MET A O 1
ATOM 2948 N N . PHE A 1 401 ? 11.608 -9.862 -9.198 1.00 90.81 401 PHE A N 1
ATOM 2949 C CA . PHE A 1 401 ? 12.058 -8.475 -9.121 1.00 90.81 401 PHE A CA 1
ATOM 2950 C C . PHE A 1 401 ? 12.093 -8.042 -7.652 1.00 90.81 401 PHE A C 1
ATOM 2952 O O . PHE A 1 401 ? 11.056 -7.989 -6.993 1.00 90.81 401 PHE A O 1
ATOM 2959 N N . VAL A 1 402 ? 13.284 -7.783 -7.107 1.00 92.62 402 VAL A N 1
ATOM 2960 C CA . VAL A 1 402 ? 13.463 -7.438 -5.687 1.00 92.62 402 VAL A CA 1
ATOM 2961 C C . VAL A 1 402 ? 14.059 -6.046 -5.559 1.00 92.62 402 VAL A C 1
ATOM 2963 O O . VAL A 1 402 ? 15.154 -5.785 -6.058 1.00 92.62 402 VAL A O 1
ATOM 2966 N N . LEU A 1 403 ? 13.350 -5.182 -4.838 1.00 92.31 403 LEU A N 1
ATOM 2967 C CA . LEU A 1 403 ? 13.820 -3.861 -4.426 1.00 92.31 403 LEU A CA 1
ATOM 2968 C C . LEU A 1 403 ? 14.229 -3.872 -2.951 1.00 92.31 403 LEU A C 1
ATOM 2970 O O . LEU A 1 403 ? 13.768 -4.713 -2.179 1.00 92.31 403 LEU A O 1
ATOM 2974 N N . HIS A 1 404 ? 15.031 -2.894 -2.532 1.00 92.62 404 HIS A N 1
ATOM 2975 C CA . HIS A 1 404 ? 15.135 -2.539 -1.117 1.00 92.62 404 HIS A CA 1
ATOM 2976 C C . HIS A 1 404 ? 14.135 -1.417 -0.801 1.00 92.62 404 HIS A C 1
ATOM 2978 O O . HIS A 1 404 ? 14.053 -0.421 -1.520 1.00 92.62 404 HIS A O 1
ATOM 2984 N N . HIS A 1 405 ? 13.404 -1.535 0.307 1.00 90.56 405 HIS A N 1
ATOM 2985 C CA . HIS A 1 405 ? 12.312 -0.627 0.687 1.00 90.56 405 HIS A CA 1
ATOM 2986 C C . HIS A 1 405 ? 12.780 0.826 0.947 1.00 90.56 405 HIS A C 1
ATOM 2988 O O . HIS A 1 405 ? 11.977 1.748 1.011 1.00 90.56 405 HIS A O 1
ATOM 2994 N N . ILE A 1 406 ? 14.094 1.063 1.050 1.00 94.25 406 ILE A N 1
ATOM 2995 C CA . ILE A 1 406 ? 14.684 2.414 1.153 1.00 94.25 406 ILE A CA 1
ATOM 2996 C C . ILE A 1 406 ? 14.555 3.229 -0.143 1.00 94.25 406 ILE A C 1
ATOM 2998 O O . ILE A 1 406 ? 14.603 4.458 -0.105 1.00 94.25 406 ILE A O 1
ATOM 3002 N N . CYS A 1 407 ? 14.392 2.544 -1.277 1.00 92.56 407 CYS A N 1
ATOM 3003 C CA . CYS A 1 407 ? 14.285 3.141 -2.605 1.00 92.56 407 CYS A CA 1
ATOM 3004 C C . CYS A 1 407 ? 12.832 3.267 -3.071 1.00 92.56 407 CYS A C 1
ATOM 3006 O O . CYS A 1 407 ? 12.551 4.030 -3.987 1.00 92.56 407 CYS A O 1
ATOM 3008 N N . ALA A 1 408 ? 11.906 2.520 -2.467 1.00 87.50 408 ALA A N 1
ATOM 3009 C CA . ALA A 1 408 ? 10.517 2.461 -2.895 1.00 87.50 408 ALA A CA 1
ATOM 3010 C C . ALA A 1 408 ? 9.590 2.076 -1.736 1.00 87.50 408 ALA A C 1
ATOM 3012 O O . ALA A 1 408 ? 9.917 1.219 -0.918 1.00 87.50 408 ALA A O 1
ATOM 3013 N N . ASP A 1 409 ? 8.405 2.677 -1.706 1.00 84.62 409 ASP A N 1
ATOM 3014 C CA . ASP A 1 409 ? 7.269 2.252 -0.893 1.00 84.62 409 ASP A CA 1
ATOM 3015 C C . ASP A 1 409 ? 6.157 1.627 -1.754 1.00 84.62 409 ASP A C 1
ATOM 3017 O O . ASP A 1 409 ? 6.333 1.398 -2.949 1.00 84.62 409 ASP A O 1
ATOM 3021 N N . GLY A 1 410 ? 5.004 1.326 -1.149 1.00 77.88 410 GLY A N 1
ATOM 3022 C CA . GLY A 1 410 ? 3.886 0.695 -1.857 1.00 77.88 410 GLY A CA 1
ATOM 3023 C C . GLY A 1 410 ? 3.339 1.521 -3.029 1.00 77.88 410 GLY A C 1
ATOM 3024 O O . GLY A 1 410 ? 2.902 0.942 -4.016 1.00 77.88 410 GLY A O 1
ATOM 3025 N N . TRP A 1 411 ? 3.408 2.857 -2.961 1.00 82.44 411 TRP A N 1
ATOM 3026 C CA . TRP A 1 411 ? 3.038 3.717 -4.090 1.00 82.44 411 TRP A CA 1
ATOM 3027 C C . TRP A 1 411 ? 4.109 3.678 -5.177 1.00 82.44 411 TRP A C 1
ATOM 3029 O O . TRP A 1 411 ? 3.802 3.535 -6.354 1.00 82.44 411 TRP A O 1
ATOM 3039 N 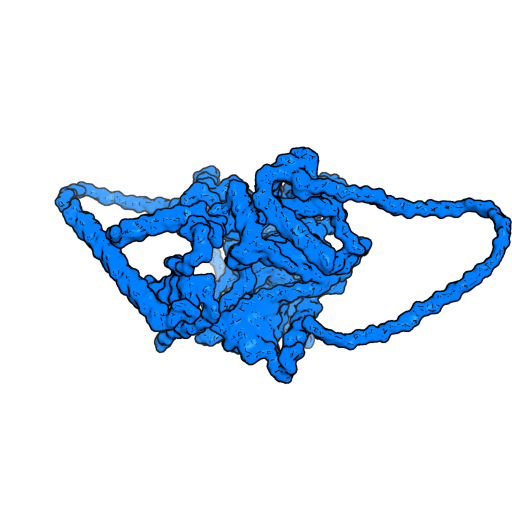N . SER A 1 412 ? 5.382 3.756 -4.791 1.00 87.00 412 SER A N 1
ATOM 3040 C CA . SER A 1 412 ? 6.489 3.608 -5.739 1.00 87.00 412 SER A CA 1
ATOM 3041 C C . SER A 1 412 ? 6.431 2.261 -6.471 1.00 87.00 412 SER A C 1
ATOM 3043 O O . SER A 1 412 ? 6.723 2.210 -7.661 1.00 87.00 412 SER A O 1
ATOM 3045 N N . LEU A 1 413 ? 6.001 1.181 -5.805 1.00 83.94 413 LEU A N 1
ATOM 3046 C CA . LEU A 1 413 ? 5.815 -0.127 -6.436 1.00 83.94 413 LEU A CA 1
ATOM 3047 C C . LEU A 1 413 ? 4.716 -0.112 -7.510 1.00 83.94 413 LEU A C 1
ATOM 3049 O O . LEU A 1 413 ? 4.925 -0.685 -8.575 1.00 83.94 413 LEU A O 1
ATOM 3053 N N . SER A 1 414 ? 3.577 0.551 -7.278 1.00 79.31 414 SER A N 1
ATOM 3054 C CA . SER A 1 414 ? 2.522 0.636 -8.299 1.00 79.31 414 SER A CA 1
ATOM 3055 C C . SER A 1 414 ? 2.971 1.439 -9.524 1.00 79.31 414 SER A C 1
ATOM 3057 O O . SER A 1 414 ? 2.707 1.020 -10.650 1.00 79.31 414 SER A O 1
ATOM 3059 N N . VAL A 1 415 ? 3.727 2.526 -9.321 1.00 85.44 415 VAL A N 1
ATOM 3060 C CA . VAL A 1 415 ? 4.363 3.293 -10.408 1.00 85.44 415 VAL A CA 1
ATOM 3061 C C . VAL A 1 415 ? 5.354 2.420 -11.178 1.00 85.44 415 VAL A C 1
ATOM 3063 O O . VAL A 1 415 ? 5.264 2.323 -12.398 1.00 85.44 415 VAL A O 1
ATOM 3066 N N . VAL A 1 416 ? 6.260 1.734 -10.473 1.00 89.00 416 VAL A N 1
ATOM 3067 C CA . VAL A 1 416 ? 7.265 0.848 -11.079 1.00 89.00 416 VAL A CA 1
ATOM 3068 C C . VAL A 1 416 ? 6.614 -0.234 -11.937 1.00 89.00 416 VAL A C 1
ATOM 3070 O O . VAL A 1 416 ? 7.047 -0.463 -13.063 1.00 89.00 416 VAL A O 1
ATOM 3073 N N . LEU A 1 417 ? 5.568 -0.892 -11.437 1.00 84.56 417 LEU A N 1
ATOM 3074 C CA . LEU A 1 417 ? 4.886 -1.950 -12.178 1.00 84.56 417 LEU A CA 1
ATOM 3075 C C . LEU A 1 417 ? 4.175 -1.402 -13.423 1.00 84.56 417 LEU A C 1
ATOM 3077 O O . LEU A 1 417 ? 4.339 -1.961 -14.510 1.00 84.56 417 LEU A O 1
ATOM 3081 N N . ALA A 1 418 ? 3.445 -0.291 -13.291 1.00 82.94 418 ALA A N 1
ATOM 3082 C CA . ALA A 1 418 ? 2.781 0.356 -14.420 1.00 82.94 418 ALA A CA 1
ATOM 3083 C C . ALA A 1 418 ? 3.784 0.796 -15.503 1.00 82.94 418 ALA A C 1
ATOM 3085 O O . ALA A 1 418 ? 3.554 0.569 -16.693 1.00 82.94 418 ALA A O 1
ATOM 3086 N N . GLU A 1 419 ? 4.925 1.364 -15.105 1.00 90.88 419 GLU A N 1
ATOM 3087 C CA . GLU A 1 419 ? 5.975 1.746 -16.048 1.00 90.88 419 GLU A CA 1
ATOM 3088 C C . GLU A 1 419 ? 6.651 0.526 -16.686 1.00 90.88 419 GLU A C 1
ATOM 3090 O O . GLU A 1 419 ? 6.875 0.550 -17.891 1.00 90.88 419 GLU A O 1
ATOM 3095 N N . ILE A 1 420 ? 6.897 -0.576 -15.960 1.00 90.62 420 ILE A N 1
ATOM 3096 C CA . ILE A 1 420 ? 7.401 -1.826 -16.567 1.00 90.62 420 ILE A CA 1
ATOM 3097 C C . ILE A 1 420 ? 6.474 -2.287 -17.697 1.00 90.62 420 ILE A C 1
ATOM 3099 O O . ILE A 1 420 ? 6.961 -2.642 -18.770 1.00 90.62 420 ILE A O 1
ATOM 3103 N N . ALA A 1 421 ? 5.155 -2.258 -17.488 1.00 86.06 421 ALA A N 1
ATOM 3104 C CA . ALA A 1 421 ? 4.184 -2.651 -18.506 1.00 86.06 421 ALA A CA 1
ATOM 3105 C C . ALA A 1 421 ? 4.221 -1.733 -19.738 1.00 86.06 421 ALA A C 1
ATOM 3107 O O . ALA A 1 421 ? 4.271 -2.217 -20.874 1.00 86.06 421 ALA A O 1
ATOM 3108 N N . ALA A 1 422 ? 4.248 -0.414 -19.528 1.00 85.69 422 ALA A N 1
ATOM 3109 C CA . ALA A 1 422 ? 4.301 0.571 -20.608 1.00 85.69 422 ALA A CA 1
ATOM 3110 C C . ALA A 1 422 ? 5.619 0.496 -21.399 1.00 85.69 422 ALA A C 1
ATOM 3112 O O . ALA A 1 422 ? 5.608 0.449 -22.631 1.00 85.69 422 ALA A O 1
ATOM 3113 N N . LEU A 1 423 ? 6.750 0.421 -20.694 1.00 93.06 423 LEU A N 1
ATOM 3114 C CA . LEU A 1 423 ? 8.087 0.305 -21.272 1.00 93.06 423 LEU A CA 1
ATOM 3115 C C . LEU A 1 423 ? 8.250 -1.006 -22.047 1.00 93.06 423 LEU A C 1
ATOM 3117 O O . LEU A 1 423 ? 8.783 -1.002 -23.155 1.00 93.06 423 LEU A O 1
ATOM 3121 N N . TYR A 1 424 ? 7.749 -2.117 -21.500 1.00 94.25 424 TYR A N 1
ATOM 3122 C CA . TYR A 1 424 ? 7.741 -3.405 -22.191 1.00 94.25 424 TYR A CA 1
ATOM 3123 C C . TYR A 1 424 ? 6.918 -3.344 -23.474 1.00 94.25 424 TYR A C 1
ATOM 3125 O O . TYR A 1 424 ? 7.392 -3.772 -24.523 1.00 94.25 424 TYR A O 1
ATOM 3133 N N . THR A 1 425 ? 5.706 -2.792 -23.401 1.00 87.31 425 THR A N 1
ATOM 3134 C CA . THR A 1 425 ? 4.794 -2.702 -24.548 1.00 87.31 425 THR A CA 1
ATOM 3135 C C . THR A 1 425 ? 5.418 -1.892 -25.685 1.00 87.31 425 THR A C 1
ATOM 3137 O O . THR A 1 425 ? 5.387 -2.323 -26.836 1.00 87.31 425 THR A O 1
ATOM 3140 N N . ALA A 1 426 ? 6.046 -0.756 -25.366 1.00 87.38 426 ALA A N 1
ATOM 3141 C CA . ALA A 1 426 ? 6.753 0.065 -26.346 1.00 87.38 426 ALA A CA 1
ATOM 3142 C C . ALA A 1 426 ? 7.968 -0.668 -26.946 1.00 87.38 426 ALA A C 1
ATOM 3144 O O . ALA A 1 426 ? 8.105 -0.746 -28.169 1.00 87.38 426 ALA A O 1
ATOM 3145 N N . ALA A 1 427 ? 8.802 -1.283 -26.098 1.00 92.81 427 ALA A N 1
ATOM 3146 C CA . ALA A 1 427 ? 9.984 -2.023 -26.535 1.00 92.81 427 ALA A CA 1
ATOM 3147 C C . ALA A 1 427 ? 9.630 -3.230 -27.422 1.00 92.81 427 ALA A C 1
ATOM 3149 O O . ALA A 1 427 ? 10.273 -3.439 -28.448 1.00 92.81 427 ALA A O 1
ATOM 3150 N N . ALA A 1 428 ? 8.586 -3.988 -27.072 1.00 90.81 428 ALA A N 1
ATOM 3151 C CA . ALA A 1 428 ? 8.108 -5.134 -27.846 1.00 90.81 428 ALA A CA 1
ATOM 3152 C C . ALA A 1 428 ? 7.536 -4.721 -29.214 1.00 90.81 428 ALA A C 1
ATOM 3154 O O . ALA A 1 428 ? 7.662 -5.459 -30.189 1.00 90.81 428 ALA A O 1
ATOM 3155 N N . ALA A 1 429 ? 6.946 -3.526 -29.305 1.00 88.75 429 ALA A N 1
ATOM 3156 C CA . ALA A 1 429 ? 6.484 -2.944 -30.562 1.00 88.75 429 ALA A CA 1
ATOM 3157 C C . ALA A 1 429 ? 7.602 -2.247 -31.367 1.00 88.75 429 ALA A C 1
ATOM 3159 O O . ALA A 1 429 ? 7.364 -1.822 -32.497 1.00 88.75 429 ALA A O 1
ATOM 3160 N N . GLY A 1 430 ? 8.814 -2.122 -30.814 1.00 91.12 430 GLY A N 1
ATOM 3161 C CA . GLY A 1 430 ? 9.931 -1.427 -31.457 1.00 91.12 430 GLY A CA 1
ATOM 3162 C C . GLY A 1 430 ? 9.729 0.086 -31.583 1.00 91.12 430 GLY A C 1
ATOM 3163 O O . GLY A 1 430 ? 10.293 0.701 -32.489 1.00 91.12 430 GLY A O 1
ATOM 3164 N N . VAL A 1 431 ? 8.924 0.687 -30.702 1.00 90.25 431 VAL A N 1
ATOM 3165 C CA . VAL A 1 431 ? 8.649 2.131 -30.678 1.00 90.25 431 VAL A CA 1
ATOM 3166 C C . VAL A 1 431 ? 9.177 2.777 -29.396 1.00 90.25 431 VAL A C 1
ATOM 3168 O O . VAL A 1 431 ? 9.303 2.100 -28.375 1.00 90.25 431 VAL A O 1
ATOM 3171 N N . PRO A 1 432 ? 9.473 4.088 -29.405 1.00 84.75 432 PRO A N 1
ATOM 3172 C CA . PRO A 1 432 ? 9.753 4.820 -28.177 1.00 84.75 432 PRO A CA 1
ATOM 3173 C C . PRO A 1 432 ? 8.567 4.754 -27.213 1.00 84.75 432 PRO A C 1
ATOM 3175 O O . PRO A 1 432 ? 7.408 4.789 -27.634 1.00 84.75 432 PRO A O 1
ATOM 3178 N N . HIS A 1 433 ? 8.851 4.694 -25.914 1.00 89.75 433 HIS A N 1
ATOM 3179 C CA . HIS A 1 433 ? 7.812 4.884 -24.907 1.00 89.75 433 HIS A CA 1
ATOM 3180 C C . HIS A 1 433 ? 7.399 6.364 -24.846 1.00 89.75 433 HIS A C 1
ATOM 3182 O O . HIS A 1 433 ? 8.176 7.253 -25.187 1.00 89.75 433 HIS A O 1
ATOM 3188 N N . GLY A 1 434 ? 6.151 6.620 -24.451 1.00 83.62 434 GLY A N 1
ATOM 3189 C CA . GLY A 1 434 ? 5.585 7.969 -24.326 1.00 83.62 434 GLY A CA 1
ATOM 3190 C C . GLY A 1 434 ? 5.485 8.463 -22.883 1.00 83.62 434 GLY A C 1
ATOM 3191 O O . GLY A 1 434 ? 4.658 9.331 -22.605 1.00 83.62 434 GLY A O 1
ATOM 3192 N N . LEU A 1 435 ? 6.236 7.871 -21.947 1.00 87.00 435 LEU A N 1
ATOM 3193 C CA . LEU A 1 435 ? 6.132 8.227 -20.533 1.00 87.00 435 LEU A CA 1
ATOM 3194 C C . LEU A 1 435 ? 6.772 9.607 -20.289 1.00 87.00 435 LEU A C 1
ATOM 3196 O O . LEU A 1 435 ? 7.936 9.800 -20.644 1.00 87.00 435 LEU A O 1
ATOM 3200 N N . PRO A 1 436 ? 6.064 10.563 -19.661 1.00 87.38 436 PRO A N 1
ATOM 3201 C CA . PRO A 1 436 ? 6.634 11.872 -19.336 1.00 87.38 436 PRO A CA 1
ATOM 3202 C C . PRO A 1 436 ? 7.736 11.722 -18.291 1.00 87.38 436 PRO A C 1
ATOM 3204 O O . PRO A 1 436 ? 7.624 10.855 -17.432 1.00 87.38 436 PRO A O 1
ATOM 3207 N N . ASP A 1 437 ? 8.784 12.542 -18.313 1.00 90.25 437 ASP A N 1
ATOM 3208 C CA . ASP A 1 437 ? 9.827 12.484 -17.278 1.00 90.25 437 ASP A CA 1
ATOM 3209 C C . ASP A 1 437 ? 9.245 12.666 -15.863 1.00 90.25 437 ASP A C 1
ATOM 3211 O O . ASP A 1 437 ? 8.309 13.456 -15.687 1.00 90.25 437 ASP A O 1
ATOM 3215 N N . PRO A 1 438 ? 9.763 11.953 -14.840 1.00 92.50 438 PRO A N 1
ATOM 3216 C CA . PRO A 1 438 ? 9.266 12.117 -13.481 1.00 92.50 438 PRO A CA 1
ATOM 3217 C C . PRO A 1 438 ? 9.467 13.559 -13.006 1.00 92.50 438 PRO A C 1
ATOM 3219 O O . PRO A 1 438 ? 10.580 14.083 -13.024 1.00 92.50 438 PRO A O 1
ATOM 3222 N N . ALA A 1 439 ? 8.392 14.188 -12.532 1.00 90.19 439 ALA A N 1
ATOM 3223 C CA . ALA A 1 439 ? 8.404 15.587 -12.101 1.00 90.19 439 ALA A CA 1
ATOM 3224 C C . ALA A 1 439 ? 9.265 15.828 -10.846 1.00 90.19 439 ALA A C 1
ATOM 3226 O O . ALA A 1 439 ? 9.691 16.952 -10.582 1.00 90.19 439 ALA A O 1
ATOM 3227 N N . MET A 1 440 ? 9.520 14.777 -10.065 1.00 92.75 440 MET A N 1
ATOM 3228 C CA . MET A 1 440 ? 10.390 14.802 -8.896 1.00 92.75 440 MET A CA 1
ATOM 3229 C C . MET A 1 440 ? 11.170 13.492 -8.784 1.00 92.75 440 MET A C 1
ATOM 3231 O O . MET A 1 440 ? 10.620 12.408 -8.977 1.00 92.75 440 MET A O 1
ATOM 3235 N N . GLN A 1 441 ? 12.442 13.610 -8.406 1.00 95.06 441 GLN A N 1
ATOM 3236 C CA . GLN A 1 441 ? 13.350 12.494 -8.132 1.00 95.06 441 GLN A CA 1
ATOM 3237 C C . GLN A 1 441 ? 13.720 12.442 -6.642 1.00 95.06 441 GLN A C 1
ATOM 3239 O O . GLN A 1 441 ? 13.583 13.434 -5.917 1.00 95.06 441 GLN A O 1
ATOM 3244 N N . ALA A 1 442 ? 14.223 11.296 -6.173 1.00 94.12 442 ALA A N 1
ATOM 3245 C CA . ALA A 1 442 ? 14.567 11.074 -4.762 1.00 94.12 442 ALA A CA 1
ATOM 3246 C C . ALA A 1 442 ? 15.553 12.111 -4.159 1.00 94.12 442 ALA A C 1
ATOM 3248 O O . ALA A 1 442 ? 15.311 12.560 -3.029 1.00 94.12 442 ALA A O 1
ATOM 3249 N N . PRO A 1 443 ? 16.608 12.568 -4.871 1.00 94.88 443 PRO A N 1
ATOM 3250 C CA . PRO A 1 443 ? 17.480 13.651 -4.400 1.00 94.88 443 PRO A CA 1
ATOM 3251 C C . PRO A 1 443 ? 16.735 14.972 -4.199 1.00 94.88 443 PRO A C 1
ATOM 3253 O O . PRO A 1 443 ? 16.905 15.642 -3.177 1.00 94.88 443 PRO A O 1
ATOM 3256 N N . GLY A 1 444 ? 15.880 15.325 -5.165 1.00 94.06 444 GLY A N 1
ATOM 3257 C CA . GLY A 1 444 ? 15.065 16.538 -5.139 1.00 94.06 444 GLY A CA 1
ATOM 3258 C C . GLY A 1 444 ? 14.089 16.540 -3.966 1.00 94.06 444 GLY A C 1
ATOM 3259 O O . GLY A 1 444 ? 14.028 17.521 -3.229 1.00 94.06 444 GLY A O 1
ATOM 3260 N N . TYR A 1 445 ? 13.414 15.414 -3.720 1.00 93.94 445 TYR A N 1
ATOM 3261 C CA . TYR A 1 445 ? 12.528 15.251 -2.565 1.00 93.94 445 TYR A CA 1
ATOM 3262 C C . TYR A 1 445 ? 13.260 15.461 -1.231 1.00 93.94 445 TYR A C 1
ATOM 3264 O O . TYR A 1 445 ? 12.753 16.150 -0.347 1.00 93.94 445 TYR A O 1
ATOM 3272 N N . ALA A 1 446 ? 14.469 14.914 -1.073 1.00 93.56 446 ALA A N 1
ATOM 3273 C CA . ALA A 1 446 ? 15.224 15.071 0.170 1.00 93.56 446 ALA A CA 1
ATOM 3274 C C . ALA A 1 446 ? 15.714 16.511 0.408 1.00 93.56 446 ALA A C 1
ATOM 3276 O O . ALA A 1 446 ? 15.770 16.952 1.558 1.00 93.56 446 ALA A O 1
ATOM 3277 N N . ARG A 1 447 ? 16.055 17.254 -0.657 1.00 93.50 447 ARG A N 1
ATOM 3278 C CA . ARG A 1 447 ? 16.372 18.692 -0.573 1.00 93.50 447 ARG A CA 1
ATOM 3279 C C . ARG A 1 447 ? 15.126 19.497 -0.203 1.00 93.50 447 ARG A C 1
ATOM 3281 O O . ARG A 1 447 ? 15.145 20.190 0.811 1.00 93.50 447 ARG A O 1
ATOM 3288 N N . TRP A 1 448 ? 14.028 19.287 -0.930 1.00 91.69 448 TRP A N 1
ATOM 3289 C CA . TRP A 1 448 ? 12.736 19.921 -0.667 1.00 91.69 448 TRP A CA 1
ATOM 3290 C C . TRP A 1 448 ? 12.268 19.694 0.777 1.00 91.69 448 TRP A C 1
ATOM 3292 O O . TRP A 1 448 ? 11.938 20.646 1.474 1.00 91.69 448 TRP A O 1
ATOM 3302 N N . GLN A 1 449 ? 12.329 18.459 1.288 1.00 88.56 449 GLN A N 1
ATOM 3303 C CA . GLN A 1 449 ? 11.911 18.148 2.660 1.00 88.56 449 GLN A CA 1
ATOM 3304 C C . GLN A 1 449 ? 12.719 18.928 3.711 1.00 88.56 449 GLN A C 1
ATOM 3306 O O . GLN A 1 449 ? 12.190 19.290 4.762 1.00 88.56 449 GLN A O 1
ATOM 3311 N N . ARG A 1 450 ? 14.006 19.184 3.450 1.00 88.31 450 ARG A N 1
ATOM 3312 C CA . ARG A 1 450 ? 14.850 19.989 4.343 1.00 88.31 450 ARG A CA 1
ATOM 3313 C C . ARG A 1 450 ? 14.529 21.474 4.257 1.00 88.31 450 ARG A C 1
ATOM 3315 O O . ARG A 1 450 ? 14.540 22.136 5.289 1.00 88.31 450 ARG A O 1
ATOM 3322 N N . GLU A 1 451 ? 14.259 21.977 3.059 1.00 89.69 451 GLU A N 1
ATOM 3323 C CA . GLU A 1 451 ? 13.901 23.378 2.814 1.00 89.69 451 GLU A CA 1
ATOM 3324 C C . GLU A 1 451 ? 12.540 23.735 3.421 1.00 89.69 451 GLU A C 1
ATOM 3326 O O . GLU A 1 451 ? 12.397 24.800 4.011 1.00 89.69 451 GLU A O 1
ATOM 3331 N N . GLN A 1 452 ? 11.571 22.817 3.368 1.00 83.56 452 GLN A N 1
ATOM 3332 C CA . GLN A 1 452 ? 10.230 22.997 3.944 1.00 83.56 452 GLN A CA 1
ATOM 3333 C C . GLN A 1 452 ? 10.182 22.875 5.473 1.00 83.56 452 GLN A C 1
ATOM 3335 O O . GLN A 1 452 ? 9.110 22.897 6.082 1.00 83.56 452 GLN A O 1
ATOM 3340 N N . ARG A 1 453 ? 11.328 22.681 6.128 1.00 84.50 453 ARG A N 1
ATOM 3341 C CA . ARG A 1 453 ? 11.359 22.397 7.556 1.00 84.50 453 ARG A CA 1
ATOM 3342 C C . ARG A 1 453 ? 11.196 23.672 8.378 1.00 84.50 453 ARG A C 1
ATOM 3344 O O . ARG A 1 453 ? 12.165 24.377 8.641 1.00 84.50 453 ARG A O 1
ATOM 3351 N N . ASP A 1 454 ? 9.981 23.898 8.864 1.00 86.50 454 ASP A N 1
ATOM 3352 C CA . ASP A 1 454 ? 9.654 24.986 9.785 1.00 86.50 454 ASP A CA 1
ATOM 3353 C C . ASP A 1 454 ? 9.599 24.485 11.250 1.00 86.50 454 ASP A C 1
ATOM 3355 O O . ASP A 1 454 ? 8.740 23.663 11.595 1.00 86.50 454 ASP A O 1
ATOM 3359 N N . PRO A 1 455 ? 10.486 24.965 12.149 1.00 89.00 455 PRO A N 1
ATOM 3360 C CA . PRO A 1 455 ? 10.482 24.573 13.560 1.00 89.00 455 PRO A CA 1
ATOM 3361 C C . PRO A 1 455 ? 9.187 24.904 14.317 1.00 89.00 455 PRO A C 1
ATOM 3363 O O . PRO A 1 455 ? 8.831 24.180 15.247 1.00 89.00 455 PRO A O 1
ATOM 3366 N N . GLY A 1 456 ? 8.500 25.990 13.955 1.00 89.94 456 GLY A N 1
ATOM 3367 C CA . GLY A 1 456 ? 7.229 26.400 14.550 1.00 89.94 456 GLY A CA 1
ATOM 3368 C C . GLY A 1 456 ? 6.104 25.434 14.191 1.00 89.94 456 GLY A C 1
ATOM 3369 O O . GLY A 1 456 ? 5.429 24.926 15.089 1.00 89.94 456 GLY A O 1
ATOM 3370 N N . VAL A 1 457 ? 5.975 25.094 12.905 1.00 86.69 457 VAL A N 1
ATOM 3371 C CA . VAL A 1 457 ? 5.002 24.092 12.429 1.00 86.69 457 VAL A CA 1
ATOM 3372 C C . VAL A 1 457 ? 5.300 22.718 13.034 1.00 86.69 457 VAL A C 1
ATOM 3374 O O . VAL A 1 457 ? 4.395 22.017 13.486 1.00 86.69 457 VAL A O 1
ATOM 3377 N N . GLU A 1 458 ? 6.574 22.318 13.114 1.00 88.69 458 GLU A N 1
ATOM 3378 C CA . GLU A 1 458 ? 6.945 21.062 13.775 1.00 88.69 458 GLU A CA 1
ATOM 3379 C C . GLU A 1 458 ? 6.572 21.045 15.262 1.00 88.69 458 GLU A C 1
ATOM 3381 O O . GLU A 1 458 ? 6.107 20.015 15.757 1.00 88.69 458 GLU A O 1
ATOM 3386 N N . ALA A 1 459 ? 6.760 22.157 15.979 1.00 89.25 459 ALA A N 1
ATOM 3387 C CA . ALA A 1 459 ? 6.385 22.268 17.385 1.00 89.25 459 ALA A CA 1
ATOM 3388 C C . ALA A 1 459 ? 4.864 22.168 17.580 1.00 89.25 459 ALA A C 1
ATOM 3390 O O . ALA A 1 459 ? 4.406 21.491 18.503 1.00 89.25 459 ALA A O 1
ATOM 3391 N N . GLU A 1 460 ? 4.078 22.772 16.689 1.00 89.62 460 GLU A N 1
ATOM 3392 C CA . GLU A 1 460 ? 2.619 22.657 16.690 1.00 89.62 460 GLU A CA 1
ATOM 3393 C C . GLU A 1 460 ? 2.164 21.209 16.464 1.00 89.62 460 GLU A C 1
ATOM 3395 O O . GLU A 1 460 ? 1.408 20.660 17.274 1.00 89.62 460 GLU A O 1
ATOM 3400 N N . ARG A 1 461 ? 2.693 20.550 15.424 1.00 90.00 461 ARG A N 1
ATOM 3401 C CA . ARG A 1 461 ? 2.418 19.132 15.139 1.00 90.00 461 ARG A CA 1
ATOM 3402 C C . ARG A 1 461 ? 2.809 18.232 16.309 1.00 90.00 461 ARG A C 1
ATOM 3404 O O . ARG A 1 461 ? 2.071 17.309 16.658 1.00 90.00 461 ARG A O 1
ATOM 3411 N N . ALA A 1 462 ? 3.940 18.516 16.953 1.00 90.69 462 ALA A N 1
ATOM 3412 C CA . ALA A 1 462 ? 4.425 17.765 18.105 1.00 90.69 462 ALA A CA 1
ATOM 3413 C C . ALA A 1 462 ? 3.487 17.924 19.307 1.00 90.69 462 ALA A C 1
ATOM 3415 O O . ALA A 1 462 ? 3.133 16.932 19.947 1.00 90.69 462 ALA A O 1
ATOM 3416 N N . ALA A 1 463 ? 3.034 19.151 19.575 1.00 90.75 463 ALA A N 1
ATOM 3417 C CA . ALA A 1 463 ? 2.092 19.443 20.645 1.00 90.75 463 ALA A CA 1
ATOM 3418 C C . ALA A 1 463 ? 0.721 18.792 20.397 1.00 90.75 463 ALA A C 1
ATOM 3420 O O . ALA A 1 463 ? 0.117 18.270 21.335 1.00 90.75 463 ALA A O 1
ATOM 3421 N N . PHE A 1 464 ? 0.236 18.782 19.149 1.00 92.12 464 PHE A N 1
ATOM 3422 C CA . PHE A 1 464 ? -0.967 18.033 18.779 1.00 92.12 464 PHE A CA 1
ATOM 3423 C C . PHE A 1 464 ? -0.797 16.539 19.066 1.00 92.12 464 PHE A C 1
ATOM 3425 O O . PHE A 1 464 ? -1.607 15.969 19.796 1.00 92.12 464 PHE A O 1
ATOM 3432 N N . CYS A 1 465 ? 0.271 15.917 18.551 1.00 90.94 465 CYS A N 1
ATOM 3433 C CA . CYS A 1 465 ? 0.506 14.483 18.721 1.00 90.94 465 CYS A CA 1
ATOM 3434 C C . CYS A 1 465 ? 0.621 14.094 20.200 1.00 90.94 465 CYS A C 1
ATOM 3436 O O . CYS A 1 465 ? 0.035 13.096 20.615 1.00 90.94 465 CYS A O 1
ATOM 3438 N N . ALA A 1 466 ? 1.329 14.895 21.004 1.00 90.25 466 ALA A N 1
ATOM 3439 C CA . ALA A 1 466 ? 1.469 14.656 22.437 1.00 90.25 466 ALA A CA 1
ATOM 3440 C C . ALA A 1 466 ? 0.113 14.678 23.162 1.00 90.25 466 ALA A C 1
ATOM 3442 O O . ALA A 1 466 ? -0.146 13.795 23.973 1.00 90.25 466 ALA A O 1
ATOM 3443 N N . ARG A 1 467 ? -0.776 15.627 22.832 1.00 91.38 467 ARG A N 1
ATOM 3444 C CA . ARG A 1 467 ? -2.141 15.673 23.389 1.00 91.38 467 ARG A CA 1
ATOM 3445 C C . ARG A 1 467 ? -3.012 14.518 22.896 1.00 91.38 467 ARG A C 1
ATOM 3447 O O . ARG A 1 467 ? -3.722 13.909 23.687 1.00 91.38 467 ARG A O 1
ATOM 3454 N N . TYR A 1 468 ? -2.970 14.218 21.599 1.00 90.50 468 TYR A N 1
ATOM 3455 C CA . TYR A 1 468 ? -3.787 13.168 20.981 1.00 90.50 468 TYR A CA 1
ATOM 3456 C C . TYR A 1 468 ? -3.465 11.772 21.539 1.00 90.50 468 TYR A C 1
ATOM 3458 O O . TYR A 1 468 ? -4.362 10.948 21.740 1.00 90.50 468 TYR A O 1
ATOM 3466 N N . LEU A 1 469 ? -2.188 11.521 21.831 1.00 89.50 469 LEU A N 1
ATOM 3467 C CA . LEU A 1 469 ? -1.682 10.246 22.340 1.00 89.50 469 LEU A CA 1
ATOM 3468 C C . LEU A 1 469 ? -1.565 10.199 23.868 1.00 89.50 469 LEU A C 1
ATOM 3470 O O . LEU A 1 469 ? -1.061 9.214 24.407 1.00 89.50 469 LEU A O 1
ATOM 3474 N N . ASP A 1 470 ? -2.024 11.228 24.580 1.00 88.12 470 ASP A N 1
ATOM 3475 C CA . ASP A 1 470 ? -1.931 11.247 26.035 1.00 88.12 470 ASP A CA 1
ATOM 3476 C C . ASP A 1 470 ? -2.750 10.108 26.666 1.00 88.12 470 ASP A C 1
ATOM 3478 O O . ASP A 1 470 ? -3.886 9.814 26.266 1.00 88.12 470 ASP A O 1
ATOM 3482 N N . GLY A 1 471 ? -2.140 9.433 27.639 1.00 85.38 471 GLY A N 1
ATOM 3483 C CA . GLY A 1 471 ? -2.718 8.283 28.333 1.00 85.38 471 GLY A CA 1
ATOM 3484 C C . GLY A 1 471 ? -2.880 7.006 27.498 1.00 85.38 471 GLY A C 1
ATOM 3485 O O . GLY A 1 471 ? -3.512 6.073 27.985 1.00 85.38 471 GLY A O 1
ATOM 3486 N N . VAL A 1 472 ? -2.346 6.936 26.271 1.00 87.00 472 VAL A N 1
ATOM 3487 C CA . VAL A 1 472 ? -2.400 5.701 25.469 1.00 87.00 472 VAL A CA 1
ATOM 3488 C C . VAL A 1 472 ? -1.618 4.573 26.166 1.00 87.00 472 VAL A C 1
ATOM 3490 O O . VAL A 1 472 ? -0.527 4.825 26.696 1.00 87.00 472 VAL A O 1
ATOM 3493 N N . PRO A 1 473 ? -2.124 3.326 26.190 1.00 79.69 473 PRO A N 1
ATOM 3494 C CA . PRO A 1 473 ? -1.369 2.215 26.751 1.00 79.69 473 PRO A CA 1
ATOM 3495 C C . PRO A 1 473 ? -0.093 1.962 25.940 1.00 79.69 473 PRO A C 1
ATOM 3497 O O . PRO A 1 473 ? -0.070 2.070 24.713 1.00 79.69 473 PRO A O 1
ATOM 3500 N N . SER A 1 474 ? 0.993 1.603 26.629 1.00 69.56 474 SER A N 1
ATOM 3501 C CA . SER A 1 474 ? 2.279 1.290 25.986 1.00 69.56 474 SER A CA 1
ATOM 3502 C C . SER A 1 474 ? 2.300 -0.075 25.305 1.00 69.56 474 SER A C 1
ATOM 3504 O O . SER A 1 474 ? 3.184 -0.332 24.488 1.00 69.56 474 SER A O 1
ATOM 3506 N N . ALA A 1 475 ? 1.351 -0.947 25.640 1.00 71.94 475 ALA A N 1
ATOM 3507 C CA . ALA A 1 475 ? 1.189 -2.260 25.045 1.00 71.94 475 ALA A CA 1
ATOM 3508 C C . ALA A 1 475 ? -0.282 -2.680 25.091 1.00 71.94 475 ALA A C 1
ATOM 3510 O O . ALA A 1 475 ? -0.975 -2.406 26.067 1.00 71.94 475 ALA A O 1
ATOM 3511 N N . VAL A 1 476 ? -0.720 -3.395 24.058 1.00 76.69 476 VAL A N 1
ATOM 3512 C CA . VAL A 1 476 ? -2.018 -4.071 24.023 1.00 76.69 476 VAL A CA 1
ATOM 3513 C C . VAL A 1 476 ? -1.740 -5.574 24.190 1.00 76.69 476 VAL A C 1
ATOM 3515 O O . VAL A 1 476 ? -1.053 -6.161 23.346 1.00 76.69 476 VAL A O 1
ATOM 3518 N N . PRO A 1 477 ? -2.186 -6.215 25.286 1.00 82.75 477 PRO A N 1
ATOM 3519 C CA . PRO A 1 477 ? -1.907 -7.610 25.592 1.00 82.75 477 PRO A CA 1
ATOM 3520 C C . PRO A 1 477 ? -2.799 -8.532 24.754 1.00 82.75 477 PRO A C 1
ATOM 3522 O O . PRO A 1 477 ? -3.756 -9.129 25.241 1.00 82.75 477 PRO A O 1
ATOM 3525 N N . VAL A 1 478 ? -2.484 -8.657 23.468 1.00 87.38 478 VAL A N 1
ATOM 3526 C CA . VAL A 1 478 ? -3.096 -9.678 22.614 1.00 87.38 478 VAL A CA 1
ATOM 3527 C C . VAL A 1 478 ? -2.623 -11.085 23.034 1.00 87.38 478 VAL A C 1
ATOM 3529 O O . VAL A 1 478 ? -1.440 -11.256 23.351 1.00 87.38 478 VAL A O 1
ATOM 3532 N N . PRO A 1 479 ? -3.503 -12.106 23.052 1.00 90.31 479 PRO A N 1
ATOM 3533 C CA . PRO A 1 479 ? -3.128 -13.493 23.304 1.00 90.31 479 PRO A CA 1
ATOM 3534 C C . PRO A 1 479 ? -2.077 -13.982 22.308 1.00 90.31 479 PRO A C 1
ATOM 3536 O O . PRO A 1 479 ? -2.143 -13.676 21.119 1.00 90.31 479 PRO A O 1
ATOM 3539 N N . THR A 1 480 ? -1.118 -14.755 22.808 1.00 93.12 480 THR A N 1
ATOM 3540 C CA . THR A 1 480 ? 0.011 -15.315 22.052 1.00 93.12 480 THR A CA 1
ATOM 3541 C C . THR A 1 480 ? 0.104 -16.811 22.331 1.00 93.12 480 THR A C 1
ATOM 3543 O O . THR A 1 480 ? -0.221 -17.252 23.434 1.00 93.12 480 THR A O 1
ATOM 3546 N N . ASP A 1 481 ? 0.564 -17.591 21.354 1.00 96.00 481 ASP A N 1
ATOM 3547 C CA . ASP A 1 481 ? 0.781 -19.036 21.525 1.00 96.00 481 ASP A CA 1
ATOM 3548 C C . ASP A 1 481 ? 2.051 -19.321 22.340 1.00 96.00 481 ASP A C 1
ATOM 3550 O O . ASP A 1 481 ? 2.227 -20.397 22.917 1.00 96.00 481 ASP A O 1
ATOM 3554 N N . ARG A 1 482 ? 2.961 -18.341 22.389 1.00 94.06 482 ARG A N 1
ATOM 3555 C CA . ARG A 1 482 ? 4.265 -18.432 23.048 1.00 94.06 482 ARG A CA 1
ATOM 3556 C C . ARG A 1 482 ? 4.545 -17.197 23.905 1.00 94.06 482 ARG A C 1
ATOM 3558 O O . ARG A 1 482 ? 4.127 -16.098 23.547 1.00 94.06 482 ARG A O 1
ATOM 3565 N N . PRO A 1 483 ? 5.320 -17.333 24.999 1.00 90.38 483 PRO A N 1
ATOM 3566 C CA . PRO A 1 483 ? 5.764 -16.189 25.784 1.00 90.38 483 PRO A CA 1
ATOM 3567 C C . PRO A 1 483 ? 6.533 -15.178 24.934 1.00 90.38 483 PRO A C 1
ATOM 3569 O O . PRO A 1 483 ? 7.434 -15.541 24.176 1.00 90.38 483 PRO A O 1
ATOM 3572 N N . ARG A 1 484 ? 6.225 -13.896 25.128 1.00 88.25 484 ARG A N 1
ATOM 3573 C CA . ARG A 1 484 ? 6.892 -12.796 24.435 1.00 88.25 484 ARG A CA 1
ATOM 3574 C C . ARG A 1 484 ? 8.394 -12.753 24.763 1.00 88.25 484 ARG A C 1
ATOM 3576 O O . ARG A 1 484 ? 8.741 -12.579 25.935 1.00 88.25 484 ARG A O 1
ATOM 3583 N N . PRO A 1 485 ? 9.295 -12.859 23.768 1.00 85.75 485 PRO A N 1
ATOM 3584 C CA . PRO A 1 485 ? 10.726 -12.720 24.003 1.00 85.75 485 PRO A CA 1
ATOM 3585 C C . PRO A 1 485 ? 11.106 -11.251 24.235 1.00 85.75 485 PRO A C 1
ATOM 3587 O O . PRO A 1 485 ? 10.398 -10.330 23.830 1.00 85.75 485 PRO A O 1
ATOM 3590 N N . GLN A 1 486 ? 12.274 -11.016 24.840 1.00 80.69 486 GLN A N 1
ATOM 3591 C CA . GLN A 1 486 ? 12.794 -9.658 25.060 1.00 80.69 486 GLN A CA 1
ATOM 3592 C C . GLN A 1 486 ? 13.102 -8.924 23.740 1.00 80.69 486 GLN A C 1
ATOM 3594 O O . GLN A 1 486 ? 12.967 -7.705 23.656 1.00 80.69 486 GLN A O 1
ATOM 3599 N N . LYS A 1 487 ? 13.521 -9.663 22.705 1.00 78.50 487 LYS A N 1
ATOM 3600 C CA . LYS A 1 487 ? 13.748 -9.162 21.346 1.00 78.50 487 LYS A CA 1
ATOM 3601 C C . LYS A 1 487 ? 13.181 -10.180 20.360 1.00 78.50 487 LYS A C 1
ATOM 3603 O O . LYS A 1 487 ? 13.518 -11.356 20.454 1.00 78.50 487 LYS A O 1
ATOM 3608 N N . LEU A 1 488 ? 12.350 -9.718 19.428 1.00 80.50 488 LEU A N 1
ATOM 3609 C CA . LEU A 1 488 ? 11.874 -10.538 18.313 1.00 80.50 488 LEU A CA 1
ATOM 3610 C C . LEU A 1 488 ? 13.037 -10.871 17.369 1.00 80.50 488 LEU A C 1
ATOM 3612 O O . LEU A 1 488 ? 13.904 -10.027 17.118 1.00 80.50 488 LEU A O 1
ATOM 3616 N N . SER A 1 489 ? 13.031 -12.090 16.842 1.00 82.12 489 SER A N 1
ATOM 3617 C CA . SER A 1 489 ? 13.998 -12.615 15.879 1.00 82.12 489 SER A CA 1
ATOM 3618 C C . SER A 1 489 ? 13.896 -11.926 14.518 1.00 82.12 489 SER A C 1
ATOM 3620 O O . SER A 1 489 ? 14.887 -11.851 13.796 1.00 82.12 489 SER A O 1
ATOM 3622 N N . GLY A 1 490 ? 12.720 -11.376 14.198 1.00 78.56 490 GLY A N 1
ATOM 3623 C CA . GLY A 1 490 ? 12.393 -10.838 12.878 1.00 78.56 490 GLY A CA 1
ATOM 3624 C C . GLY A 1 490 ? 11.839 -11.894 11.923 1.00 78.56 490 GLY A C 1
ATOM 3625 O O . GLY A 1 490 ? 11.398 -11.529 10.838 1.00 78.56 490 GLY A O 1
ATOM 3626 N N . HIS A 1 491 ? 11.796 -13.171 12.322 1.00 83.56 491 HIS A N 1
ATOM 3627 C CA . HIS A 1 491 ? 11.091 -14.198 11.565 1.00 83.56 491 HIS A CA 1
ATOM 3628 C C . HIS A 1 491 ? 9.585 -13.969 11.615 1.00 83.56 491 HIS A C 1
ATOM 3630 O O . HIS A 1 491 ? 9.011 -13.562 12.637 1.00 83.56 491 HIS A O 1
ATOM 3636 N N . GLY A 1 492 ? 8.957 -14.245 10.486 1.00 85.75 492 GLY A N 1
ATOM 3637 C CA . GLY A 1 492 ? 7.533 -14.099 10.317 1.00 85.75 492 GLY A CA 1
ATOM 3638 C C . GLY A 1 492 ? 6.980 -15.064 9.295 1.00 85.75 492 GLY A C 1
ATOM 3639 O O . GLY A 1 492 ? 7.706 -15.784 8.615 1.00 85.75 492 GLY A O 1
ATOM 3640 N N . ASP A 1 493 ? 5.666 -15.065 9.212 1.00 83.38 493 ASP A N 1
ATOM 3641 C CA . ASP A 1 493 ? 4.917 -15.788 8.203 1.00 83.38 493 ASP A CA 1
ATOM 3642 C C . ASP A 1 493 ? 3.679 -14.955 7.845 1.00 83.38 493 ASP A C 1
ATOM 3644 O O . ASP A 1 493 ? 3.369 -13.954 8.498 1.00 83.38 493 ASP A O 1
ATOM 3648 N N . THR A 1 494 ? 3.014 -15.304 6.750 1.00 82.94 494 THR A N 1
ATOM 3649 C CA . THR A 1 494 ? 1.848 -14.580 6.248 1.00 82.94 494 THR A CA 1
ATOM 3650 C C . THR A 1 494 ? 0.717 -15.545 5.951 1.00 82.94 494 THR A C 1
ATOM 3652 O O . THR A 1 494 ? 0.832 -16.416 5.090 1.00 82.94 494 THR A O 1
ATOM 3655 N N . VAL A 1 495 ? -0.421 -15.333 6.605 1.00 85.81 495 VAL A N 1
ATOM 3656 C CA . VAL A 1 495 ? -1.690 -15.964 6.223 1.00 85.81 495 VAL A CA 1
ATOM 3657 C C . VAL A 1 495 ? -2.463 -15.027 5.303 1.00 85.81 495 VAL A C 1
ATOM 3659 O O . VAL A 1 495 ? -2.356 -13.803 5.402 1.00 85.81 495 VAL A O 1
ATOM 3662 N N . ARG A 1 496 ? -3.236 -15.591 4.377 1.00 85.00 496 ARG A N 1
ATOM 3663 C CA . ARG A 1 496 ? -4.017 -14.835 3.391 1.00 85.00 496 ARG A CA 1
ATOM 3664 C C . ARG A 1 496 ? -5.467 -15.296 3.410 1.00 85.00 496 ARG A C 1
ATOM 3666 O O . ARG A 1 496 ? -5.734 -16.475 3.612 1.00 85.00 496 ARG A O 1
ATOM 3673 N N . GLY A 1 497 ? -6.376 -14.368 3.151 1.00 86.31 497 GLY A N 1
ATOM 3674 C CA . GLY A 1 497 ? -7.812 -14.603 3.116 1.00 86.31 497 GLY A CA 1
ATOM 3675 C C . GLY A 1 497 ? -8.519 -13.691 2.117 1.00 86.31 497 GLY A C 1
ATOM 3676 O O . GLY A 1 497 ? -7.896 -13.006 1.293 1.00 86.31 497 GLY A O 1
ATOM 3677 N N . VAL A 1 498 ? -9.847 -13.703 2.179 1.00 87.56 498 VAL A N 1
ATOM 3678 C CA . VAL A 1 498 ? -10.717 -12.861 1.357 1.00 87.56 498 VAL A CA 1
ATOM 3679 C C . VAL A 1 498 ? -11.856 -12.342 2.224 1.00 87.56 498 VAL A C 1
ATOM 3681 O O . VAL A 1 498 ? -12.537 -13.128 2.874 1.00 87.56 498 VAL A O 1
ATOM 3684 N N . ALA A 1 499 ? -12.095 -11.032 2.185 1.00 91.69 499 ALA A N 1
ATOM 3685 C CA . ALA A 1 499 ? -13.376 -10.468 2.595 1.00 91.69 499 ALA A CA 1
ATOM 3686 C C . ALA A 1 499 ? -14.244 -10.347 1.338 1.00 91.69 499 ALA A C 1
ATOM 3688 O O . ALA A 1 499 ? -13.786 -9.817 0.326 1.00 91.69 499 ALA A O 1
ATOM 3689 N N . THR A 1 500 ? -15.459 -10.887 1.371 1.00 93.19 500 THR A N 1
ATOM 3690 C CA . THR A 1 500 ? -16.293 -11.064 0.170 1.00 93.19 500 THR A CA 1
ATOM 3691 C C . THR A 1 500 ? -16.724 -9.734 -0.458 1.00 93.19 500 THR A C 1
ATOM 3693 O O . THR A 1 500 ? -16.647 -8.676 0.172 1.00 93.19 500 THR A O 1
ATOM 3696 N N . GLY A 1 501 ? -17.229 -9.777 -1.698 1.00 89.50 501 GLY A N 1
ATOM 3697 C CA . GLY A 1 501 ? -17.818 -8.601 -2.352 1.00 89.50 501 GLY A CA 1
ATOM 3698 C C . GLY A 1 501 ? -18.939 -7.958 -1.533 1.00 89.50 501 GLY A C 1
ATOM 3699 O O . GLY A 1 501 ? -19.006 -6.738 -1.449 1.00 89.50 501 GLY A O 1
ATOM 3700 N N . ALA A 1 502 ? -19.747 -8.761 -0.833 1.00 93.19 502 ALA A N 1
ATOM 3701 C CA . ALA A 1 502 ? -20.784 -8.257 0.068 1.00 93.19 502 ALA A CA 1
ATOM 3702 C C . ALA A 1 502 ? -20.204 -7.456 1.249 1.00 93.19 502 ALA A C 1
ATOM 3704 O O . ALA A 1 502 ? -20.739 -6.406 1.597 1.00 93.19 502 ALA A O 1
ATOM 3705 N N . VAL A 1 503 ? -19.087 -7.911 1.836 1.00 95.19 503 VAL A N 1
ATOM 3706 C CA . VAL A 1 503 ? -18.394 -7.162 2.902 1.00 95.19 503 VAL A CA 1
ATOM 3707 C C . VAL A 1 503 ? -17.863 -5.842 2.359 1.00 95.19 503 VAL A C 1
ATOM 3709 O O . VAL A 1 503 ? -18.055 -4.805 2.986 1.00 95.19 503 VAL A O 1
ATOM 3712 N N . ARG A 1 504 ? -17.244 -5.859 1.174 1.00 91.44 504 ARG A N 1
ATOM 3713 C CA . ARG A 1 504 ? -16.770 -4.639 0.517 1.00 91.44 504 ARG A CA 1
ATOM 3714 C C . ARG A 1 504 ? -17.891 -3.645 0.243 1.00 91.44 504 ARG A C 1
ATOM 3716 O O . ARG A 1 504 ? -17.762 -2.490 0.632 1.00 91.44 504 ARG A O 1
ATOM 3723 N N . ALA A 1 505 ? -18.989 -4.099 -0.349 1.00 88.69 505 ALA A N 1
ATOM 3724 C CA . ALA A 1 505 ? -20.141 -3.253 -0.624 1.00 88.69 505 ALA A CA 1
ATOM 3725 C C . ALA A 1 505 ? -20.714 -2.638 0.664 1.00 88.69 505 ALA A C 1
ATOM 3727 O O . ALA A 1 505 ? -21.037 -1.455 0.684 1.00 88.69 505 ALA A O 1
ATOM 3728 N N . ALA A 1 506 ? -20.787 -3.403 1.760 1.00 94.81 506 ALA A N 1
ATOM 3729 C CA . ALA A 1 506 ? -21.242 -2.890 3.053 1.00 94.81 506 ALA A CA 1
ATOM 3730 C C . ALA A 1 506 ? -20.283 -1.841 3.645 1.00 94.81 506 ALA A C 1
ATOM 3732 O O . ALA A 1 506 ? -20.737 -0.817 4.154 1.00 94.81 506 ALA A O 1
ATOM 3733 N N . VAL A 1 507 ? -18.967 -2.068 3.557 1.00 93.38 507 VAL A N 1
ATOM 3734 C CA . VAL A 1 507 ? -17.938 -1.111 4.000 1.00 93.38 507 VAL A CA 1
ATOM 3735 C C . VAL A 1 507 ? -18.022 0.192 3.203 1.00 93.38 507 VAL A C 1
ATOM 3737 O O . VAL A 1 507 ? -18.061 1.268 3.796 1.00 93.38 507 VAL A O 1
ATOM 3740 N N . GLU A 1 508 ? -18.064 0.103 1.872 1.00 87.38 508 GLU A N 1
ATOM 3741 C CA . GLU A 1 508 ? -18.142 1.265 0.978 1.00 87.38 508 GLU A CA 1
ATOM 3742 C C . GLU A 1 508 ? -19.462 2.020 1.162 1.00 87.38 508 GLU A C 1
ATOM 3744 O O . GLU A 1 508 ? -19.459 3.247 1.242 1.00 87.38 508 GLU A O 1
ATOM 3749 N N . LYS A 1 509 ? -20.577 1.299 1.335 1.00 87.94 509 LYS A N 1
ATOM 3750 C CA . LYS A 1 509 ? -21.873 1.900 1.650 1.00 87.94 509 LYS A CA 1
ATOM 3751 C C . LYS A 1 509 ? -21.849 2.658 2.975 1.00 87.94 509 LYS A C 1
ATOM 3753 O O . LYS A 1 509 ? -22.309 3.793 3.021 1.00 87.94 509 LYS A O 1
ATOM 3758 N N . LEU A 1 510 ? -21.320 2.058 4.042 1.00 91.12 510 LEU A N 1
ATOM 3759 C CA . LEU A 1 510 ? -21.207 2.726 5.341 1.00 91.12 510 LEU A CA 1
ATOM 3760 C C . LEU A 1 510 ? -20.324 3.976 5.246 1.00 91.12 510 LEU A C 1
ATOM 3762 O O . LEU A 1 510 ? -20.663 5.016 5.811 1.00 91.12 510 LEU A O 1
ATOM 3766 N N . ALA A 1 511 ? -19.207 3.878 4.525 1.00 84.94 511 ALA A N 1
ATOM 3767 C CA . ALA A 1 511 ? -18.321 5.007 4.294 1.00 84.94 511 ALA A CA 1
ATOM 3768 C C . ALA A 1 511 ? -19.051 6.162 3.588 1.00 84.94 511 ALA A C 1
ATOM 3770 O O . ALA A 1 511 ? -19.015 7.285 4.088 1.00 84.94 511 ALA A O 1
ATOM 3771 N N . ALA A 1 512 ? -19.771 5.872 2.502 1.00 81.19 512 ALA A N 1
ATOM 3772 C CA . ALA A 1 512 ? -20.559 6.853 1.757 1.00 81.19 512 ALA A CA 1
ATOM 3773 C C . ALA A 1 512 ? -21.682 7.472 2.612 1.00 81.19 512 ALA A C 1
ATOM 3775 O O . ALA A 1 512 ? -21.691 8.682 2.837 1.00 81.19 512 ALA A O 1
ATOM 3776 N N . ASP A 1 513 ? -22.555 6.641 3.201 1.00 84.62 513 ASP A N 1
ATOM 3777 C CA . ASP A 1 513 ? -23.719 7.073 3.994 1.00 84.62 513 ASP A CA 1
ATOM 3778 C C . ASP A 1 513 ? -23.345 7.990 5.174 1.00 84.62 513 ASP A C 1
ATOM 3780 O O . ASP A 1 513 ? -24.164 8.786 5.639 1.00 84.62 513 ASP A O 1
ATOM 3784 N N . ARG A 1 514 ? -22.129 7.839 5.712 1.00 86.06 514 ARG A N 1
ATOM 3785 C CA . ARG A 1 514 ? -21.634 8.591 6.874 1.00 86.06 514 ARG A CA 1
ATOM 3786 C C . ARG A 1 514 ? -20.526 9.582 6.527 1.00 86.06 514 ARG A C 1
ATOM 3788 O O . ARG A 1 514 ? -19.908 10.118 7.445 1.00 86.06 514 ARG A O 1
ATOM 3795 N N . HIS A 1 515 ? -20.279 9.820 5.237 1.00 82.12 515 HIS A N 1
ATOM 3796 C CA . HIS A 1 515 ? -19.247 10.728 4.728 1.00 82.12 515 HIS A CA 1
ATOM 3797 C C . HIS A 1 515 ? -17.871 10.499 5.379 1.00 82.12 515 HIS A C 1
ATOM 3799 O O . HIS A 1 515 ? -17.170 11.427 5.775 1.00 82.12 515 HIS A O 1
ATOM 3805 N N . THR A 1 516 ? -17.499 9.228 5.518 1.00 84.44 516 THR A N 1
ATOM 3806 C CA . THR A 1 516 ? -16.203 8.772 6.026 1.00 84.44 516 THR A CA 1
ATOM 3807 C C . THR A 1 516 ? -15.515 7.899 4.971 1.00 84.44 516 THR A C 1
ATOM 3809 O O . THR A 1 516 ? -15.910 7.870 3.810 1.00 84.44 516 THR A O 1
ATOM 3812 N N . THR A 1 517 ? -14.446 7.194 5.339 1.00 83.31 517 THR A N 1
ATOM 3813 C CA . THR A 1 517 ? -13.674 6.353 4.412 1.00 83.31 517 THR A CA 1
ATOM 3814 C C . THR A 1 517 ? -13.788 4.874 4.752 1.00 83.31 517 THR A C 1
ATOM 3816 O O . THR A 1 517 ? -13.894 4.502 5.922 1.00 83.31 517 THR A O 1
ATOM 3819 N N . SER A 1 518 ? -13.651 4.009 3.744 1.00 89.25 518 SER A N 1
ATOM 3820 C CA . SER A 1 518 ? -13.529 2.556 3.940 1.00 89.25 518 SER A CA 1
ATOM 3821 C C . SER A 1 518 ? -12.368 2.198 4.876 1.00 89.25 518 SER A C 1
ATOM 3823 O O . SER A 1 518 ? -12.465 1.259 5.663 1.00 89.25 518 SER A O 1
ATOM 3825 N N . PHE A 1 519 ? -11.293 2.994 4.847 1.00 88.06 519 PHE A N 1
ATOM 3826 C CA . PHE A 1 519 ? -10.193 2.899 5.802 1.00 88.06 519 PHE A CA 1
ATOM 3827 C C . PHE A 1 519 ? -10.661 3.131 7.247 1.00 88.06 519 PHE A C 1
ATOM 3829 O O . PHE A 1 519 ? -10.336 2.333 8.122 1.00 88.06 519 PHE A O 1
ATOM 3836 N N . ALA A 1 520 ? -11.431 4.191 7.508 1.00 91.06 520 ALA A N 1
ATOM 3837 C CA . ALA A 1 520 ? -11.924 4.500 8.849 1.00 91.06 520 ALA A CA 1
ATOM 3838 C C . ALA A 1 520 ? -12.848 3.398 9.387 1.00 91.06 520 ALA A C 1
ATOM 3840 O O . ALA A 1 520 ? -12.727 3.019 10.551 1.00 91.06 520 ALA A O 1
ATOM 3841 N N . VAL A 1 521 ? -13.702 2.830 8.528 1.00 95.56 521 VAL A N 1
ATOM 3842 C CA . VAL A 1 521 ? -14.534 1.658 8.854 1.00 95.56 521 VAL A CA 1
ATOM 3843 C C . VAL A 1 521 ? -13.657 0.454 9.217 1.00 95.56 521 VAL A C 1
ATOM 3845 O O . VAL A 1 521 ? -13.839 -0.149 10.274 1.00 95.56 521 VAL A O 1
ATOM 3848 N N . ALA A 1 522 ? -12.657 0.134 8.390 1.00 95.00 522 ALA A N 1
ATOM 3849 C CA . ALA A 1 522 ? -11.748 -0.987 8.630 1.00 95.00 522 ALA A CA 1
ATOM 3850 C C . ALA A 1 522 ? -10.896 -0.812 9.901 1.00 95.00 522 ALA A C 1
ATOM 3852 O O . ALA A 1 522 ? -10.673 -1.786 10.626 1.00 95.00 522 ALA A O 1
ATOM 3853 N N . ALA A 1 523 ? -10.448 0.414 10.186 1.00 93.88 523 ALA A N 1
ATOM 3854 C CA . ALA A 1 523 ? -9.692 0.768 11.383 1.00 93.88 523 ALA A CA 1
ATOM 3855 C C . ALA A 1 523 ? -10.552 0.699 12.651 1.00 93.88 523 ALA A C 1
ATOM 3857 O O . ALA A 1 523 ? -10.106 0.152 13.659 1.00 93.88 523 ALA A O 1
ATOM 3858 N N . ALA A 1 524 ? -11.793 1.193 12.598 1.00 96.25 524 ALA A N 1
ATOM 3859 C CA . ALA A 1 524 ? -12.746 1.089 13.699 1.00 96.25 524 ALA A CA 1
ATOM 3860 C C . ALA A 1 524 ? -13.058 -0.379 14.026 1.00 96.25 524 ALA A C 1
ATOM 3862 O O . ALA A 1 524 ? -12.930 -0.790 15.179 1.00 96.25 524 ALA A O 1
ATOM 3863 N N . ALA A 1 525 ? -13.367 -1.190 13.009 1.00 97.00 525 ALA A N 1
ATOM 3864 C CA . ALA A 1 525 ? -13.601 -2.624 13.170 1.00 97.00 525 ALA A CA 1
ATOM 3865 C C . ALA A 1 525 ? -12.373 -3.359 13.740 1.00 97.00 525 ALA A C 1
ATOM 3867 O O . ALA A 1 525 ? -12.522 -4.230 14.598 1.00 97.00 525 ALA A O 1
ATOM 3868 N N . LEU A 1 526 ? -11.154 -2.989 13.320 1.00 95.25 526 LEU A N 1
ATOM 3869 C CA . LEU A 1 526 ? -9.929 -3.567 13.877 1.00 95.25 526 LEU A CA 1
ATOM 3870 C C . LEU A 1 526 ? -9.740 -3.180 15.349 1.00 95.25 526 LEU A C 1
ATOM 3872 O O . LEU A 1 526 ? -9.369 -4.031 16.153 1.00 95.25 526 LEU A O 1
ATOM 3876 N N . GLY A 1 527 ? -10.031 -1.931 15.721 1.00 94.00 527 GLY A N 1
ATOM 3877 C CA . GLY A 1 527 ? -10.019 -1.500 17.120 1.00 94.00 527 GLY A CA 1
ATOM 3878 C C . GLY A 1 527 ? -11.011 -2.293 17.977 1.00 94.00 527 GLY A C 1
ATOM 3879 O O . GLY A 1 527 ? -10.626 -2.812 19.020 1.00 94.00 527 GLY A O 1
ATOM 3880 N N . VAL A 1 528 ? -12.247 -2.494 17.499 1.00 95.25 528 VAL A N 1
ATOM 3881 C CA . VAL A 1 528 ? -13.249 -3.354 18.165 1.00 95.25 528 VAL A CA 1
ATOM 3882 C C . VAL A 1 528 ? -12.726 -4.782 18.338 1.00 95.25 528 VAL A C 1
ATOM 3884 O O . VAL A 1 528 ? -12.820 -5.346 19.429 1.00 95.25 528 VAL A O 1
ATOM 3887 N N . PHE A 1 529 ? -12.142 -5.363 17.287 1.00 95.44 529 PHE A N 1
ATOM 3888 C CA . PHE A 1 529 ? -11.561 -6.704 17.337 1.00 95.44 529 PHE A CA 1
ATOM 3889 C C . PHE A 1 529 ? -10.414 -6.806 18.355 1.00 95.44 529 PHE A C 1
ATOM 3891 O O . PHE A 1 529 ? -10.394 -7.731 19.168 1.00 95.44 529 PHE A O 1
ATOM 3898 N N . LEU A 1 530 ? -9.488 -5.844 18.365 1.00 92.31 530 LEU A N 1
ATOM 3899 C CA . LEU A 1 530 ? -8.365 -5.819 19.305 1.00 92.31 530 LEU A CA 1
ATOM 3900 C C . LEU A 1 530 ? -8.822 -5.598 20.751 1.00 92.31 530 LEU A C 1
ATOM 3902 O O . LEU A 1 530 ? -8.288 -6.249 21.650 1.00 92.31 530 LEU A O 1
ATOM 3906 N N . THR A 1 531 ? -9.829 -4.755 20.992 1.00 92.19 531 THR A N 1
ATOM 3907 C CA . THR A 1 531 ? -10.451 -4.597 22.317 1.00 92.19 531 THR A CA 1
ATOM 3908 C C . THR A 1 531 ? -11.124 -5.890 22.767 1.00 92.19 531 THR A C 1
ATOM 3910 O O . THR A 1 531 ? -10.925 -6.318 23.902 1.00 92.19 531 THR A O 1
ATOM 3913 N N . ARG A 1 532 ? -11.859 -6.573 21.881 1.00 91.62 532 ARG A N 1
ATOM 3914 C CA . ARG A 1 532 ? -12.455 -7.887 22.177 1.00 91.62 532 ARG A CA 1
ATOM 3915 C C . ARG A 1 532 ? -11.395 -8.934 22.531 1.00 91.62 532 ARG A C 1
ATOM 3917 O O . ARG A 1 532 ? -11.622 -9.765 23.407 1.00 91.62 532 ARG A O 1
ATOM 3924 N N . LEU A 1 533 ? -10.252 -8.894 21.852 1.00 91.12 533 LEU A N 1
ATOM 3925 C CA . LEU A 1 533 ? -9.176 -9.867 22.000 1.00 91.12 533 LEU A CA 1
ATOM 3926 C C . LEU A 1 533 ? -8.320 -9.634 23.260 1.00 91.12 533 LEU A C 1
ATOM 3928 O O . LEU A 1 533 ? -7.949 -10.590 23.937 1.00 91.12 533 LEU A O 1
ATOM 3932 N N . SER A 1 534 ? -7.995 -8.376 23.562 1.00 90.00 534 SER A N 1
ATOM 3933 C CA . SER A 1 534 ? -7.075 -7.998 24.648 1.00 90.00 534 SER A CA 1
ATOM 3934 C C . SER A 1 534 ? -7.773 -7.592 25.949 1.00 90.00 534 SER A C 1
ATOM 3936 O O . SER A 1 534 ? -7.188 -7.701 27.024 1.00 90.00 534 SER A O 1
ATOM 3938 N N . GLY A 1 535 ? -9.020 -7.122 25.863 1.00 88.69 535 GLY A N 1
ATOM 3939 C CA . GLY A 1 535 ? -9.727 -6.454 26.954 1.00 88.69 535 GLY A CA 1
ATOM 3940 C C . GLY A 1 535 ? -9.334 -4.986 27.161 1.00 88.69 535 GLY A C 1
ATOM 3941 O O . GLY A 1 535 ? -9.931 -4.341 28.021 1.00 88.69 535 GLY A O 1
ATOM 3942 N N . GLU A 1 536 ? -8.379 -4.449 26.393 1.00 89.88 536 GLU A N 1
ATOM 3943 C CA . GLU A 1 536 ? -7.976 -3.043 26.483 1.00 89.88 536 GLU A CA 1
ATOM 3944 C C . GLU A 1 536 ? -8.974 -2.128 25.776 1.00 89.88 536 GLU A C 1
ATOM 3946 O O . GLU A 1 536 ? -9.312 -2.306 24.602 1.00 89.88 536 GLU A O 1
ATOM 3951 N N . GLU A 1 537 ? -9.416 -1.107 26.504 1.00 91.12 537 GLU A N 1
ATOM 3952 C CA . GLU A 1 537 ? -10.383 -0.109 26.039 1.00 91.12 537 GLU A CA 1
ATOM 3953 C C . GLU A 1 537 ? -9.746 0.925 25.102 1.00 91.12 537 GLU A C 1
ATOM 3955 O O . GLU A 1 537 ? -10.452 1.679 24.446 1.00 91.12 537 GLU A O 1
ATOM 3960 N N . ASP A 1 538 ? -8.419 0.982 25.006 1.00 89.50 538 ASP A N 1
ATOM 3961 C CA . ASP A 1 538 ? -7.709 1.959 24.188 1.00 89.50 538 ASP A CA 1
ATOM 3962 C C . ASP A 1 538 ? -6.645 1.265 23.343 1.00 89.50 538 ASP A C 1
ATOM 3964 O O . ASP A 1 538 ? -5.725 0.630 23.856 1.00 89.50 538 ASP A O 1
ATOM 3968 N N . THR A 1 539 ? -6.790 1.356 22.027 1.00 88.50 539 THR A N 1
ATOM 3969 C CA . THR A 1 539 ? -5.916 0.674 21.075 1.00 88.50 539 THR A CA 1
ATOM 3970 C C . THR A 1 539 ? -5.260 1.683 20.147 1.00 88.50 539 THR A C 1
ATOM 3972 O O . THR A 1 539 ? -5.875 2.655 19.703 1.00 88.50 539 THR A O 1
ATOM 3975 N N . LEU A 1 540 ? -3.984 1.445 19.845 1.00 87.62 540 LEU A N 1
ATOM 3976 C CA . LEU A 1 540 ? -3.206 2.277 18.939 1.00 87.62 540 LEU A CA 1
ATOM 3977 C C . LEU A 1 540 ? -2.807 1.470 17.709 1.00 87.62 540 LEU A C 1
ATOM 3979 O O . LEU A 1 540 ? -2.086 0.476 17.811 1.00 87.62 540 LEU A O 1
ATOM 3983 N N . LEU A 1 541 ? -3.259 1.926 16.547 1.00 88.44 541 LEU A N 1
ATOM 3984 C CA . LEU A 1 541 ? -2.926 1.347 15.254 1.00 88.44 541 LEU A CA 1
ATOM 3985 C C . LEU A 1 541 ? -1.816 2.168 14.602 1.00 88.44 541 LEU A C 1
ATOM 3987 O O . LEU A 1 541 ? -1.886 3.395 14.542 1.00 88.44 541 LEU A O 1
ATOM 3991 N N . SER A 1 542 ? -0.803 1.493 14.075 1.00 86.56 542 SER A N 1
ATOM 3992 C CA . SER A 1 542 ? 0.166 2.093 13.168 1.00 86.56 542 SER A CA 1
ATOM 3993 C C . SER A 1 542 ? -0.319 1.913 11.737 1.00 86.56 542 SER A C 1
ATOM 3995 O O . SER A 1 542 ? -0.561 0.793 11.293 1.00 86.56 542 SER A O 1
ATOM 3997 N N . VAL A 1 543 ? -0.467 3.010 11.006 1.00 84.94 543 VAL A N 1
ATOM 3998 C CA . VAL A 1 543 ? -0.974 2.983 9.633 1.00 84.94 543 VAL A CA 1
ATOM 3999 C C . VAL A 1 543 ? 0.085 3.560 8.701 1.00 84.94 543 VAL A C 1
ATOM 4001 O O . VAL A 1 543 ? 0.496 4.709 8.895 1.00 84.94 543 VAL A O 1
ATOM 4004 N N . PRO A 1 544 ? 0.557 2.793 7.701 1.00 81.25 544 PRO A N 1
ATOM 4005 C CA . PRO A 1 544 ? 1.399 3.328 6.644 1.00 81.25 544 PRO A CA 1
ATOM 4006 C C . PRO A 1 544 ? 0.646 4.420 5.875 1.00 81.25 544 PRO A C 1
ATOM 4008 O O . PRO A 1 544 ? -0.429 4.189 5.328 1.00 81.25 544 PRO A O 1
ATOM 4011 N N . TYR A 1 545 ? 1.222 5.613 5.829 1.00 81.69 545 TYR A N 1
ATOM 4012 C CA . TYR A 1 545 ? 0.709 6.782 5.132 1.00 81.69 545 TYR A CA 1
ATOM 4013 C C . TYR A 1 545 ? 1.687 7.166 4.026 1.00 81.69 545 TYR A C 1
ATOM 4015 O O . TYR A 1 545 ? 2.880 7.300 4.292 1.00 81.69 545 TYR A O 1
ATOM 4023 N N . ALA A 1 546 ? 1.198 7.345 2.795 1.00 80.38 546 ALA A N 1
ATOM 4024 C CA . ALA A 1 546 ? 2.042 7.589 1.619 1.00 80.38 546 ALA A CA 1
ATOM 4025 C C . ALA A 1 546 ? 2.918 8.846 1.755 1.00 80.38 546 ALA A C 1
ATOM 4027 O O . ALA A 1 546 ? 4.038 8.855 1.248 1.00 80.38 546 ALA A O 1
ATOM 4028 N N . ASN A 1 547 ? 2.431 9.864 2.480 1.00 83.50 547 ASN A N 1
ATOM 4029 C CA . ASN A 1 547 ? 3.162 11.099 2.773 1.00 83.50 547 ASN A CA 1
ATOM 4030 C C . ASN A 1 547 ? 3.683 11.794 1.501 1.00 83.50 547 ASN A C 1
ATOM 4032 O O . ASN A 1 547 ? 4.870 12.097 1.382 1.00 83.50 547 ASN A O 1
ATOM 4036 N N . ARG A 1 548 ? 2.778 11.978 0.535 1.00 82.00 548 ARG A N 1
ATOM 4037 C CA . ARG A 1 548 ? 3.028 12.593 -0.773 1.00 82.00 548 ARG A CA 1
ATOM 4038 C C . ARG A 1 548 ? 2.276 13.916 -0.856 1.00 82.00 548 ARG A C 1
ATOM 4040 O O . ARG A 1 548 ? 1.050 13.930 -0.763 1.00 82.00 548 ARG A O 1
ATOM 4047 N N . GLU A 1 549 ? 3.023 15.006 -0.991 1.00 74.25 549 GLU A N 1
ATOM 4048 C CA . GLU A 1 549 ? 2.507 16.374 -1.067 1.00 74.25 549 GLU A CA 1
ATOM 4049 C C . GLU A 1 549 ? 2.821 16.970 -2.446 1.00 74.25 549 GLU A C 1
ATOM 4051 O O . GLU A 1 549 ? 3.944 16.852 -2.938 1.00 74.25 549 GLU A O 1
ATOM 4056 N N . GLY A 1 550 ? 1.831 17.612 -3.068 1.00 71.94 550 GLY A N 1
ATOM 4057 C CA . GLY A 1 550 ? 1.926 18.162 -4.427 1.00 71.94 550 GLY A CA 1
ATOM 4058 C C . GLY A 1 550 ? 1.926 17.095 -5.532 1.00 71.94 550 GLY A C 1
ATOM 4059 O O . GLY A 1 550 ? 2.310 15.942 -5.310 1.00 71.94 550 GLY A O 1
ATOM 4060 N N . THR A 1 551 ? 1.513 17.469 -6.748 1.00 75.56 551 THR A N 1
ATOM 4061 C CA . THR A 1 551 ? 1.399 16.506 -7.865 1.00 75.56 551 THR A CA 1
ATOM 4062 C C . THR A 1 551 ? 2.753 15.984 -8.341 1.00 75.56 551 THR A C 1
ATOM 4064 O O . THR A 1 551 ? 2.850 14.845 -8.793 1.00 75.56 551 THR A O 1
ATOM 4067 N N . ALA A 1 552 ? 3.828 16.759 -8.159 1.00 82.75 552 ALA A N 1
ATOM 4068 C CA . ALA A 1 552 ? 5.183 16.336 -8.510 1.00 82.75 552 ALA A CA 1
ATOM 4069 C C . ALA A 1 552 ? 5.618 15.056 -7.771 1.00 82.75 552 ALA A C 1
ATOM 4071 O O . ALA A 1 552 ? 6.396 14.260 -8.297 1.00 82.75 552 ALA A O 1
ATOM 4072 N N . SER A 1 553 ? 5.082 14.824 -6.567 1.00 84.88 553 SER A N 1
ATOM 4073 C CA . SER A 1 553 ? 5.367 13.625 -5.779 1.00 84.88 553 SER A CA 1
ATOM 4074 C C . SER A 1 553 ? 4.618 12.377 -6.263 1.00 84.88 553 SER A C 1
ATOM 4076 O O . SER A 1 553 ? 4.914 11.285 -5.790 1.00 84.88 553 SER A O 1
ATOM 4078 N N . GLU A 1 554 ? 3.673 12.469 -7.203 1.00 82.62 554 GLU A N 1
ATOM 4079 C CA . GLU A 1 554 ? 2.893 11.309 -7.658 1.00 82.62 554 GLU A CA 1
ATOM 4080 C C . GLU A 1 554 ? 3.700 10.352 -8.544 1.00 82.62 554 GLU A C 1
ATOM 4082 O O . GLU A 1 554 ? 3.500 9.139 -8.457 1.00 82.62 554 GLU A O 1
ATOM 4087 N N . SER A 1 555 ? 4.643 10.877 -9.336 1.00 85.62 555 SER A N 1
ATOM 4088 C CA . SER A 1 555 ? 5.559 10.092 -10.181 1.00 85.62 555 SER A CA 1
ATOM 4089 C C . SER A 1 555 ? 6.854 9.684 -9.468 1.00 85.62 555 SER A C 1
ATOM 4091 O O . SER A 1 555 ? 7.711 9.041 -10.068 1.00 85.62 555 SER A O 1
ATOM 4093 N N . LEU A 1 556 ? 7.043 10.099 -8.211 1.00 91.38 556 LEU A N 1
ATOM 4094 C CA . LEU A 1 556 ? 8.286 9.896 -7.468 1.00 91.38 556 LEU A CA 1
ATOM 4095 C C . LEU A 1 556 ? 8.460 8.424 -7.059 1.00 91.38 556 LEU A C 1
ATOM 4097 O O . LEU A 1 556 ? 7.686 7.901 -6.253 1.00 91.38 556 LEU A O 1
ATOM 4101 N N . VAL A 1 557 ? 9.533 7.785 -7.521 1.00 93.31 557 VAL A N 1
ATOM 4102 C CA . VAL A 1 557 ? 9.987 6.484 -7.007 1.00 93.31 557 VAL A CA 1
ATOM 4103 C C . VAL A 1 557 ? 11.017 6.723 -5.901 1.00 93.31 557 VAL A C 1
ATOM 4105 O O . VAL A 1 557 ? 12.201 6.949 -6.149 1.00 93.31 557 VAL A O 1
ATOM 4108 N N . ALA A 1 558 ? 10.531 6.737 -4.660 1.00 92.88 558 ALA A N 1
ATOM 4109 C CA . ALA A 1 558 ? 11.329 6.892 -3.445 1.00 92.88 558 ALA A CA 1
ATOM 4110 C C . ALA A 1 558 ? 10.618 6.263 -2.234 1.00 92.88 558 ALA A C 1
ATOM 4112 O O . ALA A 1 558 ? 9.448 5.871 -2.310 1.00 92.88 558 ALA A O 1
ATOM 4113 N N . MET A 1 559 ? 11.309 6.199 -1.095 1.00 90.62 559 MET A N 1
ATOM 4114 C CA . MET A 1 559 ? 10.672 5.965 0.200 1.00 90.62 5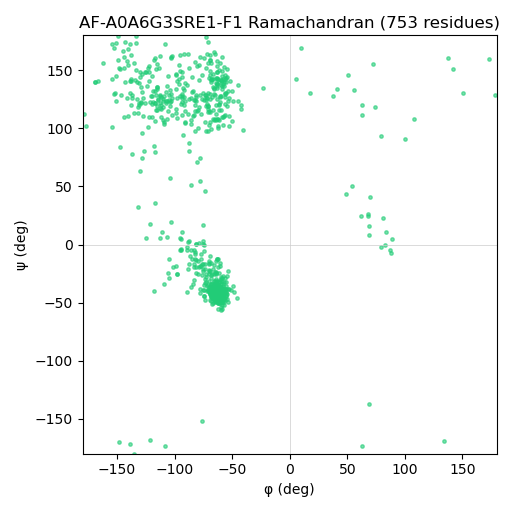59 MET A CA 1
ATOM 4115 C C . MET A 1 559 ? 10.123 7.288 0.750 1.00 90.62 559 MET A C 1
ATOM 4117 O O . MET A 1 559 ? 10.865 8.063 1.358 1.00 90.62 559 MET A O 1
ATOM 4121 N N . THR A 1 560 ? 8.827 7.540 0.564 1.00 88.38 560 THR A N 1
ATOM 4122 C CA . THR A 1 560 ? 8.150 8.715 1.143 1.00 88.38 560 THR A CA 1
ATOM 4123 C C . THR A 1 560 ? 7.278 8.327 2.325 1.00 88.38 560 THR A C 1
ATOM 4125 O O . THR A 1 560 ? 7.128 9.118 3.260 1.00 88.38 560 THR A O 1
ATOM 4128 N N . SER A 1 561 ? 6.759 7.095 2.318 1.00 85.12 561 SER A N 1
ATOM 4129 C CA . SER A 1 561 ? 5.821 6.627 3.329 1.00 85.12 561 SER A CA 1
ATOM 4130 C C . SER A 1 561 ? 6.336 6.768 4.764 1.00 85.12 561 SER A C 1
ATOM 4132 O O . SER A 1 561 ? 7.512 6.577 5.081 1.00 85.12 561 SER A O 1
ATOM 4134 N N . THR A 1 562 ? 5.418 7.097 5.663 1.00 85.12 562 THR A N 1
ATOM 4135 C CA . THR A 1 562 ? 5.650 7.181 7.106 1.00 85.12 562 THR A CA 1
ATOM 4136 C C . THR A 1 562 ? 4.529 6.463 7.846 1.00 85.12 562 THR A C 1
ATOM 4138 O O . THR A 1 562 ? 3.562 6.018 7.240 1.00 85.12 562 THR A O 1
ATOM 4141 N N . ALA A 1 563 ? 4.651 6.321 9.160 1.00 82.56 563 ALA A N 1
ATOM 4142 C CA . ALA A 1 563 ? 3.609 5.726 9.984 1.00 82.56 563 ALA A CA 1
ATOM 4143 C C . ALA A 1 563 ? 2.850 6.818 10.741 1.00 82.56 563 ALA A C 1
ATOM 4145 O O . ALA A 1 563 ? 3.461 7.555 11.519 1.00 82.56 563 ALA A O 1
ATOM 4146 N N . VAL A 1 564 ? 1.532 6.875 10.559 1.00 85.94 564 VAL A N 1
ATOM 4147 C CA . VAL A 1 564 ? 0.628 7.655 11.416 1.00 85.94 564 VAL A CA 1
ATOM 4148 C C . VAL A 1 564 ? 0.040 6.755 12.496 1.00 85.94 564 VAL A C 1
ATOM 4150 O O . VAL A 1 564 ? -0.104 5.546 12.306 1.00 85.94 564 VAL A O 1
ATOM 4153 N N . MET A 1 565 ? -0.247 7.334 13.658 1.00 86.88 565 MET A N 1
ATOM 4154 C CA . MET A 1 565 ? -0.813 6.611 14.794 1.00 86.88 565 MET A CA 1
ATOM 4155 C C . MET A 1 565 ? -2.293 6.945 14.908 1.00 86.88 565 MET A C 1
ATOM 4157 O O . MET A 1 565 ? -2.648 8.114 15.033 1.00 86.88 565 MET A O 1
ATOM 4161 N N . ILE A 1 566 ? -3.139 5.923 14.864 1.00 89.31 566 ILE A N 1
ATOM 4162 C CA . ILE A 1 566 ? -4.594 6.058 14.874 1.00 89.31 566 ILE A CA 1
ATOM 4163 C C . ILE A 1 566 ? -5.107 5.411 16.150 1.00 89.31 566 ILE A C 1
ATOM 4165 O O . ILE A 1 566 ? -4.935 4.211 16.358 1.00 89.31 566 ILE A O 1
ATOM 4169 N N . ARG A 1 567 ? -5.700 6.220 17.023 1.00 90.44 567 ARG A N 1
ATOM 4170 C CA . ARG A 1 567 ? -6.217 5.785 18.320 1.00 90.44 567 ARG A CA 1
ATOM 4171 C C . ARG A 1 567 ? -7.685 5.395 18.188 1.00 90.44 567 ARG A C 1
ATOM 4173 O O . ARG A 1 567 ? -8.497 6.198 17.727 1.00 90.44 567 ARG A O 1
ATOM 4180 N N . VAL A 1 568 ? -8.030 4.189 18.628 1.00 92.69 568 VAL A N 1
ATOM 4181 C CA . VAL A 1 568 ? -9.414 3.715 18.739 1.00 92.69 568 VAL A CA 1
ATOM 4182 C C . VAL A 1 568 ? -9.687 3.389 20.201 1.00 92.69 568 VAL A C 1
ATOM 4184 O O . VAL A 1 568 ? -9.146 2.430 20.746 1.00 92.69 568 VAL A O 1
ATOM 4187 N N . ARG A 1 569 ? -10.525 4.220 20.827 1.00 92.00 569 ARG A N 1
ATOM 4188 C CA . ARG A 1 569 ? -10.877 4.134 22.248 1.00 92.00 569 ARG A CA 1
ATOM 4189 C C . ARG A 1 569 ? -12.357 3.798 22.431 1.00 92.00 569 ARG A C 1
ATOM 4191 O O . ARG A 1 569 ? -13.210 4.524 21.905 1.00 92.00 569 ARG A O 1
ATOM 4198 N N . LEU A 1 570 ? -12.611 2.734 23.186 1.00 92.94 570 LEU A N 1
ATOM 4199 C CA . LEU A 1 570 ? -13.879 2.089 23.517 1.00 92.94 570 LEU A CA 1
ATOM 4200 C C . LEU A 1 570 ? -14.024 1.969 25.044 1.00 92.94 570 LEU A C 1
ATOM 4202 O O . LEU A 1 570 ? -13.759 0.917 25.620 1.00 92.94 570 LEU A O 1
ATOM 4206 N N . ASP A 1 571 ? -14.426 3.057 25.695 1.00 89.06 571 ASP A N 1
ATOM 4207 C CA . ASP A 1 571 ? -14.633 3.125 27.142 1.00 89.06 571 ASP A CA 1
ATOM 4208 C C . ASP A 1 571 ? -16.125 3.196 27.494 1.00 89.06 571 ASP A C 1
ATOM 4210 O O . ASP A 1 571 ? -16.992 3.367 26.636 1.00 89.06 571 ASP A O 1
ATOM 4214 N N . SER A 1 572 ? -16.448 3.106 28.786 1.00 87.88 572 SER A N 1
ATOM 4215 C CA . SER A 1 572 ? -17.841 3.102 29.257 1.00 87.88 572 SER A CA 1
ATOM 4216 C C . SER A 1 572 ? -18.711 4.274 28.773 1.00 87.88 572 SER A C 1
ATOM 4218 O O . SER A 1 572 ? -19.930 4.136 28.771 1.00 87.88 572 SER A O 1
ATOM 4220 N N . ALA A 1 573 ? -18.127 5.411 28.377 1.00 89.56 573 ALA A N 1
ATOM 4221 C CA . ALA A 1 573 ? -18.871 6.569 27.892 1.00 89.56 573 ALA A CA 1
ATOM 4222 C C . ALA A 1 573 ? -19.279 6.455 26.415 1.00 89.56 573 ALA A C 1
ATOM 4224 O O . ALA A 1 573 ? -20.188 7.168 25.998 1.00 89.56 573 ALA A O 1
ATOM 4225 N N . ASN A 1 574 ? -18.633 5.584 25.634 1.00 91.44 574 ASN A N 1
ATOM 4226 C CA . ASN A 1 574 ? -18.870 5.450 24.194 1.00 91.44 574 ASN A CA 1
ATOM 4227 C C . ASN A 1 574 ? -19.229 4.026 23.734 1.00 91.44 574 ASN A C 1
ATOM 4229 O O . ASN A 1 574 ? -19.422 3.788 22.547 1.00 91.44 574 ASN A O 1
ATOM 4233 N N . LEU A 1 575 ? -19.399 3.084 24.662 1.00 92.25 575 LEU A N 1
ATOM 4234 C CA . LEU A 1 575 ? -19.862 1.725 24.359 1.00 92.25 575 LEU A CA 1
ATOM 4235 C C . LEU A 1 575 ? -21.271 1.658 23.739 1.00 92.25 575 LEU A C 1
ATOM 4237 O O . LEU A 1 575 ? -21.592 0.680 23.059 1.00 92.25 575 LEU A O 1
ATOM 4241 N N . ASP A 1 576 ? -22.101 2.674 23.983 1.00 94.38 576 ASP A N 1
ATOM 4242 C CA . ASP A 1 576 ? -23.432 2.814 23.385 1.00 94.38 576 ASP A CA 1
ATOM 4243 C C . ASP A 1 576 ? -23.423 3.583 22.050 1.00 94.38 576 ASP A C 1
ATOM 4245 O O . ASP A 1 576 ? -24.469 3.654 21.404 1.00 94.38 576 ASP A O 1
ATOM 4249 N N . GLU A 1 577 ? -22.270 4.117 21.609 1.00 95.62 577 GLU A N 1
ATOM 4250 C CA . GLU A 1 577 ? -22.126 4.639 20.243 1.00 95.62 577 GLU A CA 1
ATOM 4251 C C . GLU A 1 577 ? -22.432 3.523 19.244 1.00 95.62 577 GLU A C 1
ATOM 4253 O O . GLU A 1 577 ? -22.085 2.353 19.442 1.00 95.62 577 GLU A O 1
ATOM 4258 N N . THR A 1 578 ? -23.079 3.891 18.149 1.00 97.50 578 THR A N 1
ATOM 4259 C CA . THR A 1 578 ? -23.285 2.999 17.015 1.00 97.50 578 THR A CA 1
ATOM 4260 C C . THR A 1 578 ? -21.964 2.712 16.298 1.00 97.50 578 THR A C 1
ATOM 4262 O O . THR A 1 578 ? -21.005 3.486 16.366 1.00 97.50 578 THR A O 1
ATOM 4265 N N . CYS A 1 579 ? -21.903 1.610 15.552 1.00 96.81 579 CYS A N 1
ATOM 4266 C CA . CYS A 1 579 ? -20.746 1.289 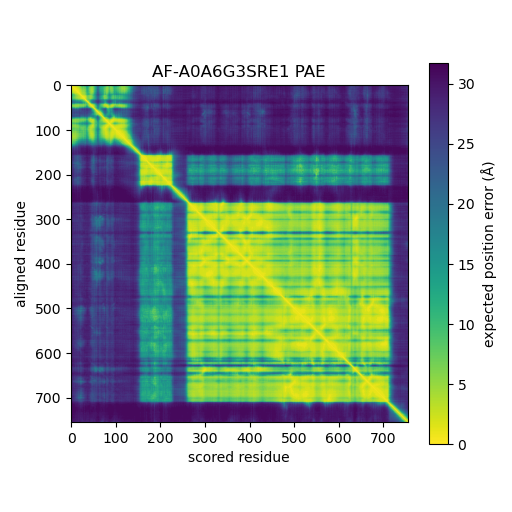14.712 1.00 96.81 579 CYS A CA 1
ATOM 4267 C C . CYS A 1 579 ? -20.447 2.418 13.705 1.00 96.81 579 CYS A C 1
ATOM 4269 O O . CYS A 1 579 ? -19.291 2.782 13.495 1.00 96.81 579 CYS A O 1
ATOM 4271 N N . ALA A 1 580 ? -21.485 3.036 13.138 1.00 96.50 580 ALA A N 1
ATOM 4272 C CA . ALA A 1 580 ? -21.359 4.211 12.281 1.00 96.50 580 ALA A CA 1
ATOM 4273 C C . ALA A 1 580 ? -20.695 5.402 12.989 1.00 96.50 580 ALA A C 1
ATOM 4275 O O . ALA A 1 580 ? -19.774 6.005 12.439 1.00 96.50 580 ALA A O 1
ATOM 4276 N N . GLU A 1 581 ? -21.139 5.737 14.202 1.00 96.69 581 GLU A N 1
ATOM 4277 C CA . GLU A 1 581 ? -20.565 6.837 14.989 1.00 96.69 581 GLU A CA 1
ATOM 4278 C C . GLU A 1 581 ? -19.100 6.568 15.342 1.00 96.69 581 GLU A C 1
ATOM 4280 O O . GLU A 1 581 ? -18.262 7.462 15.190 1.00 96.69 581 GLU A O 1
ATOM 4285 N N . LEU A 1 582 ? -18.761 5.324 15.705 1.00 96.56 582 LEU A N 1
ATOM 4286 C CA . LEU A 1 582 ? -17.372 4.929 15.927 1.00 96.56 582 LEU A CA 1
ATOM 4287 C C . LEU A 1 582 ? -16.529 5.111 14.657 1.00 96.56 582 LEU A C 1
ATOM 4289 O O . LEU A 1 582 ? -15.444 5.682 14.731 1.00 96.56 582 LEU A O 1
ATOM 4293 N N . ALA A 1 583 ? -17.018 4.672 13.493 1.00 95.38 583 ALA A N 1
ATOM 4294 C CA . ALA A 1 583 ? -16.300 4.823 12.225 1.00 95.38 583 ALA A CA 1
ATOM 4295 C C . ALA A 1 583 ? -16.046 6.298 11.870 1.00 95.38 583 ALA A C 1
ATOM 4297 O O . ALA A 1 583 ? -14.949 6.650 11.429 1.00 95.38 583 ALA A O 1
ATOM 4298 N N . VAL A 1 584 ? -17.025 7.178 12.103 1.00 91.50 584 VAL A N 1
ATOM 4299 C CA . VAL A 1 584 ? -16.875 8.630 11.908 1.00 91.50 584 VAL A CA 1
ATOM 4300 C C . VAL A 1 584 ? -15.840 9.205 12.877 1.00 91.50 584 VAL A C 1
ATOM 4302 O O . VAL A 1 584 ? -14.928 9.916 12.453 1.00 91.50 584 VAL A O 1
ATOM 4305 N N . ARG A 1 585 ? -15.915 8.856 14.166 1.00 93.81 585 ARG A N 1
ATOM 4306 C CA . ARG A 1 585 ? -14.968 9.327 15.188 1.00 93.81 585 ARG A CA 1
ATOM 4307 C C . ARG A 1 585 ? -13.540 8.848 14.921 1.00 93.81 585 ARG A C 1
ATOM 4309 O O . ARG A 1 585 ? -12.599 9.635 15.035 1.00 93.81 585 ARG A O 1
ATOM 4316 N N . THR A 1 586 ? -13.367 7.588 14.525 1.00 92.31 586 THR A N 1
ATOM 4317 C CA . THR A 1 586 ? -12.074 7.040 14.095 1.00 92.31 586 THR A CA 1
ATOM 4318 C C . THR A 1 586 ? -11.559 7.761 12.849 1.00 92.31 586 THR A C 1
ATOM 4320 O O . THR A 1 586 ? -10.378 8.102 12.800 1.00 92.31 586 THR A O 1
ATOM 4323 N N . GLY A 1 587 ? -12.431 8.066 11.882 1.00 86.44 587 GLY A N 1
ATOM 4324 C CA . GLY A 1 587 ? -12.091 8.858 10.697 1.00 86.44 587 GLY A CA 1
ATOM 4325 C C . GLY A 1 587 ? -11.594 10.265 11.039 1.00 86.44 587 GLY A C 1
ATOM 4326 O O . GLY A 1 587 ? -10.532 10.669 10.568 1.00 86.44 587 GLY A O 1
ATOM 4327 N N . ALA A 1 588 ? -12.292 10.980 11.925 1.00 84.44 588 ALA A N 1
ATOM 4328 C CA . ALA A 1 588 ? -11.883 12.307 12.389 1.00 84.44 588 ALA A CA 1
ATOM 4329 C C . ALA A 1 588 ? -10.531 12.276 13.126 1.00 84.44 588 ALA A C 1
ATOM 4331 O O . ALA A 1 588 ? -9.663 13.118 12.887 1.00 84.44 588 ALA A O 1
ATOM 4332 N N . GLY A 1 589 ? -10.315 11.272 13.984 1.00 84.81 589 GLY A N 1
ATOM 4333 C CA . GLY A 1 589 ? -9.027 11.059 14.646 1.00 84.81 589 GLY A CA 1
ATOM 4334 C C . GLY A 1 589 ? -7.899 10.778 13.651 1.00 84.81 589 GLY A C 1
ATOM 4335 O O . GLY A 1 589 ? -6.807 11.334 13.778 1.00 84.81 589 GLY A O 1
ATOM 4336 N N . ALA A 1 590 ? -8.174 9.966 12.628 1.00 86.38 590 ALA A N 1
ATOM 4337 C CA . ALA A 1 590 ? -7.211 9.655 11.585 1.00 86.38 590 ALA A CA 1
ATOM 4338 C C . ALA A 1 590 ? -6.817 10.874 10.753 1.00 86.38 590 ALA A C 1
ATOM 4340 O O . ALA A 1 590 ? -5.632 11.096 10.513 1.00 86.38 590 ALA A O 1
ATOM 4341 N N . LEU A 1 591 ? -7.796 11.689 10.371 1.00 82.44 591 LEU A N 1
ATOM 4342 C CA . LEU A 1 591 ? -7.581 12.944 9.662 1.00 82.44 591 LEU A CA 1
ATOM 4343 C C . LEU A 1 591 ? -6.721 13.912 10.480 1.00 82.44 591 LEU A C 1
ATOM 4345 O O . LEU A 1 591 ? -5.753 14.466 9.964 1.00 82.44 591 LEU A O 1
ATOM 4349 N N . GLY A 1 592 ? -7.018 14.050 11.777 1.00 81.94 592 GLY A N 1
ATOM 4350 C CA . GLY A 1 592 ? -6.206 14.842 12.698 1.00 81.94 592 GLY A CA 1
ATOM 4351 C C . GLY A 1 592 ? -4.757 14.351 12.770 1.00 81.94 592 GLY A C 1
ATOM 4352 O O . GLY A 1 592 ? -3.832 15.158 12.693 1.00 81.94 592 GLY A O 1
ATOM 4353 N N . ALA A 1 593 ? -4.540 13.034 12.849 1.00 84.94 593 ALA A N 1
ATOM 4354 C CA . ALA A 1 593 ? -3.199 12.447 12.838 1.00 84.94 593 ALA A CA 1
ATOM 4355 C C . ALA A 1 593 ? -2.461 12.669 11.502 1.00 84.94 593 ALA A C 1
ATOM 4357 O O . ALA A 1 593 ? -1.266 12.963 11.506 1.00 84.94 593 ALA A O 1
ATOM 4358 N N . MET A 1 594 ? -3.160 12.572 10.365 1.00 82.81 594 MET A N 1
ATOM 4359 C CA . MET A 1 594 ? -2.596 12.815 9.028 1.00 82.81 594 MET A CA 1
ATOM 4360 C C . MET A 1 594 ? -2.278 14.297 8.775 1.00 82.81 594 MET A C 1
ATOM 4362 O O . MET A 1 594 ? -1.309 14.602 8.086 1.00 82.81 594 MET A O 1
ATOM 4366 N N . ALA A 1 595 ? -3.032 15.227 9.366 1.00 81.25 595 ALA A N 1
ATOM 4367 C CA . ALA A 1 595 ? -2.737 16.660 9.290 1.00 81.25 595 ALA A CA 1
ATOM 4368 C C . ALA A 1 595 ? -1.484 17.059 10.098 1.00 81.25 595 ALA A C 1
ATOM 4370 O O . ALA A 1 595 ? -0.840 18.063 9.799 1.00 81.25 595 ALA A O 1
ATOM 4371 N N . HIS A 1 596 ? -1.104 16.255 11.098 1.00 86.88 596 HIS A N 1
ATOM 4372 C CA . HIS A 1 596 ? 0.018 16.535 12.000 1.00 86.88 596 HIS A CA 1
ATOM 4373 C C . HIS A 1 596 ? 1.134 15.492 11.902 1.00 86.88 596 HIS A C 1
ATOM 4375 O O . HIS A 1 596 ? 1.779 15.154 12.898 1.00 86.88 596 HIS A O 1
ATOM 4381 N N . VAL A 1 597 ? 1.376 14.980 10.694 1.00 84.69 597 VAL A N 1
ATOM 4382 C CA . VAL A 1 597 ? 2.406 13.969 10.446 1.00 84.69 597 VAL A CA 1
ATOM 4383 C C . VAL A 1 597 ? 3.773 14.455 10.927 1.00 84.69 597 VAL A C 1
ATOM 4385 O O . VAL A 1 597 ? 4.271 15.515 10.542 1.00 84.69 597 VAL A O 1
ATOM 4388 N N . LEU A 1 598 ? 4.402 13.623 11.754 1.00 84.12 598 LEU A N 1
ATOM 4389 C CA . LEU A 1 598 ? 5.768 13.787 12.225 1.00 84.12 598 LEU A CA 1
ATOM 4390 C C . LEU A 1 598 ? 6.476 12.433 12.276 1.00 84.12 598 LEU A C 1
ATOM 4392 O O . LEU A 1 598 ? 5.835 11.399 12.490 1.00 84.12 598 LEU A O 1
ATOM 4396 N N . PRO A 1 599 ? 7.816 12.409 12.165 1.00 83.38 599 PRO A N 1
ATOM 4397 C CA . PRO A 1 599 ? 8.579 11.206 12.447 1.00 83.38 599 PRO A CA 1
ATOM 4398 C C . PRO A 1 599 ? 8.252 10.658 13.841 1.00 83.38 599 PRO A C 1
ATOM 4400 O O . PRO A 1 599 ? 8.310 11.384 14.835 1.00 83.38 599 PRO A O 1
ATOM 4403 N N . THR A 1 600 ? 7.984 9.352 13.932 1.00 81.44 600 THR A N 1
ATOM 4404 C CA . THR A 1 600 ? 7.602 8.662 15.179 1.00 81.44 600 THR A CA 1
ATOM 4405 C C . THR A 1 600 ? 8.535 8.993 16.352 1.00 81.44 600 THR A C 1
ATOM 4407 O O . THR A 1 600 ? 8.072 9.243 17.459 1.00 81.44 600 THR A O 1
ATOM 4410 N N . ALA A 1 601 ? 9.850 9.073 16.121 1.00 81.25 601 ALA A N 1
ATOM 4411 C CA . ALA A 1 601 ? 10.816 9.421 17.165 1.00 81.25 601 ALA A CA 1
ATOM 4412 C C . ALA A 1 601 ? 10.595 10.830 17.753 1.00 81.25 601 ALA A C 1
ATOM 4414 O O . ALA A 1 601 ? 10.766 11.024 18.958 1.00 81.25 601 ALA A O 1
ATOM 4415 N N . ARG A 1 602 ? 10.184 11.802 16.923 1.00 86.19 602 ARG A N 1
ATOM 4416 C CA . ARG A 1 602 ? 9.849 13.166 17.364 1.00 86.19 602 ARG A CA 1
ATOM 4417 C C . ARG A 1 602 ? 8.539 13.178 18.154 1.00 86.19 602 ARG A C 1
ATOM 4419 O O . ARG A 1 602 ? 8.493 13.832 19.189 1.00 86.19 602 ARG A O 1
ATOM 4426 N N . ILE A 1 603 ? 7.540 12.394 17.736 1.00 87.62 603 ILE A N 1
ATOM 4427 C CA . ILE A 1 603 ? 6.281 12.210 18.481 1.00 87.62 603 ILE A CA 1
ATOM 4428 C C . ILE A 1 603 ? 6.563 11.659 19.885 1.00 87.62 603 ILE A C 1
ATOM 4430 O O . ILE A 1 603 ? 6.174 12.268 20.879 1.00 87.62 603 ILE A O 1
ATOM 4434 N N . MET A 1 604 ? 7.319 10.560 19.986 1.00 86.75 604 MET A N 1
ATOM 4435 C CA . MET A 1 604 ? 7.645 9.948 21.281 1.00 86.75 604 MET A CA 1
ATOM 4436 C C . MET A 1 604 ? 8.454 10.887 22.185 1.00 86.75 604 MET A C 1
ATOM 4438 O O . MET A 1 604 ? 8.288 10.879 23.404 1.00 86.75 604 MET A O 1
ATOM 4442 N N . ARG A 1 605 ? 9.344 11.706 21.606 1.00 88.69 605 ARG A N 1
ATOM 4443 C CA . ARG A 1 605 ? 10.065 12.743 22.355 1.00 88.69 605 ARG A CA 1
ATOM 4444 C C . ARG A 1 605 ? 9.100 13.796 22.907 1.00 88.69 605 ARG A C 1
ATOM 4446 O O . ARG A 1 605 ? 9.163 14.069 24.099 1.00 88.69 605 ARG A O 1
ATOM 4453 N N . ALA A 1 606 ? 8.192 14.310 22.080 1.00 89.75 606 ALA A N 1
ATOM 4454 C CA . ALA A 1 606 ? 7.207 15.309 22.487 1.00 89.75 606 ALA A CA 1
ATOM 4455 C C . ALA A 1 606 ? 6.272 14.800 23.598 1.00 89.75 606 ALA A C 1
ATOM 4457 O O . ALA A 1 606 ? 5.968 15.539 24.533 1.00 89.75 606 ALA A O 1
ATOM 4458 N N . MET A 1 607 ? 5.870 13.523 23.549 1.00 89.12 607 MET A N 1
ATOM 4459 C CA . MET A 1 607 ? 5.110 12.882 24.631 1.00 89.12 607 MET A CA 1
ATOM 4460 C C . MET A 1 607 ? 5.893 12.894 25.953 1.00 89.12 607 MET A C 1
ATOM 4462 O O . MET A 1 607 ? 5.359 13.311 26.979 1.00 89.12 607 MET A O 1
ATOM 4466 N N . ARG A 1 608 ? 7.176 12.498 25.931 1.00 89.44 608 ARG A N 1
ATOM 4467 C CA . ARG A 1 608 ? 8.041 12.524 27.128 1.00 89.44 608 ARG A CA 1
ATOM 4468 C C . ARG A 1 608 ? 8.221 13.936 27.679 1.00 89.44 608 ARG A C 1
ATOM 4470 O O . ARG A 1 608 ? 8.111 14.135 28.883 1.00 89.44 608 ARG A O 1
ATOM 4477 N N . GLU A 1 609 ? 8.480 14.907 26.808 1.00 90.12 609 GLU A N 1
ATOM 4478 C CA . GLU A 1 609 ? 8.656 16.318 27.180 1.00 90.12 609 GLU A CA 1
ATOM 4479 C C . GLU A 1 609 ? 7.375 16.926 27.770 1.00 90.12 609 GLU A C 1
ATOM 4481 O O . GLU A 1 609 ? 7.449 17.777 28.652 1.00 90.12 609 GLU A O 1
ATOM 4486 N N . SER A 1 610 ? 6.208 16.436 27.345 1.00 89.12 610 SER A N 1
ATOM 4487 C CA . SER A 1 610 ? 4.900 16.842 27.875 1.00 89.12 610 SER A CA 1
ATOM 4488 C C . SER A 1 610 ? 4.523 16.138 29.187 1.00 89.12 610 SER A C 1
ATOM 4490 O O . SER A 1 610 ? 3.450 16.392 29.727 1.00 89.12 610 SER A O 1
ATOM 4492 N N . GLY A 1 611 ? 5.389 15.265 29.719 1.00 85.38 611 GLY A N 1
ATOM 4493 C CA . GLY A 1 611 ? 5.167 14.564 30.985 1.00 85.38 611 GLY A CA 1
ATOM 4494 C C . GLY A 1 611 ? 4.262 13.333 30.887 1.00 85.38 611 GLY A C 1
ATOM 4495 O O . GLY A 1 611 ? 3.681 12.944 31.900 1.00 85.38 611 GLY A O 1
ATOM 4496 N N . ALA A 1 612 ? 4.134 12.721 29.703 1.00 82.81 612 ALA A N 1
ATOM 4497 C CA . ALA A 1 612 ? 3.328 11.515 29.522 1.00 82.81 612 ALA A CA 1
ATOM 4498 C C . ALA A 1 612 ? 3.761 10.400 30.492 1.00 82.81 612 ALA A C 1
ATOM 4500 O O . ALA A 1 612 ? 4.943 10.065 30.596 1.00 82.81 612 ALA A O 1
ATOM 4501 N N . VAL A 1 613 ? 2.781 9.808 31.183 1.00 75.88 613 VAL A N 1
ATOM 4502 C CA . VAL A 1 613 ? 2.997 8.749 32.190 1.00 75.88 613 VAL A CA 1
ATOM 4503 C C . VAL A 1 613 ? 3.572 7.482 31.557 1.00 75.88 613 VAL A C 1
ATOM 4505 O O . VAL A 1 613 ? 4.362 6.772 32.176 1.00 75.88 613 VAL A O 1
ATOM 4508 N N . SER A 1 614 ? 3.174 7.208 30.316 1.00 75.62 614 SER A N 1
ATOM 4509 C CA . SER A 1 614 ? 3.633 6.077 29.525 1.00 75.62 614 SER A CA 1
ATOM 4510 C C . SER A 1 614 ? 3.867 6.519 28.088 1.00 75.62 614 SER A C 1
ATOM 4512 O O . SER A 1 614 ? 3.102 7.315 27.543 1.00 75.62 614 SER A O 1
ATOM 4514 N N . VAL A 1 615 ? 4.931 6.008 27.475 1.00 78.25 615 VAL A N 1
ATOM 4515 C CA . VAL A 1 615 ? 5.244 6.245 26.065 1.00 78.25 615 VAL A CA 1
ATOM 4516 C C . VAL A 1 615 ? 5.492 4.888 25.417 1.00 78.25 615 VAL A C 1
ATOM 4518 O O . VAL A 1 615 ? 6.359 4.159 25.902 1.00 78.25 615 VAL A O 1
ATOM 4521 N N . PRO A 1 616 ? 4.750 4.513 24.360 1.00 71.50 616 PRO A N 1
ATOM 4522 C CA . PRO A 1 616 ? 4.983 3.247 23.681 1.00 71.50 616 PRO A CA 1
ATOM 4523 C C . PRO A 1 616 ? 6.406 3.191 23.114 1.00 71.50 616 PRO A C 1
ATOM 4525 O O . PRO A 1 616 ? 6.820 4.074 22.365 1.00 71.50 616 PRO A O 1
ATOM 4528 N N . ASP A 1 617 ? 7.154 2.132 23.421 1.00 63.69 617 ASP A N 1
ATOM 4529 C CA . ASP A 1 617 ? 8.464 1.904 22.792 1.00 63.69 617 ASP A CA 1
ATOM 4530 C C . ASP A 1 617 ? 8.306 1.460 21.328 1.00 63.69 617 ASP A C 1
ATOM 4532 O O . ASP A 1 617 ? 9.174 1.704 20.484 1.00 63.69 617 ASP A O 1
ATOM 4536 N N . ARG A 1 618 ? 7.176 0.810 21.018 1.00 65.19 618 ARG A N 1
ATOM 4537 C CA . ARG A 1 618 ? 6.739 0.384 19.683 1.00 65.19 618 ARG A CA 1
ATOM 4538 C C . ARG A 1 618 ? 5.215 0.425 19.611 1.00 65.19 618 ARG A C 1
ATOM 4540 O O . ARG A 1 618 ? 4.550 0.224 20.619 1.00 65.19 618 ARG A O 1
ATOM 4547 N N . VAL A 1 619 ? 4.672 0.638 18.414 1.00 66.31 619 VAL A N 1
ATOM 4548 C CA . VAL A 1 619 ? 3.239 0.449 18.145 1.00 66.31 619 VAL A CA 1
ATOM 4549 C C . VAL A 1 619 ? 3.087 -0.939 17.510 1.00 66.31 619 VAL A C 1
ATOM 4551 O O . VAL A 1 619 ? 3.585 -1.127 16.399 1.00 66.31 619 VAL A O 1
ATOM 4554 N N . PRO A 1 620 ? 2.519 -1.935 18.215 1.00 61.44 620 PRO A N 1
ATOM 4555 C CA . PRO A 1 620 ? 2.645 -3.342 17.820 1.00 61.44 620 PRO A CA 1
ATOM 4556 C C . PRO A 1 620 ? 1.702 -3.758 16.687 1.00 61.44 620 PRO A C 1
ATOM 4558 O O . PRO A 1 620 ? 2.012 -4.708 15.967 1.00 61.44 620 PRO A O 1
ATOM 4561 N N . HIS A 1 621 ? 0.575 -3.060 16.524 1.00 77.38 621 HIS A N 1
ATOM 4562 C CA . HIS A 1 621 ? -0.463 -3.413 15.560 1.00 77.38 621 HIS A CA 1
ATOM 4563 C C . HIS A 1 621 ? -0.402 -2.497 14.350 1.00 77.38 621 HIS A C 1
ATOM 4565 O O . HIS A 1 621 ? -0.561 -1.281 14.475 1.00 77.38 621 HIS A O 1
ATOM 4571 N N . VAL A 1 622 ? -0.178 -3.089 13.182 1.00 77.56 622 VAL A N 1
ATOM 4572 C CA . VAL A 1 622 ? -0.179 -2.377 11.908 1.00 77.56 622 VAL A CA 1
ATOM 4573 C C . VAL A 1 622 ? -1.480 -2.675 11.172 1.00 77.56 622 VAL A C 1
ATOM 4575 O O . VAL A 1 622 ? -1.878 -3.834 11.065 1.00 77.56 622 VAL A O 1
ATOM 4578 N N . LEU A 1 623 ? -2.127 -1.634 10.650 1.00 79.62 623 LEU A N 1
ATOM 4579 C CA . LEU A 1 623 ? -3.178 -1.772 9.645 1.00 79.62 623 LEU A CA 1
ATOM 4580 C C . LEU A 1 623 ? -2.638 -1.262 8.310 1.00 79.62 623 LEU A C 1
ATOM 4582 O O . LEU A 1 623 ? -2.527 -0.057 8.081 1.00 79.62 623 LEU A O 1
ATOM 4586 N N . ALA A 1 624 ? -2.300 -2.196 7.430 1.00 75.25 624 ALA A N 1
ATOM 4587 C CA . ALA A 1 624 ? -1.923 -1.936 6.053 1.00 75.25 624 ALA A CA 1
ATOM 4588 C C . ALA A 1 624 ? -3.183 -1.907 5.176 1.00 75.25 624 ALA A C 1
ATOM 4590 O O . ALA A 1 624 ? -3.591 -2.911 4.593 1.00 75.25 624 ALA A O 1
ATOM 4591 N N . PHE A 1 625 ? -3.810 -0.737 5.079 1.00 71.69 625 PHE A N 1
ATOM 4592 C CA . PHE A 1 625 ? -4.920 -0.524 4.154 1.00 71.69 625 PHE A CA 1
ATOM 4593 C C . PHE A 1 625 ? -4.383 -0.019 2.810 1.00 71.69 625 PHE A C 1
ATOM 4595 O O . PHE A 1 625 ? -3.948 1.128 2.690 1.00 71.69 625 PHE A O 1
ATOM 4602 N N . GLN A 1 626 ? -4.374 -0.882 1.797 1.00 67.19 626 GLN A N 1
ATOM 4603 C CA . GLN A 1 626 ? -3.921 -0.530 0.454 1.00 67.19 626 GLN A CA 1
ATOM 4604 C C . GLN A 1 626 ? -5.098 0.088 -0.308 1.00 67.19 626 GLN A C 1
ATOM 4606 O O . GLN A 1 626 ? -6.035 -0.605 -0.667 1.00 67.19 626 GLN A O 1
ATOM 4611 N N . ASN A 1 627 ? -5.081 1.406 -0.526 1.00 52.91 627 ASN A N 1
ATOM 4612 C CA . ASN A 1 627 ? -6.164 2.129 -1.216 1.00 52.91 627 ASN A CA 1
ATOM 4613 C C . ASN A 1 627 ? -6.119 2.000 -2.752 1.00 52.91 627 ASN A C 1
ATOM 4615 O O . ASN A 1 627 ? -7.107 2.300 -3.419 1.00 52.91 627 ASN A O 1
ATOM 4619 N N . SER A 1 628 ? -4.975 1.625 -3.329 1.00 46.22 628 SER A N 1
ATOM 4620 C CA . SER A 1 628 ? -4.808 1.496 -4.778 1.00 46.22 628 SER A CA 1
ATOM 4621 C C . SER A 1 628 ? -5.362 0.164 -5.272 1.00 46.22 628 SER A C 1
ATOM 4623 O O . SER A 1 628 ? -5.000 -0.892 -4.752 1.00 46.22 628 SER A O 1
ATOM 4625 N N . VAL A 1 629 ? -6.214 0.242 -6.295 1.00 43.72 629 VAL A N 1
ATOM 4626 C CA . VAL A 1 629 ? -6.679 -0.903 -7.075 1.00 43.72 629 VAL A CA 1
ATOM 4627 C C . VAL A 1 629 ? -5.466 -1.529 -7.757 1.00 43.72 629 VAL A C 1
ATOM 4629 O O . VAL A 1 629 ? -4.915 -0.925 -8.664 1.00 43.72 629 VAL A O 1
ATOM 4632 N N . ASP A 1 630 ? -5.077 -2.702 -7.266 1.00 49.22 630 ASP A N 1
ATOM 4633 C CA . ASP A 1 630 ? -4.181 -3.683 -7.878 1.00 49.22 630 ASP A CA 1
ATOM 4634 C C . ASP A 1 630 ? -2.759 -3.247 -8.313 1.00 49.22 630 ASP A C 1
ATOM 4636 O O . ASP A 1 630 ? -2.513 -2.275 -9.017 1.00 49.22 630 ASP A O 1
ATOM 4640 N N . THR A 1 631 ? -1.780 -4.071 -7.938 1.00 52.03 631 THR A N 1
ATOM 4641 C CA . THR A 1 631 ? -0.483 -4.189 -8.622 1.00 52.03 631 THR A CA 1
ATOM 4642 C C . THR A 1 631 ? -0.602 -4.965 -9.940 1.00 52.03 631 THR A C 1
ATOM 4644 O O . THR A 1 631 ? 0.400 -5.159 -10.623 1.00 52.03 631 THR A O 1
ATOM 4647 N N . ASP A 1 632 ? -1.806 -5.419 -10.301 1.00 56.72 632 ASP A N 1
ATOM 4648 C CA . ASP A 1 632 ? -2.082 -6.106 -11.557 1.00 56.72 632 ASP A CA 1
ATOM 4649 C C . ASP A 1 632 ? -1.889 -5.139 -12.726 1.00 56.72 632 ASP A C 1
ATOM 4651 O O . ASP A 1 632 ? -2.596 -4.144 -12.886 1.00 56.72 632 ASP A O 1
ATOM 4655 N N . ILE A 1 633 ? -0.902 -5.459 -13.551 1.00 66.62 633 ILE A N 1
ATOM 4656 C CA . ILE A 1 633 ? -0.566 -4.719 -14.759 1.00 66.62 633 ILE A CA 1
ATOM 4657 C C . ILE A 1 633 ? -1.169 -5.404 -15.976 1.00 66.62 633 ILE A C 1
ATOM 4659 O O . ILE A 1 633 ? -1.228 -6.630 -16.050 1.00 66.62 633 ILE A O 1
ATOM 4663 N N . GLU A 1 634 ? -1.574 -4.614 -16.961 1.00 69.25 634 GLU A N 1
ATOM 4664 C CA . GLU A 1 634 ? -2.014 -5.131 -18.252 1.00 69.25 634 GLU A CA 1
ATOM 4665 C C . GLU A 1 634 ? -0.919 -4.936 -19.289 1.00 69.25 634 GLU A C 1
ATOM 4667 O O . GLU A 1 634 ? -0.383 -3.841 -19.455 1.00 69.25 634 GLU A O 1
ATOM 4672 N N . ILE A 1 635 ? -0.602 -6.009 -20.006 1.00 74.50 635 ILE A N 1
ATOM 4673 C CA . ILE A 1 635 ? 0.311 -5.973 -21.140 1.00 74.50 635 ILE A CA 1
ATOM 4674 C C . ILE A 1 635 ? -0.424 -6.589 -22.332 1.00 74.50 635 ILE A C 1
ATOM 4676 O O . ILE A 1 635 ? -0.843 -7.747 -22.245 1.00 74.50 635 ILE A O 1
ATOM 4680 N N . PRO A 1 636 ? -0.599 -5.860 -23.449 1.00 73.62 636 PRO A N 1
ATOM 4681 C CA . PRO A 1 636 ? -1.255 -6.402 -24.630 1.00 73.62 636 PRO A CA 1
ATOM 4682 C C . PRO A 1 636 ? -0.621 -7.725 -25.076 1.00 73.62 636 PRO A C 1
ATOM 4684 O O . PRO A 1 636 ? 0.587 -7.815 -25.280 1.00 73.62 636 PRO A O 1
ATOM 4687 N N . GLY A 1 637 ? -1.446 -8.763 -25.224 1.00 71.50 637 GLY A N 1
ATOM 4688 C CA . GLY A 1 637 ? -0.997 -10.092 -25.653 1.00 71.50 637 GLY A CA 1
ATOM 4689 C C . GLY A 1 637 ? -0.414 -10.986 -24.550 1.00 71.50 637 GLY A C 1
ATOM 4690 O O . GLY A 1 637 ? -0.073 -12.129 -24.847 1.00 71.50 637 GLY A O 1
ATOM 4691 N N . LEU A 1 638 ? -0.341 -10.524 -23.296 1.00 76.44 638 LEU A N 1
ATOM 4692 C CA . LEU A 1 638 ? 0.076 -11.332 -22.148 1.00 76.44 638 LEU A CA 1
ATOM 4693 C C . LEU A 1 638 ? -0.992 -11.318 -21.054 1.00 76.44 638 LEU A C 1
ATOM 4695 O O . LEU A 1 638 ? -1.511 -10.271 -20.674 1.00 76.44 638 LEU A O 1
ATOM 4699 N N . ARG A 1 639 ? -1.266 -12.486 -20.472 1.00 80.19 639 ARG A N 1
ATOM 4700 C CA . ARG A 1 639 ? -1.933 -12.549 -19.168 1.00 80.19 639 ARG A CA 1
ATOM 4701 C C . ARG A 1 639 ? -0.875 -12.362 -18.091 1.00 80.19 639 ARG A C 1
ATOM 4703 O O . ARG A 1 639 ? 0.087 -13.129 -18.055 1.00 80.19 639 ARG A O 1
ATOM 4710 N N . VAL A 1 640 ? -1.072 -11.382 -17.216 1.00 75.62 640 VAL A N 1
ATOM 4711 C CA . VAL A 1 640 ? -0.138 -11.070 -16.132 1.00 75.62 640 VAL A CA 1
ATOM 4712 C C . VAL A 1 640 ? -0.794 -11.322 -14.782 1.00 75.62 640 VAL A C 1
ATOM 4714 O O . VAL A 1 640 ? -1.948 -10.961 -14.571 1.00 75.62 640 VAL A O 1
ATOM 4717 N N . GLU A 1 641 ? -0.059 -11.954 -13.874 1.00 78.62 641 GLU A N 1
ATOM 4718 C CA . GLU A 1 641 ? -0.461 -12.133 -12.480 1.00 78.62 641 GLU A CA 1
ATOM 4719 C C . GLU A 1 641 ? 0.681 -11.679 -11.575 1.00 78.62 641 GLU A C 1
ATOM 4721 O O . GLU A 1 641 ? 1.793 -12.209 -11.655 1.00 78.62 641 GLU A O 1
ATOM 4726 N N . VAL A 1 642 ? 0.415 -10.704 -10.706 1.00 70.75 642 VAL A N 1
ATOM 4727 C CA . VAL A 1 642 ? 1.403 -10.218 -9.742 1.00 70.75 642 VAL A CA 1
ATOM 4728 C C . VAL A 1 642 ? 1.162 -10.883 -8.392 1.00 70.75 642 VAL A C 1
ATOM 4730 O O . VAL A 1 642 ? 0.064 -10.861 -7.837 1.00 70.75 642 VAL A O 1
ATOM 4733 N N . ALA A 1 643 ? 2.208 -11.503 -7.857 1.00 68.00 643 ALA A N 1
ATOM 4734 C CA . ALA A 1 643 ? 2.194 -12.155 -6.563 1.00 68.00 643 ALA A CA 1
ATOM 4735 C C . ALA A 1 643 ? 3.260 -11.547 -5.648 1.00 68.00 643 ALA A C 1
ATOM 4737 O O . ALA A 1 643 ? 4.461 -11.602 -5.932 1.00 68.00 643 ALA A O 1
ATOM 4738 N N . ASP A 1 644 ? 2.815 -11.046 -4.497 1.00 62.50 644 ASP A N 1
ATOM 4739 C CA . ASP A 1 644 ? 3.712 -10.675 -3.409 1.00 62.50 644 ASP A CA 1
ATOM 4740 C C . ASP A 1 644 ? 4.280 -11.946 -2.779 1.00 62.50 644 ASP A C 1
ATOM 4742 O O . ASP A 1 644 ? 3.561 -12.747 -2.159 1.00 62.50 644 ASP A O 1
ATOM 4746 N N . LEU A 1 645 ? 5.588 -12.133 -2.925 1.00 62.97 645 LEU A N 1
ATOM 4747 C CA . LEU A 1 645 ? 6.293 -13.232 -2.287 1.00 62.97 645 LEU A CA 1
ATOM 4748 C C . LEU A 1 645 ? 6.719 -12.775 -0.892 1.00 62.97 645 LEU A C 1
ATOM 4750 O O . LEU A 1 645 ? 7.860 -12.373 -0.708 1.00 62.97 645 LEU A O 1
ATOM 4754 N N . ALA A 1 646 ? 5.808 -12.798 0.082 1.00 58.81 646 ALA A N 1
ATOM 4755 C CA . ALA A 1 646 ? 6.153 -12.403 1.446 1.00 58.81 646 ALA A CA 1
ATOM 4756 C C . ALA A 1 646 ? 7.366 -13.233 1.925 1.00 58.81 646 ALA A C 1
ATOM 4758 O O . ALA A 1 646 ? 7.288 -14.469 1.927 1.00 58.81 646 ALA A O 1
ATOM 4759 N N . PRO A 1 647 ? 8.509 -12.601 2.259 1.00 59.00 647 PRO A N 1
ATOM 4760 C CA . PRO A 1 647 ? 9.615 -13.327 2.861 1.00 59.00 647 PRO A CA 1
ATOM 4761 C C . PRO A 1 647 ? 9.151 -13.889 4.216 1.00 59.00 647 PRO A C 1
ATOM 4763 O O . PRO A 1 647 ? 8.212 -13.350 4.804 1.00 59.00 647 PRO A O 1
ATOM 4766 N N . PRO A 1 648 ? 9.794 -14.941 4.753 1.00 66.44 648 PRO A N 1
ATOM 4767 C CA . PRO A 1 648 ? 9.476 -15.492 6.074 1.00 66.44 648 PRO A CA 1
ATOM 4768 C C . PRO A 1 648 ? 9.989 -14.574 7.203 1.00 66.44 648 PRO A C 1
ATOM 4770 O O . PRO A 1 648 ? 10.657 -15.004 8.145 1.00 66.44 648 PRO A O 1
ATOM 4773 N N . LEU A 1 649 ? 9.742 -13.274 7.071 1.00 65.81 649 LEU A N 1
ATOM 4774 C CA . LEU A 1 649 ? 10.224 -12.207 7.926 1.00 65.81 649 LEU A CA 1
ATOM 4775 C C . LEU A 1 649 ? 9.056 -11.275 8.241 1.00 65.81 649 LEU A C 1
ATOM 4777 O O . LEU A 1 649 ? 8.238 -10.981 7.375 1.00 65.81 649 LEU A O 1
ATOM 4781 N N . SER A 1 650 ? 8.999 -10.778 9.473 1.00 74.25 650 SER A N 1
ATOM 4782 C CA . SER A 1 650 ? 8.016 -9.780 9.884 1.00 74.25 650 SER A CA 1
ATOM 4783 C C . SER A 1 650 ? 8.689 -8.604 10.581 1.00 74.25 650 SER A C 1
ATOM 4785 O O . SER A 1 650 ? 9.545 -8.757 11.455 1.00 74.25 650 SER A O 1
ATOM 4787 N N . ARG A 1 651 ? 8.251 -7.397 10.209 1.00 72.50 651 ARG A N 1
ATOM 4788 C CA . ARG A 1 651 ? 8.684 -6.121 10.809 1.00 72.50 651 ARG A CA 1
ATOM 4789 C C . ARG A 1 651 ? 7.920 -5.777 12.084 1.00 72.50 651 ARG A C 1
ATOM 4791 O O . ARG A 1 651 ? 8.339 -4.894 12.831 1.00 72.50 651 ARG A O 1
ATOM 4798 N N . SER A 1 652 ? 6.784 -6.432 12.299 1.00 76.25 652 SER A N 1
ATOM 4799 C CA . SER A 1 652 ? 5.841 -6.142 13.376 1.00 76.25 652 SER A CA 1
ATOM 4800 C C . SER A 1 652 ? 5.311 -7.431 13.996 1.00 76.25 652 SER A C 1
ATOM 4802 O O . SER A 1 652 ? 5.593 -8.532 13.529 1.00 76.25 652 SER A O 1
ATOM 4804 N N . GLU A 1 653 ? 4.569 -7.307 15.085 1.00 86.50 653 GLU A N 1
ATOM 4805 C CA . GLU A 1 653 ? 3.954 -8.473 15.713 1.00 86.50 653 GLU A CA 1
ATOM 4806 C C . GLU A 1 653 ? 2.775 -8.975 14.895 1.00 86.50 653 GLU A C 1
ATOM 4808 O O . GLU A 1 653 ? 2.710 -10.166 14.606 1.00 86.50 653 GLU A O 1
ATOM 4813 N N . LEU A 1 654 ? 1.896 -8.050 14.501 1.00 88.31 654 LEU A N 1
ATOM 4814 C CA . LEU A 1 654 ? 0.726 -8.291 13.669 1.00 88.31 654 LEU A CA 1
ATOM 4815 C C . LEU A 1 654 ? 0.558 -7.122 12.689 1.00 88.31 654 LEU A C 1
ATOM 4817 O O . LEU A 1 654 ? 0.458 -5.965 13.107 1.00 88.31 654 LEU A O 1
ATOM 4821 N N . CYS A 1 655 ? 0.474 -7.435 11.400 1.00 88.81 655 CYS A N 1
ATOM 4822 C CA . CYS A 1 655 ? 0.152 -6.501 10.327 1.00 88.81 655 CYS A CA 1
ATOM 4823 C C . CYS A 1 655 ? -1.076 -7.002 9.573 1.00 88.81 655 CYS A C 1
ATOM 4825 O O . CYS A 1 655 ? -0.978 -7.915 8.753 1.00 88.81 655 CYS A O 1
ATOM 4827 N N . PHE A 1 656 ? -2.234 -6.415 9.871 1.00 90.44 656 PHE A N 1
ATOM 4828 C CA . PHE A 1 656 ? -3.482 -6.717 9.181 1.00 90.44 656 PHE A CA 1
ATOM 4829 C C . PHE A 1 656 ? -3.536 -5.945 7.870 1.00 90.44 656 PHE A C 1
ATOM 4831 O O . PHE A 1 656 ? -3.372 -4.726 7.851 1.00 90.44 656 PHE A O 1
ATOM 4838 N N . GLY A 1 657 ? -3.779 -6.657 6.780 1.00 85.88 657 GLY A N 1
ATOM 4839 C CA . GLY A 1 657 ? -3.794 -6.117 5.434 1.00 85.88 657 GLY A CA 1
ATOM 4840 C C . GLY A 1 657 ? -5.155 -6.237 4.769 1.00 85.88 657 GLY A C 1
ATOM 4841 O O . GLY A 1 657 ? -5.739 -7.322 4.758 1.00 85.88 657 GLY A O 1
ATOM 4842 N N . LEU A 1 658 ? -5.632 -5.141 4.176 1.00 85.69 658 LEU A N 1
ATOM 4843 C CA . LEU A 1 658 ? -6.796 -5.109 3.286 1.00 85.69 658 LEU A CA 1
ATOM 4844 C C . LEU A 1 658 ? -6.413 -4.430 1.972 1.00 85.69 658 LEU A C 1
ATOM 4846 O O . LEU A 1 658 ? -5.936 -3.297 1.981 1.00 85.69 658 LEU A O 1
ATOM 4850 N N . ALA A 1 659 ? -6.665 -5.109 0.855 1.00 80.19 659 ALA A N 1
ATOM 4851 C CA . ALA A 1 659 ? -6.446 -4.583 -0.488 1.00 80.19 659 ALA A CA 1
ATOM 4852 C C . ALA A 1 659 ? -7.695 -4.816 -1.360 1.00 80.19 659 ALA A C 1
ATOM 4854 O O . ALA A 1 659 ? -8.101 -5.973 -1.525 1.00 80.19 659 ALA A O 1
ATOM 4855 N N . PRO A 1 660 ? -8.346 -3.768 -1.899 1.00 74.12 660 PRO A N 1
ATOM 4856 C CA . PRO A 1 660 ? -9.486 -3.917 -2.791 1.00 74.12 660 PRO A CA 1
ATOM 4857 C C . PRO A 1 660 ? -9.028 -4.574 -4.088 1.00 74.12 660 PRO A C 1
ATOM 4859 O O . PRO A 1 660 ? -8.01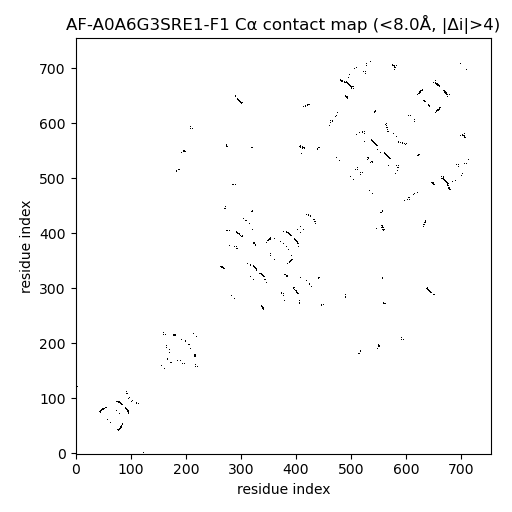7 -4.186 -4.670 1.00 74.12 660 PRO A O 1
ATOM 4862 N N . ARG A 1 661 ? -9.784 -5.569 -4.549 1.00 71.81 661 ARG A N 1
ATOM 4863 C CA . ARG A 1 661 ? -9.568 -6.167 -5.872 1.00 71.81 661 ARG A CA 1
ATOM 4864 C C . ARG A 1 661 ? -10.164 -5.273 -6.956 1.00 71.81 661 ARG A C 1
ATOM 4866 O O . ARG A 1 661 ? -11.132 -4.564 -6.694 1.00 71.81 661 ARG A O 1
ATOM 4873 N N . ARG A 1 662 ? -9.657 -5.330 -8.186 1.00 68.25 662 ARG A N 1
ATOM 4874 C CA . ARG A 1 662 ? -10.238 -4.565 -9.301 1.00 68.25 662 ARG A CA 1
ATOM 4875 C C . ARG A 1 662 ? -11.718 -4.827 -9.534 1.00 68.25 662 ARG A C 1
ATOM 4877 O O . ARG A 1 662 ? -12.465 -3.884 -9.751 1.00 68.25 662 ARG A O 1
ATOM 4884 N N . ASP A 1 663 ? -12.129 -6.086 -9.447 1.00 69.94 663 ASP A N 1
ATOM 4885 C CA . ASP A 1 663 ? -13.537 -6.475 -9.469 1.00 69.94 663 ASP A CA 1
ATOM 4886 C C . ASP A 1 663 ? -14.138 -6.336 -8.055 1.00 69.94 663 ASP A C 1
ATOM 4888 O O . ASP A 1 663 ? -13.762 -7.113 -7.163 1.00 69.94 663 ASP A O 1
ATOM 4892 N N . PRO A 1 664 ? -15.065 -5.383 -7.819 1.00 74.06 664 PRO A N 1
ATOM 4893 C CA . PRO A 1 664 ? -15.685 -5.187 -6.512 1.00 74.06 664 PRO A CA 1
ATOM 4894 C C . PRO A 1 664 ? -16.429 -6.420 -5.998 1.00 74.06 664 PRO A C 1
ATOM 4896 O O . PRO A 1 664 ? -16.430 -6.659 -4.788 1.00 74.06 664 PRO A O 1
ATOM 4899 N N . ALA A 1 665 ? -16.972 -7.261 -6.887 1.00 78.88 665 ALA A N 1
ATOM 4900 C CA . ALA A 1 665 ? -17.665 -8.491 -6.504 1.00 78.88 665 ALA A CA 1
ATOM 4901 C C . ALA A 1 665 ? -16.721 -9.511 -5.841 1.00 78.88 665 ALA A C 1
ATOM 4903 O O . ALA A 1 665 ? -17.148 -10.330 -5.024 1.00 78.88 665 ALA A O 1
ATOM 4904 N N . LYS A 1 666 ? -15.412 -9.427 -6.118 1.00 76.62 666 LYS A N 1
ATOM 4905 C CA . LYS A 1 666 ? -14.382 -10.257 -5.470 1.00 76.62 666 LYS A CA 1
ATOM 4906 C C . LYS A 1 666 ? -13.925 -9.706 -4.113 1.00 76.62 666 LYS A C 1
ATOM 4908 O O . LYS A 1 666 ? -13.135 -10.364 -3.435 1.00 76.62 666 LYS A O 1
ATOM 4913 N N . GLY A 1 667 ? -14.412 -8.530 -3.712 1.00 86.31 667 GLY A N 1
ATOM 4914 C CA . GLY A 1 667 ? -14.190 -7.935 -2.396 1.00 86.31 667 GLY A CA 1
ATOM 4915 C C . GLY A 1 667 ? -12.753 -7.472 -2.143 1.00 86.31 667 GLY A C 1
ATOM 4916 O O . GLY A 1 667 ? -12.125 -6.851 -3.008 1.00 86.31 667 GLY A O 1
ATOM 4917 N N . TYR A 1 668 ? -12.242 -7.754 -0.943 1.00 83.38 668 TYR A N 1
ATOM 4918 C CA . TYR A 1 668 ? -10.870 -7.447 -0.533 1.00 83.38 668 TYR A CA 1
ATOM 4919 C C . TYR A 1 668 ? -10.018 -8.717 -0.478 1.00 83.38 668 TYR A C 1
ATOM 4921 O O . TYR A 1 668 ? -10.423 -9.737 0.083 1.00 83.38 668 TYR A O 1
ATOM 4929 N N . ARG A 1 669 ? -8.786 -8.645 -0.987 1.00 84.56 669 ARG A N 1
ATOM 4930 C CA . ARG A 1 669 ? -7.717 -9.563 -0.578 1.00 84.56 669 ARG A CA 1
ATOM 4931 C C . ARG A 1 669 ? -7.292 -9.168 0.834 1.00 84.56 669 ARG A C 1
ATOM 4933 O O . ARG A 1 669 ? -6.996 -7.999 1.075 1.00 84.56 669 ARG A O 1
ATOM 4940 N N . THR A 1 670 ? -7.260 -10.132 1.747 1.00 88.25 670 THR A N 1
ATOM 4941 C CA . THR A 1 670 ? -6.823 -9.901 3.125 1.00 88.25 670 THR A CA 1
ATOM 4942 C C . THR A 1 670 ? -5.562 -10.691 3.423 1.00 88.25 670 THR A C 1
ATOM 4944 O O . THR A 1 670 ? -5.297 -11.733 2.816 1.00 88.25 670 THR A O 1
ATOM 4947 N N . PHE A 1 671 ? -4.745 -10.177 4.330 1.00 86.94 671 PHE A N 1
ATOM 4948 C CA . PHE A 1 671 ? -3.580 -10.893 4.822 1.00 86.94 671 PHE A CA 1
ATOM 4949 C C . PHE A 1 671 ? -3.274 -10.502 6.261 1.00 86.94 671 PHE A C 1
ATOM 4951 O O . PHE A 1 671 ? -3.686 -9.442 6.729 1.00 86.94 671 PHE A O 1
ATOM 4958 N N . LEU A 1 672 ? -2.549 -11.368 6.955 1.00 89.06 672 LEU A N 1
ATOM 4959 C CA . LEU A 1 672 ? -1.942 -11.062 8.237 1.00 89.06 672 LEU A CA 1
ATOM 4960 C C . LEU A 1 672 ? -0.488 -11.514 8.187 1.00 89.06 672 LEU A C 1
ATOM 4962 O O . LEU A 1 672 ? -0.222 -12.713 8.103 1.00 89.06 672 LEU A O 1
ATOM 4966 N N . GLU A 1 673 ? 0.433 -10.553 8.231 1.00 87.50 673 GLU A N 1
ATOM 4967 C CA . GLU A 1 673 ? 1.845 -10.833 8.513 1.00 87.50 673 GLU A CA 1
ATOM 4968 C C . GLU A 1 673 ? 2.016 -10.871 10.031 1.00 87.50 673 GLU A C 1
ATOM 4970 O O . GLU A 1 673 ? 1.547 -9.971 10.736 1.00 87.50 673 GLU A O 1
ATOM 4975 N N . PHE A 1 674 ? 2.674 -11.903 10.549 1.00 88.12 674 PHE A N 1
ATOM 4976 C CA . PHE A 1 674 ? 2.831 -12.087 11.988 1.00 88.12 674 PHE A CA 1
ATOM 4977 C C . PHE A 1 674 ? 4.217 -12.610 12.346 1.00 88.12 674 PHE A C 1
ATOM 4979 O O . PHE A 1 674 ? 4.905 -13.213 11.522 1.00 88.12 674 PHE A O 1
ATOM 4986 N N . SER A 1 675 ? 4.637 -12.385 13.592 1.00 89.69 675 SER A N 1
ATOM 4987 C CA . SER A 1 675 ? 5.883 -12.963 14.100 1.00 89.69 675 SER A CA 1
ATOM 4988 C C . SER A 1 675 ? 5.686 -14.410 14.551 1.00 89.69 675 SER A C 1
ATOM 4990 O O . SER A 1 675 ? 4.904 -14.691 15.463 1.00 89.69 675 SER A O 1
ATOM 4992 N N . THR A 1 676 ? 6.473 -15.323 13.979 1.00 91.75 676 THR A N 1
ATOM 4993 C CA . THR A 1 676 ? 6.480 -16.750 14.352 1.00 91.75 676 THR A CA 1
ATOM 4994 C C . THR A 1 676 ? 7.071 -17.007 15.741 1.00 91.75 676 THR A C 1
ATOM 4996 O O . THR A 1 676 ? 6.977 -18.115 16.264 1.00 91.75 676 THR A O 1
ATOM 4999 N N . ASP A 1 677 ? 7.676 -15.992 16.365 1.00 90.25 677 ASP A N 1
ATOM 5000 C CA . ASP A 1 677 ? 8.104 -16.062 17.765 1.00 90.25 677 ASP A CA 1
ATOM 5001 C C . ASP A 1 677 ? 6.908 -16.069 18.731 1.00 90.25 677 ASP A C 1
ATOM 5003 O O . ASP A 1 677 ? 7.053 -16.485 19.880 1.00 90.25 677 ASP A O 1
ATOM 5007 N N . LEU A 1 678 ? 5.745 -15.582 18.281 1.00 92.19 678 LEU A N 1
ATOM 5008 C CA . LEU A 1 678 ? 4.576 -15.302 19.113 1.00 92.19 678 LEU A CA 1
ATOM 5009 C C . LEU A 1 678 ? 3.352 -16.137 18.722 1.00 92.19 678 LEU A C 1
ATOM 5011 O O . LEU A 1 678 ? 2.655 -16.614 19.618 1.00 92.19 678 LEU A O 1
ATOM 5015 N N . TRP A 1 679 ? 3.112 -16.345 17.422 1.00 94.44 679 TRP A N 1
ATOM 5016 C CA . TRP A 1 679 ? 1.937 -17.064 16.917 1.00 94.44 679 TRP A CA 1
ATOM 5017 C C . TRP A 1 679 ? 2.289 -18.229 15.998 1.00 94.44 679 TRP A C 1
ATOM 5019 O O . TRP A 1 679 ? 3.275 -18.197 15.262 1.00 94.44 679 TRP A O 1
ATOM 5029 N N . ASP A 1 680 ? 1.442 -19.250 16.041 1.00 93.94 680 ASP A N 1
ATOM 5030 C CA . ASP A 1 680 ? 1.342 -20.310 15.049 1.00 93.94 680 ASP A CA 1
ATOM 5031 C C . ASP A 1 680 ? 0.534 -19.859 13.833 1.00 93.94 680 ASP A C 1
ATOM 5033 O O . ASP A 1 680 ? -0.363 -19.021 13.925 1.00 93.94 680 ASP A O 1
ATOM 5037 N N . HIS A 1 681 ? 0.813 -20.482 12.686 1.00 91.81 681 HIS A N 1
ATOM 5038 C CA . HIS A 1 681 ? 0.102 -20.218 11.434 1.00 91.81 681 HIS A CA 1
ATOM 5039 C C . HIS A 1 681 ? -1.417 -20.386 11.572 1.00 91.81 681 HIS A C 1
ATOM 5041 O O . HIS A 1 681 ? -2.178 -19.555 11.084 1.00 91.81 681 HIS A O 1
ATOM 5047 N N . THR A 1 682 ? -1.866 -21.432 12.273 1.00 94.88 682 THR A N 1
ATOM 5048 C CA . THR A 1 682 ? -3.295 -21.684 12.509 1.00 94.88 682 THR A CA 1
ATOM 5049 C C . THR A 1 682 ? -3.932 -20.567 13.335 1.00 94.88 682 THR A C 1
ATOM 5051 O O . THR A 1 682 ? -4.959 -20.029 12.937 1.00 94.88 682 THR A O 1
ATOM 5054 N N . THR A 1 683 ? -3.292 -20.147 14.431 1.00 96.00 683 THR A N 1
ATOM 5055 C CA . THR A 1 683 ? -3.793 -19.049 15.269 1.00 96.00 683 THR A CA 1
ATOM 5056 C C . THR A 1 683 ? -3.852 -17.739 14.487 1.00 96.00 683 THR A C 1
ATOM 5058 O O . THR A 1 683 ? -4.845 -17.021 14.559 1.00 96.00 683 THR A O 1
ATOM 5061 N N . ALA A 1 684 ? -2.829 -17.430 13.685 1.00 93.38 684 ALA A N 1
ATOM 5062 C CA . ALA A 1 684 ? -2.834 -16.248 12.827 1.00 93.38 684 ALA A CA 1
ATOM 5063 C C . ALA A 1 684 ? -3.966 -16.288 11.783 1.00 93.38 684 ALA A C 1
ATOM 5065 O O . ALA A 1 684 ? -4.639 -15.282 11.556 1.00 93.38 684 ALA A O 1
ATOM 5066 N N . HIS A 1 685 ? -4.218 -17.447 11.173 1.00 93.81 685 HIS A N 1
ATOM 5067 C CA . HIS A 1 685 ? -5.336 -17.631 10.248 1.00 93.81 685 HIS A CA 1
ATOM 5068 C C . HIS A 1 685 ? -6.689 -17.362 10.928 1.00 93.81 685 HIS A C 1
ATOM 5070 O O . HIS A 1 685 ? -7.540 -16.662 10.369 1.00 93.81 685 HIS A O 1
ATOM 5076 N N . ASP A 1 686 ? -6.872 -17.856 12.151 1.00 95.75 686 ASP A N 1
ATOM 5077 C CA . ASP A 1 686 ? -8.098 -17.654 12.926 1.00 95.75 686 ASP A CA 1
ATOM 5078 C C . ASP A 1 686 ? -8.268 -16.191 13.360 1.00 95.75 686 ASP A C 1
ATOM 5080 O O . ASP A 1 686 ? -9.382 -15.661 13.323 1.00 95.75 686 ASP A O 1
ATOM 5084 N N . LEU A 1 687 ? -7.173 -15.499 13.701 1.00 95.31 687 LEU A N 1
ATOM 5085 C CA . LEU A 1 687 ? -7.173 -14.058 13.974 1.00 95.31 687 LEU A CA 1
ATOM 5086 C C . LEU A 1 687 ? -7.594 -13.250 12.740 1.00 95.31 687 LEU A C 1
ATOM 5088 O O . LEU A 1 687 ? -8.434 -12.356 12.854 1.00 95.31 687 LEU A O 1
ATOM 5092 N N . LEU A 1 688 ? -7.042 -13.569 11.563 1.00 94.62 688 LEU A N 1
ATOM 5093 C CA . LEU A 1 688 ? -7.408 -12.905 10.311 1.00 94.62 688 LEU A CA 1
ATOM 5094 C C . LEU A 1 688 ? -8.889 -13.128 9.979 1.00 94.62 688 LEU A C 1
ATOM 5096 O O . LEU A 1 688 ? -9.591 -12.167 9.668 1.00 94.62 688 LEU A O 1
ATOM 5100 N N . SER A 1 689 ? -9.360 -14.371 10.096 1.00 95.00 689 SER A N 1
ATOM 5101 C CA . SER A 1 689 ? -10.757 -14.740 9.838 1.00 95.00 689 SER A CA 1
ATOM 5102 C C . SER A 1 689 ? -11.713 -14.028 10.803 1.00 95.00 689 SER A C 1
ATOM 5104 O O . SER A 1 689 ? -12.697 -13.419 10.385 1.00 95.00 689 SER A O 1
ATOM 5106 N N . SER A 1 690 ? -11.370 -13.997 12.093 1.00 95.75 690 SER A N 1
ATOM 5107 C CA . SER A 1 690 ? -12.170 -13.318 13.117 1.00 95.75 690 SER A CA 1
ATOM 5108 C C . SER A 1 690 ? -12.247 -11.809 12.885 1.00 95.75 690 SER A C 1
ATOM 5110 O O . SER A 1 690 ? -13.305 -11.208 13.067 1.00 95.75 690 SER A O 1
ATOM 5112 N N . TYR A 1 691 ? -11.149 -11.178 12.457 1.00 96.06 691 TYR A N 1
ATOM 5113 C CA . TYR A 1 691 ? -11.173 -9.768 12.078 1.00 96.06 691 TYR A CA 1
ATOM 5114 C C . TYR A 1 691 ? -12.084 -9.525 10.865 1.00 96.06 691 TYR A C 1
ATOM 5116 O O . TYR A 1 691 ? -12.876 -8.581 10.883 1.00 96.06 691 TYR A O 1
ATOM 5124 N N . THR A 1 692 ? -12.031 -10.381 9.837 1.00 95.88 692 THR A N 1
ATOM 5125 C CA . THR A 1 692 ? -12.926 -10.248 8.677 1.00 95.88 692 THR A CA 1
ATOM 5126 C C . THR A 1 692 ? -14.399 -10.435 9.039 1.00 95.88 692 THR A C 1
ATOM 5128 O O . THR A 1 692 ? -15.240 -9.717 8.496 1.00 95.88 692 THR A O 1
ATOM 5131 N N . ASP A 1 693 ? -14.712 -11.309 9.998 1.00 96.06 693 ASP A N 1
ATOM 5132 C CA . ASP A 1 693 ? -16.074 -11.488 10.511 1.00 96.06 693 ASP A CA 1
ATOM 5133 C C . ASP A 1 693 ? -16.556 -10.251 11.280 1.00 96.06 693 ASP A C 1
ATOM 5135 O O . ASP A 1 693 ? -17.675 -9.783 11.064 1.00 96.06 693 ASP A O 1
ATOM 5139 N N . VAL A 1 694 ? -15.699 -9.665 12.128 1.00 96.88 694 VAL A N 1
ATOM 5140 C CA . VAL A 1 694 ? -16.010 -8.408 12.828 1.00 96.88 694 VAL A CA 1
ATOM 5141 C C . VAL A 1 694 ? -16.238 -7.278 11.828 1.00 96.88 694 VAL A C 1
ATOM 5143 O O . VAL A 1 694 ? -17.204 -6.537 11.975 1.00 96.88 694 VAL A O 1
ATOM 5146 N N . LEU A 1 695 ? -15.407 -7.157 10.789 1.00 97.25 695 LEU A N 1
ATOM 5147 C CA . LEU A 1 695 ? -15.592 -6.156 9.736 1.00 97.25 695 LEU A CA 1
ATOM 5148 C C . LEU A 1 695 ? -16.929 -6.332 9.001 1.00 97.25 695 LEU A C 1
ATOM 5150 O O . LEU A 1 695 ? -17.618 -5.344 8.729 1.00 97.25 695 LEU A O 1
ATOM 5154 N N . ALA A 1 696 ? -17.301 -7.578 8.698 1.00 96.69 696 ALA A N 1
ATOM 5155 C CA . ALA A 1 696 ? -18.570 -7.908 8.065 1.00 96.69 696 ALA A CA 1
ATOM 5156 C C . ALA A 1 696 ? -19.761 -7.522 8.955 1.00 96.69 696 ALA A C 1
ATOM 5158 O O . ALA A 1 696 ? -20.670 -6.833 8.491 1.00 96.69 696 ALA A O 1
ATOM 5159 N N . GLU A 1 697 ? -19.751 -7.911 10.234 1.00 96.38 697 GLU A N 1
ATOM 5160 C CA . GLU A 1 697 ? -20.840 -7.593 11.165 1.00 96.38 697 GLU A CA 1
ATOM 5161 C C . GLU A 1 697 ? -20.947 -6.085 11.430 1.00 96.38 697 GLU A C 1
ATOM 5163 O O . GLU A 1 697 ? -22.045 -5.525 11.357 1.00 96.38 697 GLU A O 1
ATOM 5168 N N . PHE A 1 698 ? -19.807 -5.428 11.668 1.00 97.19 698 PHE A N 1
ATOM 5169 C CA . PHE A 1 698 ? -19.698 -3.988 11.905 1.00 97.19 698 PHE A CA 1
ATOM 5170 C C . PHE A 1 698 ? -20.310 -3.174 10.760 1.00 97.19 698 PHE A C 1
ATOM 5172 O O . PHE A 1 698 ? -21.061 -2.227 10.993 1.00 97.19 698 PHE A O 1
ATOM 5179 N N . SER A 1 699 ? -20.030 -3.573 9.517 1.00 95.88 699 SER A N 1
ATOM 5180 C CA . SER A 1 699 ? -20.476 -2.843 8.324 1.00 95.88 699 SER A CA 1
ATOM 5181 C C . SER A 1 699 ? -21.907 -3.195 7.910 1.00 95.88 699 SER A C 1
ATOM 5183 O O . SER A 1 699 ? -22.617 -2.352 7.370 1.00 95.88 699 SER A O 1
ATOM 5185 N N . ALA A 1 700 ? -22.364 -4.424 8.174 1.00 94.06 700 ALA A N 1
ATOM 5186 C CA . ALA A 1 700 ? -23.723 -4.859 7.848 1.00 94.06 700 ALA A CA 1
ATOM 5187 C C . ALA A 1 700 ? -24.788 -4.302 8.808 1.00 94.06 700 ALA A C 1
ATOM 5189 O O . ALA A 1 700 ? -25.970 -4.256 8.460 1.00 94.06 700 ALA A O 1
ATOM 5190 N N . ARG A 1 701 ? -24.400 -3.918 10.031 1.00 93.81 701 ARG A N 1
ATOM 5191 C CA . ARG A 1 701 ? -25.311 -3.396 11.062 1.00 93.81 701 ARG A CA 1
ATOM 5192 C C . ARG A 1 701 ? -24.784 -2.090 11.665 1.00 93.81 701 ARG A C 1
ATOM 5194 O O . ARG A 1 701 ? -24.530 -2.035 12.868 1.00 93.81 701 ARG A O 1
ATOM 5201 N N . PRO A 1 702 ? -24.658 -1.026 10.857 1.00 94.75 702 PRO A N 1
ATOM 5202 C CA . PRO A 1 702 ? -23.976 0.197 11.268 1.00 94.75 702 PRO A CA 1
ATOM 5203 C C . PRO A 1 702 ? -24.657 0.928 12.433 1.00 94.75 702 PRO A C 1
ATOM 5205 O O . PRO A 1 702 ? -23.981 1.614 13.191 1.00 94.75 702 PRO A O 1
ATOM 5208 N N . ASP A 1 703 ? -25.967 0.747 12.622 1.00 96.19 703 ASP A N 1
ATOM 5209 C CA . ASP A 1 703 ? -26.735 1.395 13.694 1.00 96.19 703 ASP A CA 1
ATOM 5210 C C . ASP A 1 703 ? -26.731 0.606 15.017 1.00 96.19 703 ASP A C 1
ATOM 5212 O O . ASP A 1 703 ? -27.404 0.991 15.975 1.00 96.19 703 ASP A O 1
ATOM 5216 N N . ARG A 1 704 ? -26.006 -0.519 15.100 1.00 94.44 704 ARG A N 1
ATOM 5217 C CA . ARG A 1 704 ? -25.888 -1.272 16.354 1.00 94.44 704 ARG A CA 1
ATOM 5218 C C . ARG A 1 704 ? -24.888 -0.633 17.316 1.00 94.44 704 ARG A C 1
ATOM 5220 O O . ARG A 1 704 ? -23.820 -0.223 16.858 1.00 94.44 704 ARG A O 1
ATOM 5227 N N . PRO A 1 705 ? -25.174 -0.640 18.633 1.00 95.88 705 PRO A N 1
ATOM 5228 C CA . PRO A 1 705 ? -24.214 -0.234 19.653 1.00 95.88 705 PRO A CA 1
ATOM 5229 C C . PRO A 1 705 ? -22.944 -1.090 19.620 1.00 95.88 705 PRO A C 1
ATOM 5231 O O . PRO A 1 705 ? -23.022 -2.320 19.554 1.00 95.88 705 PRO A O 1
ATOM 5234 N N . VAL A 1 706 ? -21.777 -0.460 19.752 1.00 93.56 706 VAL A N 1
ATOM 5235 C CA . VAL A 1 706 ? -20.471 -1.140 19.728 1.00 93.56 706 VAL A CA 1
ATOM 5236 C C . VAL A 1 706 ? -20.361 -2.215 20.814 1.00 93.56 706 VAL A C 1
ATOM 5238 O O . VAL A 1 706 ? -19.780 -3.274 20.571 1.00 93.56 706 VAL A O 1
ATOM 5241 N N . ARG A 1 707 ? -20.976 -2.014 21.990 1.00 93.06 707 ARG A N 1
ATOM 5242 C CA . ARG A 1 707 ? -20.992 -3.020 23.071 1.00 93.06 707 ARG A CA 1
ATOM 5243 C C . ARG A 1 707 ? -21.525 -4.389 22.655 1.00 93.06 707 ARG A C 1
ATOM 5245 O O . ARG A 1 707 ? -21.149 -5.384 23.267 1.00 93.06 707 ARG A O 1
ATOM 5252 N N . GLU A 1 708 ? -22.390 -4.462 21.644 1.00 91.88 708 GLU A N 1
ATOM 5253 C CA . GLU A 1 708 ? -22.936 -5.737 21.168 1.00 91.88 708 GLU A CA 1
ATOM 5254 C C . GLU A 1 708 ? -21.895 -6.568 20.402 1.00 91.88 708 GLU A C 1
ATOM 5256 O O . GLU A 1 708 ? -21.986 -7.793 20.405 1.00 91.88 708 GLU A O 1
ATOM 5261 N N . LEU A 1 709 ? -20.876 -5.928 19.816 1.00 90.44 709 LEU A N 1
ATOM 5262 C CA . LEU A 1 709 ? -19.788 -6.598 19.091 1.00 90.44 709 LEU A CA 1
ATOM 5263 C C . LEU A 1 709 ? -18.663 -7.105 20.004 1.00 90.44 709 LEU A C 1
ATOM 5265 O O . LEU A 1 709 ? -17.882 -7.972 19.606 1.00 90.44 709 LEU A O 1
ATOM 5269 N N . LEU A 1 710 ? -18.564 -6.583 21.229 1.00 86.88 710 LEU A N 1
ATOM 5270 C CA . LEU A 1 710 ? -17.518 -6.972 22.179 1.00 86.88 710 LEU A CA 1
ATOM 5271 C C . LEU A 1 710 ? -17.786 -8.332 22.851 1.00 86.88 710 LEU A C 1
ATOM 5273 O O . LEU A 1 710 ? -16.846 -8.955 23.343 1.00 86.88 710 LEU A O 1
ATOM 5277 N N . GLY A 1 711 ? -19.031 -8.827 22.827 1.00 71.56 711 GLY A N 1
ATOM 5278 C CA . GLY A 1 711 ? -19.433 -10.082 23.477 1.00 71.56 711 GLY A CA 1
ATOM 5279 C C . GLY A 1 711 ? -19.273 -10.075 25.009 1.00 71.56 711 GLY A C 1
ATOM 5280 O O . GLY A 1 711 ? -18.961 -9.052 25.619 1.00 71.56 711 GLY A O 1
ATOM 5281 N N . GLU A 1 712 ? -19.489 -11.226 25.661 1.00 53.00 712 GLU A N 1
ATOM 5282 C CA . GLU A 1 712 ? -19.098 -11.404 27.069 1.00 53.00 712 GLU A CA 1
ATOM 5283 C C . GLU A 1 712 ? -17.565 -11.482 27.152 1.00 53.00 712 GLU A C 1
ATOM 5285 O O . GLU A 1 712 ? -16.947 -12.352 26.535 1.00 53.00 712 GLU A O 1
ATOM 5290 N N . ARG A 1 713 ? -16.945 -10.545 27.888 1.00 49.50 713 ARG A N 1
ATOM 5291 C CA . ARG A 1 713 ? -15.483 -10.450 28.054 1.00 49.50 713 ARG A CA 1
ATOM 5292 C C . ARG A 1 713 ? -14.909 -11.820 28.465 1.00 49.50 713 ARG A C 1
ATOM 5294 O O . ARG A 1 713 ? -15.422 -12.399 29.427 1.00 49.50 713 ARG A O 1
ATOM 5301 N N . PRO A 1 714 ? -13.833 -12.327 27.830 1.00 37.72 714 PRO A N 1
ATOM 5302 C CA . PRO A 1 714 ? -13.151 -13.517 28.323 1.00 37.72 714 PRO A CA 1
ATOM 5303 C C . PRO A 1 714 ? -12.718 -13.262 29.767 1.00 37.72 714 PRO A C 1
ATOM 5305 O O . PRO A 1 714 ? -11.992 -12.306 30.046 1.00 37.72 714 PRO A O 1
ATOM 5308 N N . SER A 1 715 ? -13.185 -14.082 30.708 1.00 32.97 715 SER A N 1
ATOM 5309 C CA . SER A 1 715 ? -12.748 -13.983 32.097 1.00 32.97 715 SER A CA 1
ATOM 5310 C C . SER A 1 715 ? -11.243 -14.242 32.143 1.00 32.97 715 SER A C 1
ATOM 5312 O O . SER A 1 715 ? -10.810 -15.382 31.961 1.00 32.97 715 SER A O 1
ATOM 5314 N N . GLN A 1 716 ? -10.438 -13.205 32.373 1.00 37.53 716 GLN A N 1
ATOM 5315 C CA . GLN A 1 716 ? -9.028 -13.400 32.677 1.00 37.53 716 GLN A CA 1
ATOM 5316 C C . GLN A 1 716 ? -8.935 -14.182 33.993 1.00 37.53 716 GLN A C 1
ATOM 5318 O O . GLN A 1 716 ? -9.264 -13.673 35.065 1.00 37.53 716 GLN A O 1
ATOM 5323 N N . GLY A 1 717 ? -8.536 -15.453 33.908 1.00 31.47 717 GLY A N 1
ATOM 5324 C CA . GLY A 1 717 ? -8.114 -16.210 35.080 1.00 31.47 717 GLY A CA 1
ATOM 5325 C C . GLY A 1 717 ? -6.911 -15.505 35.719 1.00 31.47 717 GLY A C 1
ATOM 5326 O O . GLY A 1 717 ? -6.076 -14.966 34.990 1.00 31.47 717 GLY A O 1
ATOM 5327 N N . PRO A 1 718 ? -6.812 -15.453 37.057 1.00 29.17 718 PRO A N 1
ATOM 5328 C CA . PRO A 1 718 ? -5.774 -14.674 37.716 1.00 29.17 718 PRO A CA 1
ATOM 5329 C C . PRO A 1 718 ? -4.377 -15.170 37.307 1.00 29.17 718 PRO A C 1
ATOM 5331 O O . PRO A 1 718 ? -4.170 -16.384 37.199 1.00 29.17 718 PRO A O 1
ATOM 5334 N N . PRO A 1 719 ? -3.400 -14.264 37.110 1.00 35.62 719 PRO A N 1
ATOM 5335 C CA . PRO A 1 719 ? -2.038 -14.643 36.769 1.00 35.62 719 PRO A CA 1
ATOM 5336 C C . PRO A 1 719 ? -1.461 -15.479 37.909 1.00 35.62 719 PRO A C 1
ATOM 5338 O O . PRO A 1 719 ? -1.373 -15.016 39.050 1.00 35.62 719 PRO A O 1
ATOM 5341 N N . GLY A 1 720 ? -1.082 -16.720 37.594 1.00 32.19 720 GLY A N 1
ATOM 5342 C CA . GLY A 1 720 ? -0.470 -17.651 38.532 1.00 32.19 720 GLY A CA 1
ATOM 5343 C C . GLY A 1 720 ? 0.732 -17.008 39.212 1.00 32.19 720 GLY A C 1
ATOM 5344 O O . GLY A 1 720 ? 1.810 -16.901 38.632 1.00 32.19 720 GLY A O 1
ATOM 5345 N N . HIS A 1 721 ? 0.541 -16.560 40.451 1.00 32.84 721 HIS A N 1
ATOM 5346 C CA . HIS A 1 721 ? 1.631 -16.146 41.313 1.00 32.84 721 HIS A CA 1
ATOM 5347 C C . HIS A 1 721 ? 2.462 -17.388 41.619 1.00 32.84 721 HIS A C 1
ATOM 5349 O O . HIS A 1 721 ? 2.043 -18.261 42.380 1.00 32.84 721 HIS A O 1
ATOM 5355 N N . GLY A 1 722 ? 3.647 -17.465 41.014 1.00 32.41 722 GLY A N 1
ATOM 5356 C CA . GLY A 1 722 ? 4.699 -18.362 41.461 1.00 32.41 722 GLY A CA 1
ATOM 5357 C C . GLY A 1 722 ? 5.021 -18.035 42.914 1.00 32.41 722 GLY A C 1
ATOM 5358 O O . GLY A 1 722 ? 5.670 -17.032 43.207 1.00 32.41 722 GLY A O 1
ATOM 5359 N N . SER A 1 723 ? 4.533 -18.860 43.837 1.00 28.59 723 SER A N 1
ATOM 5360 C CA . SER A 1 723 ? 4.885 -18.762 45.244 1.00 28.59 723 SER A CA 1
ATOM 5361 C C . SER A 1 723 ? 6.352 -19.158 45.409 1.00 28.59 723 SER A C 1
ATOM 5363 O O . SER A 1 723 ? 6.691 -20.342 45.449 1.00 28.59 723 SER A O 1
ATOM 5365 N N . GLY A 1 724 ? 7.227 -18.158 45.505 1.00 30.27 724 GLY A N 1
ATOM 5366 C CA . GLY A 1 724 ? 8.554 -18.320 46.083 1.00 30.27 724 GLY A CA 1
ATOM 5367 C C . GLY A 1 724 ? 8.411 -18.716 47.551 1.00 30.27 724 GLY A C 1
ATOM 5368 O O . GLY A 1 724 ? 8.108 -17.880 48.399 1.00 30.27 724 GLY A O 1
ATOM 5369 N N . GLY A 1 725 ? 8.589 -20.003 47.843 1.00 27.20 725 GLY A N 1
ATOM 5370 C CA . GLY A 1 725 ? 8.672 -20.524 49.204 1.00 27.20 725 GLY A CA 1
ATOM 5371 C C . GLY A 1 725 ? 10.070 -20.299 49.772 1.00 27.20 725 GLY A C 1
ATOM 5372 O O . GLY A 1 725 ? 11.043 -20.865 49.277 1.00 27.20 725 GLY A O 1
ATOM 5373 N N . SER A 1 726 ? 10.161 -19.463 50.806 1.00 28.45 726 SER A N 1
ATOM 5374 C CA . SER A 1 726 ? 11.365 -19.241 51.602 1.00 28.45 726 SER A CA 1
ATOM 5375 C C . SER A 1 726 ? 11.799 -20.511 52.336 1.00 28.45 726 SER A C 1
ATOM 5377 O O . SER A 1 726 ? 10.974 -21.202 52.933 1.00 28.45 726 SER A O 1
ATOM 5379 N N . ALA A 1 727 ? 13.105 -20.764 52.354 1.00 30.69 727 ALA A N 1
ATOM 5380 C CA . ALA A 1 727 ? 13.737 -21.769 53.198 1.00 30.69 727 ALA A CA 1
ATOM 5381 C C . ALA A 1 727 ? 13.556 -21.452 54.697 1.00 30.69 727 ALA A C 1
ATOM 5383 O O . ALA A 1 727 ? 13.759 -20.312 55.116 1.00 30.69 727 ALA A O 1
ATOM 5384 N N . GLY A 1 728 ? 13.227 -22.473 55.495 1.00 26.70 728 GLY A N 1
ATOM 5385 C CA . GLY A 1 728 ? 13.176 -22.405 56.957 1.00 26.70 728 GLY A CA 1
ATOM 5386 C C . GLY A 1 728 ? 12.831 -23.750 57.611 1.00 26.70 728 GLY A C 1
ATOM 5387 O O . GLY A 1 728 ? 11.674 -24.143 57.628 1.00 26.70 728 GLY A O 1
ATOM 5388 N N . ASP A 1 729 ? 13.872 -24.401 58.137 1.00 28.50 729 ASP A N 1
ATOM 5389 C CA . ASP A 1 729 ? 13.949 -25.391 59.227 1.00 28.50 729 ASP A CA 1
ATOM 5390 C C . ASP A 1 729 ? 13.258 -26.782 59.188 1.00 28.50 729 ASP A C 1
ATOM 5392 O O . ASP A 1 729 ? 12.052 -26.960 59.305 1.00 28.50 729 ASP A O 1
ATOM 5396 N N . ALA A 1 730 ? 14.158 -27.777 59.113 1.00 30.06 730 ALA A N 1
ATOM 5397 C CA . ALA A 1 730 ? 14.238 -29.131 59.685 1.00 30.06 730 ALA A CA 1
ATOM 5398 C C . ALA A 1 730 ? 13.074 -29.746 60.505 1.00 30.06 730 ALA A C 1
ATOM 5400 O O . ALA A 1 730 ? 12.549 -29.121 61.418 1.00 30.06 730 ALA A O 1
ATOM 5401 N N . ILE A 1 731 ? 12.850 -31.066 60.320 1.00 29.41 731 ILE A N 1
ATOM 5402 C CA . ILE A 1 731 ? 13.095 -32.161 61.306 1.00 29.41 731 ILE A CA 1
ATOM 5403 C C . ILE A 1 731 ? 12.672 -33.549 60.734 1.00 29.41 731 ILE A C 1
ATOM 5405 O O . ILE A 1 731 ? 11.557 -33.713 60.261 1.00 29.41 731 ILE A O 1
ATOM 5409 N N . ALA A 1 732 ? 13.605 -34.517 60.822 1.00 29.23 732 ALA A N 1
ATOM 5410 C CA . ALA A 1 732 ? 13.530 -35.996 60.961 1.00 29.23 732 ALA A CA 1
ATOM 5411 C C . ALA A 1 732 ? 12.510 -36.890 60.184 1.00 29.23 732 ALA A C 1
ATOM 5413 O O . ALA A 1 732 ? 11.311 -36.657 60.187 1.00 29.23 732 ALA A O 1
ATOM 5414 N N . GLY A 1 733 ? 13.024 -38.004 59.614 1.00 23.88 733 GLY A N 1
ATOM 5415 C CA . GLY A 1 733 ? 12.294 -39.116 58.944 1.00 23.88 733 GLY A CA 1
ATOM 5416 C C . GLY A 1 733 ? 11.573 -40.109 59.891 1.00 23.88 733 GLY A C 1
ATOM 5417 O O . GLY A 1 733 ? 11.251 -39.682 60.998 1.00 23.88 733 GLY A O 1
ATOM 5418 N N . PRO A 1 734 ? 11.352 -41.418 59.559 1.00 47.84 734 PRO A N 1
ATOM 5419 C CA . PRO A 1 734 ? 11.962 -42.247 58.493 1.00 47.84 734 PRO A CA 1
ATOM 5420 C C . PRO A 1 734 ? 11.003 -43.210 57.703 1.00 47.84 734 PRO A C 1
ATOM 5422 O O . PRO A 1 734 ? 9.792 -43.193 57.883 1.00 47.84 734 PRO A O 1
ATOM 5425 N N . ASP A 1 735 ? 11.619 -44.071 56.865 1.00 29.64 735 ASP A N 1
ATOM 5426 C CA . ASP A 1 735 ? 11.191 -45.409 56.362 1.00 29.64 735 ASP A CA 1
ATOM 5427 C C . ASP A 1 735 ? 10.560 -45.621 54.947 1.00 29.64 735 ASP A C 1
ATOM 5429 O O . ASP A 1 735 ? 9.353 -45.598 54.748 1.00 29.64 735 ASP A O 1
ATOM 5433 N N . ARG A 1 736 ? 11.467 -45.886 53.973 1.00 28.31 736 ARG A N 1
ATOM 5434 C CA . ARG A 1 736 ? 11.590 -46.956 52.916 1.00 28.31 736 ARG A CA 1
ATOM 5435 C C . ARG A 1 736 ? 10.427 -47.958 52.617 1.00 28.31 736 ARG A C 1
ATOM 5437 O O . ARG A 1 736 ? 9.652 -48.225 53.523 1.00 28.31 736 ARG A O 1
ATOM 5444 N N . PRO A 1 737 ? 10.466 -48.775 51.510 1.00 45.03 737 PRO A N 1
ATOM 5445 C CA . PRO A 1 737 ? 11.154 -48.683 50.187 1.00 45.03 737 PRO A CA 1
ATOM 5446 C C . PRO A 1 737 ? 10.356 -49.223 48.939 1.00 45.03 737 PRO A C 1
ATOM 5448 O O . PRO A 1 737 ? 9.370 -49.934 49.079 1.00 45.03 737 PRO A O 1
ATOM 5451 N N . GLY A 1 738 ? 10.901 -49.037 47.716 1.00 28.47 738 GLY A N 1
ATOM 5452 C CA . GLY A 1 738 ? 10.824 -50.009 46.587 1.00 28.47 738 GLY A CA 1
ATOM 5453 C C . GLY A 1 738 ? 9.909 -49.658 45.394 1.00 28.47 738 GLY A C 1
ATOM 5454 O O . GLY A 1 738 ? 8.697 -49.721 45.511 1.00 28.47 738 GLY A O 1
ATOM 5455 N N . GLY A 1 739 ? 10.444 -49.303 44.217 1.00 27.34 739 GLY A N 1
ATOM 5456 C CA . GLY A 1 739 ? 10.631 -50.241 43.087 1.00 27.34 739 GLY A CA 1
ATOM 5457 C C . GLY A 1 739 ? 10.228 -49.591 41.735 1.00 27.34 739 GLY A C 1
ATOM 5458 O O . GLY A 1 739 ? 9.561 -48.566 41.772 1.00 27.34 739 GLY A O 1
ATOM 5459 N N . PRO A 1 740 ? 10.670 -50.100 40.564 1.00 35.00 740 PRO A N 1
ATOM 5460 C CA . PRO A 1 740 ? 11.277 -49.282 39.498 1.00 35.00 740 PRO A CA 1
ATOM 5461 C C . PRO A 1 740 ? 10.387 -48.929 38.286 1.00 35.00 740 PRO A C 1
ATOM 5463 O O . PRO A 1 740 ? 9.411 -49.610 37.984 1.00 35.00 740 PRO A O 1
ATOM 5466 N N . SER A 1 741 ? 10.818 -47.903 37.536 1.00 34.34 741 SER A N 1
ATOM 5467 C CA . SER A 1 741 ? 10.395 -47.589 36.158 1.00 34.34 741 SER A CA 1
ATOM 5468 C C . SER A 1 741 ? 10.678 -48.733 35.175 1.00 34.34 741 SER A C 1
ATOM 5470 O O . SER A 1 741 ? 11.606 -49.519 35.387 1.00 34.34 741 SER A O 1
ATOM 5472 N N . PRO A 1 742 ? 10.002 -48.727 34.012 1.00 34.81 742 PRO A N 1
ATOM 5473 C CA . PRO A 1 742 ? 10.803 -48.662 32.791 1.00 34.81 742 PRO A CA 1
ATOM 5474 C C . PRO A 1 742 ? 10.251 -47.725 31.705 1.00 34.81 742 PRO A C 1
ATOM 5476 O O . PRO A 1 742 ? 9.062 -47.664 31.411 1.00 34.81 742 PRO A O 1
ATOM 5479 N N . SER A 1 743 ? 11.203 -47.044 31.074 1.00 29.78 743 SER A N 1
ATOM 5480 C CA . SER A 1 743 ? 11.172 -46.484 29.724 1.00 29.78 743 SER A CA 1
ATOM 5481 C C . SER A 1 743 ? 10.858 -47.534 28.657 1.00 29.78 743 SER A C 1
ATOM 5483 O O . SER A 1 743 ? 11.416 -48.629 28.729 1.00 29.78 743 SER A O 1
ATOM 5485 N N . GLN A 1 744 ? 10.145 -47.157 27.591 1.00 26.52 744 GLN A N 1
ATOM 5486 C CA . GLN A 1 744 ? 10.370 -47.730 26.261 1.00 26.52 744 GLN A CA 1
ATOM 5487 C C . GLN A 1 744 ? 9.972 -46.761 25.139 1.00 26.52 744 GLN A C 1
ATOM 5489 O O . GLN A 1 744 ? 8.895 -46.176 25.118 1.00 26.52 744 GLN A O 1
ATOM 5494 N N . SER A 1 745 ? 10.922 -46.601 24.229 1.00 25.75 745 SER A N 1
ATOM 5495 C CA . SER A 1 745 ? 10.934 -45.839 22.987 1.00 25.75 745 SER A CA 1
ATOM 5496 C C . SER A 1 745 ? 10.441 -46.678 21.797 1.00 25.75 745 SER A C 1
ATOM 5498 O O . SER A 1 745 ? 10.926 -47.796 21.668 1.00 25.75 745 SER A O 1
ATOM 5500 N N . LEU A 1 746 ? 9.596 -46.072 20.937 1.00 29.05 746 LEU A N 1
ATOM 5501 C CA . LEU A 1 746 ? 9.506 -46.130 19.448 1.00 29.05 746 LEU A CA 1
ATOM 5502 C C . LEU A 1 746 ? 9.463 -47.514 18.728 1.00 29.05 746 LEU A C 1
ATOM 5504 O O . LEU A 1 746 ? 10.169 -48.429 19.136 1.00 29.05 746 LEU A O 1
ATOM 5508 N N . PRO A 1 747 ? 8.726 -47.678 17.592 1.00 30.11 747 PRO A N 1
ATOM 5509 C CA . PRO A 1 747 ? 9.129 -47.030 16.333 1.00 30.11 747 PRO A CA 1
ATOM 5510 C C . PRO A 1 747 ? 8.049 -46.674 15.284 1.00 30.11 747 PRO A C 1
ATOM 5512 O O . PRO A 1 747 ? 6.895 -47.084 15.310 1.00 30.11 747 PRO A O 1
ATOM 5515 N N . ASN A 1 748 ? 8.556 -45.892 14.332 1.00 27.73 748 ASN A N 1
ATOM 5516 C CA . ASN A 1 748 ? 8.049 -45.400 13.055 1.00 27.73 748 ASN A CA 1
ATOM 5517 C C . ASN A 1 748 ? 7.830 -46.506 11.987 1.00 27.73 748 ASN A C 1
ATOM 5519 O O . ASN A 1 748 ? 8.741 -47.302 11.778 1.00 27.73 748 ASN A O 1
ATOM 5523 N N . THR A 1 749 ? 6.697 -46.478 11.267 1.00 26.23 749 THR A N 1
ATOM 5524 C CA . THR A 1 749 ? 6.397 -47.057 9.922 1.00 26.23 749 THR A CA 1
ATOM 5525 C C . THR A 1 749 ? 5.039 -46.468 9.488 1.00 26.23 749 THR A C 1
ATOM 5527 O O . THR A 1 749 ? 4.165 -46.393 10.340 1.00 26.23 749 THR A O 1
ATOM 5530 N N . GLY A 1 750 ? 4.686 -46.051 8.271 1.00 23.44 750 GLY A N 1
ATOM 5531 C CA . GLY A 1 750 ? 5.232 -46.075 6.916 1.00 23.44 750 GLY A CA 1
ATOM 5532 C C . GLY A 1 750 ? 4.126 -45.533 5.971 1.00 23.44 750 GLY A C 1
ATOM 5533 O O . GLY A 1 750 ? 2.956 -45.496 6.346 1.00 23.44 750 GLY A O 1
ATOM 5534 N N . LYS A 1 751 ? 4.508 -45.067 4.776 1.00 23.81 751 LYS A N 1
ATOM 5535 C CA . LYS A 1 751 ? 3.649 -44.533 3.693 1.00 23.81 751 LYS A CA 1
ATOM 5536 C C . LYS A 1 751 ? 2.627 -45.556 3.140 1.00 23.81 751 LYS A C 1
ATOM 5538 O O . LYS A 1 751 ? 2.997 -46.723 3.047 1.00 23.81 751 LYS A O 1
ATOM 5543 N N . ALA A 1 752 ? 1.462 -45.086 2.653 1.00 26.06 752 ALA A N 1
ATOM 5544 C CA . ALA A 1 752 ? 0.974 -45.188 1.249 1.00 26.06 752 ALA A CA 1
ATOM 5545 C C . ALA A 1 752 ? -0.576 -45.231 1.084 1.00 26.06 752 ALA A C 1
ATOM 5547 O O . ALA A 1 752 ? -1.244 -46.054 1.700 1.00 26.06 752 ALA A O 1
ATOM 5548 N N . ASP A 1 753 ? -1.046 -44.366 0.171 1.00 26.72 753 ASP A N 1
ATOM 5549 C CA . ASP A 1 753 ? -2.120 -44.471 -0.846 1.00 26.72 753 ASP A CA 1
ATOM 5550 C C . ASP A 1 753 ? -3.649 -44.452 -0.554 1.00 26.72 753 ASP A C 1
ATOM 5552 O O . ASP A 1 753 ? -4.224 -45.367 0.023 1.00 26.72 753 ASP A O 1
ATOM 5556 N N . ALA A 1 754 ? -4.264 -43.402 -1.141 1.00 26.20 754 ALA A N 1
ATOM 5557 C CA . ALA A 1 754 ? -5.413 -43.332 -2.074 1.00 26.20 754 ALA A CA 1
ATOM 5558 C C . ALA A 1 754 ? -6.830 -43.816 -1.685 1.00 26.20 754 ALA A C 1
ATOM 5560 O O . ALA A 1 754 ? -7.053 -45.011 -1.515 1.00 26.20 754 ALA A O 1
ATOM 5561 N N . VAL A 1 755 ? -7.802 -42.883 -1.741 1.00 29.56 755 VAL A N 1
ATOM 5562 C CA . VAL A 1 755 ? -8.855 -42.747 -2.787 1.00 29.56 755 VAL A CA 1
ATOM 5563 C C . VAL A 1 755 ? -9.134 -41.262 -3.001 1.00 29.56 755 VAL A C 1
ATOM 5565 O O . VAL A 1 755 ? -9.159 -40.538 -1.980 1.00 29.56 755 VAL A O 1
#

pLDDT: mean 74.24, std 21.24, range [23.44, 97.5]

Radius of gyration: 32.33 Å; Cα contacts (8 Å, |Δi|>4): 1096; chains: 1; bounding box: 92×100×104 Å

Nearest PDB structures (foldseek):
  8qnf-assembly1_A  TM=8.603E-01  e=8.075E-30  Streptomyces regensis
  8rz6-assembly1_B  TM=8.767E-01  e=3.572E-29  Streptomyces regensis
  8rz6-assembly1_A  TM=8.630E-01  e=4.214E-29  Streptomyces regensis
  7r9x-assembly1_A  TM=8.549E-01  e=2.509E-26  Pseudomonas aeruginosa PAO1
  7r9x-assembly2_B  TM=8.492E-01  e=1.239E-25  Pseudomonas aeruginosa PAO1

Organism: Streptomyces anulatus (NCBI:txid1892)

InterPro domains:
  IPR001242 Condensation domain [PF00668] (267-709)
  IPR006162 Phosphopantetheine attachment site [PS00012] (183-198)
  IPR009081 Phosphopantetheine binding ACP domain [PF00550] (161-222)
  IPR009081 Phosphopantetheine binding ACP domain [PS50075] (153-228)
  IPR020806 Polyketide synthase-like, phosphopantetheine-binding domain [SM00823] (159-228)
  IPR023213 Chloramphenicol acetyltransferase-like domain superfamily [G3DSA:3.30.559.10] (259-462)
  IPR036736 ACP-like superfamily [G3DSA:1.10.1200.10] (144-227)
  IPR036736 ACP-like superfamily [SSF47336] (157-224)

Solvent-accessible surface area (backbone atoms only — not comparable to full-atom values): 43923 Å² total; per-residue (Å²): 121,60,65,73,56,42,54,52,51,49,52,53,49,50,58,58,46,58,80,50,64,88,60,54,67,67,61,51,50,44,71,78,49,81,61,94,86,61,85,79,89,73,80,53,68,48,79,45,78,41,77,72,46,70,76,74,74,86,45,96,93,51,89,77,77,88,77,82,79,81,71,99,70,49,98,42,59,31,34,41,38,36,33,37,38,88,89,70,50,74,50,76,45,78,44,53,30,72,94,80,46,54,70,71,58,53,49,50,52,51,55,52,50,51,56,49,51,50,54,47,50,52,55,48,51,50,53,51,50,52,52,50,51,58,58,59,70,70,74,78,82,83,92,78,92,78,84,90,76,84,84,78,85,74,76,82,57,64,59,60,55,50,45,52,47,49,27,68,58,61,75,48,82,91,74,63,48,80,48,43,44,42,73,65,73,44,47,74,66,41,51,48,54,38,41,20,46,44,26,73,74,69,73,42,90,60,57,67,62,59,42,63,74,46,42,20,59,48,51,50,38,50,55,68,74,64,58,79,80,80,80,84,74,88,79,82,84,86,82,90,81,88,86,84,89,81,87,82,92,86,82,88,80,89,78,89,68,89,78,65,88,70,78,55,68,75,47,78,29,57,50,34,77,49,40,50,54,44,55,58,47,48,77,69,46,86,57,50,29,69,46,43,47,34,38,36,37,38,37,40,39,88,77,58,70,65,24,46,35,50,15,55,21,51,52,40,53,73,30,53,26,38,30,24,21,44,48,63,47,93,50,91,90,37,66,57,27,36,38,25,43,62,74,64,85,52,74,61,52,74,47,76,32,60,87,45,61,79,88,49,24,59,62,48,51,53,52,51,48,51,50,61,38,59,52,62,82,62,60,74,38,71,46,52,65,50,51,36,36,33,32,54,43,101,44,32,35,35,38,35,41,30,41,53,42,65,30,28,33,79,66,22,48,45,52,50,44,50,46,42,33,49,31,23,54,20,43,68,70,74,44,82,64,86,76,76,79,59,74,31,44,40,54,56,50,22,51,51,58,60,72,70,61,48,71,68,61,51,50,52,27,28,53,49,47,25,61,76,52,55,86,44,66,46,70,78,68,60,84,60,81,38,76,82,65,98,68,82,75,42,44,16,45,73,43,74,52,69,38,48,18,69,42,41,52,27,33,48,47,50,11,34,80,61,68,39,42,51,62,20,43,54,51,34,32,48,33,51,45,49,25,51,63,39,70,46,43,56,40,61,34,30,28,76,36,65,71,68,71,48,62,43,44,74,60,30,37,26,39,50,49,45,62,38,64,34,65,39,75,56,45,92,91,48,32,72,37,24,35,49,55,45,18,40,53,32,30,54,46,37,44,55,32,64,75,34,71,57,60,63,72,56,36,55,48,35,24,55,76,72,64,46,93,51,72,53,91,58,70,54,37,32,44,44,69,46,86,64,67,53,74,65,49,77,40,94,82,40,52,56,47,65,42,79,55,78,56,64,40,26,97,46,54,36,32,44,33,42,31,46,42,82,54,58,72,64,8,23,48,28,36,31,39,26,23,58,72,32,40,50,71,68,58,50,43,51,51,48,52,51,44,49,50,42,40,37,52,43,33,72,42,33,83,42,39,43,54,72,77,42,59,84,72,78,79,78,72,78,82,83,74,80,78,82,76,78,89,80,84,89,82,84,87,88,84,88,86,88,86,83,88,82,89,86,79,86,89,91,85,82,92,86,85,89,134